Protein AF-0000000069772760 (afdb_homodimer)

Solvent-accessible surface area (backbone atoms only — not comparable to full-atom values): 61932 Å² total; per-residue (Å²): 136,84,74,84,78,81,80,79,75,76,83,69,70,58,67,58,53,54,51,51,55,60,64,61,44,76,70,77,63,59,81,33,59,78,61,36,35,38,39,41,28,22,25,29,38,44,37,30,68,50,83,50,81,58,42,89,57,58,88,45,39,66,72,77,30,74,72,34,69,45,26,55,34,65,66,6,39,52,46,16,25,49,49,12,37,51,51,30,64,76,35,53,89,74,46,68,78,57,85,41,72,63,31,46,45,45,39,23,45,66,41,60,32,18,36,27,21,44,51,27,20,46,18,29,42,22,66,47,41,24,58,48,40,58,64,85,63,47,43,72,72,55,69,43,41,35,44,66,94,68,32,56,55,64,37,71,46,58,88,80,20,53,25,55,52,50,50,40,47,54,27,56,66,30,64,72,47,44,51,54,51,60,70,40,45,66,60,34,52,50,48,21,68,66,32,67,47,90,41,71,95,44,67,63,64,60,54,36,48,53,46,45,26,53,52,36,37,47,74,70,71,42,84,69,61,85,79,67,36,72,66,50,51,50,51,41,50,52,52,40,35,52,52,51,34,36,62,33,28,68,66,64,26,39,60,41,9,18,61,28,15,6,40,40,52,44,47,55,54,46,41,50,52,50,28,61,75,68,67,47,70,47,36,35,42,39,37,24,33,40,45,66,37,52,49,27,35,26,24,28,54,68,60,63,79,73,70,79,63,43,65,42,14,35,44,34,42,40,32,23,37,56,61,65,76,72,84,58,73,76,82,53,33,28,38,37,38,36,38,31,66,47,91,88,47,80,61,42,80,47,56,49,80,94,33,70,62,68,21,47,43,68,58,50,50,60,74,38,47,69,12,25,43,55,92,83,27,43,78,41,61,44,82,84,50,67,71,78,68,77,68,68,70,59,59,64,67,59,58,66,64,56,66,69,62,56,91,70,85,75,88,66,81,74,79,74,82,81,70,88,74,87,89,76,88,84,85,93,84,88,77,84,84,85,87,92,84,87,86,90,85,84,88,81,90,78,84,84,86,84,87,75,83,75,84,72,77,82,87,78,83,86,81,76,78,82,78,74,81,76,77,81,75,79,74,77,74,71,74,72,74,70,73,71,61,87,81,62,57,53,76,73,78,83,48,59,72,61,57,61,61,62,36,73,58,48,79,57,74,72,78,73,64,88,70,80,82,74,83,84,73,79,73,72,61,59,85,122,137,86,74,82,78,82,79,77,76,76,84,67,71,59,67,60,53,53,51,50,55,58,66,62,45,76,70,77,64,59,78,33,60,78,60,36,36,39,39,41,28,21,26,29,39,44,35,29,65,51,83,49,81,58,43,89,56,58,88,45,39,66,73,77,30,73,72,34,69,46,26,56,36,65,66,6,39,51,45,16,26,50,50,14,36,51,51,30,64,76,35,53,90,74,48,69,80,58,86,42,71,64,31,46,45,45,40,23,45,68,42,61,31,17,36,27,21,43,51,28,20,45,18,29,42,24,66,48,40,24,58,48,41,59,64,83,64,47,44,69,72,54,70,43,41,38,44,66,95,70,32,56,55,65,37,70,47,55,88,80,21,54,27,55,53,52,52,40,45,53,27,57,66,30,66,70,46,44,52,54,52,62,72,38,46,65,57,34,51,51,49,20,68,65,31,67,47,90,43,72,95,43,68,63,63,60,53,34,48,52,47,44,26,53,52,38,38,46,75,71,71,42,86,70,60,85,80,66,36,71,65,50,53,50,51,41,49,50,51,39,34,53,53,51,36,36,62,32,29,66,67,63,25,40,62,43,10,20,59,29,16,6,39,38,52,45,48,56,55,47,43,52,51,50,30,61,75,67,66,48,70,47,36,35,42,39,37,24,33,40,47,66,39,52,48,26,35,26,24,27,53,68,59,64,80,73,70,78,63,43,66,41,14,34,44,35,43,39,30,22,38,57,62,66,77,73,84,58,75,68,88,49,33,27,38,36,37,36,37,31,66,46,91,88,48,82,62,41,80,47,55,48,80,95,33,71,62,66,22,46,42,72,57,49,50,60,74,36,46,69,12,26,43,55,94,82,28,43,77,41,60,44,82,85,50,67,72,78,66,78,70,68,72,58,62,64,66,60,60,67,60,59,70,69,59,65,71,77,65,73,90,85,85,77,84,74,86,76,87,76,88,88,85,92,86,88,93,82,82,80,87,94,84,92,85,93,85,93,86,91,84,92,83,88,80,86,84,78,84,83,84,72,84,72,83,69,81,80,86,90,86,87,72,79,73,81,78,66,83,74,76,80,72,75,73,74,73,71,74,71,73,69,74,70,60,86,79,62,56,53,74,74,80,84,48,59,70,60,58,61,62,63,35,72,62,48,79,53,70,70,81,71,61,85,73,78,82,73,84,84,75,81,75,77,62,64,86,122

Nearest PDB structures (foldseek):
  1nd5-assembly1_B  TM=9.295E-01  e=1.015E-35  Homo sapiens
  1rpt-assembly1_A-2  TM=9.285E-01  e=4.645E-33  Rattus norvegicus
  8xj4-assembly1_A  TM=9.212E-01  e=4.954E-34  Homo sapiens
  3it0-assembly1_A  TM=8.491E-01  e=2.927E-24  Francisella tularensis subsp. holarctica LVS
  3it2-assembly1_B  TM=8.529E-01  e=5.935E-24  Francisella tularensis subsp. holarctica LVS

Structure (mmCIF, N/CA/C/O backbone):
data_AF-0000000069772760-model_v1
#
loop_
_entity.id
_entity.type
_entity.pdbx_description
1 polymer 'acid phosphatase'
#
loop_
_atom_site.group_PDB
_atom_site.id
_atom_site.type_symbol
_atom_site.label_atom_id
_atom_site.label_alt_id
_atom_site.label_comp_id
_atom_site.label_asym_id
_atom_site.label_entity_id
_atom_site.label_seq_id
_atom_site.pdbx_PDB_ins_code
_atom_site.Cartn_x
_atom_site.Cartn_y
_atom_site.Cartn_z
_atom_site.occupancy
_atom_site.B_iso_or_equiv
_atom_site.auth_seq_id
_atom_site.auth_comp_id
_atom_site.auth_asym_id
_atom_site.auth_atom_id
_atom_site.pdbx_PDB_model_num
ATOM 1 N N . MET A 1 1 ? -55.188 56.188 64.312 1 27.05 1 MET A N 1
ATOM 2 C CA . MET A 1 1 ? -54.75 56.469 62.938 1 27.05 1 MET A CA 1
ATOM 3 C C . MET A 1 1 ? -54.25 55.219 62.219 1 27.05 1 MET A C 1
ATOM 5 O O . MET A 1 1 ? -53.156 54.719 62.531 1 27.05 1 MET A O 1
ATOM 9 N N . ALA A 1 2 ? -55.188 54.312 61.969 1 32.03 2 ALA A N 1
ATOM 10 C CA . ALA A 1 2 ? -55.156 52.938 61.5 1 32.03 2 ALA A CA 1
ATOM 11 C C . ALA A 1 2 ? -54.594 52.844 60.062 1 32.03 2 ALA A C 1
ATOM 13 O O . ALA A 1 2 ? -55.062 53.531 59.156 1 32.03 2 ALA A O 1
ATOM 14 N N . GLY A 1 3 ? -53.219 52.688 59.938 1 31.47 3 GLY A N 1
ATOM 15 C CA . GLY A 1 3 ? -52.375 52.656 58.781 1 31.47 3 GLY A CA 1
ATOM 16 C C . GLY A 1 3 ? -52.844 51.656 57.719 1 31.47 3 GLY A C 1
ATOM 17 O O . GLY A 1 3 ? -53.5 50.656 58.062 1 31.47 3 GLY A O 1
ATOM 18 N N . PRO A 1 4 ? -53.094 52.125 56.469 1 35.38 4 PRO A N 1
ATOM 19 C CA . PRO A 1 4 ? -53.656 51.344 55.375 1 35.38 4 PRO A CA 1
ATOM 20 C C . PRO A 1 4 ? -52.844 50.094 55.031 1 35.38 4 PRO A C 1
ATOM 22 O O . PRO A 1 4 ? -51.625 50.062 55.312 1 35.38 4 PRO A O 1
ATOM 25 N N . GLY A 1 5 ? -53.344 48.875 55.156 1 32.44 5 GLY A N 1
ATOM 26 C CA . GLY A 1 5 ? -52.906 47.5 54.906 1 32.44 5 GLY A CA 1
ATOM 27 C C . GLY A 1 5 ? -52.438 47.281 53.469 1 32.44 5 GLY A C 1
ATOM 28 O O . GLY A 1 5 ? -53.094 47.719 52.531 1 32.44 5 GLY A O 1
ATOM 29 N N . PHE A 1 6 ? -51.094 47.438 53.219 1 34.84 6 PHE A N 1
ATOM 30 C CA . PHE A 1 6 ? -50.406 47.219 51.969 1 34.84 6 PHE A CA 1
ATOM 31 C C . PHE A 1 6 ? -50.812 45.906 51.312 1 34.84 6 PHE A C 1
ATOM 33 O O . PHE A 1 6 ? -50.75 44.844 51.938 1 34.84 6 PHE A O 1
ATOM 40 N N . GLN A 1 7 ? -51.719 45.938 50.375 1 31.53 7 GLN A N 1
ATOM 41 C CA . GLN A 1 7 ? -52.25 44.844 49.531 1 31.53 7 GLN A CA 1
ATOM 42 C C . GLN A 1 7 ? -51.125 44.188 48.75 1 31.53 7 GLN A C 1
ATOM 44 O O . GLN A 1 7 ? -50.344 44.844 48.062 1 31.53 7 GLN A O 1
ATOM 49 N N . GLY A 1 8 ? -50.531 43.031 49.219 1 34.56 8 GLY A N 1
ATOM 50 C CA . GLY A 1 8 ? -49.5 42.188 48.656 1 34.56 8 GLY A CA 1
ATOM 51 C C . GLY A 1 8 ? -49.812 41.719 47.25 1 34.56 8 GLY A C 1
ATOM 52 O O . GLY A 1 8 ? -50.938 41.281 46.969 1 34.56 8 GLY A O 1
ATOM 53 N N . HIS A 1 9 ? -49.344 42.469 46.219 1 37.59 9 HIS A N 1
ATOM 54 C CA . HIS A 1 9 ? -49.438 42.062 44.844 1 37.59 9 HIS A CA 1
ATOM 55 C C . HIS A 1 9 ? -48.969 40.625 44.656 1 37.59 9 HIS A C 1
ATOM 57 O O . HIS A 1 9 ? -47.906 40.25 45.156 1 37.59 9 HIS A O 1
ATOM 63 N N . PRO A 1 10 ? -49.875 39.688 44.344 1 39.97 10 PRO A N 1
ATOM 64 C CA . PRO A 1 10 ? -49.531 38.281 44.125 1 39.97 10 PRO A CA 1
ATOM 65 C C . PRO A 1 10 ? -48.438 38.094 43.062 1 39.97 10 PRO A C 1
ATOM 67 O O . PRO A 1 10 ? -48.312 38.938 42.156 1 39.97 10 PRO A O 1
ATOM 70 N N . ALA A 1 11 ? -47.312 37.656 43.5 1 45.84 11 ALA A N 1
ATOM 71 C CA . ALA A 1 11 ? -46.188 37.188 42.656 1 45.84 11 ALA A CA 1
ATOM 72 C C . ALA A 1 11 ? -46.719 36.406 41.469 1 45.84 11 ALA A C 1
ATOM 74 O O . ALA A 1 11 ? -47.406 35.406 41.625 1 45.84 11 ALA A O 1
ATOM 75 N N . GLY A 1 12 ? -47.031 37.062 40.312 1 42.09 12 GLY A N 1
ATOM 76 C CA . GLY A 1 12 ? -47.5 36.531 39.031 1 42.09 12 GLY A CA 1
ATOM 77 C C . GLY A 1 12 ? -46.719 35.281 38.625 1 42.09 12 GLY A C 1
ATOM 78 O O . GLY A 1 12 ? -45.656 34.969 39.188 1 42.09 12 GLY A O 1
ATOM 79 N N . PRO A 1 13 ? -47.281 34.438 37.656 1 54.75 13 PRO A N 1
ATOM 80 C CA . PRO A 1 13 ? -46.969 33.125 37.094 1 54.75 13 PRO A CA 1
ATOM 81 C C . PRO A 1 13 ? -45.594 33.094 36.438 1 54.75 13 PRO A C 1
ATOM 83 O O . PRO A 1 13 ? -45.344 32.219 35.594 1 54.75 13 PRO A O 1
ATOM 86 N N . LEU A 1 14 ? -44.625 33.906 36.844 1 56.75 14 LEU A N 1
ATOM 87 C CA . LEU A 1 14 ? -43.312 33.906 36.188 1 56.75 14 LEU A CA 1
ATOM 88 C C . LEU A 1 14 ? -42.625 32.594 36.406 1 56.75 14 LEU A C 1
ATOM 90 O O . LEU A 1 14 ? -41.906 32.094 35.5 1 56.75 14 LEU A O 1
ATOM 94 N N . PRO A 1 15 ? -42.844 31.984 37.594 1 60.28 15 PRO A N 1
ATOM 95 C CA . PRO A 1 15 ? -42.094 30.75 37.719 1 60.28 15 PRO A CA 1
ATOM 96 C C . PRO A 1 15 ? -42.594 29.625 36.844 1 60.28 15 PRO A C 1
ATOM 98 O O . PRO A 1 15 ? -41.812 28.781 36.375 1 60.28 15 PRO A O 1
ATOM 101 N N . LEU A 1 16 ? -43.938 29.688 36.531 1 60.09 16 LEU A N 1
ATOM 102 C CA . LEU A 1 16 ? -44.469 28.609 35.719 1 60.09 16 LEU A CA 1
ATOM 103 C C . LEU A 1 16 ? -44.031 28.766 34.25 1 60.09 16 LEU A C 1
ATOM 105 O O . LEU A 1 16 ? -43.75 27.781 33.562 1 60.09 16 LEU A O 1
ATOM 109 N N . LEU A 1 17 ? -43.812 30.047 33.781 1 59.31 17 LEU A N 1
ATOM 110 C CA . LEU A 1 17 ? -43.375 30.266 32.406 1 59.31 17 LEU A CA 1
ATOM 111 C C . LEU A 1 17 ? -41.938 29.859 32.219 1 59.31 17 LEU A C 1
ATOM 113 O O . LEU A 1 17 ? -41.562 29.266 31.203 1 59.31 17 LEU A O 1
ATOM 117 N N . LEU A 1 18 ? -41.125 30.109 33.25 1 58.53 18 LEU A N 1
ATOM 118 C CA . LEU A 1 18 ? -39.719 29.703 33.156 1 58.53 18 LEU A CA 1
ATOM 119 C C . LEU A 1 18 ? -39.594 28.188 33.188 1 58.53 18 LEU A C 1
ATOM 121 O O . LEU A 1 18 ? -38.781 27.625 32.438 1 58.53 18 LEU A O 1
ATOM 125 N N . LEU A 1 19 ? -40.5 27.547 33.969 1 57.25 19 LEU A N 1
ATOM 126 C CA . LEU A 1 19 ? -40.5 26.094 33.969 1 57.25 19 LEU A CA 1
ATOM 127 C C . LEU A 1 19 ? -40.938 25.531 32.625 1 57.25 19 LEU A C 1
ATOM 129 O O . LEU A 1 19 ? -40.375 24.562 32.125 1 57.25 19 LEU A O 1
ATOM 133 N N . LEU A 1 20 ? -41.906 26.203 31.969 1 55.41 20 LEU A N 1
ATOM 134 C CA . LEU A 1 20 ? -42.344 25.75 30.656 1 55.41 20 LEU A CA 1
ATOM 135 C C . LEU A 1 20 ? -41.281 25.969 29.594 1 55.41 20 LEU A C 1
ATOM 137 O O . LEU A 1 20 ? -41.094 25.141 28.703 1 55.41 20 LEU A O 1
ATOM 141 N N . LEU A 1 21 ? -40.531 27.031 29.656 1 55.25 21 LEU A N 1
ATOM 142 C CA . LEU A 1 21 ? -39.438 27.281 28.703 1 55.25 21 LEU A CA 1
ATOM 143 C C . LEU A 1 21 ? -38.312 26.266 28.891 1 55.25 21 LEU A C 1
ATOM 145 O O . LEU A 1 21 ? -37.719 25.828 27.906 1 55.25 21 LEU A O 1
ATOM 149 N N . LEU A 1 22 ? -38.062 25.922 30.141 1 51.62 22 LEU A N 1
ATOM 150 C CA . LEU A 1 22 ? -37.031 24.891 30.375 1 51.62 22 LEU A CA 1
ATOM 151 C C . LEU A 1 22 ? -37.5 23.547 29.844 1 51.62 22 LEU A C 1
ATOM 153 O O . LEU A 1 22 ? -36.688 22.703 29.453 1 51.62 22 LEU A O 1
ATOM 157 N N . LEU A 1 23 ? -38.781 23.312 29.953 1 48.44 23 LEU A N 1
ATOM 158 C CA . LEU A 1 23 ? -39.281 22.047 29.422 1 48.44 23 LEU A CA 1
ATOM 159 C C . LEU A 1 23 ? -39.219 22.031 27.906 1 48.44 23 LEU A C 1
ATOM 161 O O . LEU A 1 23 ? -39.344 20.969 27.281 1 48.44 23 LEU A O 1
ATOM 165 N N . LEU A 1 24 ? -39.312 23.188 27.25 1 45.94 24 LEU A N 1
ATOM 166 C CA . LEU A 1 24 ? -39.188 23.219 25.797 1 45.94 24 LEU A CA 1
ATOM 167 C C . LEU A 1 24 ? -37.75 23.109 25.359 1 45.94 24 LEU A C 1
ATOM 169 O O . LEU A 1 24 ? -37.406 23.406 24.203 1 45.94 24 LEU A O 1
ATOM 173 N N . LEU A 1 25 ? -36.875 23.078 26.266 1 43.88 25 LEU A N 1
ATOM 174 C CA . LEU A 1 25 ? -35.531 22.781 25.75 1 43.88 25 LEU A CA 1
ATOM 175 C C . LEU A 1 25 ? -35.531 21.484 24.953 1 43.88 25 LEU A C 1
ATOM 177 O O . LEU A 1 25 ? -36.062 20.469 25.422 1 43.88 25 LEU A O 1
ATOM 181 N N . PRO A 1 26 ? -35.438 21.562 23.625 1 44.22 26 PRO A N 1
ATOM 182 C CA . PRO A 1 26 ? -35.375 20.281 22.906 1 44.22 26 PRO A CA 1
ATOM 183 C C . PRO A 1 26 ? -34.562 19.234 23.656 1 44.22 26 PRO A C 1
ATOM 185 O O . PRO A 1 26 ? -33.469 19.531 24.156 1 44.22 26 PRO A O 1
ATOM 188 N N . GLN A 1 27 ? -35.156 18.453 24.406 1 41.81 27 GLN A N 1
ATOM 189 C CA . GLN A 1 27 ? -34.5 17.281 24.953 1 41.81 27 GLN A CA 1
ATOM 190 C C . GLN A 1 27 ? -33.5 16.703 23.953 1 41.81 27 GLN A C 1
ATOM 192 O O . GLN A 1 27 ? -33.812 16.531 22.766 1 41.81 27 GLN A O 1
ATOM 197 N N . ALA A 1 28 ? -32.219 17.031 24.078 1 47.06 28 ALA A N 1
ATOM 198 C CA . ALA A 1 28 ? -31.188 16.359 23.297 1 47.06 28 ALA A CA 1
ATOM 199 C C . ALA A 1 28 ? -31.531 14.891 23.047 1 47.06 28 ALA A C 1
ATOM 201 O O . ALA A 1 28 ? -31.734 14.125 24 1 47.06 28 ALA A O 1
ATOM 202 N N . LEU A 1 29 ? -32.25 14.57 22.094 1 50.09 29 LEU A N 1
ATOM 203 C CA . LEU A 1 29 ? -32.531 13.203 21.703 1 50.09 29 LEU A CA 1
ATOM 204 C C . LEU A 1 29 ? -31.344 12.289 21.953 1 50.09 29 LEU A C 1
ATOM 206 O O . LEU A 1 29 ? -30.203 12.688 21.719 1 50.09 29 LEU A O 1
ATOM 210 N N . PRO A 1 30 ? -31.547 11.328 22.766 1 58.22 30 PRO A N 1
ATOM 211 C CA . PRO A 1 30 ? -30.469 10.383 23.047 1 58.22 30 PRO A CA 1
ATOM 212 C C . PRO A 1 30 ? -29.766 9.883 21.797 1 58.22 30 PRO A C 1
ATOM 214 O O . PRO A 1 30 ? -30.391 9.734 20.75 1 58.22 30 PRO A O 1
ATOM 217 N N . GLU A 1 31 ? -28.453 10.031 21.75 1 73 31 GLU A N 1
ATOM 218 C CA . GLU A 1 31 ? -27.656 9.562 20.625 1 73 31 GLU A CA 1
ATOM 219 C C . GLU A 1 31 ? -27.781 8.047 20.453 1 73 31 GLU A C 1
ATOM 221 O O . GLU A 1 31 ? -27.734 7.305 21.422 1 73 31 GLU A O 1
ATOM 226 N N . GLY A 1 32 ? -28.25 7.621 19.344 1 83.12 32 GLY A N 1
ATOM 227 C CA . GLY A 1 32 ? -28.359 6.211 19 1 83.12 32 GLY A CA 1
ATOM 228 C C . GLY A 1 32 ? -27 5.535 18.844 1 83.12 32 GLY A C 1
ATOM 229 O O . GLY A 1 32 ? -25.969 6.113 19.188 1 83.12 32 GLY A O 1
ATOM 230 N N . PRO A 1 33 ? -27.078 4.324 18.484 1 91.38 33 PRO A N 1
ATOM 231 C CA . PRO A 1 33 ? -25.859 3.531 18.359 1 91.38 33 PRO A CA 1
ATOM 232 C C . PRO A 1 33 ? -24.953 4.023 17.234 1 91.38 33 PRO A C 1
ATOM 234 O O . PRO A 1 33 ? -25.438 4.562 16.234 1 91.38 33 PRO A O 1
ATOM 237 N N . LEU A 1 34 ? -23.719 3.857 17.422 1 95.75 34 LEU A N 1
ATOM 238 C CA . LEU A 1 34 ? -22.703 4.129 16.406 1 95.75 34 LEU A CA 1
ATOM 239 C C . LEU A 1 34 ? -22.859 3.197 15.211 1 95.75 34 LEU A C 1
ATOM 241 O O . LEU A 1 34 ? -23.047 1.989 15.375 1 95.75 34 LEU A O 1
ATOM 245 N N . VAL A 1 35 ? -22.797 3.744 13.945 1 95.88 35 VAL A N 1
ATOM 246 C CA . VAL A 1 35 ? -23.016 2.881 12.789 1 95.88 35 VAL A CA 1
ATOM 247 C C . VAL A 1 35 ? -21.797 2.947 11.859 1 95.88 35 VAL A C 1
ATOM 249 O O . VAL A 1 35 ? -21.562 2.035 11.062 1 95.88 35 VAL A O 1
ATOM 252 N N . PHE A 1 36 ? -21.031 4.027 11.992 1 97.19 36 PHE A N 1
ATOM 253 C CA . PHE A 1 36 ? -19.875 4.191 11.117 1 97.19 36 PHE A CA 1
ATOM 254 C C . PHE A 1 36 ? -18.906 5.203 11.695 1 97.19 36 PHE A C 1
ATOM 256 O O . PHE A 1 36 ? -19.312 6.184 12.32 1 97.19 36 PHE A O 1
ATOM 263 N N . VAL A 1 37 ? -17.641 4.941 11.523 1 98.62 37 VAL A N 1
ATOM 264 C CA . VAL A 1 37 ? -16.609 5.848 12 1 98.62 37 VAL A CA 1
ATOM 265 C C . VAL A 1 37 ? -15.539 6.031 10.922 1 98.62 37 VAL A C 1
ATOM 267 O O . VAL A 1 37 ? -15.141 5.066 10.266 1 98.62 37 VAL A O 1
ATOM 270 N N . ALA A 1 38 ? -15.141 7.238 10.672 1 98.62 38 ALA A N 1
ATOM 271 C CA . ALA A 1 38 ? -13.953 7.543 9.883 1 98.62 38 ALA A CA 1
ATOM 272 C C . ALA A 1 38 ? -12.93 8.305 10.711 1 98.62 38 ALA A C 1
ATOM 274 O O . ALA A 1 38 ? -13.273 9.266 11.414 1 98.62 38 ALA A O 1
ATOM 275 N N . VAL A 1 39 ? -11.695 7.867 10.672 1 98.81 39 VAL A N 1
ATOM 276 C CA . VAL A 1 39 ? -10.648 8.602 11.375 1 98.81 39 VAL A CA 1
ATOM 277 C C . VAL A 1 39 ? -9.531 8.961 10.398 1 98.81 39 VAL A C 1
ATOM 279 O O . VAL A 1 39 ? -9.195 8.172 9.516 1 98.81 39 VAL A O 1
ATOM 282 N N . VAL A 1 40 ? -9.031 10.125 10.508 1 98.62 40 VAL A N 1
ATOM 283 C CA . VAL A 1 40 ? -7.867 10.625 9.781 1 98.62 40 VAL A CA 1
ATOM 284 C C . VAL A 1 40 ? -6.789 11.055 10.773 1 98.62 40 VAL A C 1
ATOM 286 O O . VAL A 1 40 ? -7.035 11.898 11.641 1 98.62 40 VAL A O 1
ATOM 289 N N . PHE A 1 41 ? -5.633 10.484 10.641 1 98.62 41 PHE A N 1
ATOM 290 C CA . PHE A 1 41 ? -4.637 10.859 11.633 1 98.62 41 PHE A CA 1
ATOM 291 C C . PHE A 1 41 ? -3.289 11.133 10.977 1 98.62 41 PHE A C 1
ATOM 293 O O . PHE A 1 41 ? -2.986 10.578 9.914 1 98.62 41 PHE A O 1
ATOM 300 N N . ARG A 1 42 ? -2.566 12.031 11.602 1 98.25 42 ARG A N 1
ATOM 301 C CA . ARG A 1 42 ? -1.207 12.375 11.195 1 98.25 42 ARG A CA 1
ATOM 302 C C . ARG A 1 42 ? -0.212 11.328 11.688 1 98.25 42 ARG A C 1
ATOM 304 O O . ARG A 1 42 ? -0.386 10.758 12.766 1 98.25 42 ARG A O 1
ATOM 311 N N . HIS A 1 43 ? 0.76 11.055 10.93 1 98.31 43 HIS A N 1
ATOM 312 C CA . HIS A 1 43 ? 1.836 10.164 11.359 1 98.31 43 HIS A CA 1
ATOM 313 C C . HIS A 1 43 ? 2.422 10.609 12.695 1 98.31 43 HIS A C 1
ATOM 315 O O . HIS A 1 43 ? 2.139 11.719 13.164 1 98.31 43 HIS A O 1
ATOM 321 N N . GLY A 1 44 ? 3.193 9.711 13.305 1 97.75 44 GLY A N 1
ATOM 322 C CA . GLY A 1 44 ? 3.865 10.008 14.562 1 97.75 44 GLY A CA 1
ATOM 323 C C . GLY A 1 44 ? 5.129 10.828 14.383 1 97.75 44 GLY A C 1
ATOM 324 O O . GLY A 1 44 ? 5.43 11.281 13.273 1 97.75 44 GLY A O 1
ATOM 325 N N . ASP A 1 45 ? 5.801 10.922 15.461 1 97.56 45 ASP A N 1
ATOM 326 C CA . ASP A 1 45 ? 7.062 11.656 15.508 1 97.56 45 ASP A CA 1
ATOM 327 C C . ASP A 1 45 ? 8.031 11.148 14.438 1 97.56 45 ASP A C 1
ATOM 329 O O . ASP A 1 45 ? 8.086 9.945 14.172 1 97.56 45 ASP A O 1
ATOM 333 N N . ARG A 1 46 ? 8.727 12.102 13.844 1 97.19 46 ARG A N 1
ATOM 334 C CA . ARG A 1 46 ? 9.664 11.766 12.773 1 97.19 46 ARG A CA 1
ATOM 335 C C . ARG A 1 46 ? 10.93 12.609 12.867 1 97.19 46 ARG A C 1
ATOM 337 O O . ARG A 1 46 ? 10.969 13.609 13.594 1 97.19 46 ARG A O 1
ATOM 344 N N . ALA A 1 47 ? 11.945 12.203 12.156 1 96.75 47 ALA A N 1
ATOM 345 C CA . ALA A 1 47 ? 13.148 13 11.961 1 96.75 47 ALA A CA 1
ATOM 346 C C . ALA A 1 47 ? 12.859 14.227 11.109 1 96.75 47 ALA A C 1
ATOM 348 O O . ALA A 1 47 ? 11.859 14.273 10.391 1 96.75 47 ALA A O 1
ATOM 349 N N . PRO A 1 48 ? 13.758 15.281 11.266 1 96.44 48 PRO A N 1
ATOM 350 C CA . PRO A 1 48 ? 13.555 16.438 10.398 1 96.44 48 PRO A CA 1
ATOM 351 C C . PRO A 1 48 ? 13.547 16.078 8.914 1 96.44 48 PRO A C 1
ATOM 353 O O . PRO A 1 48 ? 14.211 15.125 8.508 1 96.44 48 PRO A O 1
ATOM 356 N N . LEU A 1 49 ? 12.82 16.859 8.211 1 94.12 49 LEU A N 1
ATOM 357 C CA . LEU A 1 49 ? 12.75 16.594 6.773 1 94.12 49 LEU A CA 1
ATOM 358 C C . LEU A 1 49 ? 14.078 16.922 6.102 1 94.12 49 LEU A C 1
ATOM 360 O O . LEU A 1 49 ? 14.445 16.281 5.105 1 94.12 49 LEU A O 1
ATOM 364 N N . ALA A 1 50 ? 14.703 17.938 6.609 1 92.44 50 ALA A N 1
ATOM 365 C CA . ALA A 1 50 ? 15.977 18.391 6.062 1 92.44 50 ALA A CA 1
ATOM 366 C C . ALA A 1 50 ? 16.828 19.062 7.137 1 92.44 50 ALA A C 1
ATOM 368 O O . ALA A 1 50 ? 16.359 19.312 8.242 1 92.44 50 ALA A O 1
ATOM 369 N N . SER A 1 51 ? 18.062 19.141 6.754 1 94 51 SER A N 1
ATOM 370 C CA . SER A 1 51 ? 18.953 20 7.512 1 94 51 SER A CA 1
ATOM 371 C C . SER A 1 51 ? 19.234 21.297 6.754 1 94 51 SER A C 1
ATOM 373 O O . SER A 1 51 ? 18.625 21.562 5.715 1 94 51 SER A O 1
ATOM 375 N N . TYR A 1 52 ? 19.906 22.203 7.367 1 95.06 52 TYR A N 1
ATOM 376 C CA . TYR A 1 52 ? 20.328 23.438 6.699 1 95.06 5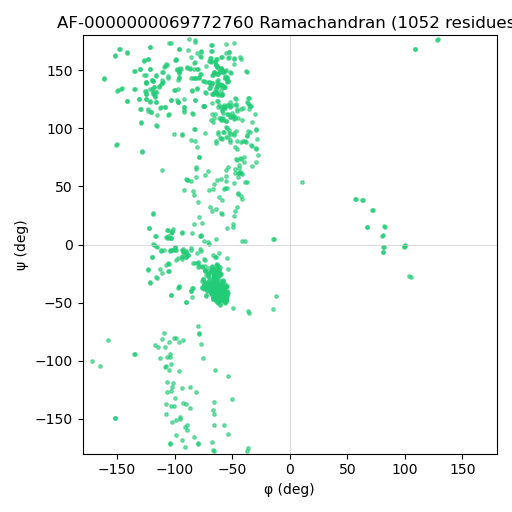2 TYR A CA 1
ATOM 377 C C . TYR A 1 52 ? 21.844 23.609 6.781 1 95.06 52 TYR A C 1
ATOM 379 O O . TYR A 1 52 ? 22.516 22.969 7.598 1 95.06 52 TYR A O 1
ATOM 387 N N . PRO A 1 53 ? 22.438 24.375 5.957 1 96 53 PRO A N 1
ATOM 388 C CA . PRO A 1 53 ? 23.891 24.422 5.781 1 96 53 PRO A CA 1
ATOM 389 C C . PRO A 1 53 ? 24.625 24.688 7.09 1 96 53 PRO A C 1
ATOM 391 O O . PRO A 1 53 ? 25.672 24.062 7.344 1 96 53 PRO A O 1
ATOM 394 N N . THR A 1 54 ? 24.188 25.438 7.969 1 96.88 54 THR A N 1
ATOM 395 C CA . THR A 1 54 ? 24.906 25.797 9.18 1 96.88 54 THR A CA 1
ATOM 396 C C . THR A 1 54 ? 24.375 25.016 10.383 1 96.88 54 THR A C 1
ATOM 398 O O . THR A 1 54 ? 24.656 25.375 11.531 1 96.88 54 THR A O 1
ATOM 401 N N . ASP A 1 55 ? 23.578 24.047 10.148 1 97.06 55 ASP A N 1
ATOM 402 C CA . ASP A 1 55 ? 23.031 23.219 11.219 1 97.06 55 ASP A CA 1
ATOM 403 C C . ASP A 1 55 ? 24.141 22.578 12.039 1 97.06 55 ASP A C 1
ATOM 405 O O . ASP A 1 55 ? 24.938 21.797 11.508 1 97.06 55 ASP A O 1
ATOM 409 N N . PRO A 1 56 ? 24.203 22.891 13.32 1 96.75 56 PRO A N 1
ATOM 410 C CA . PRO A 1 56 ? 25.266 22.328 14.141 1 96.75 56 PRO A CA 1
ATOM 411 C C . PRO A 1 56 ? 25.203 20.797 14.242 1 96.75 56 PRO A C 1
ATOM 413 O O . PRO A 1 56 ? 26.172 20.156 14.633 1 96.75 56 PRO A O 1
ATOM 416 N N . HIS A 1 57 ? 24.109 20.219 13.922 1 96.56 57 HIS A N 1
ATOM 417 C CA . HIS A 1 57 ? 23.922 18.781 14.062 1 96.56 57 HIS A CA 1
ATOM 418 C C . HIS A 1 57 ? 24.031 18.078 12.719 1 96.56 57 HIS A C 1
ATOM 420 O O . HIS A 1 57 ? 23.781 16.859 12.625 1 96.56 57 HIS A O 1
ATOM 426 N N . LYS A 1 58 ? 24.375 18.766 11.688 1 94.94 58 LYS A N 1
ATOM 427 C CA . LYS A 1 58 ? 24.391 18.25 10.32 1 94.94 58 LYS A CA 1
ATOM 428 C C . LYS A 1 58 ? 25.328 17.062 10.188 1 94.94 58 LYS A C 1
ATOM 430 O O . LYS A 1 58 ? 25.016 16.094 9.484 1 94.94 58 LYS A O 1
ATOM 435 N N . GLU A 1 59 ? 26.438 17.047 10.883 1 93.5 59 GLU A N 1
ATOM 436 C CA . GLU A 1 59 ? 27.438 16 10.75 1 93.5 59 GLU A CA 1
ATOM 437 C C . GLU A 1 59 ? 27.031 14.742 11.516 1 93.5 59 GLU A C 1
ATOM 439 O O . GLU A 1 59 ? 27.531 13.648 11.234 1 93.5 59 GLU A O 1
ATOM 444 N N . ALA A 1 60 ? 26.141 14.906 12.414 1 94.44 60 ALA A N 1
ATOM 445 C CA . ALA A 1 60 ? 25.75 13.789 13.266 1 94.44 60 ALA A CA 1
ATOM 446 C C . ALA A 1 60 ? 24.422 13.195 12.812 1 94.44 60 ALA A C 1
ATOM 448 O O . ALA A 1 60 ? 23.797 12.406 13.539 1 94.44 60 ALA A O 1
ATOM 449 N N . ILE A 1 61 ? 23.922 13.516 11.695 1 93.06 61 ILE A N 1
ATOM 450 C CA . ILE A 1 61 ? 22.594 13.148 11.219 1 93.06 61 ILE A CA 1
ATOM 451 C C . ILE A 1 61 ? 22.453 11.633 11.172 1 93.06 61 ILE A C 1
ATOM 453 O O . ILE A 1 61 ? 21.438 11.078 11.594 1 93.06 61 ILE A O 1
ATOM 457 N N . SER A 1 62 ? 23.438 10.93 10.711 1 90.38 62 SER A N 1
ATOM 458 C CA . SER A 1 62 ? 23.359 9.484 10.57 1 90.38 62 SER A CA 1
ATOM 459 C C . SER A 1 62 ? 23.219 8.805 11.93 1 90.38 62 SER A C 1
ATOM 461 O O . SER A 1 62 ? 22.562 7.77 12.047 1 90.38 62 SER A O 1
ATOM 463 N N . THR A 1 63 ? 23.781 9.406 12.914 1 92.94 63 THR A N 1
ATOM 464 C CA . THR A 1 63 ? 23.734 8.859 14.266 1 92.94 63 THR A CA 1
ATOM 465 C C . THR A 1 63 ? 22.453 9.289 14.977 1 92.94 63 THR A C 1
ATOM 467 O O . THR A 1 63 ? 21.828 8.492 15.672 1 92.94 63 THR A O 1
ATOM 470 N N . LEU A 1 64 ? 22.062 10.555 14.773 1 93.69 64 LEU A N 1
ATOM 471 C CA . LEU A 1 64 ? 20.891 11.117 15.438 1 93.69 64 LEU A CA 1
ATOM 472 C C . LEU A 1 64 ? 19.609 10.516 14.875 1 93.69 64 LEU A C 1
ATOM 474 O O . LEU A 1 64 ? 18.641 10.312 15.617 1 93.69 64 LEU A O 1
ATOM 478 N N . TRP A 1 65 ? 19.672 10.281 13.594 1 94.12 65 TRP A N 1
ATOM 479 C CA . TRP A 1 65 ? 18.5 9.766 12.883 1 94.12 65 TRP A CA 1
ATOM 480 C C . TRP A 1 65 ? 18.875 8.516 12.078 1 94.12 65 TRP A C 1
ATOM 482 O O . TRP A 1 65 ? 18.891 8.555 10.844 1 94.12 65 TRP A O 1
ATOM 492 N N . PRO A 1 66 ? 18.953 7.371 12.734 1 89.12 66 PRO A N 1
ATOM 493 C CA . PRO A 1 66 ? 19.516 6.172 12.109 1 89.12 66 PRO A CA 1
ATOM 494 C C . PRO A 1 66 ? 18.672 5.664 10.945 1 89.12 66 PRO A C 1
ATOM 496 O O . PRO A 1 66 ? 19.203 5.023 10.031 1 89.12 66 PRO A O 1
ATOM 499 N N . ARG A 1 67 ? 17.406 5.977 10.938 1 90.88 67 ARG A N 1
ATOM 500 C CA . ARG A 1 67 ? 16.578 5.52 9.836 1 90.88 67 ARG A CA 1
ATOM 501 C C . ARG A 1 67 ? 16.547 6.551 8.711 1 90.88 67 ARG A C 1
ATOM 503 O O . ARG A 1 67 ? 15.945 6.309 7.656 1 90.88 67 ARG A O 1
ATOM 510 N N . GLY A 1 68 ? 17.125 7.676 9.008 1 91.44 68 GLY A N 1
ATOM 511 C CA . GLY A 1 68 ? 17.203 8.703 7.977 1 91.44 68 GLY A CA 1
ATOM 512 C C . GLY A 1 68 ? 16.281 9.883 8.242 1 91.44 68 GLY A C 1
ATOM 513 O O . GLY A 1 68 ? 15.391 9.805 9.094 1 91.44 68 GLY A O 1
ATOM 514 N N . LEU A 1 69 ? 16.469 10.945 7.496 1 93.38 69 LEU A N 1
ATOM 515 C CA . LEU A 1 69 ? 15.664 12.156 7.605 1 93.38 69 LEU A CA 1
ATOM 516 C C . LEU A 1 69 ? 14.234 11.906 7.156 1 93.38 69 LEU A C 1
ATOM 518 O O . LEU A 1 69 ? 14 11.18 6.188 1 93.38 69 LEU A O 1
ATOM 522 N N . GLY A 1 70 ? 13.273 12.477 7.898 1 95.25 70 GLY A N 1
ATOM 523 C CA . GLY A 1 70 ? 11.859 12.383 7.566 1 95.25 70 GLY A CA 1
ATOM 524 C C . GLY A 1 70 ? 11.227 11.078 8.008 1 95.25 70 GLY A C 1
ATOM 525 O O . GLY A 1 70 ? 10.008 10.914 7.938 1 95.25 70 GLY A O 1
ATOM 526 N N . GLN A 1 71 ? 12.016 10.156 8.5 1 96.06 71 GLN A N 1
ATOM 527 C CA . GLN A 1 71 ? 11.508 8.828 8.844 1 96.06 71 GLN A CA 1
ATOM 528 C C . GLN A 1 71 ? 10.953 8.805 10.266 1 96.06 71 GLN A C 1
ATOM 530 O O . GLN A 1 71 ? 11.383 9.578 11.117 1 96.06 71 GLN A O 1
ATOM 535 N N . LEU A 1 72 ? 9.992 7.902 10.43 1 97.38 72 LEU A N 1
ATOM 536 C CA . LEU A 1 72 ? 9.352 7.73 11.727 1 97.38 72 LEU A CA 1
ATOM 537 C C . LEU A 1 72 ? 10.367 7.34 12.797 1 97.38 72 LEU A C 1
ATOM 539 O O . LEU A 1 72 ? 11.234 6.496 12.555 1 97.38 72 LEU A O 1
ATOM 543 N N . THR A 1 73 ? 10.289 7.934 13.969 1 96.44 73 THR A N 1
ATOM 544 C CA . THR A 1 73 ? 11.164 7.613 15.086 1 96.44 73 THR A CA 1
ATOM 545 C C . THR A 1 73 ? 10.508 6.605 16.031 1 96.44 73 THR A C 1
ATOM 547 O O . THR A 1 73 ? 9.312 6.332 15.906 1 96.44 73 THR A O 1
ATOM 550 N N . PRO A 1 74 ? 11.281 6.027 16.984 1 95.62 74 PRO A N 1
ATOM 551 C CA . PRO A 1 74 ? 10.672 5.152 17.984 1 95.62 74 PRO A CA 1
ATOM 552 C C . PRO A 1 74 ? 9.57 5.844 18.781 1 95.62 74 PRO A C 1
ATOM 554 O O . PRO A 1 74 ? 8.547 5.223 19.094 1 95.62 74 PRO A O 1
ATOM 557 N N . GLU A 1 75 ? 9.797 7.129 19.031 1 95.94 75 GLU A N 1
ATOM 558 C CA . GLU A 1 75 ? 8.758 7.895 19.719 1 95.94 75 GLU A CA 1
ATOM 559 C C . GLU A 1 75 ? 7.477 7.938 18.891 1 95.94 75 GLU A C 1
ATOM 561 O O . GLU A 1 75 ? 6.375 7.848 19.422 1 95.94 75 GLU A O 1
ATOM 566 N N . GLY A 1 76 ? 7.641 8.125 17.578 1 97.31 76 GLY A N 1
ATOM 567 C CA . GLY A 1 76 ? 6.488 8.133 16.703 1 97.31 76 GLY A CA 1
ATOM 568 C C . GLY A 1 76 ? 5.727 6.816 16.703 1 97.31 76 GLY A C 1
ATOM 569 O O . GLY A 1 76 ? 4.496 6.809 16.625 1 97.31 76 GLY A O 1
ATOM 570 N N . VAL A 1 77 ? 6.438 5.734 16.75 1 97.81 77 VAL A N 1
ATOM 571 C CA . VAL A 1 77 ? 5.816 4.414 16.812 1 97.81 77 VAL A CA 1
ATOM 572 C C . VAL A 1 77 ? 4.98 4.293 18.078 1 97.81 77 VAL A C 1
ATOM 574 O O . VAL A 1 77 ? 3.832 3.85 18.047 1 97.81 77 VAL A O 1
ATOM 577 N N . LEU A 1 78 ? 5.539 4.707 19.188 1 97.06 78 LEU A N 1
ATOM 578 C CA . LEU A 1 78 ? 4.848 4.617 20.469 1 97.06 78 LEU A CA 1
ATOM 579 C C . LEU A 1 78 ? 3.617 5.52 20.484 1 97.06 78 LEU A C 1
ATOM 581 O O . LEU A 1 78 ? 2.582 5.148 21.047 1 97.06 78 LEU A O 1
ATOM 585 N N . GLN A 1 79 ? 3.771 6.711 19.906 1 97.5 79 GLN A N 1
ATOM 586 C CA . GLN A 1 79 ? 2.635 7.617 19.812 1 97.5 79 GLN A CA 1
ATOM 587 C C . GLN A 1 79 ? 1.467 6.965 19.078 1 97.5 79 GLN A C 1
ATOM 589 O O . GLN A 1 79 ? 0.316 7.082 19.516 1 97.5 79 GLN A O 1
ATOM 594 N N . GLN A 1 80 ? 1.764 6.305 18.031 1 98.25 80 GLN A N 1
ATOM 595 C CA . GLN A 1 80 ? 0.71 5.691 17.234 1 98.25 80 GLN A CA 1
ATOM 596 C C . GLN A 1 80 ? 0.15 4.449 17.906 1 98.25 80 GLN A C 1
ATOM 598 O O . GLN A 1 80 ? -1.044 4.16 17.812 1 98.25 80 GLN A O 1
ATOM 603 N N . LEU A 1 81 ? 0.982 3.67 18.594 1 97.69 81 LEU A N 1
ATOM 604 C CA . LEU A 1 81 ? 0.486 2.576 19.422 1 97.69 81 LEU A CA 1
ATOM 605 C C . LEU A 1 81 ? -0.528 3.084 20.453 1 97.69 81 LEU A C 1
ATOM 607 O O . LEU A 1 81 ? -1.595 2.488 20.625 1 97.69 81 LEU A O 1
ATOM 611 N N . GLU A 1 82 ? -0.178 4.16 21.062 1 97.62 82 GLU A N 1
ATOM 612 C CA . GLU A 1 82 ? -1.055 4.75 22.062 1 97.62 82 GLU A CA 1
ATOM 613 C C . GLU A 1 82 ? -2.361 5.234 21.438 1 97.62 82 GLU A C 1
ATOM 615 O O . GLU A 1 82 ? -3.436 5.047 22.016 1 97.62 82 GLU A O 1
ATOM 620 N N . LEU A 1 83 ? -2.24 5.902 20.312 1 98.31 83 LEU A N 1
ATOM 621 C CA . LEU A 1 83 ? -3.453 6.332 19.625 1 98.31 83 LEU A CA 1
ATOM 622 C C . LEU A 1 83 ? -4.336 5.133 19.281 1 98.31 83 LEU A C 1
ATOM 624 O O . LEU A 1 83 ? -5.559 5.199 19.422 1 98.31 83 LEU A O 1
ATOM 628 N N . GLY A 1 84 ? -3.719 4.047 18.781 1 98.38 84 GLY A N 1
ATOM 629 C CA . GLY A 1 84 ? -4.465 2.82 18.531 1 98.38 84 GLY A CA 1
ATOM 630 C C . GLY A 1 84 ? -5.199 2.314 19.766 1 98.38 84 GLY A C 1
ATOM 631 O O . GLY A 1 84 ? -6.359 1.911 19.672 1 98.38 84 GLY A O 1
ATOM 632 N N . ARG A 1 85 ? -4.574 2.334 20.891 1 97.38 85 ARG A N 1
ATOM 633 C CA . ARG A 1 85 ? -5.188 1.891 22.141 1 97.38 85 ARG A CA 1
ATOM 634 C C . ARG A 1 85 ? -6.34 2.805 22.547 1 97.38 85 ARG A C 1
ATOM 636 O O . ARG A 1 85 ? -7.359 2.338 23.047 1 97.38 85 ARG A O 1
ATOM 643 N N . PHE A 1 86 ? -6.137 4.062 22.359 1 97.94 86 PHE A N 1
ATOM 644 C CA . PHE A 1 86 ? -7.223 5.004 22.594 1 97.94 86 PHE A CA 1
ATOM 645 C C . PHE A 1 86 ? -8.445 4.641 21.766 1 97.94 86 PHE A C 1
ATOM 647 O O . PHE A 1 86 ? -9.57 4.602 22.281 1 97.94 86 PHE A O 1
ATOM 654 N N . LEU A 1 87 ? -8.227 4.422 20.453 1 98.25 87 LEU A N 1
ATOM 655 C CA . LEU A 1 87 ? -9.328 4.066 19.578 1 98.25 87 LEU A CA 1
ATOM 656 C C . LEU A 1 87 ? -9.977 2.76 20.016 1 98.25 87 LEU A C 1
ATOM 658 O O . LEU A 1 87 ? -11.203 2.621 19.969 1 98.25 87 LEU A O 1
ATOM 662 N N . ARG A 1 88 ? -9.164 1.797 20.406 1 98.31 88 ARG A N 1
ATOM 663 C CA . ARG A 1 88 ? -9.695 0.54 20.922 1 98.31 88 ARG A CA 1
ATOM 664 C C . ARG A 1 88 ? -10.609 0.781 22.109 1 98.31 88 ARG A C 1
ATOM 666 O O . ARG A 1 88 ? -11.711 0.232 22.172 1 98.31 88 ARG A O 1
ATOM 673 N N . SER A 1 89 ? -10.172 1.544 23.016 1 97.44 89 SER A N 1
ATOM 674 C CA . SER A 1 89 ? -10.969 1.84 24.203 1 97.44 89 SER A CA 1
ATOM 675 C C . SER A 1 89 ? -12.258 2.566 23.844 1 97.44 89 SER A C 1
ATOM 677 O O . SER A 1 89 ? -13.328 2.23 24.344 1 97.44 89 SER A O 1
ATOM 679 N N . ARG A 1 90 ? -12.18 3.48 22.984 1 96.81 90 ARG A N 1
ATOM 680 C CA . ARG A 1 90 ? -13.32 4.305 22.609 1 96.81 90 ARG A CA 1
ATOM 681 C C . ARG A 1 90 ? -14.375 3.482 21.875 1 96.81 90 ARG A C 1
ATOM 683 O O . ARG A 1 90 ? -15.578 3.721 22.031 1 96.81 90 ARG A O 1
ATOM 690 N N . TYR A 1 91 ? -13.898 2.486 21.109 1 98 91 TYR A N 1
ATOM 691 C CA . TYR A 1 91 ? -14.828 1.766 20.25 1 98 91 TYR A CA 1
ATOM 692 C C . TYR A 1 91 ? -14.891 0.291 20.625 1 98 91 TYR A C 1
ATOM 694 O O . TYR A 1 91 ? -15.125 -0.567 19.766 1 98 91 TYR A O 1
ATOM 702 N N . GLU A 1 92 ? -14.641 -0.038 21.766 1 96.69 92 GLU A N 1
ATOM 703 C CA . GLU A 1 92 ? -14.586 -1.405 22.281 1 96.69 92 GLU A CA 1
ATOM 704 C C . GLU A 1 92 ? -15.898 -2.143 22.016 1 96.69 92 GLU A C 1
ATOM 706 O O . GLU A 1 92 ? -15.891 -3.33 21.688 1 96.69 92 GLU A O 1
ATOM 711 N N . ASP A 1 93 ? -17 -1.437 22.109 1 95.88 93 ASP A N 1
ATOM 712 C CA . ASP A 1 93 ? -18.312 -2.062 21.953 1 95.88 93 ASP A CA 1
ATOM 713 C C . ASP A 1 93 ? -18.781 -1.983 20.5 1 95.88 93 ASP A C 1
ATOM 715 O O . ASP A 1 93 ? -19.844 -2.508 20.172 1 95.88 93 ASP A O 1
ATOM 719 N N . PHE A 1 94 ? -18.094 -1.342 19.75 1 97.38 94 PHE A N 1
ATOM 720 C CA . PHE A 1 94 ? -18.484 -1.103 18.359 1 97.38 94 PHE A CA 1
ATOM 721 C C . PHE A 1 94 ? -17.703 -2.002 17.406 1 97.38 94 PHE A C 1
ATOM 723 O O . PHE A 1 94 ? -18.281 -2.621 16.516 1 97.38 94 PHE A O 1
ATOM 730 N N . LEU A 1 95 ? -16.422 -2.121 17.641 1 97.81 95 LEU A N 1
ATOM 731 C CA . LEU A 1 95 ? -15.547 -2.924 16.797 1 97.81 95 LEU A CA 1
ATOM 732 C C . LEU A 1 95 ? -15.344 -4.316 17.375 1 97.81 95 LEU A C 1
ATOM 734 O O . LEU A 1 95 ? -15.266 -4.477 18.594 1 97.81 95 LEU A O 1
ATOM 738 N N . SER A 1 96 ? -15.258 -5.348 16.453 1 96.44 96 SER A N 1
ATOM 739 C CA . SER A 1 96 ? -14.875 -6.688 16.891 1 96.44 96 SER A CA 1
ATOM 740 C C . SER A 1 96 ? -13.516 -6.68 17.578 1 96.44 96 SER A C 1
ATOM 742 O O . SER A 1 96 ? -12.656 -5.848 17.266 1 96.44 96 SER A O 1
ATOM 744 N N . PRO A 1 97 ? -13.359 -7.559 18.5 1 95.88 97 PRO A N 1
ATOM 745 C CA . PRO A 1 97 ? -12.086 -7.59 19.219 1 95.88 97 PRO A CA 1
ATOM 746 C C . PRO A 1 97 ? -10.906 -7.949 18.312 1 95.88 97 PRO A C 1
ATOM 748 O O . PRO A 1 97 ? -9.781 -7.516 18.562 1 95.88 97 PRO A O 1
ATOM 751 N N . LYS A 1 98 ? -11.234 -8.742 17.297 1 95.12 98 LYS A N 1
ATOM 752 C CA . LYS A 1 98 ? -10.219 -9.086 16.297 1 95.12 98 LYS A CA 1
ATOM 753 C C . LYS A 1 98 ? -10.484 -8.398 14.969 1 95.12 98 LYS A C 1
ATOM 755 O O . LYS A 1 98 ? -11.633 -8.078 14.648 1 95.12 98 LYS A O 1
ATOM 760 N N . TYR A 1 99 ? -9.414 -8.234 14.305 1 95.94 99 TYR A N 1
ATOM 761 C CA . TYR A 1 99 ? -9.523 -7.555 13.016 1 95.94 99 TYR A CA 1
ATOM 762 C C . TYR A 1 99 ? -10.367 -8.367 12.039 1 95.94 99 TYR A C 1
ATOM 764 O O . TYR A 1 99 ? -10.141 -9.57 11.867 1 95.94 99 TYR A O 1
ATOM 772 N N . GLN A 1 100 ? -11.281 -7.664 11.453 1 93 100 GLN A N 1
ATOM 773 C CA . GLN A 1 100 ? -12.078 -8.18 10.344 1 93 100 GLN A CA 1
ATOM 774 C C . GLN A 1 100 ? -11.977 -7.266 9.125 1 93 100 GLN A C 1
ATOM 776 O O . GLN A 1 100 ? -12.352 -6.094 9.188 1 93 100 GLN A O 1
ATOM 781 N N . ARG A 1 101 ? -11.602 -7.824 8.031 1 90.88 101 ARG A N 1
ATOM 782 C CA . ARG A 1 101 ? -11.32 -7.031 6.836 1 90.88 101 ARG A CA 1
ATOM 783 C C . ARG A 1 101 ? -12.578 -6.324 6.34 1 90.88 101 ARG A C 1
ATOM 785 O O . ARG A 1 101 ? -12.492 -5.258 5.727 1 90.88 101 ARG A O 1
ATOM 792 N N . GLU A 1 102 ? -13.734 -6.91 6.551 1 90.44 102 GLU A N 1
ATOM 793 C CA . GLU A 1 102 ? -14.984 -6.328 6.07 1 90.44 102 GLU A CA 1
ATOM 794 C C . GLU A 1 102 ? -15.469 -5.219 6.996 1 90.44 102 GLU A C 1
ATOM 796 O O . GLU A 1 102 ? -16.328 -4.414 6.617 1 90.44 102 GLU A O 1
ATOM 801 N N . GLU A 1 103 ? -14.898 -5.199 8.195 1 94.94 103 GLU A N 1
ATOM 802 C CA . GLU A 1 103 ? -15.344 -4.254 9.211 1 94.94 103 GLU A CA 1
ATOM 803 C C . GLU A 1 103 ? -14.461 -3.008 9.234 1 94.94 103 GLU A C 1
ATOM 805 O O . GLU A 1 103 ? -14.945 -1.904 9.5 1 94.94 103 GLU A O 1
ATOM 810 N N . VAL A 1 104 ? -13.195 -3.184 8.992 1 96.94 104 VAL A N 1
ATOM 811 C CA . VAL A 1 104 ? -12.234 -2.088 9.109 1 96.94 104 VAL A CA 1
ATOM 812 C C . VAL A 1 104 ? -11.367 -2.029 7.859 1 96.94 104 VAL A C 1
ATOM 814 O O . VAL A 1 104 ? -10.766 -3.031 7.465 1 96.94 104 VAL A O 1
ATOM 817 N N . TYR A 1 105 ? -11.344 -0.897 7.27 1 95.94 105 TYR A N 1
ATOM 818 C CA . TYR A 1 105 ? -10.477 -0.649 6.125 1 95.94 105 TYR A CA 1
ATOM 819 C C . TYR A 1 105 ? -9.477 0.458 6.43 1 95.94 105 TYR A C 1
ATOM 821 O O . TYR A 1 105 ? -9.844 1.502 6.973 1 95.94 105 TYR A O 1
ATOM 829 N N . VAL A 1 106 ? -8.219 0.216 6.047 1 96.88 106 VAL A N 1
ATOM 830 C CA . VAL A 1 106 ? -7.172 1.185 6.367 1 96.88 106 VAL A CA 1
ATOM 831 C C . VAL A 1 106 ? -6.449 1.601 5.086 1 96.88 106 VAL A C 1
ATOM 833 O O . VAL A 1 106 ? -5.977 0.75 4.328 1 96.88 106 VAL A O 1
ATOM 836 N N . ARG A 1 107 ? -6.336 2.896 4.906 1 95.44 107 ARG A N 1
ATOM 837 C CA . ARG A 1 107 ? -5.617 3.484 3.783 1 95.44 107 ARG A CA 1
ATOM 838 C C . ARG A 1 107 ? -4.551 4.465 4.266 1 95.44 107 ARG A C 1
ATOM 840 O O . ARG A 1 107 ? -4.812 5.289 5.145 1 95.44 107 ARG A O 1
ATOM 847 N N . SER A 1 108 ? -3.367 4.316 3.719 1 96.69 108 SER A N 1
ATOM 848 C CA . SER A 1 108 ? -2.266 5.223 4.039 1 96.69 108 SER A CA 1
ATOM 849 C C . SER A 1 108 ? -1.741 5.918 2.785 1 96.69 108 SER A C 1
ATOM 851 O O . SER A 1 108 ? -1.897 5.406 1.674 1 96.69 108 SER A O 1
ATOM 853 N N . THR A 1 109 ? -1.203 7.16 3.01 1 94.88 109 THR A N 1
ATOM 854 C CA . THR A 1 109 ? -0.358 7.668 1.935 1 94.88 109 THR A CA 1
ATOM 855 C C . THR A 1 109 ? 0.872 6.785 1.75 1 94.88 109 THR A C 1
ATOM 857 O O . THR A 1 109 ? 1.231 6.016 2.645 1 94.88 109 THR A O 1
ATOM 860 N N . ASP A 1 110 ? 1.472 6.848 0.646 1 92.62 110 ASP A N 1
ATOM 861 C CA . ASP A 1 110 ? 2.592 5.969 0.327 1 92.62 110 ASP A CA 1
ATOM 862 C C . ASP A 1 110 ? 3.918 6.586 0.762 1 92.62 110 ASP A C 1
ATOM 864 O O . ASP A 1 110 ? 4.82 6.773 -0.057 1 92.62 110 ASP A O 1
ATOM 868 N N . PHE A 1 111 ? 4.008 6.922 2.021 1 93.56 111 PHE A N 1
ATOM 869 C CA . PHE A 1 111 ? 5.23 7.328 2.699 1 93.56 111 PHE A CA 1
ATOM 870 C C . PHE A 1 111 ? 5.598 6.34 3.799 1 93.56 111 PHE A C 1
ATOM 872 O O . PHE A 1 111 ? 4.719 5.832 4.5 1 93.56 111 PHE A O 1
ATOM 879 N N . ASP A 1 112 ? 6.887 6.137 4 1 95.19 112 ASP A N 1
ATOM 880 C CA . ASP A 1 112 ? 7.332 5.18 5.008 1 95.19 112 ASP A CA 1
ATOM 881 C C . ASP A 1 112 ? 6.742 5.512 6.379 1 95.19 112 ASP A C 1
ATOM 883 O O . ASP A 1 112 ? 6.191 4.637 7.051 1 95.19 112 ASP A O 1
ATOM 887 N N . ARG A 1 113 ? 6.844 6.727 6.742 1 97 113 ARG A N 1
ATOM 888 C CA . ARG A 1 113 ? 6.43 7.125 8.086 1 97 113 ARG A CA 1
ATOM 889 C C . ARG A 1 113 ? 4.926 6.961 8.266 1 97 113 ARG A C 1
ATOM 891 O O . ARG A 1 113 ? 4.461 6.641 9.359 1 97 113 ARG A O 1
ATOM 898 N N . THR A 1 114 ? 4.121 7.199 7.207 1 97.88 114 THR A N 1
ATOM 899 C CA . THR A 1 114 ? 2.678 7.043 7.332 1 97.88 114 THR A CA 1
ATOM 900 C C . THR A 1 114 ? 2.289 5.566 7.32 1 97.88 114 THR A C 1
ATOM 902 O O . THR A 1 114 ? 1.371 5.156 8.039 1 97.88 114 THR A O 1
ATOM 905 N N . LEU A 1 115 ? 2.971 4.789 6.531 1 97.56 115 LEU A N 1
ATOM 906 C CA . LEU A 1 115 ? 2.74 3.35 6.504 1 97.56 115 LEU A CA 1
ATOM 907 C C . LEU A 1 115 ? 3.08 2.723 7.852 1 97.56 115 LEU A C 1
ATOM 909 O O . LEU A 1 115 ? 2.279 1.969 8.406 1 97.56 115 LEU A O 1
ATOM 913 N N . GLU A 1 116 ? 4.219 3.072 8.375 1 98.06 116 GLU A N 1
ATOM 914 C CA . GLU A 1 116 ? 4.641 2.572 9.68 1 98.06 116 GLU A CA 1
ATOM 915 C C . GLU A 1 116 ? 3.691 3.031 10.781 1 98.06 116 GLU A C 1
ATOM 917 O O . GLU A 1 116 ? 3.393 2.273 11.703 1 98.06 116 GLU A O 1
ATOM 922 N N . SER A 1 117 ? 3.254 4.266 10.648 1 98.56 117 SER A N 1
ATOM 923 C CA . SER A 1 117 ? 2.301 4.805 11.609 1 98.56 117 SER A CA 1
ATOM 924 C C . SER A 1 117 ? 0.991 4.023 11.586 1 98.56 117 SER A C 1
ATOM 926 O O . SER A 1 117 ? 0.424 3.719 12.641 1 98.56 117 SER A O 1
ATOM 928 N N . ALA A 1 118 ? 0.53 3.701 10.414 1 98.75 118 ALA A N 1
ATOM 929 C CA . ALA A 1 118 ? -0.692 2.912 10.289 1 98.75 118 ALA A CA 1
ATOM 930 C C . ALA A 1 118 ? -0.527 1.542 10.945 1 98.75 118 ALA A C 1
ATOM 932 O O . ALA A 1 118 ? -1.415 1.076 11.664 1 98.75 118 ALA A O 1
ATOM 933 N N . GLN A 1 119 ? 0.58 0.925 10.672 1 98.25 119 GLN A N 1
ATOM 934 C CA . GLN A 1 119 ? 0.853 -0.388 11.25 1 98.25 119 GLN A CA 1
ATOM 935 C C . GLN A 1 119 ? 0.883 -0.326 12.773 1 98.25 119 GLN A C 1
ATOM 937 O O . GLN A 1 119 ? 0.303 -1.181 13.445 1 98.25 119 GLN A O 1
ATOM 942 N N . ALA A 1 120 ? 1.531 0.69 13.273 1 98.25 120 ALA A N 1
ATOM 943 C CA . ALA A 1 120 ? 1.618 0.851 14.727 1 98.25 120 ALA A CA 1
ATOM 944 C C . ALA A 1 120 ? 0.247 1.141 15.328 1 98.25 120 ALA A C 1
ATOM 946 O O . ALA A 1 120 ? -0.102 0.599 16.375 1 98.25 120 ALA A O 1
ATOM 947 N N . ASN A 1 121 ? -0.479 2.033 14.688 1 98.69 121 ASN A N 1
ATOM 948 C CA . ASN A 1 121 ? -1.832 2.342 15.141 1 98.69 121 ASN A CA 1
ATOM 949 C C . ASN A 1 121 ? -2.695 1.085 15.219 1 98.69 121 ASN A C 1
ATOM 951 O O . ASN A 1 121 ? -3.359 0.849 16.234 1 98.69 121 ASN A O 1
ATOM 955 N N . LEU A 1 122 ? -2.617 0.25 14.188 1 98.62 122 LEU A N 1
ATOM 956 C CA . LEU A 1 122 ? -3.404 -0.976 14.117 1 98.62 122 LEU A CA 1
ATOM 957 C C . LEU A 1 122 ? -2.953 -1.973 15.18 1 98.62 122 LEU A C 1
ATOM 959 O O . LEU A 1 122 ? -3.77 -2.727 15.711 1 98.62 122 LEU A O 1
ATOM 963 N N . ALA A 1 123 ? -1.673 -1.987 15.461 1 97.75 123 ALA A N 1
ATOM 964 C CA . ALA A 1 123 ? -1.151 -2.85 16.516 1 97.75 123 ALA A CA 1
ATOM 965 C C . ALA A 1 123 ? -1.713 -2.451 17.875 1 97.75 123 ALA A C 1
ATOM 967 O O . ALA A 1 123 ? -1.875 -3.297 18.766 1 97.75 123 ALA A O 1
ATOM 968 N N . GLY A 1 124 ? -1.951 -1.172 18.062 1 97.75 124 GLY A N 1
ATOM 969 C CA . GLY A 1 124 ? -2.615 -0.715 19.281 1 97.75 124 GLY A CA 1
ATOM 970 C C . GLY A 1 124 ? -4.102 -1.017 19.297 1 97.75 124 GLY A C 1
ATOM 971 O O . GLY A 1 124 ? -4.656 -1.374 20.328 1 97.75 124 GLY A O 1
ATOM 972 N N . LEU A 1 125 ? -4.703 -0.888 18.172 1 98.44 125 LEU A N 1
ATOM 973 C CA . LEU A 1 125 ? -6.145 -1.061 18.031 1 98.44 125 LEU A CA 1
ATOM 974 C C . LEU A 1 125 ? -6.535 -2.529 18.172 1 98.44 125 LEU A C 1
ATOM 976 O O . LEU A 1 125 ? -7.578 -2.846 18.75 1 98.44 125 LEU A O 1
ATOM 980 N N . PHE A 1 126 ? -5.746 -3.436 17.609 1 97.94 126 PHE A N 1
ATOM 981 C CA . PHE A 1 126 ? -5.984 -4.875 17.656 1 97.94 126 PHE A CA 1
ATOM 982 C C . PHE A 1 126 ? -4.793 -5.602 18.266 1 97.94 126 PHE A C 1
ATOM 984 O O . PHE A 1 126 ? -3.742 -5.723 17.625 1 97.94 126 PHE A O 1
ATOM 991 N N . SER A 1 127 ? -4.965 -6.219 19.344 1 95.31 127 SER A N 1
ATOM 992 C CA . SER A 1 127 ? -3.875 -6.793 20.141 1 95.31 127 SER A CA 1
ATOM 993 C C . SER A 1 127 ? -3.205 -7.941 19.391 1 95.31 127 SER A C 1
ATOM 995 O O . SER A 1 127 ? -2.029 -8.234 19.625 1 95.31 127 SER A O 1
ATOM 997 N N . GLU A 1 128 ? -3.898 -8.586 18.484 1 95.69 128 GLU A N 1
ATOM 998 C CA . GLU A 1 128 ? -3.322 -9.703 17.75 1 95.69 128 GLU A CA 1
ATOM 999 C C . GLU A 1 128 ? -2.205 -9.234 16.812 1 95.69 128 GLU A C 1
ATOM 1001 O O . GLU A 1 128 ? -1.407 -10.047 16.344 1 95.69 128 GLU A O 1
ATOM 1006 N N . ALA A 1 129 ? -2.158 -7.953 16.5 1 95.81 129 ALA A N 1
ATOM 1007 C CA . ALA A 1 129 ? -1.114 -7.402 15.641 1 95.81 129 ALA A CA 1
ATOM 1008 C C . ALA A 1 129 ? -0.018 -6.738 16.469 1 95.81 129 ALA A C 1
ATOM 1010 O O . ALA A 1 129 ? 0.969 -6.242 15.914 1 95.81 129 ALA A O 1
ATOM 1011 N N . ALA A 1 130 ? -0.131 -6.691 17.75 1 94.62 130 ALA A N 1
ATOM 1012 C CA . ALA A 1 130 ? 0.788 -5.98 18.641 1 94.62 130 ALA A CA 1
ATOM 1013 C C . ALA A 1 130 ? 2.076 -6.773 18.844 1 94.62 130 ALA A C 1
ATOM 1015 O O . ALA A 1 130 ? 2.059 -8.008 18.859 1 94.62 130 ALA A O 1
ATOM 1016 N N . PRO A 1 131 ? 3.1 -6 18.984 1 91.38 131 PRO A N 1
ATOM 1017 C CA . PRO A 1 131 ? 4.32 -6.691 19.406 1 91.38 131 PRO A CA 1
ATOM 1018 C C . PRO A 1 131 ? 4.242 -7.211 20.828 1 91.38 131 PRO A C 1
ATOM 1020 O O . PRO A 1 131 ? 3.344 -6.824 21.578 1 91.38 131 PRO A O 1
ATOM 1023 N N . GLY A 1 132 ? 5.121 -8.195 21.203 1 88.31 132 GLY A N 1
ATOM 1024 C CA . GLY A 1 132 ? 5.215 -8.656 22.578 1 88.31 132 GLY A CA 1
ATOM 1025 C C . GLY A 1 132 ? 4.543 -10 22.797 1 88.31 132 GLY A C 1
ATOM 1026 O O . GLY A 1 132 ? 4.859 -10.703 23.766 1 88.31 132 GLY A O 1
ATOM 1027 N N . GLY A 1 133 ? 3.551 -10.297 21.969 1 86.12 133 GLY A N 1
ATOM 1028 C CA . GLY A 1 133 ? 2.898 -11.586 22.078 1 86.12 133 GLY A CA 1
ATOM 1029 C C . GLY A 1 133 ? 3.652 -12.703 21.375 1 86.12 133 GLY A C 1
ATOM 1030 O O . GLY A 1 133 ? 4.652 -12.445 20.703 1 86.12 133 GLY A O 1
ATOM 1031 N N . PRO A 1 134 ? 3.111 -13.867 21.578 1 90.88 134 PRO A N 1
ATOM 1032 C CA . PRO A 1 134 ? 3.76 -15 20.906 1 90.88 134 PRO A CA 1
ATOM 1033 C C . PRO A 1 134 ? 3.637 -14.945 19.391 1 90.88 134 PRO A C 1
ATOM 1035 O O . PRO A 1 134 ? 2.609 -14.508 18.875 1 90.88 134 PRO A O 1
ATOM 1038 N N . GLU A 1 135 ? 4.648 -15.406 18.766 1 90.38 135 GLU A N 1
ATOM 1039 C CA . GLU A 1 135 ? 4.715 -15.414 17.312 1 90.38 135 GLU A CA 1
ATOM 1040 C C . GLU A 1 135 ? 3.551 -16.188 16.719 1 90.38 135 GLU A C 1
ATOM 1042 O O . GLU A 1 135 ? 2.996 -15.797 15.688 1 90.38 135 GLU A O 1
ATOM 1047 N N . ALA A 1 136 ? 3.174 -17.203 17.359 1 91.12 136 ALA A N 1
ATOM 1048 C CA . ALA A 1 136 ? 2.139 -18.094 16.844 1 91.12 136 ALA A CA 1
ATOM 1049 C C . ALA A 1 136 ? 0.781 -17.406 16.812 1 91.12 136 ALA A C 1
ATOM 1051 O O . ALA A 1 136 ? -0.094 -17.781 16.031 1 91.12 136 ALA A O 1
ATOM 1052 N N . ALA A 1 137 ? 0.612 -16.375 17.625 1 92.38 137 ALA A N 1
ATOM 1053 C CA . ALA A 1 137 ? -0.678 -15.703 17.719 1 92.38 137 ALA A CA 1
ATOM 1054 C C . ALA A 1 137 ? -0.664 -14.375 16.969 1 92.38 137 ALA A C 1
ATOM 1056 O O . ALA A 1 137 ? -1.693 -13.703 16.859 1 92.38 137 ALA A O 1
ATOM 1057 N N . TRP A 1 138 ? 0.493 -14.031 16.469 1 95.06 138 TRP A N 1
ATOM 1058 C CA . TRP A 1 138 ? 0.65 -12.734 15.82 1 95.06 138 TRP A CA 1
ATOM 1059 C C . TRP A 1 138 ? -0.029 -12.727 14.453 1 95.06 138 TRP A C 1
ATOM 1061 O O . TRP A 1 138 ? 0.131 -13.664 13.672 1 95.06 138 TRP A O 1
ATOM 1071 N N . ARG A 1 139 ? -0.831 -11.695 14.211 1 95.69 139 ARG A N 1
ATOM 1072 C CA . ARG A 1 139 ? -1.515 -11.5 12.938 1 95.69 139 ARG A CA 1
ATOM 1073 C C . ARG A 1 139 ? -1.291 -10.094 12.406 1 95.69 139 ARG A C 1
ATOM 1075 O O . ARG A 1 139 ? -1.93 -9.141 12.859 1 95.69 139 ARG A O 1
ATOM 1082 N N . PRO A 1 140 ? -0.453 -9.961 11.414 1 96.06 140 PRO A N 1
ATOM 1083 C CA . PRO A 1 140 ? -0.333 -8.625 10.812 1 96.06 140 PRO A CA 1
ATOM 1084 C C . PRO A 1 140 ? -1.622 -8.164 10.141 1 96.06 140 PRO A C 1
ATOM 1086 O O . PRO A 1 140 ? -2.461 -8.992 9.773 1 96.06 140 PRO A O 1
ATOM 1089 N N . ILE A 1 141 ? -1.821 -6.91 10.039 1 97.44 141 ILE A N 1
ATOM 1090 C CA . ILE A 1 141 ? -3.006 -6.328 9.414 1 97.44 141 ILE A CA 1
ATOM 1091 C C . ILE A 1 141 ? -2.602 -5.539 8.172 1 97.44 141 ILE A C 1
ATOM 1093 O O . ILE A 1 141 ? -1.666 -4.734 8.219 1 97.44 141 ILE A O 1
ATOM 1097 N N . PRO A 1 142 ? -3.289 -5.773 7.07 1 95.56 142 PRO A N 1
ATOM 1098 C CA . PRO A 1 142 ? -2.902 -5.117 5.816 1 95.56 142 PRO A CA 1
ATOM 1099 C C . PRO A 1 142 ? -3.193 -3.619 5.82 1 95.56 142 PRO A C 1
ATOM 1101 O O . PRO A 1 142 ? -4.211 -3.188 6.367 1 95.56 142 PRO A O 1
ATOM 1104 N N . VAL A 1 143 ? -2.291 -2.85 5.266 1 96.5 143 VAL A N 1
ATOM 1105 C CA . VAL A 1 143 ? -2.445 -1.421 5.016 1 96.5 143 VAL A CA 1
ATOM 1106 C C . VAL A 1 143 ? -2.412 -1.153 3.512 1 96.5 143 VAL A C 1
ATOM 1108 O O . VAL A 1 143 ? -1.443 -1.507 2.834 1 96.5 143 VAL A O 1
ATOM 1111 N N . HIS A 1 144 ? -3.439 -0.543 2.984 1 92.94 144 HIS A N 1
ATOM 1112 C CA . HIS A 1 144 ? -3.539 -0.289 1.551 1 92.94 144 HIS A CA 1
ATOM 1113 C C . HIS A 1 144 ? -3.061 1.117 1.206 1 92.94 144 HIS A C 1
ATOM 1115 O O . HIS A 1 144 ? -3.115 2.02 2.045 1 92.94 144 HIS A O 1
ATOM 1121 N N . THR A 1 145 ? -2.51 1.282 0.048 1 90.5 145 THR A N 1
ATOM 1122 C CA . THR A 1 145 ? -2.016 2.594 -0.357 1 90.5 145 THR A CA 1
ATOM 1123 C C . THR A 1 145 ? -2.16 2.783 -1.864 1 90.5 145 THR A C 1
ATOM 1125 O O . THR A 1 145 ? -2.588 1.87 -2.572 1 90.5 145 THR A O 1
ATOM 1128 N N . VAL A 1 146 ? -1.975 3.99 -2.301 1 84 146 VAL A N 1
ATOM 1129 C CA . VAL A 1 146 ? -1.87 4.406 -3.695 1 84 146 VAL A CA 1
ATOM 1130 C C . VAL A 1 146 ? -0.562 5.164 -3.912 1 84 146 VAL A C 1
ATOM 1132 O O . VAL A 1 146 ? -0.127 5.926 -3.043 1 84 146 VAL A O 1
ATOM 1135 N N . PRO A 1 147 ? 0.03 4.859 -5.055 1 80.06 147 PRO A N 1
ATOM 1136 C CA . PRO A 1 147 ? 1.28 5.582 -5.289 1 80.06 147 PRO A CA 1
ATOM 1137 C C . PRO A 1 147 ? 1.124 7.094 -5.129 1 80.06 147 PRO A C 1
ATOM 1139 O O . PRO A 1 147 ? 0.082 7.652 -5.48 1 80.06 147 PRO A O 1
ATOM 1142 N N . VAL A 1 148 ? 2.162 7.664 -4.699 1 76.06 148 VAL A N 1
ATOM 1143 C CA . VAL A 1 148 ? 2.174 9.07 -4.316 1 76.06 148 VAL A CA 1
ATOM 1144 C C . VAL A 1 148 ? 1.663 9.93 -5.473 1 76.06 148 VAL A C 1
ATOM 1146 O O . VAL A 1 148 ? 0.863 10.844 -5.27 1 76.06 148 VAL A O 1
ATOM 1149 N N . THR A 1 149 ? 2.029 9.633 -6.676 1 74.69 149 THR A N 1
ATOM 1150 C CA . THR A 1 149 ? 1.711 10.453 -7.844 1 74.69 149 THR A CA 1
ATOM 1151 C C . THR A 1 149 ? 0.242 10.297 -8.227 1 74.69 149 THR A C 1
ATOM 1153 O O . THR A 1 149 ? -0.31 11.133 -8.945 1 74.69 149 THR A O 1
ATOM 1156 N N . GLU A 1 150 ? -0.345 9.32 -7.637 1 77.12 150 GLU A N 1
ATOM 1157 C CA . GLU A 1 150 ? -1.727 9.031 -8.008 1 77.12 150 GLU A CA 1
ATOM 1158 C C . GLU A 1 150 ? -2.682 9.336 -6.855 1 77.12 150 GLU A C 1
ATOM 1160 O O . GLU A 1 150 ? -3.902 9.32 -7.035 1 77.12 150 GLU A O 1
ATOM 1165 N N . ASP A 1 151 ? -2.143 9.672 -5.738 1 83.5 151 ASP A N 1
ATOM 1166 C CA . ASP A 1 151 ? -2.971 9.844 -4.551 1 83.5 151 ASP A CA 1
ATOM 1167 C C . ASP A 1 151 ? -3.621 11.227 -4.531 1 83.5 151 ASP A C 1
ATOM 1169 O O . ASP A 1 151 ? -3.029 12.195 -4.039 1 83.5 151 ASP A O 1
ATOM 1173 N N . LYS A 1 152 ? -4.84 11.352 -4.914 1 82.69 152 LYS A N 1
ATOM 1174 C CA . LYS A 1 152 ? -5.574 12.609 -4.93 1 82.69 152 LYS A CA 1
ATOM 1175 C C . LYS A 1 152 ? -6.473 12.742 -3.701 1 82.69 152 LYS A C 1
ATOM 1177 O O . LYS A 1 152 ? -7.082 13.789 -3.477 1 82.69 152 LYS A O 1
ATOM 1182 N N . LEU A 1 153 ? -6.492 11.719 -2.965 1 90 153 LEU A N 1
ATOM 1183 C CA . LEU A 1 153 ? -7.398 11.688 -1.821 1 90 153 LEU A CA 1
ATOM 1184 C C . LEU A 1 153 ? -6.719 12.242 -0.574 1 90 153 LEU A C 1
ATOM 1186 O O . LEU A 1 153 ? -7.258 13.125 0.094 1 90 153 LEU A O 1
ATOM 1190 N N . LEU A 1 154 ? -5.52 11.75 -0.289 1 93.12 154 LEU A N 1
ATOM 1191 C CA . LEU A 1 154 ? -4.879 12.078 0.979 1 93.12 154 LEU A CA 1
ATOM 1192 C C . LEU A 1 154 ? -3.756 13.086 0.776 1 93.12 154 LEU A C 1
ATOM 1194 O O . LEU A 1 154 ? -3.279 13.695 1.737 1 93.12 154 LEU A O 1
ATOM 1198 N N . ARG A 1 155 ? -3.373 13.18 -0.451 1 86.25 155 ARG A N 1
ATOM 1199 C CA . ARG A 1 155 ? -2.318 14.141 -0.757 1 86.25 155 ARG A CA 1
ATOM 1200 C C . ARG A 1 155 ? -2.865 15.32 -1.561 1 86.25 155 ARG A C 1
ATOM 1202 O O . ARG A 1 155 ? -3.75 15.148 -2.4 1 86.25 155 ARG A O 1
ATOM 1209 N N . PHE A 1 156 ? -2.426 16.484 -1.276 1 68.56 156 PHE A N 1
ATOM 1210 C CA . PHE A 1 156 ? -2.809 17.688 -2.006 1 68.56 156 PHE A CA 1
ATOM 1211 C C . PHE A 1 156 ? -2.471 17.562 -3.486 1 68.56 156 PHE A C 1
ATOM 1213 O O . PHE A 1 156 ? -1.351 17.188 -3.842 1 68.56 156 PHE A O 1
ATOM 1220 N N . PRO A 1 157 ? -3.758 17.516 -4.426 1 59.31 157 PRO A N 1
ATOM 1221 C CA . PRO A 1 157 ? -3.416 17.422 -5.844 1 59.31 157 PRO A CA 1
ATOM 1222 C C . PRO A 1 157 ? -2.529 18.562 -6.316 1 59.31 157 PRO A C 1
ATOM 1224 O O . PRO A 1 157 ? -2.971 19.406 -7.109 1 59.31 157 PRO A O 1
ATOM 1227 N N . THR A 1 158 ? -1.512 18.859 -5.602 1 59.34 158 THR A N 1
ATOM 1228 C CA . THR A 1 158 ? -0.891 20.172 -5.723 1 59.34 158 THR A CA 1
ATOM 1229 C C . THR A 1 158 ? -0.215 20.328 -7.082 1 59.34 158 THR A C 1
ATOM 1231 O O . THR A 1 158 ? -0.308 21.391 -7.711 1 59.34 158 THR A O 1
ATOM 1234 N N . ARG A 1 159 ? 0.309 19.156 -7.617 1 58 159 ARG A N 1
ATOM 1235 C CA . ARG A 1 159 ? 1.231 19.484 -8.695 1 58 159 ARG A CA 1
ATOM 1236 C C . ARG A 1 159 ? 0.522 19.469 -10.047 1 58 159 ARG A C 1
ATOM 1238 O O . ARG A 1 159 ? 0.883 20.219 -10.953 1 58 159 ARG A O 1
ATOM 1245 N N . SER A 1 160 ? -0.683 18.906 -9.953 1 69.75 160 SER A N 1
ATOM 1246 C CA . SER A 1 160 ? -1.192 18.672 -11.297 1 69.75 160 SER A CA 1
ATOM 1247 C C . SER A 1 160 ? -2.525 19.375 -11.516 1 69.75 160 SER A C 1
ATOM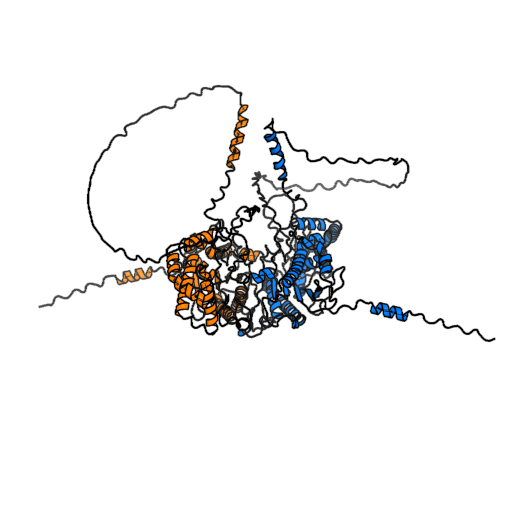 1249 O O . SER A 1 160 ? -3.203 19.141 -12.516 1 69.75 160 SER A O 1
ATOM 1251 N N . CYS A 1 161 ? -2.783 20.312 -10.523 1 83.56 161 CYS A N 1
ATOM 1252 C CA . CYS A 1 161 ? -4.066 20.984 -10.68 1 83.56 161 CYS A CA 1
ATOM 1253 C C . CYS A 1 161 ? -3.873 22.469 -10.953 1 83.56 161 CYS A C 1
ATOM 1255 O O . CYS A 1 161 ? -3.705 23.25 -10.023 1 83.56 161 CYS A O 1
ATOM 1257 N N . PRO A 1 162 ? -4.016 22.906 -12.211 1 86.62 162 PRO A N 1
ATOM 1258 C CA . PRO A 1 162 ? -3.779 24.312 -12.562 1 86.62 162 PRO A CA 1
ATOM 1259 C C . PRO A 1 162 ? -4.707 25.266 -11.828 1 86.62 162 PRO A C 1
ATOM 1261 O O . PRO A 1 162 ? -4.281 26.359 -11.43 1 86.62 162 PRO A O 1
ATOM 1264 N N . ARG A 1 163 ? -5.922 24.922 -11.703 1 89.75 163 ARG A N 1
ATOM 1265 C CA . ARG A 1 163 ? -6.859 25.812 -11.016 1 89.75 163 ARG A CA 1
ATOM 1266 C C . ARG A 1 163 ? -6.414 26.062 -9.586 1 89.75 163 ARG A C 1
ATOM 1268 O O . ARG A 1 163 ? -6.516 27.188 -9.094 1 89.75 163 ARG A O 1
ATOM 1275 N N . TYR A 1 164 ? -5.98 25.125 -8.953 1 90 164 TYR A N 1
ATOM 1276 C CA . TYR A 1 164 ? -5.492 25.297 -7.586 1 90 164 TYR A CA 1
ATOM 1277 C C . TYR A 1 164 ? -4.344 26.297 -7.535 1 90 164 TYR A C 1
ATOM 1279 O O . TYR A 1 164 ? -4.289 27.141 -6.641 1 90 164 TYR A O 1
ATOM 1287 N N . HIS A 1 165 ? -3.514 26.219 -8.453 1 88.81 165 HIS A N 1
ATOM 1288 C CA . HIS A 1 165 ? -2.379 27.125 -8.508 1 88.81 165 HIS A CA 1
ATOM 1289 C C . HIS A 1 165 ? -2.842 28.562 -8.719 1 88.81 165 HIS A C 1
ATOM 1291 O O . HIS A 1 165 ? -2.262 29.5 -8.148 1 88.81 165 HIS A O 1
ATOM 1297 N N . GLU A 1 166 ? -3.785 28.625 -9.5 1 91.44 166 GLU A N 1
ATOM 1298 C CA . GLU A 1 166 ? -4.352 29.953 -9.719 1 91.44 166 GLU A CA 1
ATOM 1299 C C . GLU A 1 166 ? -4.934 30.531 -8.43 1 91.44 166 GLU A C 1
ATOM 1301 O O . GLU A 1 166 ? -4.711 31.703 -8.109 1 91.44 166 GLU A O 1
ATOM 1306 N N . LEU A 1 167 ? -5.602 29.734 -7.746 1 92.56 167 LEU A N 1
ATOM 1307 C CA . LEU A 1 167 ? -6.215 30.156 -6.496 1 92.56 167 LEU A CA 1
ATOM 1308 C C . LEU A 1 167 ? -5.148 30.516 -5.465 1 92.56 167 LEU A C 1
ATOM 1310 O O . LEU A 1 167 ? -5.305 31.484 -4.715 1 92.56 167 LEU A O 1
ATOM 1314 N N . LEU A 1 168 ? -4.141 29.781 -5.438 1 90.88 168 LEU A N 1
ATOM 1315 C CA . LEU A 1 168 ? -3.053 30.062 -4.508 1 90.88 168 LEU A CA 1
ATOM 1316 C C . LEU A 1 168 ? -2.359 31.375 -4.855 1 90.88 168 LEU A C 1
ATOM 1318 O O . LEU A 1 168 ? -2.008 32.156 -3.967 1 90.88 168 LEU A O 1
ATOM 1322 N N . ARG A 1 169 ? -2.219 31.531 -6.121 1 90.75 169 ARG A N 1
ATOM 1323 C CA . ARG A 1 169 ? -1.636 32.781 -6.566 1 90.75 169 ARG A CA 1
ATOM 1324 C C . ARG A 1 169 ? -2.502 33.969 -6.145 1 90.75 169 ARG A C 1
ATOM 1326 O O . ARG A 1 169 ? -1.986 35 -5.684 1 90.75 169 ARG A O 1
ATOM 1333 N N . GLU A 1 170 ? -3.695 33.781 -6.324 1 93.75 170 GLU A N 1
ATOM 1334 C CA . GLU A 1 170 ? -4.617 34.844 -5.895 1 93.75 170 GLU A CA 1
ATOM 1335 C C . GLU A 1 170 ? -4.461 35.125 -4.402 1 93.75 170 GLU A C 1
ATOM 1337 O O . GLU A 1 170 ? -4.469 36.281 -3.988 1 93.75 170 GLU A O 1
ATOM 1342 N N . ALA A 1 171 ? -4.344 34.156 -3.672 1 92.88 171 ALA A N 1
ATOM 1343 C CA . ALA A 1 171 ? -4.211 34.281 -2.225 1 92.88 171 ALA A CA 1
ATOM 1344 C C . ALA A 1 171 ? -2.879 34.938 -1.855 1 92.88 171 ALA A C 1
ATOM 1346 O O . ALA A 1 171 ? -2.822 35.812 -0.983 1 92.88 171 ALA A O 1
ATOM 1347 N N . THR A 1 172 ? -1.837 34.562 -2.521 1 92.12 172 THR A N 1
ATOM 1348 C CA . THR A 1 172 ? -0.501 35.031 -2.148 1 92.12 172 THR A CA 1
ATOM 1349 C C . THR A 1 172 ? -0.218 36.406 -2.727 1 92.12 172 THR A C 1
ATOM 1351 O O . THR A 1 172 ? 0.685 37.094 -2.262 1 92.12 172 THR A O 1
ATOM 1354 N N . GLU A 1 173 ? -1.007 36.812 -3.688 1 92.88 173 GLU A N 1
ATOM 1355 C CA . GLU A 1 173 ? -0.852 38.125 -4.277 1 92.88 173 GLU A CA 1
ATOM 1356 C C . GLU A 1 173 ? -1.768 39.156 -3.598 1 92.88 173 GLU A C 1
ATOM 1358 O O . GLU A 1 173 ? -1.646 40.344 -3.828 1 92.88 173 GLU A O 1
ATOM 1363 N N . ALA A 1 174 ? -2.607 38.656 -2.84 1 92.69 174 ALA A N 1
ATOM 1364 C CA . ALA A 1 174 ? -3.5 39.562 -2.109 1 92.69 174 ALA A CA 1
ATOM 1365 C C . ALA A 1 174 ? -2.711 40.5 -1.219 1 92.69 174 ALA A C 1
ATOM 1367 O O . ALA A 1 174 ? -1.627 40.156 -0.737 1 92.69 174 ALA A O 1
ATOM 1368 N N . ALA A 1 175 ? -3.266 41.688 -0.969 1 92.44 175 ALA A N 1
ATOM 1369 C CA . ALA A 1 175 ? -2.582 42.75 -0.252 1 92.44 175 ALA A CA 1
ATOM 1370 C C . ALA A 1 175 ? -2.213 42.312 1.164 1 92.44 175 ALA A C 1
ATOM 1372 O O . ALA A 1 175 ? -1.129 42.656 1.655 1 92.44 175 ALA A O 1
ATOM 1373 N N . GLU A 1 176 ? -3.127 41.688 1.798 1 90.69 176 GLU A N 1
ATOM 1374 C CA . GLU A 1 176 ? -2.891 41.25 3.172 1 90.69 176 GLU A CA 1
ATOM 1375 C C . GLU A 1 176 ? -1.678 40.312 3.262 1 90.69 176 GLU A C 1
ATOM 1377 O O . GLU A 1 176 ? -0.85 40.469 4.164 1 90.69 176 GLU A O 1
ATOM 1382 N N . TYR A 1 177 ? -1.586 39.406 2.383 1 92.44 177 TYR A N 1
ATOM 1383 C CA . TYR A 1 177 ? -0.475 38.438 2.342 1 92.44 177 TYR A CA 1
ATOM 1384 C C . TYR A 1 177 ? 0.837 39.156 2.039 1 92.44 177 TYR A C 1
ATOM 1386 O O . TYR A 1 177 ? 1.844 38.938 2.715 1 92.44 177 TYR A O 1
ATOM 1394 N N . GLN A 1 178 ? 0.818 40.062 1.069 1 92 178 GLN A N 1
ATOM 1395 C CA . GLN A 1 178 ? 2.02 40.781 0.652 1 92 178 GLN A CA 1
ATOM 1396 C C . GLN A 1 178 ? 2.518 41.688 1.754 1 92 178 GLN A C 1
ATOM 1398 O O . GLN A 1 178 ? 3.725 41.844 1.968 1 92 178 GLN A O 1
ATOM 1403 N N . THR A 1 179 ? 1.597 42.312 2.387 1 93.69 179 THR A N 1
ATOM 1404 C CA . THR A 1 179 ? 1.965 43.188 3.488 1 93.69 179 THR A CA 1
ATOM 1405 C C . THR A 1 179 ? 2.652 42.406 4.605 1 93.69 179 THR A C 1
ATOM 1407 O O . THR A 1 179 ? 3.658 42.875 5.156 1 93.69 179 THR A O 1
ATOM 1410 N N . ALA A 1 180 ? 2.072 41.312 4.914 1 91.31 180 ALA A N 1
ATOM 1411 C CA . ALA A 1 180 ? 2.676 40.469 5.934 1 91.31 180 ALA A CA 1
ATOM 1412 C C . ALA A 1 180 ? 4.074 40.031 5.516 1 91.31 180 ALA A C 1
ATOM 1414 O O . ALA A 1 180 ? 5.004 40.031 6.324 1 91.31 180 ALA A O 1
ATOM 1415 N N . LEU A 1 181 ? 4.246 39.625 4.293 1 89.81 181 LEU A N 1
ATOM 1416 C CA . LEU A 1 181 ? 5.527 39.188 3.764 1 89.81 181 LEU A CA 1
ATOM 1417 C C . LEU A 1 181 ? 6.57 40.312 3.84 1 89.81 181 LEU A C 1
ATOM 1419 O O . LEU A 1 181 ? 7.719 40.062 4.215 1 89.81 181 LEU A O 1
ATOM 1423 N N . GLU A 1 182 ? 6.145 41.469 3.467 1 91.25 182 GLU A N 1
ATOM 1424 C CA . GLU A 1 182 ? 7.047 42.594 3.523 1 91.25 182 GLU A CA 1
ATOM 1425 C C . GLU A 1 182 ? 7.492 42.875 4.957 1 91.25 182 GLU A C 1
ATOM 1427 O O . GLU A 1 182 ? 8.641 43.281 5.188 1 91.25 182 GLU A O 1
ATOM 1432 N N . GLY A 1 183 ? 6.602 42.688 5.812 1 92.81 183 GLY A N 1
ATOM 1433 C CA . GLY A 1 183 ? 6.91 42.906 7.215 1 92.81 183 GLY A CA 1
ATOM 1434 C C . GLY A 1 183 ? 7.961 41.938 7.75 1 92.81 183 GLY A C 1
ATOM 1435 O O . GLY A 1 183 ? 8.648 42.25 8.727 1 92.81 183 GLY A O 1
ATOM 1436 N N . TRP A 1 184 ? 8.148 40.812 7.109 1 92.81 184 TRP A N 1
ATOM 1437 C CA . TRP A 1 184 ? 9.078 39.812 7.605 1 92.81 184 TRP A CA 1
ATOM 1438 C C . TRP A 1 184 ? 10.359 39.812 6.777 1 92.81 184 TRP A C 1
ATOM 1440 O O . TRP A 1 184 ? 11.211 38.938 6.957 1 92.81 184 TRP A O 1
ATOM 1450 N N . THR A 1 185 ? 10.508 40.719 5.875 1 92.62 185 THR A N 1
ATOM 1451 C CA . THR A 1 185 ? 11.656 40.719 4.984 1 92.62 185 THR A CA 1
ATOM 1452 C C . THR A 1 185 ? 12.961 40.75 5.777 1 92.62 185 THR A C 1
ATOM 1454 O O . THR A 1 185 ? 13.891 40 5.512 1 92.62 185 THR A O 1
ATOM 1457 N N . ASP A 1 186 ? 13.008 41.656 6.746 1 94.88 186 ASP A N 1
ATOM 1458 C CA . ASP A 1 186 ? 14.211 41.75 7.562 1 94.88 186 ASP A CA 1
ATOM 1459 C C . ASP A 1 186 ? 14.469 40.469 8.336 1 94.88 186 ASP A C 1
ATOM 1461 O O . ASP A 1 186 ? 15.617 40.031 8.43 1 94.88 186 ASP A O 1
ATOM 1465 N N . PHE A 1 187 ? 13.484 39.969 8.891 1 96.44 187 PHE A N 1
ATOM 1466 C CA . PHE A 1 187 ? 13.586 38.688 9.617 1 96.44 187 PHE A CA 1
ATOM 1467 C C . PHE A 1 187 ? 14.141 37.594 8.711 1 96.44 187 PHE A C 1
ATOM 1469 O O . PHE A 1 187 ? 15.039 36.844 9.109 1 96.44 187 PHE A O 1
ATOM 1476 N N . LEU A 1 188 ? 13.641 37.5 7.477 1 96.06 188 LEU A N 1
ATOM 1477 C CA . LEU A 1 188 ? 14.047 36.469 6.535 1 96.06 188 LEU A CA 1
ATOM 1478 C C . LEU A 1 188 ? 15.5 36.656 6.105 1 96.06 188 LEU A C 1
ATOM 1480 O O . LEU A 1 188 ? 16.234 35.688 5.906 1 96.06 188 LEU A O 1
ATOM 1484 N N . ILE A 1 189 ? 15.898 37.906 5.949 1 95.75 189 ILE A N 1
ATOM 1485 C CA . ILE A 1 189 ? 17.281 38.219 5.617 1 95.75 189 ILE A CA 1
ATOM 1486 C C . ILE A 1 189 ? 18.203 37.719 6.727 1 95.75 189 ILE A C 1
ATOM 1488 O O . ILE A 1 189 ? 19.219 37.062 6.453 1 95.75 189 ILE A O 1
ATOM 1492 N N . HIS A 1 190 ? 17.828 37.969 7.941 1 96.19 190 HIS A N 1
ATOM 1493 C CA . HIS A 1 190 ? 18.625 37.5 9.07 1 96.19 190 HIS A CA 1
ATOM 1494 C C . HIS A 1 190 ? 18.641 35.969 9.125 1 96.19 190 HIS A C 1
ATOM 1496 O O . HIS A 1 190 ? 19.688 35.375 9.383 1 96.19 190 HIS A O 1
ATOM 1502 N N . LEU A 1 191 ? 17.5 35.406 8.914 1 96.88 191 LEU A N 1
ATOM 1503 C CA . LEU A 1 191 ? 17.406 33.938 8.93 1 96.88 191 LEU A CA 1
ATOM 1504 C C . LEU A 1 191 ? 18.297 33.312 7.852 1 96.88 191 LEU A C 1
ATOM 1506 O O . LEU A 1 191 ? 18.891 32.25 8.062 1 96.88 191 LEU A O 1
ATOM 1510 N N . GLU A 1 192 ? 18.328 33.938 6.688 1 96.94 192 GLU A N 1
ATOM 1511 C CA . GLU A 1 192 ? 19.234 33.5 5.629 1 96.94 192 GLU A CA 1
ATOM 1512 C C . GLU A 1 192 ? 20.672 33.469 6.109 1 96.94 192 GLU A C 1
ATOM 1514 O O . GLU A 1 192 ? 21.406 32.531 5.836 1 96.94 192 GLU A O 1
ATOM 1519 N N . ASN A 1 193 ? 21.016 34.469 6.812 1 96.56 193 ASN A N 1
ATOM 1520 C CA . ASN A 1 193 ? 22.375 34.562 7.324 1 96.56 193 ASN A CA 1
ATOM 1521 C C . ASN A 1 193 ? 22.656 33.5 8.375 1 96.56 193 ASN A C 1
ATOM 1523 O O . ASN A 1 193 ? 23.766 32.938 8.414 1 96.56 193 ASN A O 1
ATOM 1527 N N . PHE A 1 194 ? 21.688 33.25 9.148 1 96.94 194 PHE A N 1
ATOM 1528 C CA . PHE A 1 194 ? 21.875 32.281 10.242 1 96.94 194 PHE A CA 1
ATOM 1529 C C . PHE A 1 194 ? 21.906 30.859 9.703 1 96.94 194 PHE A C 1
ATOM 1531 O O . PHE A 1 194 ? 22.578 30 10.266 1 96.94 194 PHE A O 1
ATOM 1538 N N . THR A 1 195 ? 21.172 30.562 8.656 1 97.06 195 THR A N 1
ATOM 1539 C CA . THR A 1 195 ? 20.969 29.172 8.234 1 97.06 195 THR A CA 1
ATOM 1540 C C . THR A 1 195 ? 21.797 28.859 6.996 1 97.06 195 THR A C 1
ATOM 1542 O O . THR A 1 195 ? 22.031 27.688 6.688 1 97.06 195 THR A O 1
ATOM 1545 N N . GLY A 1 196 ? 22.156 29.938 6.25 1 96.06 196 GLY A N 1
ATOM 1546 C CA . GLY A 1 196 ? 22.844 29.734 4.984 1 96.06 196 GLY A CA 1
ATOM 1547 C C . GLY A 1 196 ? 21.906 29.375 3.846 1 96.06 196 GLY A C 1
ATOM 1548 O O . GLY A 1 196 ? 22.359 29.031 2.752 1 96.06 196 GLY A O 1
ATOM 1549 N N . LEU A 1 197 ? 20.641 29.453 4.117 1 95.75 197 LEU A N 1
ATOM 1550 C CA . LEU A 1 197 ? 19.641 29.156 3.098 1 95.75 197 LEU A CA 1
ATOM 1551 C C . LEU A 1 197 ? 19.188 30.422 2.383 1 95.75 197 LEU A C 1
ATOM 1553 O O . LEU A 1 197 ? 19.266 31.516 2.949 1 95.75 197 LEU A O 1
ATOM 1557 N N . SER A 1 198 ? 18.781 30.234 1.095 1 92.5 198 SER A N 1
ATOM 1558 C CA . SER A 1 198 ? 18.094 31.312 0.392 1 92.5 198 SER A CA 1
ATOM 1559 C C . SER A 1 198 ? 16.609 31.328 0.703 1 92.5 198 SER A C 1
ATOM 1561 O O . SER A 1 198 ? 15.883 30.391 0.337 1 92.5 198 SER A O 1
ATOM 1563 N N . LEU A 1 199 ? 16.219 32.406 1.419 1 92 199 LEU A N 1
ATOM 1564 C CA . LEU A 1 199 ? 14.836 32.406 1.883 1 92 199 LEU A CA 1
ATOM 1565 C C . LEU A 1 199 ? 14.094 33.625 1.34 1 92 199 LEU A C 1
ATOM 1567 O O . LEU A 1 199 ? 12.891 33.562 1.094 1 92 199 LEU A O 1
ATOM 1571 N N . VAL A 1 200 ? 14.766 34.719 1.175 1 89.19 200 VAL A N 1
ATOM 1572 C CA . VAL A 1 200 ? 14.141 35.938 0.685 1 89.19 200 VAL A CA 1
ATOM 1573 C C . VAL A 1 200 ? 13.703 35.75 -0.765 1 89.19 200 VAL A C 1
ATOM 1575 O O . VAL A 1 200 ? 14.477 35.281 -1.598 1 89.19 200 VAL A O 1
ATOM 1578 N N . GLY A 1 201 ? 12.492 36.062 -1.042 1 84.25 201 GLY A N 1
ATOM 1579 C CA . GLY A 1 201 ? 11.969 35.906 -2.391 1 84.25 201 GLY A CA 1
ATOM 1580 C C . GLY A 1 201 ? 11.547 34.5 -2.713 1 84.25 201 GLY A C 1
ATOM 1581 O O . GLY A 1 201 ? 11.062 34.219 -3.812 1 84.25 201 GLY A O 1
ATOM 1582 N N . GLU A 1 202 ? 11.75 33.656 -1.756 1 86.81 202 GLU A N 1
ATOM 1583 C CA . GLU A 1 202 ? 11.367 32.281 -1.922 1 86.81 202 GLU A CA 1
ATOM 1584 C C . GLU A 1 202 ? 10.023 31.984 -1.257 1 86.81 202 GLU A C 1
ATOM 1586 O O . GLU A 1 202 ? 9.562 32.75 -0.41 1 86.81 202 GLU A O 1
ATOM 1591 N N . PRO A 1 203 ? 9.391 30.891 -1.711 1 81.69 203 PRO A N 1
ATOM 1592 C CA . PRO A 1 203 ? 8.164 30.5 -1.019 1 81.69 203 PRO A CA 1
ATOM 1593 C C . PRO A 1 203 ? 8.359 30.328 0.486 1 81.69 203 PRO A C 1
ATOM 1595 O O . PRO A 1 203 ? 9.398 29.844 0.923 1 81.69 203 PRO A O 1
ATOM 1598 N N . LEU A 1 204 ? 7.352 30.719 1.239 1 87.75 204 LEU A N 1
ATOM 1599 C CA . LEU A 1 204 ? 7.434 30.719 2.697 1 87.75 204 LEU A CA 1
ATOM 1600 C C . LEU A 1 204 ? 7.637 29.297 3.232 1 87.75 204 LEU A C 1
ATOM 1602 O O . LEU A 1 204 ? 8.055 29.125 4.379 1 87.75 204 LEU A O 1
ATOM 1606 N N . ARG A 1 205 ? 7.359 28.344 2.463 1 84.19 205 ARG A N 1
ATOM 1607 C CA . ARG A 1 205 ? 7.543 26.938 2.846 1 84.19 205 ARG A CA 1
ATOM 1608 C C . ARG A 1 205 ? 9 26.656 3.205 1 84.19 205 ARG A C 1
ATOM 1610 O O . ARG A 1 205 ? 9.281 25.828 4.066 1 84.19 205 ARG A O 1
ATOM 1617 N N . ARG A 1 206 ? 9.859 27.312 2.596 1 88.94 206 ARG A N 1
ATOM 1618 C CA . ARG A 1 206 ? 11.281 27.125 2.887 1 88.94 206 ARG A CA 1
ATOM 1619 C C . ARG A 1 206 ? 11.602 27.531 4.316 1 88.94 206 ARG A C 1
ATOM 1621 O O . ARG A 1 206 ? 12.438 26.906 4.977 1 88.94 206 ARG A O 1
ATOM 1628 N N . ALA A 1 207 ? 10.969 28.609 4.664 1 92.06 207 ALA A N 1
ATOM 1629 C CA . ALA A 1 207 ? 11.141 29.031 6.055 1 92.06 207 ALA A CA 1
ATOM 1630 C C . ALA A 1 207 ? 10.539 28 7.012 1 92.06 207 ALA A C 1
ATOM 1632 O O . ALA A 1 207 ? 11.07 27.781 8.102 1 92.06 207 ALA A O 1
ATOM 1633 N N . TRP A 1 208 ? 9.5 27.406 6.605 1 91.12 208 TRP A N 1
ATOM 1634 C CA . TRP A 1 208 ? 8.883 26.375 7.414 1 91.12 208 TRP A CA 1
ATOM 1635 C C . TRP A 1 208 ? 9.828 25.188 7.605 1 91.12 208 TRP A C 1
ATOM 1637 O O . TRP A 1 208 ? 9.844 24.562 8.672 1 91.12 208 TRP A O 1
ATOM 1647 N N . LYS A 1 209 ? 10.617 24.859 6.656 1 92.88 209 LYS A N 1
ATOM 1648 C CA . LYS A 1 209 ? 11.562 23.75 6.758 1 92.88 209 LYS A CA 1
ATOM 1649 C C . LYS A 1 209 ? 12.57 24 7.875 1 92.88 209 LYS A C 1
ATOM 1651 O O . LYS A 1 209 ? 13 23.047 8.547 1 92.88 209 LYS A O 1
ATOM 1656 N N . VAL A 1 210 ? 12.898 25.266 7.984 1 95.38 210 VAL A N 1
ATOM 1657 C CA . VAL A 1 210 ? 13.789 25.625 9.086 1 95.38 210 VAL A CA 1
ATOM 1658 C C . VAL A 1 210 ? 13.094 25.359 10.422 1 95.38 210 VAL A C 1
ATOM 1660 O O . VAL A 1 210 ? 13.672 24.75 11.32 1 95.38 210 VAL A O 1
ATOM 1663 N N . LEU A 1 211 ? 11.891 25.812 10.484 1 95.5 211 LEU A N 1
ATOM 1664 C CA . LEU A 1 211 ? 11.109 25.578 11.695 1 95.5 211 LEU A CA 1
ATOM 1665 C C . LEU A 1 211 ? 10.977 24.094 11.984 1 95.5 211 LEU A C 1
ATOM 1667 O O . LEU A 1 211 ? 11.141 23.656 13.125 1 95.5 211 LEU A O 1
ATOM 1671 N N . ASP A 1 212 ? 10.68 23.312 11 1 95.44 212 ASP A N 1
ATOM 1672 C CA . ASP A 1 212 ? 10.539 21.875 11.133 1 95.44 212 ASP A CA 1
ATOM 1673 C C . ASP A 1 212 ? 11.805 21.25 11.734 1 95.44 212 ASP A C 1
ATOM 1675 O O . ASP A 1 212 ? 11.727 20.438 12.656 1 95.44 212 ASP A O 1
ATOM 1679 N N . THR A 1 213 ? 12.93 21.641 11.172 1 96.69 213 THR A N 1
ATOM 1680 C CA . THR A 1 213 ? 14.203 21.109 11.633 1 96.69 213 THR A CA 1
ATOM 1681 C C . THR A 1 213 ? 14.422 21.438 13.109 1 96.69 213 THR A C 1
ATOM 1683 O O . THR A 1 213 ? 14.758 20.562 13.906 1 96.69 213 THR A O 1
ATOM 1686 N N . LEU A 1 214 ? 14.203 22.688 13.445 1 96.69 214 LEU A N 1
ATOM 1687 C CA . LEU A 1 214 ? 14.43 23.156 14.805 1 96.69 214 LEU A CA 1
ATOM 1688 C C . LEU A 1 214 ? 13.477 22.484 15.781 1 96.69 214 LEU A C 1
ATOM 1690 O O . LEU A 1 214 ? 13.891 22.062 16.875 1 96.69 214 LEU A O 1
ATOM 1694 N N . MET A 1 215 ? 12.227 22.297 15.383 1 94.5 215 MET A N 1
ATOM 1695 C CA . MET A 1 215 ? 11.227 21.688 16.25 1 94.5 215 MET A CA 1
ATOM 1696 C C . MET A 1 215 ? 11.539 20.219 16.484 1 94.5 215 MET A C 1
ATOM 1698 O O . MET A 1 215 ? 11.391 19.719 17.594 1 94.5 215 MET A O 1
ATOM 1702 N N . CYS A 1 216 ? 11.945 19.531 15.445 1 95.81 216 CYS A N 1
ATOM 1703 C CA . CYS A 1 216 ? 12.328 18.125 15.578 1 95.81 216 CYS A CA 1
ATOM 1704 C C . CYS A 1 216 ? 13.523 17.969 16.516 1 95.81 216 CYS A C 1
ATOM 1706 O O . CYS A 1 216 ? 13.516 17.125 17.391 1 95.81 216 CYS A O 1
ATOM 1708 N N . GLN A 1 217 ? 14.516 18.828 16.328 1 96.19 217 GLN A N 1
ATOM 1709 C CA . GLN A 1 217 ? 15.719 18.781 17.141 1 96.19 217 GLN A CA 1
ATOM 1710 C C . GLN A 1 217 ? 15.398 19.094 18.609 1 96.19 217 GLN A C 1
ATOM 1712 O O . GLN A 1 217 ? 15.852 18.375 19.516 1 96.19 217 GLN A O 1
ATOM 1717 N N . GLN A 1 218 ? 14.594 20.031 18.812 1 94.38 218 GLN A N 1
ATOM 1718 C CA . GLN A 1 218 ? 14.188 20.391 20.172 1 94.38 218 GLN A CA 1
ATOM 1719 C C . GLN A 1 218 ? 13.414 19.25 20.828 1 94.38 218 GLN A C 1
ATOM 1721 O O . GLN A 1 218 ? 13.641 18.938 22 1 94.38 218 GLN A O 1
ATOM 1726 N N . ALA A 1 219 ? 12.562 18.656 20.094 1 92.19 219 ALA A N 1
ATOM 1727 C CA . ALA A 1 219 ? 11.742 17.562 20.609 1 92.19 219 ALA A CA 1
ATOM 1728 C C . ALA A 1 219 ? 12.602 16.375 21.016 1 92.19 219 ALA A C 1
ATOM 1730 O O . ALA A 1 219 ? 12.203 15.578 21.875 1 92.19 219 ALA A O 1
ATOM 1731 N N . HIS A 1 220 ? 13.727 16.281 20.469 1 95.56 220 HIS A N 1
ATOM 1732 C CA . HIS A 1 220 ? 14.594 15.148 20.766 1 95.56 220 HIS A CA 1
ATOM 1733 C C . HIS A 1 220 ? 15.758 15.57 21.672 1 95.56 220 HIS A C 1
ATOM 1735 O O . HIS A 1 220 ? 16.781 14.891 21.719 1 95.56 220 HIS A O 1
ATOM 1741 N N . GLY A 1 221 ? 15.68 16.75 22.234 1 94.75 221 GLY A N 1
ATOM 1742 C CA . GLY A 1 221 ? 16.578 17.203 23.281 1 94.75 221 GLY A CA 1
ATOM 1743 C C . GLY A 1 221 ? 17.891 17.734 22.75 1 94.75 221 GLY A C 1
ATOM 1744 O O . GLY A 1 221 ? 18.875 17.844 23.5 1 94.75 221 GLY A O 1
ATOM 1745 N N . LEU A 1 222 ? 17.906 18 21.547 1 96.5 222 LEU A N 1
ATOM 1746 C CA . LEU A 1 222 ? 19.125 18.578 20.969 1 96.5 222 LEU A CA 1
ATOM 1747 C C . LEU A 1 222 ? 19.188 20.078 21.234 1 96.5 222 LEU A C 1
ATOM 1749 O O . LEU A 1 222 ? 18.156 20.766 21.172 1 96.5 222 LEU A O 1
ATOM 1753 N N . ALA A 1 223 ? 20.359 20.562 21.469 1 96.12 223 ALA A N 1
ATOM 1754 C CA . ALA A 1 223 ? 20.547 22 21.672 1 96.12 223 ALA A CA 1
ATOM 1755 C C . ALA A 1 223 ? 20.328 22.781 20.375 1 96.12 223 ALA A C 1
ATOM 1757 O O . ALA A 1 223 ? 20.844 22.391 19.328 1 96.12 223 ALA A O 1
ATOM 1758 N N . LEU A 1 224 ? 19.594 23.844 20.484 1 97.06 224 LEU A N 1
ATOM 1759 C CA . LEU A 1 224 ? 19.391 24.703 19.312 1 97.06 224 LEU A CA 1
ATOM 1760 C C . LEU A 1 224 ? 20.484 25.766 19.234 1 97.06 224 LEU A C 1
ATOM 1762 O O . LEU A 1 224 ? 21.094 26.094 20.25 1 97.06 224 LEU A O 1
ATOM 1766 N N . PRO A 1 225 ? 20.766 26.203 18.078 1 97.31 225 PRO A N 1
ATOM 1767 C CA . PRO A 1 225 ? 21.703 27.312 17.984 1 97.31 225 PRO A CA 1
ATOM 1768 C C . PRO A 1 225 ? 21.219 28.562 18.734 1 97.31 225 PRO A C 1
ATOM 1770 O O . PRO A 1 225 ? 20.016 28.75 18.906 1 97.31 225 PRO A O 1
ATOM 1773 N N . SER A 1 226 ? 22.109 29.453 19.031 1 96.31 226 SER A N 1
ATOM 1774 C CA . SER A 1 226 ? 21.812 30.594 19.875 1 96.31 226 SER A CA 1
ATOM 1775 C C . SER A 1 226 ? 20.828 31.547 19.203 1 96.31 226 SER A C 1
ATOM 1777 O O . SER A 1 226 ? 20.031 32.219 19.875 1 96.31 226 SER A O 1
ATOM 1779 N N . TRP A 1 227 ? 20.859 31.562 17.906 1 97.19 227 TRP A N 1
ATOM 1780 C CA . TRP A 1 227 ? 19.969 32.469 17.188 1 97.19 227 TRP A CA 1
ATOM 1781 C C . TRP A 1 227 ? 18.531 31.984 17.219 1 97.19 227 TRP A C 1
ATOM 1783 O O . TRP A 1 227 ? 17.609 32.75 16.938 1 97.19 227 TRP A O 1
ATOM 1793 N N . ALA A 1 228 ? 18.328 30.672 17.438 1 97.81 228 ALA A N 1
ATOM 1794 C CA . ALA A 1 228 ? 17 30.062 17.438 1 97.81 228 ALA A CA 1
ATOM 1795 C C . ALA A 1 228 ? 16.297 30.266 18.766 1 97.81 228 ALA A C 1
ATOM 1797 O O . ALA A 1 228 ? 15.938 29.297 19.438 1 97.81 228 ALA A O 1
ATOM 1798 N N . SER A 1 229 ? 15.992 31.516 19.094 1 96.62 229 SER A N 1
ATOM 1799 C CA . SER A 1 229 ? 15.312 31.891 20.328 1 96.62 229 SER A CA 1
ATOM 1800 C C . SER A 1 229 ? 13.82 31.594 20.266 1 96.62 229 SER A C 1
ATOM 1802 O O . SER A 1 229 ? 13.289 31.328 19.188 1 96.62 229 SER A O 1
ATOM 1804 N N . PRO A 1 230 ? 13.203 31.625 21.359 1 95.94 230 PRO A N 1
ATOM 1805 C CA . PRO A 1 230 ? 11.758 31.438 21.344 1 95.94 230 PRO A CA 1
ATOM 1806 C C . PRO A 1 230 ? 11.031 32.438 20.453 1 95.94 230 PRO A C 1
ATOM 1808 O O . PRO A 1 230 ? 10.023 32.125 19.828 1 95.94 230 PRO A O 1
ATOM 1811 N N . ASP A 1 231 ? 11.547 33.594 20.406 1 96.44 231 ASP A N 1
ATOM 1812 C CA . ASP A 1 231 ? 10.953 34.625 19.562 1 96.44 231 ASP A CA 1
ATOM 1813 C C . ASP A 1 231 ? 11.086 34.25 18.094 1 96.44 231 ASP A C 1
ATOM 1815 O O . ASP A 1 231 ? 10.164 34.469 17.297 1 96.44 231 ASP A O 1
ATOM 1819 N N . VAL A 1 232 ? 12.242 33.781 17.734 1 97.06 232 VAL A N 1
ATOM 1820 C CA . VAL A 1 232 ? 12.469 33.344 16.359 1 97.06 232 VAL A CA 1
ATOM 1821 C C . VAL A 1 232 ? 11.516 32.219 16 1 97.06 232 VAL A C 1
ATOM 1823 O O . VAL A 1 232 ? 10.883 32.25 14.945 1 97.06 232 VAL A O 1
ATOM 1826 N N . LEU A 1 233 ? 11.383 31.297 16.906 1 96.38 233 LEU A N 1
ATOM 1827 C CA . LEU A 1 233 ? 10.492 30.172 16.688 1 96.38 233 LEU A CA 1
ATOM 1828 C C . LEU A 1 233 ? 9.047 30.641 16.547 1 96.38 233 LEU A C 1
ATOM 1830 O O . LEU A 1 233 ? 8.312 30.141 15.688 1 96.38 233 LEU A O 1
ATOM 1834 N N . ARG A 1 234 ? 8.672 31.531 17.344 1 95.44 234 ARG A N 1
ATOM 1835 C CA . ARG A 1 234 ? 7.324 32.094 17.266 1 95.44 234 ARG A CA 1
ATOM 1836 C C . ARG A 1 234 ? 7.09 32.781 15.922 1 95.44 234 ARG A C 1
ATOM 1838 O O . ARG A 1 234 ? 6.023 32.625 15.32 1 95.44 234 ARG A O 1
ATOM 1845 N N . THR A 1 235 ? 8.023 33.562 15.5 1 96.06 235 THR A N 1
ATOM 1846 C CA . THR A 1 235 ? 7.906 34.25 14.219 1 96.06 235 THR A CA 1
ATOM 1847 C C . THR A 1 235 ? 7.805 33.25 13.078 1 96.06 235 THR A C 1
ATOM 1849 O O . THR A 1 235 ? 6.984 33.406 12.172 1 96.06 235 THR A O 1
ATOM 1852 N N . LEU A 1 236 ? 8.602 32.219 13.141 1 96.12 236 LEU A N 1
ATOM 1853 C CA . LEU A 1 236 ? 8.547 31.188 12.117 1 96.12 236 LEU A CA 1
ATOM 1854 C C . LEU A 1 236 ? 7.188 30.5 12.109 1 96.12 236 LEU A C 1
ATOM 1856 O O . LEU A 1 236 ? 6.656 30.172 11.047 1 96.12 236 LEU A O 1
ATOM 1860 N N . ALA A 1 237 ? 6.672 30.281 13.227 1 94.38 237 ALA A N 1
ATOM 1861 C CA . ALA A 1 237 ? 5.344 29.688 13.336 1 94.38 237 ALA A CA 1
ATOM 1862 C C . ALA A 1 237 ? 4.285 30.594 12.711 1 94.38 237 ALA A C 1
ATOM 1864 O O . ALA A 1 237 ? 3.35 30.109 12.062 1 94.38 237 ALA A O 1
ATOM 1865 N N . GLN A 1 238 ? 4.426 31.859 12.922 1 94.12 238 GLN A N 1
ATOM 1866 C CA . GLN A 1 238 ? 3.5 32.812 12.328 1 94.12 238 GLN A CA 1
ATOM 1867 C C . GLN A 1 238 ? 3.609 32.812 10.805 1 94.12 238 GLN A C 1
ATOM 1869 O O . GLN A 1 238 ? 2.598 32.906 10.109 1 94.12 238 GLN A O 1
ATOM 1874 N N . ILE A 1 239 ? 4.793 32.75 10.359 1 94 239 ILE A N 1
ATOM 1875 C CA . ILE A 1 239 ? 5.023 32.688 8.922 1 94 239 ILE A CA 1
ATOM 1876 C C . ILE A 1 239 ? 4.387 31.406 8.344 1 94 239 ILE A C 1
ATOM 1878 O O . ILE A 1 239 ? 3.719 31.469 7.309 1 94 239 ILE A O 1
ATOM 1882 N N . SER A 1 240 ? 4.57 30.359 9.039 1 92.19 240 SER A N 1
ATOM 1883 C CA . SER A 1 240 ? 3.965 29.094 8.617 1 92.19 240 SER A CA 1
ATOM 1884 C C . SER A 1 240 ? 2.443 29.203 8.594 1 92.19 240 SER A C 1
ATOM 1886 O O . SER A 1 240 ? 1.8 28.703 7.664 1 92.19 240 SER A O 1
ATOM 1888 N N . ALA A 1 241 ? 1.933 29.797 9.57 1 92.31 241 ALA A N 1
ATOM 1889 C CA . ALA A 1 241 ? 0.483 29.953 9.656 1 92.31 241 ALA A CA 1
ATOM 1890 C C . ALA A 1 241 ? -0.048 30.781 8.492 1 92.31 241 ALA A C 1
ATOM 1892 O O . ALA A 1 241 ? -1.141 30.516 7.98 1 92.31 241 ALA A O 1
ATOM 1893 N N . LEU A 1 242 ? 0.667 31.781 8.133 1 92.81 242 LEU A N 1
ATOM 1894 C CA . LEU A 1 242 ? 0.267 32.594 6.984 1 92.81 242 LEU A CA 1
ATOM 1895 C C . LEU A 1 242 ? 0.243 31.75 5.715 1 92.81 242 LEU A C 1
ATOM 1897 O O . LEU A 1 242 ? -0.695 31.844 4.918 1 92.81 242 LEU A O 1
ATOM 1901 N N . ASP A 1 243 ? 1.231 30.984 5.582 1 91.56 243 ASP A N 1
ATOM 1902 C CA . ASP A 1 243 ? 1.315 30.109 4.414 1 91.56 243 ASP A CA 1
ATOM 1903 C C . ASP A 1 243 ? 0.157 29.125 4.387 1 91.56 243 ASP A C 1
ATOM 1905 O O . ASP A 1 243 ? -0.499 28.953 3.355 1 91.56 243 ASP A O 1
ATOM 1909 N N . ILE A 1 244 ? -0.07 28.469 5.449 1 92.38 244 ILE A N 1
ATOM 1910 C CA . ILE A 1 244 ? -1.153 27.5 5.559 1 92.38 244 ILE A CA 1
ATOM 1911 C C . ILE A 1 244 ? -2.492 28.188 5.301 1 92.38 244 ILE A C 1
ATOM 1913 O O . ILE A 1 244 ? -3.357 27.641 4.613 1 92.38 244 ILE A O 1
ATOM 1917 N N . GLY A 1 245 ? -2.602 29.359 5.844 1 92.12 245 GLY A N 1
ATOM 1918 C CA . GLY A 1 245 ? -3.814 30.141 5.625 1 92.12 245 GLY A CA 1
ATOM 1919 C C . GLY A 1 245 ? -4.098 30.406 4.16 1 92.12 245 GLY A C 1
ATOM 1920 O O . GLY A 1 245 ? -5.254 30.406 3.736 1 92.12 245 GLY A O 1
ATOM 1921 N N . ALA A 1 246 ? -3.076 30.656 3.439 1 91.88 246 ALA A N 1
ATOM 1922 C CA . ALA A 1 246 ? -3.236 30.875 2.006 1 91.88 246 ALA A CA 1
ATOM 1923 C C . ALA A 1 246 ? -3.781 29.625 1.31 1 91.88 246 ALA A C 1
ATOM 1925 O O . ALA A 1 246 ? -4.5 29.734 0.313 1 91.88 246 ALA A O 1
ATOM 1926 N N . HIS A 1 247 ? -3.494 28.5 1.855 1 91.5 247 HIS A N 1
ATOM 1927 C CA . HIS A 1 247 ? -3.893 27.25 1.242 1 91.5 247 HIS A CA 1
ATOM 1928 C C . HIS A 1 247 ? -5.32 26.875 1.625 1 91.5 247 HIS A C 1
ATOM 1930 O O . HIS A 1 247 ? -6.07 26.344 0.804 1 91.5 247 HIS A O 1
ATOM 1936 N N . VAL A 1 248 ? -5.711 27.141 2.84 1 93.25 248 VAL A N 1
ATOM 1937 C CA . VAL A 1 248 ? -6.965 26.547 3.293 1 93.25 248 VAL A CA 1
ATOM 1938 C C . VAL A 1 248 ? -7.953 27.656 3.672 1 93.25 248 VAL A C 1
ATOM 1940 O O . VAL A 1 248 ? -9.141 27.391 3.852 1 93.25 248 VAL A O 1
ATOM 1943 N N . GLY A 1 249 ? -7.48 28.844 3.75 1 90.94 249 GLY A N 1
ATOM 1944 C CA . GLY A 1 249 ? -8.312 29.953 4.164 1 90.94 249 GLY A CA 1
ATOM 1945 C C . GLY A 1 249 ? -8.742 30.844 3.006 1 90.94 249 GLY A C 1
ATOM 1946 O O . GLY A 1 249 ? -8.594 30.469 1.843 1 90.94 249 GLY A O 1
ATOM 1947 N N . PRO A 1 250 ? -9.352 31.984 3.369 1 90.75 250 PRO A N 1
ATOM 1948 C CA . PRO A 1 250 ? -9.711 32.969 2.336 1 90.75 250 PRO A CA 1
ATOM 1949 C C . PRO A 1 250 ? -8.492 33.562 1.643 1 90.75 250 PRO A C 1
ATOM 1951 O O . PRO A 1 250 ? -7.395 33.562 2.205 1 90.75 250 PRO A O 1
ATOM 1954 N N . PRO A 1 251 ? -8.719 34.031 0.495 1 92.38 251 PRO A N 1
ATOM 1955 C CA . PRO A 1 251 ? -9.953 34.062 -0.293 1 92.38 251 PRO A CA 1
ATOM 1956 C C . PRO A 1 251 ? -10.258 32.719 -0.954 1 92.38 251 PRO A C 1
ATOM 1958 O O . PRO A 1 251 ? -9.383 31.859 -1.044 1 92.38 251 PRO A O 1
ATOM 1961 N N . ARG A 1 252 ? -11.477 32.5 -1.378 1 93.75 252 ARG A N 1
ATOM 1962 C CA . ARG A 1 252 ? -11.953 31.344 -2.137 1 93.75 252 ARG A CA 1
ATOM 1963 C C . ARG A 1 252 ? -11.664 30.031 -1.392 1 93.75 252 ARG A C 1
ATOM 1965 O O . ARG A 1 252 ? -11.188 29.062 -1.985 1 93.75 252 ARG A O 1
ATOM 1972 N N . ALA A 1 253 ? -11.844 30.109 -0.101 1 94 253 ALA A N 1
ATOM 1973 C CA . ALA A 1 253 ? -11.57 28.953 0.75 1 94 253 ALA A CA 1
ATOM 1974 C C . ALA A 1 253 ? -12.383 27.734 0.305 1 94 253 ALA A C 1
ATOM 1976 O O . ALA A 1 253 ? -11.859 26.625 0.248 1 94 253 ALA A O 1
ATOM 1977 N N . ALA A 1 254 ? -13.594 27.938 -0.048 1 94.81 254 ALA A N 1
ATOM 1978 C CA . ALA A 1 254 ? -14.461 26.828 -0.434 1 94.81 254 ALA A CA 1
ATOM 1979 C C . ALA A 1 254 ? -13.984 26.172 -1.729 1 94.81 254 ALA A C 1
ATOM 1981 O O . ALA A 1 254 ? -13.969 24.953 -1.844 1 94.81 254 ALA A O 1
ATOM 1982 N N . GLU A 1 255 ? -13.641 26.969 -2.66 1 93.94 255 GLU A N 1
ATOM 1983 C CA . GLU A 1 255 ? -13.164 26.438 -3.932 1 93.94 255 GLU A CA 1
ATOM 1984 C C . GLU A 1 255 ? -11.852 25.688 -3.752 1 93.94 255 GLU A C 1
ATOM 1986 O O . GLU A 1 255 ? -11.656 24.625 -4.348 1 93.94 255 GLU A O 1
ATOM 1991 N N . LYS A 1 256 ? -10.953 26.266 -2.982 1 93.69 256 LYS A N 1
ATOM 1992 C CA . LYS A 1 256 ? -9.711 25.547 -2.686 1 93.69 256 LYS A CA 1
ATOM 1993 C C . LYS A 1 256 ? -9.992 24.203 -2.016 1 93.69 256 LYS A C 1
ATOM 1995 O O . LYS A 1 256 ? -9.344 23.203 -2.324 1 93.69 256 LYS A O 1
ATOM 2000 N N . ALA A 1 257 ? -10.969 24.203 -1.182 1 95.12 257 ALA A N 1
ATOM 2001 C CA . ALA A 1 257 ? -11.336 22.969 -0.483 1 95.12 257 ALA A CA 1
ATOM 2002 C C . ALA A 1 257 ? -11.844 21.922 -1.463 1 95.12 257 ALA A C 1
ATOM 2004 O O . ALA A 1 257 ? -11.562 20.719 -1.302 1 95.12 257 ALA A O 1
ATOM 2005 N N . GLN A 1 258 ? -12.516 22.297 -2.502 1 93.88 258 GLN A N 1
ATOM 2006 C CA . GLN A 1 258 ? -13.023 21.375 -3.506 1 93.88 258 GLN A CA 1
ATOM 2007 C C . GLN A 1 258 ? -11.883 20.609 -4.18 1 93.88 258 GLN A C 1
ATOM 2009 O O . GLN A 1 258 ? -12.086 19.516 -4.711 1 93.88 258 GLN A O 1
ATOM 2014 N N . LEU A 1 259 ? -10.75 21.266 -4.121 1 91.81 259 LEU A N 1
ATOM 2015 C CA . LEU A 1 259 ? -9.617 20.703 -4.848 1 91.81 259 LEU A CA 1
ATOM 2016 C C . LEU A 1 259 ? -8.656 19.984 -3.896 1 91.81 259 LEU A C 1
ATOM 2018 O O . LEU A 1 259 ? -7.672 19.391 -4.332 1 91.81 259 LEU A O 1
ATOM 2022 N N . THR A 1 260 ? -8.914 20.047 -2.607 1 91.88 260 THR A N 1
ATOM 2023 C CA . THR A 1 260 ? -7.996 19.484 -1.625 1 91.88 260 THR A CA 1
ATOM 2024 C C . THR A 1 260 ? -8.75 18.688 -0.568 1 91.88 260 THR A C 1
ATOM 2026 O O . THR A 1 260 ? -9.172 17.562 -0.822 1 91.88 260 THR A O 1
ATOM 2029 N N . GLY A 1 261 ? -9.086 19.391 0.581 1 94.75 261 GLY A N 1
ATOM 2030 C CA . GLY A 1 261 ? -9.68 18.703 1.714 1 94.75 261 GLY A CA 1
ATOM 2031 C C . GLY A 1 261 ? -11.109 18.25 1.458 1 94.75 261 GLY A C 1
ATOM 2032 O O . GLY A 1 261 ? -11.586 17.297 2.074 1 94.75 261 GLY A O 1
ATOM 2033 N N . GLY A 1 262 ? -11.758 18.906 0.599 1 95.94 262 GLY A N 1
ATOM 2034 C CA . GLY A 1 262 ? -13.133 18.547 0.265 1 95.94 262 GLY A CA 1
ATOM 2035 C C . GLY A 1 262 ? -13.242 17.188 -0.413 1 95.94 262 GLY A C 1
ATOM 2036 O O . GLY A 1 262 ? -14.289 16.547 -0.357 1 95.94 262 GLY A O 1
ATOM 2037 N N . ILE A 1 263 ? -12.211 16.828 -1.064 1 93.81 263 ILE A N 1
ATOM 2038 C CA . ILE A 1 263 ? -12.195 15.516 -1.716 1 93.81 263 ILE A CA 1
ATOM 2039 C C . ILE A 1 263 ? -12.289 14.414 -0.665 1 93.81 263 ILE A C 1
ATOM 2041 O O . ILE A 1 263 ? -13.094 13.492 -0.795 1 93.81 263 ILE A O 1
ATOM 2045 N N . LEU A 1 264 ? -11.453 14.531 0.339 1 96.25 264 LEU A N 1
ATOM 2046 C CA . LEU A 1 264 ? -11.477 13.555 1.42 1 96.25 264 LEU A CA 1
ATOM 2047 C C . LEU A 1 264 ? -12.797 13.609 2.176 1 96.25 264 LEU A C 1
ATOM 2049 O O . LEU A 1 264 ? -13.367 12.57 2.52 1 96.25 264 LEU A O 1
ATOM 2053 N N . LEU A 1 265 ? -13.273 14.805 2.422 1 97.38 265 LEU A N 1
ATOM 2054 C CA . LEU A 1 265 ? -14.555 14.961 3.096 1 97.38 265 LEU A CA 1
ATOM 2055 C C . LEU A 1 265 ? -15.664 14.25 2.32 1 97.38 265 LEU A C 1
ATOM 2057 O O . LEU A 1 265 ? -16.469 13.523 2.904 1 97.38 265 LEU A O 1
ATOM 2061 N N . ASP A 1 266 ? -15.68 14.477 1.085 1 95.81 266 ASP A N 1
ATOM 2062 C CA . ASP A 1 266 ? -16.672 13.836 0.229 1 95.81 266 ASP A CA 1
ATOM 2063 C C . ASP A 1 266 ? -16.547 12.32 0.286 1 95.81 266 ASP A C 1
ATOM 2065 O O . ASP A 1 266 ? -17.562 11.609 0.327 1 95.81 266 ASP A O 1
ATOM 2069 N N . ALA A 1 267 ? -15.367 11.859 0.23 1 95 267 ALA A N 1
ATOM 2070 C CA . ALA A 1 267 ? -15.125 10.422 0.29 1 95 267 ALA A CA 1
ATOM 2071 C C . ALA A 1 267 ? -15.641 9.836 1.599 1 95 267 ALA A C 1
ATOM 2073 O O . ALA A 1 267 ? -16.219 8.742 1.61 1 95 267 ALA A O 1
ATOM 2074 N N . ILE A 1 268 ? -15.438 10.508 2.693 1 97.19 268 ILE A N 1
ATOM 2075 C CA . ILE A 1 268 ? -15.891 10.039 3.998 1 97.19 268 ILE A CA 1
ATOM 2076 C C . ILE A 1 268 ? -17.422 9.914 3.998 1 97.19 268 ILE A C 1
ATOM 2078 O O . ILE A 1 268 ? -17.953 8.883 4.395 1 97.19 268 ILE A O 1
ATOM 2082 N N . LEU A 1 269 ? -18.062 10.922 3.508 1 96.25 269 LEU A N 1
ATOM 2083 C CA . LEU A 1 269 ? -19.531 10.906 3.451 1 96.25 269 LEU A CA 1
ATOM 2084 C C . LEU A 1 269 ? -20.031 9.844 2.48 1 96.25 269 LEU A C 1
ATOM 2086 O O . LEU A 1 269 ? -20.984 9.125 2.775 1 96.25 269 LEU A O 1
ATOM 2090 N N . ALA A 1 270 ? -19.344 9.734 1.385 1 94.25 270 ALA A N 1
ATOM 2091 C CA . ALA A 1 270 ? -19.734 8.773 0.359 1 94.25 270 ALA A CA 1
ATOM 2092 C C . ALA A 1 270 ? -19.547 7.34 0.843 1 94.25 270 ALA A C 1
ATOM 2094 O O . ALA A 1 270 ? -20.359 6.461 0.544 1 94.25 270 ALA A O 1
ATOM 2095 N N . ASN A 1 271 ? -18.484 7.102 1.518 1 94.31 271 ASN A N 1
ATOM 2096 C CA . ASN A 1 271 ? -18.234 5.766 2.051 1 94.31 271 ASN A CA 1
ATOM 2097 C C . ASN A 1 271 ? -19.328 5.352 3.035 1 94.31 271 ASN A C 1
ATOM 2099 O O . ASN A 1 271 ? -19.797 4.211 3.004 1 94.31 271 ASN A O 1
ATOM 2103 N N . PHE A 1 272 ? -19.734 6.258 3.875 1 95.44 272 PHE A N 1
ATOM 2104 C CA . PHE A 1 272 ? -20.844 5.973 4.793 1 95.44 272 PHE A CA 1
ATOM 2105 C C . PHE A 1 272 ? -22.109 5.637 4.031 1 95.44 272 PHE A C 1
ATOM 2107 O O . PHE A 1 272 ? -22.734 4.605 4.281 1 95.44 272 PHE A O 1
ATOM 2114 N N . SER A 1 273 ? -22.438 6.512 3.117 1 92.62 273 SER A N 1
ATOM 2115 C CA . SER A 1 273 ? -23.672 6.348 2.361 1 92.62 273 SER A CA 1
ATOM 2116 C C . SER A 1 273 ? -23.688 5.02 1.609 1 92.62 273 SER A C 1
ATOM 2118 O O . SER A 1 273 ? -24.688 4.305 1.624 1 92.62 273 SER A O 1
ATOM 2120 N N . ARG A 1 274 ? -22.578 4.754 1.016 1 91.25 274 ARG A N 1
ATOM 2121 C CA . ARG A 1 274 ? -22.5 3.518 0.241 1 91.25 274 ARG A CA 1
ATOM 2122 C C . ARG A 1 274 ? -22.562 2.295 1.15 1 91.25 274 ARG A C 1
ATOM 2124 O O . ARG A 1 274 ? -23.234 1.312 0.829 1 91.25 274 ARG A O 1
ATOM 2131 N N . ALA A 1 275 ? -21.891 2.338 2.277 1 90.75 275 ALA A N 1
ATOM 2132 C CA . ALA A 1 275 ? -21.922 1.231 3.23 1 90.75 275 ALA A CA 1
ATOM 2133 C C . ALA A 1 275 ? -23.344 0.98 3.732 1 90.75 275 ALA A C 1
ATOM 2135 O O . ALA A 1 275 ? -23.781 -0.169 3.816 1 90.75 275 ALA A O 1
ATOM 2136 N N . GLN A 1 276 ? -24.109 2.01 3.977 1 90.62 276 GLN A N 1
ATOM 2137 C CA . GLN A 1 276 ? -25.469 1.891 4.477 1 90.62 276 GLN A CA 1
ATOM 2138 C C . GLN A 1 276 ? -26.422 1.379 3.387 1 90.62 276 GLN A C 1
ATOM 2140 O O . GLN A 1 276 ? -27.234 0.495 3.635 1 90.62 276 GLN A O 1
ATOM 2145 N N . ARG A 1 277 ? -26.266 1.908 2.234 1 89.62 277 ARG A N 1
ATOM 2146 C CA . ARG A 1 277 ? -27.141 1.546 1.123 1 89.62 277 ARG A CA 1
ATOM 2147 C C . ARG A 1 277 ? -26.984 0.073 0.762 1 89.62 277 ARG A C 1
ATOM 2149 O O . ARG A 1 277 ? -27.969 -0.61 0.479 1 89.62 277 ARG A O 1
ATOM 2156 N N . LEU A 1 278 ? -25.734 -0.369 0.83 1 90 278 LEU A N 1
ATOM 2157 C CA . LEU A 1 278 ? -25.453 -1.737 0.407 1 90 278 LEU A CA 1
ATOM 2158 C C . LEU A 1 278 ? -25.516 -2.695 1.591 1 90 278 LEU A C 1
ATOM 2160 O O . LEU A 1 278 ? -25.375 -3.91 1.421 1 90 278 LEU A O 1
ATOM 2164 N N . GLY A 1 279 ? -25.719 -2.195 2.732 1 90 279 GLY A N 1
ATOM 2165 C CA . GLY A 1 279 ? -25.781 -3.037 3.916 1 90 279 GLY A CA 1
ATOM 2166 C C . GLY A 1 279 ? -24.484 -3.766 4.203 1 90 279 GLY A C 1
ATOM 2167 O O . GLY A 1 279 ? -24.484 -4.949 4.547 1 90 279 GLY A O 1
ATOM 2168 N N . LEU A 1 280 ? -23.375 -3.109 3.98 1 90.44 280 LEU A N 1
ATOM 2169 C CA . LEU A 1 280 ? -22.062 -3.711 4.188 1 90.44 280 LEU A CA 1
ATOM 2170 C C . LEU A 1 280 ? -21.688 -3.691 5.668 1 90.44 280 LEU A C 1
ATOM 2172 O O . LEU A 1 280 ? -22.109 -2.803 6.406 1 90.44 280 LEU A O 1
ATOM 2176 N N . PRO A 1 281 ? -20.906 -4.648 6.074 1 92.19 281 PRO A N 1
ATOM 2177 C CA . PRO A 1 281 ? -20.484 -4.699 7.477 1 92.19 281 PRO A CA 1
ATOM 2178 C C . PRO A 1 281 ? -19.375 -3.688 7.797 1 92.19 281 PRO A C 1
ATOM 2180 O O . PRO A 1 281 ? -18.844 -3.682 8.906 1 92.19 281 PRO A O 1
ATOM 2183 N N . LEU A 1 282 ? -19.062 -2.844 6.887 1 94.81 282 LEU A N 1
ATOM 2184 C CA . LEU A 1 282 ? -18.016 -1.839 7.078 1 94.81 282 LEU A CA 1
ATOM 2185 C C . LEU A 1 282 ? -18.391 -0.876 8.203 1 94.81 282 LEU A C 1
ATOM 2187 O O . LEU A 1 282 ? -19.422 -0.212 8.141 1 94.81 282 LEU A O 1
ATOM 2191 N N . LYS A 1 283 ? -17.484 -0.777 9.219 1 97 283 LYS A N 1
ATOM 2192 C CA . LYS A 1 283 ? -17.781 0.036 10.391 1 97 283 LYS A CA 1
ATOM 2193 C C . LYS A 1 283 ? -16.812 1.21 10.508 1 97 283 LYS A C 1
ATOM 2195 O O . LYS A 1 283 ? -17.156 2.258 11.055 1 97 283 LYS A O 1
ATOM 2200 N N . MET A 1 284 ? -15.609 0.97 9.969 1 98.19 284 MET A N 1
ATOM 2201 C CA . MET A 1 284 ? -14.594 1.997 10.188 1 98.19 284 MET A CA 1
ATOM 2202 C C . MET A 1 284 ? -13.656 2.105 8.992 1 98.19 284 MET A C 1
ATOM 2204 O O . MET A 1 284 ? -13.234 1.091 8.438 1 98.19 284 MET A O 1
ATOM 2208 N N . VAL A 1 285 ? -13.414 3.283 8.594 1 98.12 285 VAL A N 1
ATOM 2209 C CA . VAL A 1 285 ? -12.367 3.576 7.617 1 98.12 285 VAL A CA 1
ATOM 2210 C C . VAL A 1 285 ? -11.297 4.461 8.25 1 98.12 285 VAL A C 1
ATOM 2212 O O . VAL A 1 285 ? -11.609 5.496 8.844 1 98.12 285 VAL A O 1
ATOM 2215 N N . MET A 1 286 ? -10.062 4.039 8.156 1 98.56 286 MET A N 1
ATOM 2216 C CA . MET A 1 286 ? -8.945 4.766 8.742 1 98.56 286 MET A CA 1
ATOM 2217 C C . MET A 1 286 ? -8.023 5.316 7.664 1 98.56 286 MET A C 1
ATOM 2219 O O . MET A 1 286 ? -7.672 4.609 6.715 1 98.56 286 MET A O 1
ATOM 2223 N N . TYR A 1 287 ? -7.621 6.566 7.859 1 98.31 287 TYR A N 1
ATOM 2224 C CA . TYR A 1 287 ? -6.695 7.219 6.941 1 98.31 287 TYR A CA 1
ATOM 2225 C C . TYR A 1 287 ? -5.426 7.656 7.668 1 98.31 287 TYR A C 1
ATOM 2227 O O . TYR A 1 287 ? -5.477 8.492 8.57 1 98.31 287 TYR A O 1
ATOM 2235 N N . SER A 1 288 ? -4.297 7.043 7.316 1 98.44 288 SER A N 1
ATOM 2236 C CA . SER A 1 288 ? -2.988 7.449 7.816 1 98.44 288 SER A CA 1
ATOM 2237 C C . SER A 1 288 ? -2.328 8.461 6.891 1 98.44 288 SER A C 1
ATOM 2239 O O . SER A 1 288 ? -2.027 8.148 5.734 1 98.44 288 SER A O 1
ATOM 2241 N N . ALA A 1 289 ? -2.096 9.625 7.449 1 97.88 289 ALA A N 1
ATOM 2242 C CA . ALA A 1 289 ? -1.719 10.703 6.539 1 97.88 289 ALA A CA 1
ATOM 2243 C C . ALA A 1 289 ? -0.831 11.727 7.238 1 97.88 289 ALA A C 1
ATOM 2245 O O . ALA A 1 289 ? 0.05 11.359 8.023 1 97.88 289 ALA A O 1
ATOM 2246 N N . HIS A 1 290 ? -0.946 12.992 6.785 1 96.31 290 HIS A N 1
ATOM 2247 C CA . HIS A 1 290 ? -0.026 14.047 7.188 1 96.31 290 HIS A CA 1
ATOM 2248 C C . HIS A 1 290 ? -0.767 15.195 7.863 1 96.31 290 HIS A C 1
ATOM 2250 O O . HIS A 1 290 ? -1.998 15.203 7.918 1 96.31 290 HIS A O 1
ATOM 2256 N N . ASP A 1 291 ? 0.021 16.094 8.445 1 94.88 291 ASP A N 1
ATOM 2257 C CA . ASP A 1 291 ? -0.562 17.328 8.984 1 94.88 291 ASP A CA 1
ATOM 2258 C C . ASP A 1 291 ? -1.3 18.109 7.895 1 94.88 291 ASP A C 1
ATOM 2260 O O . ASP A 1 291 ? -2.406 18.594 8.117 1 94.88 291 ASP A O 1
ATOM 2264 N N . SER A 1 292 ? -0.702 18.094 6.723 1 93.25 292 SER A N 1
ATOM 2265 C CA . SER A 1 292 ? -1.305 18.828 5.617 1 93.25 292 SER A CA 1
ATOM 2266 C C . SER A 1 292 ? -2.68 18.281 5.266 1 93.25 292 SER A C 1
ATOM 2268 O O . SER A 1 292 ? -3.586 19.031 4.895 1 93.25 292 SER A O 1
ATOM 2270 N N . THR A 1 293 ? -2.828 16.953 5.383 1 96.25 293 THR A N 1
ATOM 2271 C CA . THR A 1 293 ? -4.117 16.312 5.125 1 96.25 293 THR A CA 1
ATOM 2272 C C . THR A 1 293 ? -5.16 16.781 6.137 1 96.25 293 THR A C 1
ATOM 2274 O O . THR A 1 293 ? -6.281 17.141 5.766 1 96.25 293 THR A O 1
ATOM 2277 N N . LEU A 1 294 ? -4.746 16.812 7.355 1 97 294 LEU A N 1
ATOM 2278 C CA . LEU A 1 294 ? -5.645 17.25 8.414 1 97 294 LEU A CA 1
ATOM 2279 C C . LEU A 1 294 ? -5.988 18.734 8.242 1 97 294 LEU A C 1
ATOM 2281 O O . LEU A 1 294 ? -7.141 19.125 8.43 1 97 294 LEU A O 1
ATOM 2285 N N . LEU A 1 295 ? -4.996 19.531 7.871 1 95.31 295 LEU A N 1
ATOM 2286 C CA . LEU A 1 295 ? -5.215 20.953 7.664 1 95.31 295 LEU A CA 1
ATOM 2287 C C . LEU A 1 295 ? -6.203 21.203 6.527 1 95.31 295 LEU A C 1
ATOM 2289 O O . LEU A 1 295 ? -7.105 22.031 6.645 1 95.31 295 LEU A O 1
ATOM 2293 N N . ALA A 1 296 ? -6.004 20.469 5.453 1 95.19 296 ALA A N 1
ATOM 2294 C CA . ALA A 1 296 ? -6.914 20.594 4.316 1 95.19 296 ALA A CA 1
ATOM 2295 C C . ALA A 1 296 ? -8.336 20.203 4.707 1 95.19 296 ALA A C 1
ATOM 2297 O O . ALA A 1 296 ? -9.305 20.859 4.32 1 95.19 296 ALA A O 1
ATOM 2298 N N . LEU A 1 297 ? -8.422 19.141 5.43 1 97.25 297 LEU A N 1
ATOM 2299 C CA . LEU A 1 297 ? -9.727 18.672 5.879 1 97.25 297 LEU A CA 1
ATOM 2300 C C . LEU A 1 297 ? -10.383 19.672 6.816 1 97.25 297 LEU A C 1
ATOM 2302 O O . LEU A 1 297 ? -11.578 19.953 6.703 1 97.25 297 LEU A O 1
ATOM 2306 N N . GLN A 1 298 ? -9.625 20.219 7.703 1 96.44 298 GLN A N 1
ATOM 2307 C CA . GLN A 1 298 ? -10.133 21.25 8.594 1 96.44 298 GLN A CA 1
ATOM 2308 C C . GLN A 1 298 ? -10.578 22.484 7.805 1 96.44 298 GLN A C 1
ATOM 2310 O O . GLN A 1 298 ? -11.57 23.125 8.148 1 96.44 298 GLN A O 1
ATOM 2315 N N . GLY A 1 299 ? -9.789 22.812 6.82 1 95.19 299 GLY A N 1
ATOM 2316 C CA . GLY A 1 299 ? -10.195 23.906 5.938 1 95.19 299 GLY A CA 1
ATOM 2317 C C . GLY A 1 299 ? -11.531 23.656 5.273 1 95.19 299 GLY A C 1
ATOM 2318 O O . GLY A 1 299 ? -12.383 24.547 5.223 1 95.19 299 GLY A O 1
ATOM 2319 N N . ALA A 1 300 ? -11.719 22.453 4.805 1 96.75 300 ALA A N 1
ATOM 2320 C CA . ALA A 1 300 ? -12.969 22.078 4.145 1 96.75 300 ALA A CA 1
ATOM 2321 C C . ALA A 1 300 ? -14.141 22.156 5.117 1 96.75 300 ALA A C 1
ATOM 2323 O O . ALA A 1 300 ? -15.266 22.469 4.723 1 96.75 300 ALA A O 1
ATOM 2324 N N . LEU A 1 301 ? -13.859 21.906 6.375 1 97.31 301 LEU A N 1
ATOM 2325 C CA . LEU A 1 301 ? -14.891 21.891 7.41 1 97.31 301 LEU A CA 1
ATOM 2326 C C . LEU A 1 301 ? -15.094 23.281 7.996 1 97.31 301 LEU A C 1
ATOM 2328 O O . LEU A 1 301 ? -16.016 23.5 8.797 1 97.31 301 LEU A O 1
ATOM 2332 N N . GLY A 1 302 ? -14.234 24.203 7.645 1 94.94 302 GLY A N 1
ATOM 2333 C CA . GLY A 1 302 ? -14.281 25.531 8.242 1 94.94 302 GLY A CA 1
ATOM 2334 C C . GLY A 1 302 ? -13.812 25.547 9.68 1 94.94 302 GLY A C 1
ATOM 2335 O O . GLY A 1 302 ? -14.305 26.344 10.492 1 94.94 302 GLY A O 1
ATOM 2336 N N . LEU A 1 303 ? -12.945 24.672 9.992 1 95.06 303 LEU A N 1
ATOM 2337 C CA . LEU A 1 303 ? -12.562 24.484 11.391 1 95.06 303 LEU A CA 1
ATOM 2338 C C . LEU A 1 303 ? -11.094 24.844 11.602 1 95.06 303 LEU A C 1
ATOM 2340 O O . LEU A 1 303 ? -10.578 24.719 12.711 1 95.06 303 LEU A O 1
ATOM 2344 N N . TYR A 1 304 ? -10.391 25.219 10.539 1 93.38 304 TYR A N 1
ATOM 2345 C CA . TYR A 1 304 ? -8.984 25.562 10.727 1 93.38 304 TYR A CA 1
ATOM 2346 C C . TYR A 1 304 ? -8.844 26.719 11.719 1 93.38 304 TYR A C 1
ATOM 2348 O O . TYR A 1 304 ? -9.469 27.766 11.555 1 93.38 304 TYR A O 1
ATOM 2356 N N . ASP A 1 305 ? -7.977 26.547 12.727 1 90.44 305 ASP A N 1
ATOM 2357 C CA . ASP A 1 305 ? -7.887 27.547 13.797 1 90.44 305 ASP A CA 1
ATOM 2358 C C . ASP A 1 305 ? -6.508 28.203 13.828 1 90.44 305 ASP A C 1
ATOM 2360 O O . ASP A 1 305 ? -6.137 28.828 14.812 1 90.44 305 ASP A O 1
ATOM 2364 N N . GLY A 1 306 ? -5.691 27.922 12.875 1 89.56 306 GLY A N 1
ATOM 2365 C CA . GLY A 1 306 ? -4.406 28.594 12.797 1 89.56 306 GLY A CA 1
ATOM 2366 C C . GLY A 1 306 ? -3.262 27.75 13.336 1 89.56 306 GLY A C 1
ATOM 2367 O O . GLY A 1 306 ? -2.098 28.141 13.242 1 89.56 306 GLY A O 1
ATOM 2368 N N . HIS A 1 307 ? -3.547 26.594 13.812 1 90.5 307 HIS A N 1
ATOM 2369 C CA . HIS A 1 307 ? -2.506 25.75 14.391 1 90.5 307 HIS A CA 1
ATOM 2370 C C . HIS A 1 307 ? -2.232 24.531 13.508 1 90.5 307 HIS A C 1
ATOM 2372 O O . HIS A 1 307 ? -3.143 24 12.867 1 90.5 307 HIS A O 1
ATOM 2378 N N . THR A 1 308 ? -1.018 24.109 13.547 1 91.5 308 THR A N 1
ATOM 2379 C CA . THR A 1 308 ? -0.639 22.891 12.859 1 91.5 308 THR A CA 1
ATOM 2380 C C . THR A 1 308 ? -0.917 21.672 13.734 1 91.5 308 THR A C 1
ATOM 2382 O O . THR A 1 308 ? -0.58 21.656 14.914 1 91.5 308 THR A O 1
ATOM 2385 N N . PRO A 1 309 ? -1.551 20.641 13.18 1 95.25 309 PRO A N 1
ATOM 2386 C CA . PRO A 1 309 ? -1.785 19.438 13.969 1 95.25 309 PRO A CA 1
ATOM 2387 C C . PRO A 1 309 ? -0.491 18.797 14.477 1 95.25 309 PRO A C 1
ATOM 2389 O O . PRO A 1 309 ? 0.45 18.609 13.703 1 95.25 309 PRO A O 1
ATOM 2392 N N . PRO A 1 310 ? -0.424 18.531 15.758 1 95.44 310 PRO A N 1
ATOM 2393 C CA . PRO A 1 310 ? 0.762 17.828 16.266 1 95.44 310 PRO A CA 1
ATOM 2394 C C . PRO A 1 310 ? 0.86 16.391 15.773 1 95.44 310 PRO A C 1
ATOM 2396 O O . PRO A 1 310 ? -0.048 15.906 15.094 1 95.44 310 PRO A O 1
ATOM 2399 N N . TYR A 1 311 ? 1.992 15.781 16.062 1 96.5 311 TYR A N 1
ATOM 2400 C CA . TYR A 1 311 ? 2.188 14.391 15.68 1 96.5 311 TYR A CA 1
ATOM 2401 C C . TYR A 1 311 ? 1.127 13.492 16.312 1 96.5 311 TYR A C 1
ATOM 2403 O O . TYR A 1 311 ? 0.751 13.688 17.469 1 96.5 311 TYR A O 1
ATOM 2411 N N . ALA A 1 312 ? 0.604 12.531 15.492 1 97.88 312 ALA A N 1
ATOM 2412 C CA . ALA A 1 312 ? -0.381 11.523 15.891 1 97.88 312 ALA A CA 1
ATOM 2413 C C . ALA A 1 312 ? -1.722 12.172 16.219 1 97.88 312 ALA A C 1
ATOM 2415 O O . ALA A 1 312 ? -2.541 11.594 16.938 1 97.88 312 ALA A O 1
ATOM 2416 N N . ALA A 1 313 ? -1.859 13.445 15.797 1 98.06 313 ALA A N 1
ATOM 2417 C CA . ALA A 1 313 ? -3.189 14.047 15.898 1 98.06 313 ALA A CA 1
ATOM 2418 C C . ALA A 1 313 ? -4.211 13.242 15.102 1 98.06 313 ALA A C 1
ATOM 2420 O O . ALA A 1 313 ? -3.871 12.633 14.078 1 98.06 313 ALA A O 1
ATOM 2421 N N . CYS A 1 314 ? -5.477 13.266 15.57 1 98.56 314 CYS A N 1
ATOM 2422 C CA . CYS A 1 314 ? -6.512 12.445 14.953 1 98.56 314 CYS A CA 1
ATOM 2423 C C . CYS A 1 314 ? -7.836 13.203 14.891 1 98.56 314 CYS A C 1
ATOM 2425 O O . CYS A 1 314 ? -8.297 13.742 15.891 1 98.56 314 CYS A O 1
ATOM 2427 N N . LEU A 1 315 ? -8.359 13.328 13.719 1 98.44 315 LEU A N 1
ATOM 2428 C CA . LEU A 1 315 ? -9.703 13.852 13.5 1 98.44 315 LEU A CA 1
ATOM 2429 C C . LEU A 1 315 ? -10.68 12.719 13.195 1 98.44 315 LEU A C 1
ATOM 2431 O O . LEU A 1 315 ? -10.469 11.938 12.266 1 98.44 315 LEU A O 1
ATOM 2435 N N . GLY A 1 316 ? -11.797 12.617 13.992 1 98.38 316 GLY A N 1
ATOM 2436 C CA . GLY A 1 316 ? -12.75 11.523 13.836 1 98.38 316 GLY A CA 1
ATOM 2437 C C . GLY A 1 316 ? -14.148 11.992 13.469 1 98.38 316 GLY A C 1
ATOM 2438 O O . GLY A 1 316 ? -14.594 13.039 13.938 1 98.38 316 GLY A O 1
ATOM 2439 N N . PHE A 1 317 ? -14.789 11.273 12.617 1 98.25 317 PHE A N 1
ATOM 2440 C CA . PHE A 1 317 ? -16.188 11.391 12.25 1 98.25 317 PHE A CA 1
ATOM 2441 C C . PHE A 1 317 ? -17 10.227 12.797 1 98.25 317 PHE A C 1
ATOM 2443 O O . PHE A 1 317 ? -16.734 9.07 12.469 1 98.25 317 PHE A O 1
ATOM 2450 N N . GLU A 1 318 ? -17.953 10.492 13.648 1 97.38 318 GLU A N 1
ATOM 2451 C CA . GLU A 1 318 ? -18.812 9.453 14.211 1 97.38 318 GLU A CA 1
ATOM 2452 C C . GLU A 1 318 ? -20.25 9.594 13.711 1 97.38 318 GLU A C 1
ATOM 2454 O O . GLU A 1 318 ? -20.891 10.609 13.969 1 97.38 318 GLU A O 1
ATOM 2459 N N . PHE A 1 319 ? -20.688 8.57 13.016 1 96.56 319 PHE A N 1
ATOM 2460 C CA . PHE A 1 319 ? -22.062 8.523 12.539 1 96.56 319 PHE A CA 1
ATOM 2461 C C . PHE A 1 319 ? -22.922 7.695 13.477 1 96.56 319 PHE A C 1
ATOM 2463 O O . PHE A 1 319 ? -22.625 6.535 13.75 1 96.56 319 PHE A O 1
ATOM 2470 N N . ARG A 1 320 ? -24.031 8.289 13.992 1 94.5 320 ARG A N 1
ATOM 2471 C CA . ARG A 1 320 ? -24.922 7.602 14.914 1 94.5 320 ARG A CA 1
ATOM 2472 C C . ARG A 1 320 ? -26.375 7.648 14.414 1 94.5 320 ARG A C 1
ATOM 2474 O O . ARG A 1 320 ? -26.797 8.641 13.82 1 94.5 320 ARG A O 1
ATOM 2481 N N . ARG A 1 321 ? -27.062 6.543 14.727 1 90.06 321 ARG A N 1
ATOM 2482 C CA . ARG A 1 321 ? -28.484 6.527 14.422 1 90.06 321 ARG A CA 1
ATOM 2483 C C . ARG A 1 321 ? -29.266 7.383 15.414 1 90.06 321 ARG A C 1
ATOM 2485 O O . ARG A 1 321 ? -28.922 7.445 16.594 1 90.06 321 ARG A O 1
ATOM 2492 N N . ARG A 1 322 ? -30.234 8.117 15.055 1 77.56 322 ARG A N 1
ATOM 2493 C CA . ARG A 1 322 ? -31.078 8.891 15.953 1 77.56 322 ARG A CA 1
ATOM 2494 C C . ARG A 1 322 ? -32.312 8.078 16.375 1 77.56 322 ARG A C 1
ATOM 2496 O O . ARG A 1 322 ? -32.969 7.48 15.547 1 77.56 322 ARG A O 1
ATOM 2503 N N . LEU A 1 323 ? -32.344 7.801 17.781 1 63.69 323 LEU A N 1
ATOM 2504 C CA . LEU A 1 323 ? -33.438 7.078 18.406 1 63.69 323 LEU A CA 1
ATOM 2505 C C . LEU A 1 323 ? -34.594 8.016 18.688 1 63.69 323 LEU A C 1
ATOM 2507 O O . LEU A 1 323 ? -34.406 9.125 19.203 1 63.69 323 LEU A O 1
ATOM 2511 N N . GLY A 1 324 ? -35.719 8.344 17.797 1 54.53 324 GLY A N 1
ATOM 2512 C CA . GLY A 1 324 ? -36.969 9 18.141 1 54.53 324 GLY A CA 1
ATOM 2513 C C . GLY A 1 324 ? -37.969 9 17 1 54.53 324 GLY A C 1
ATOM 2514 O O . GLY A 1 324 ? -38.781 8.078 16.891 1 54.53 324 GLY A O 1
ATOM 2515 N N . ASP A 1 325 ? -38.094 10.141 16.25 1 47.56 325 ASP A N 1
ATOM 2516 C CA . ASP A 1 325 ? -39.406 10.367 15.602 1 47.56 325 ASP A CA 1
ATOM 2517 C C . ASP A 1 325 ? -39.719 9.258 14.609 1 47.56 325 ASP A C 1
ATOM 2519 O O . ASP A 1 325 ? -39 9.078 13.625 1 47.56 325 ASP A O 1
ATOM 2523 N N . PRO A 1 326 ? -40.5 8.188 15.07 1 44.53 326 PRO A N 1
ATOM 2524 C CA . PRO A 1 326 ? -40.969 7.086 14.227 1 44.53 326 PRO A CA 1
ATOM 2525 C C . PRO A 1 326 ? -41.312 7.543 12.812 1 44.53 326 PRO A C 1
ATOM 2527 O O . PRO A 1 326 ? -41.375 6.727 11.891 1 44.53 326 PRO A O 1
ATOM 2530 N N . GLU A 1 327 ? -42.25 8.477 12.688 1 41.97 327 GLU A N 1
ATOM 2531 C CA . GLU A 1 327 ? -42.906 8.883 11.445 1 41.97 327 GLU A CA 1
ATOM 2532 C C . GLU A 1 327 ? -41.875 9.266 10.391 1 41.97 327 GLU A C 1
ATOM 2534 O O . GLU A 1 327 ? -42.188 9.438 9.211 1 41.97 327 GLU A O 1
ATOM 2539 N N . GLN A 1 328 ? -40.844 9.961 10.734 1 41.47 328 GLN A N 1
ATOM 2540 C CA . GLN A 1 328 ? -39.938 10.328 9.648 1 41.47 328 GLN A CA 1
ATOM 2541 C C . GLN A 1 328 ? -38.906 9.219 9.375 1 41.47 328 GLN A C 1
ATOM 2543 O O . GLN A 1 328 ? -37.906 9.086 10.094 1 41.47 328 GLN A O 1
ATOM 2548 N N . ASP A 1 329 ? -39.406 8.109 9.156 1 41.25 329 ASP A N 1
ATOM 2549 C CA . ASP A 1 329 ? -38.656 6.93 8.703 1 41.25 329 ASP A CA 1
ATOM 2550 C C . ASP A 1 329 ? -37.281 7.309 8.188 1 41.25 329 ASP A C 1
ATOM 2552 O O . ASP A 1 329 ? -36.406 6.449 8.031 1 41.25 329 ASP A O 1
ATOM 2556 N N . ALA A 1 330 ? -37.281 8.258 7.18 1 40.56 330 ALA A N 1
ATOM 2557 C CA . ALA A 1 330 ? -36.094 8.672 6.418 1 40.56 330 ALA A CA 1
ATOM 2558 C C . ALA A 1 330 ? -35.031 9.266 7.332 1 40.56 330 ALA A C 1
ATOM 2560 O O . ALA A 1 330 ? -35.312 10.188 8.102 1 40.56 330 ALA A O 1
ATOM 2561 N N . GLY A 1 331 ? -33.406 8.867 7.109 1 53.53 331 GLY A N 1
ATOM 2562 C CA . GLY A 1 331 ? -31.969 8.859 7.289 1 53.53 331 GLY A CA 1
ATOM 2563 C C . GLY A 1 331 ? -31.516 9.602 8.531 1 53.53 331 GLY A C 1
ATOM 2564 O O . GLY A 1 331 ? -31.062 10.75 8.453 1 53.53 331 GLY A O 1
ATOM 2565 N N . ASN A 1 332 ? -32.094 9.234 9.742 1 75.75 332 ASN A N 1
ATOM 2566 C CA . ASN A 1 332 ? -31.766 10 10.938 1 75.75 332 ASN A CA 1
ATOM 2567 C C . ASN A 1 332 ? -30.359 9.711 11.438 1 75.75 332 ASN A C 1
ATOM 2569 O O . ASN A 1 332 ? -30.172 8.984 12.414 1 75.75 332 ASN A O 1
ATOM 2573 N N . VAL A 1 333 ? -29.5 9.906 10.797 1 91.44 333 VAL A N 1
ATOM 2574 C CA . VAL A 1 333 ? -28.109 9.75 11.195 1 91.44 333 VAL A CA 1
ATOM 2575 C C . VAL A 1 333 ? -27.516 11.109 11.57 1 91.44 333 VAL A C 1
ATOM 2577 O O . VAL A 1 333 ? -27.828 12.125 10.938 1 91.44 333 VAL A O 1
ATOM 2580 N N . THR A 1 334 ? -26.859 11.156 12.664 1 93.56 334 THR A N 1
ATOM 2581 C CA . THR A 1 334 ? -26.109 12.344 13.055 1 93.56 334 THR A CA 1
ATOM 2582 C C . THR A 1 334 ? -24.609 12.117 12.906 1 93.56 334 THR A C 1
ATOM 2584 O O . THR A 1 334 ? -24.156 10.969 12.891 1 93.56 334 THR A O 1
ATOM 2587 N N . ILE A 1 335 ? -23.938 13.195 12.719 1 95.19 335 ILE A N 1
ATOM 2588 C CA . ILE A 1 335 ? -22.469 13.164 12.633 1 95.19 335 ILE A CA 1
ATOM 2589 C C . ILE A 1 335 ? -21.875 13.992 13.773 1 95.19 335 ILE A C 1
ATOM 2591 O O . ILE A 1 335 ? -22.297 15.125 14.008 1 95.19 335 ILE A O 1
ATOM 2595 N N . SER A 1 336 ? -20.953 13.414 14.477 1 95.69 336 SER A N 1
ATOM 2596 C CA . SER A 1 336 ? -20.156 14.109 15.477 1 95.69 336 SER A CA 1
ATOM 2597 C C . SER A 1 336 ? -18.672 14.062 15.141 1 95.69 336 SER A C 1
ATOM 2599 O O . SER A 1 336 ? -18.172 13.047 14.641 1 95.69 336 SER A O 1
ATOM 2601 N N . LEU A 1 337 ? -18.016 15.203 15.43 1 97.06 337 LEU A N 1
ATOM 2602 C CA . LEU A 1 337 ? -16.578 15.297 15.164 1 97.06 337 LEU A CA 1
ATOM 2603 C C . LEU A 1 337 ? -15.797 15.359 16.469 1 97.06 337 LEU A C 1
ATOM 2605 O O . LEU A 1 337 ? -16.219 16.016 17.422 1 97.06 337 LEU A O 1
ATOM 2609 N N . PHE A 1 338 ? -14.672 14.648 16.516 1 96.88 338 PHE A N 1
ATOM 2610 C CA . PHE A 1 338 ? -13.734 14.844 17.625 1 96.88 338 PHE A CA 1
ATOM 2611 C C . PHE A 1 338 ? -12.32 15.047 17.094 1 96.88 338 PHE A C 1
ATOM 2613 O O . PHE A 1 338 ? -11.992 14.625 15.984 1 96.88 338 PHE A O 1
ATOM 2620 N N . TYR A 1 339 ? -11.57 15.773 17.828 1 97.5 339 TYR A N 1
ATOM 2621 C CA . TYR A 1 339 ? -10.18 16.078 17.5 1 97.5 339 TYR A CA 1
ATOM 2622 C C . TYR A 1 339 ? -9.273 15.789 18.688 1 97.5 339 TYR A C 1
ATOM 2624 O O . TYR A 1 339 ? -9.43 16.375 19.766 1 97.5 339 TYR A O 1
ATOM 2632 N N . ARG A 1 340 ? -8.391 14.828 18.453 1 97 340 ARG A N 1
ATOM 2633 C CA . ARG A 1 340 ? -7.398 14.5 19.469 1 97 340 ARG A CA 1
ATOM 2634 C C . ARG A 1 340 ? -6.023 15.039 19.094 1 97 340 ARG A C 1
ATOM 2636 O O . ARG A 1 340 ? -5.387 14.531 18.172 1 97 340 ARG A O 1
ATOM 2643 N N . ASN A 1 341 ? -5.57 16 19.844 1 91.5 341 ASN A N 1
ATOM 2644 C CA . ASN A 1 341 ? -4.305 16.641 19.516 1 91.5 341 ASN A CA 1
ATOM 2645 C C . ASN A 1 341 ? -3.279 16.469 20.625 1 91.5 341 ASN A C 1
ATOM 2647 O O . ASN A 1 341 ? -2.168 17 20.547 1 91.5 341 ASN A O 1
ATOM 2651 N N . ASP A 1 342 ? -3.703 15.805 21.625 1 84.06 342 ASP A N 1
ATOM 2652 C CA . ASP A 1 342 ? -2.854 15.562 22.781 1 84.06 342 ASP A CA 1
ATOM 2653 C C . ASP A 1 342 ? -3.201 14.234 23.453 1 84.06 342 ASP A C 1
ATOM 2655 O O . ASP A 1 342 ? -4.371 13.953 23.719 1 84.06 342 ASP A O 1
ATOM 2659 N N . SER A 1 343 ? -2.16 13.43 23.75 1 83.06 343 SER A N 1
ATOM 2660 C CA . SER A 1 343 ? -2.414 12.109 24.312 1 83.06 343 SER A CA 1
ATOM 2661 C C . SER A 1 343 ? -2.791 12.203 25.781 1 83.06 343 SER A C 1
ATOM 2663 O O . SER A 1 343 ? -3.355 11.266 26.344 1 83.06 343 SER A O 1
ATOM 2665 N N . ALA A 1 344 ? -2.49 13.211 26.328 1 82.75 344 ALA A N 1
ATOM 2666 C CA . ALA A 1 344 ? -2.689 13.359 27.766 1 82.75 344 ALA A CA 1
ATOM 2667 C C . ALA A 1 344 ? -4.07 13.938 28.078 1 82.75 344 ALA A C 1
ATOM 2669 O O . ALA A 1 344 ? -4.488 13.977 29.234 1 82.75 344 ALA A O 1
ATOM 2670 N N . SER A 1 345 ? -4.777 14.32 27.062 1 86.25 345 SER A N 1
ATOM 2671 C CA . SER A 1 345 ? -6.07 14.953 27.297 1 86.25 345 SER A CA 1
ATOM 2672 C C . SER A 1 345 ? -7.176 14.25 26.516 1 86.25 345 SER A C 1
ATOM 2674 O O . SER A 1 345 ? -6.898 13.508 25.562 1 86.25 345 SER A O 1
ATOM 2676 N N . ARG A 1 346 ? -8.352 14.469 27.016 1 90.75 346 ARG A N 1
ATOM 2677 C CA . ARG A 1 346 ? -9.516 13.977 26.281 1 90.75 346 ARG A CA 1
ATOM 2678 C C . ARG A 1 346 ? -9.656 14.695 24.938 1 90.75 346 ARG A C 1
ATOM 2680 O O . ARG A 1 346 ? -9.312 15.875 24.812 1 90.75 346 ARG A O 1
ATOM 2687 N N . PRO A 1 347 ? -10.164 13.945 23.984 1 94.75 347 PRO A N 1
ATOM 2688 C CA . PRO A 1 347 ? -10.352 14.586 22.688 1 94.75 347 PRO A CA 1
ATOM 2689 C C . PRO A 1 347 ? -11.32 15.766 22.75 1 94.75 347 PRO A C 1
ATOM 2691 O O . PRO A 1 347 ? -12.25 15.766 23.562 1 94.75 347 PRO A O 1
ATOM 2694 N N . LEU A 1 348 ? -11.086 16.719 21.922 1 94.25 348 LEU A N 1
ATOM 2695 C CA . LEU A 1 348 ? -11.969 17.875 21.781 1 94.25 348 LEU A CA 1
ATOM 2696 C C . LEU A 1 348 ? -13.172 17.531 20.906 1 94.25 348 LEU A C 1
ATOM 2698 O O . LEU A 1 348 ? -13.031 16.875 19.875 1 94.25 348 LEU A O 1
ATOM 2702 N N . SER A 1 349 ? -14.32 17.922 21.375 1 94.56 349 SER A N 1
ATOM 2703 C CA . SER A 1 349 ? -15.5 17.844 20.516 1 94.56 349 SER A CA 1
ATOM 2704 C C . SER A 1 349 ? -15.578 19.047 19.578 1 94.56 349 SER A C 1
ATOM 2706 O O . SER A 1 349 ? -15.531 20.203 20.031 1 94.56 349 SER A O 1
ATOM 2708 N N . LEU A 1 350 ? -15.656 18.766 18.297 1 94.81 350 LEU A N 1
ATOM 2709 C CA . LEU A 1 350 ? -15.734 19.844 17.312 1 94.81 350 LEU A CA 1
ATOM 2710 C C . LEU A 1 350 ? -17.141 19.953 16.75 1 94.81 350 LEU A C 1
ATOM 2712 O O . LEU A 1 350 ? -17.859 18.953 16.641 1 94.81 350 LEU A O 1
ATOM 2716 N N . SER A 1 351 ? -17.547 21.156 16.5 1 93.5 351 SER A N 1
ATOM 2717 C CA . SER A 1 351 ? -18.828 21.422 15.852 1 93.5 351 SER A CA 1
ATOM 2718 C C . SER A 1 351 ? -18.641 22.172 14.539 1 93.5 351 SER A C 1
ATOM 2720 O O . SER A 1 351 ? -17.844 23.094 14.453 1 93.5 351 SER A O 1
ATOM 2722 N N . LEU A 1 352 ? -19.344 21.672 13.594 1 93.5 352 LEU A N 1
ATOM 2723 C CA . LEU A 1 352 ? -19.359 22.391 12.32 1 93.5 352 LEU A CA 1
ATOM 2724 C C . LEU A 1 352 ? -19.984 23.766 12.484 1 93.5 352 LEU A C 1
ATOM 2726 O O . LEU A 1 352 ? -21.016 23.906 13.164 1 93.5 352 LEU A O 1
ATOM 2730 N N . PRO A 1 353 ? -19.359 24.797 11.867 1 92.56 353 PRO A N 1
ATOM 2731 C CA . PRO A 1 353 ? -20.031 26.094 11.906 1 92.56 353 PRO A CA 1
ATOM 2732 C C . PRO A 1 353 ? -21.469 26.031 11.375 1 92.56 353 PRO A C 1
ATOM 2734 O O . PRO A 1 353 ? -21.688 25.594 10.242 1 92.56 353 PRO A O 1
ATOM 2737 N N . GLY A 1 354 ? -22.406 26.375 12.188 1 92.94 354 GLY A N 1
ATOM 2738 C CA . GLY A 1 354 ? -23.797 26.359 11.797 1 92.94 354 GLY A CA 1
ATOM 2739 C C . GLY A 1 354 ? -24.531 25.109 12.266 1 92.94 354 GLY A C 1
ATOM 2740 O O . GLY A 1 354 ? -25.75 25 12.086 1 92.94 354 GLY A O 1
ATOM 2741 N N . CYS A 1 355 ? -23.828 24.25 12.906 1 93.25 355 CYS A N 1
ATOM 2742 C CA . CYS A 1 355 ? -24.469 23.016 13.344 1 93.25 355 CYS A CA 1
ATOM 2743 C C . CYS A 1 355 ? -23.828 22.5 14.617 1 93.25 355 CYS A C 1
ATOM 2745 O O . CYS A 1 355 ? -22.953 21.625 14.562 1 93.25 355 CYS A O 1
ATOM 2747 N N . PRO A 1 356 ? -24.312 23 15.766 1 86.44 356 PRO A N 1
ATOM 2748 C CA . PRO A 1 356 ? -23.75 22.484 17.016 1 86.44 356 PRO A CA 1
ATOM 2749 C C . PRO A 1 356 ? -24.016 21 17.203 1 86.44 356 PRO A C 1
ATOM 2751 O O . PRO A 1 356 ? -25.078 20.5 16.844 1 86.44 356 PRO A O 1
ATOM 2754 N N . GLY A 1 357 ? -23.094 20.156 17.5 1 74.25 357 GLY A N 1
ATOM 2755 C CA . GLY A 1 357 ? -23.141 18.703 17.547 1 74.25 357 GLY A CA 1
ATOM 2756 C C . GLY A 1 357 ? -24.109 18.172 18.594 1 74.25 357 GLY A C 1
ATOM 2757 O O . GLY A 1 357 ? -24.391 18.844 19.578 1 74.25 357 GLY A O 1
ATOM 2758 N N . PRO A 1 358 ? -24.547 17.031 18.266 1 89.19 358 PRO A N 1
ATOM 2759 C CA . PRO A 1 358 ? -24.438 16.219 17.047 1 89.19 358 PRO A CA 1
ATOM 2760 C C . PRO A 1 358 ? -25.219 16.828 15.875 1 89.19 358 PRO A C 1
ATOM 2762 O O . PRO A 1 358 ? -26.344 17.281 16.047 1 89.19 358 PRO A O 1
ATOM 2765 N N . CYS A 1 359 ? -24.625 16.812 14.719 1 93.19 359 CYS A N 1
ATOM 2766 C CA . CYS A 1 359 ? -25.188 17.453 13.539 1 93.19 359 CYS A CA 1
ATOM 2767 C C . CYS A 1 359 ? -25.938 16.438 12.672 1 93.19 359 CYS A C 1
ATOM 2769 O O . CYS A 1 359 ? -25.375 15.43 12.258 1 93.19 359 CYS A O 1
ATOM 2771 N N . PRO A 1 360 ? -27.234 16.688 12.414 1 92.5 360 PRO A N 1
ATOM 2772 C CA . PRO A 1 360 ? -27.906 15.789 11.477 1 92.5 360 PRO A CA 1
ATOM 2773 C C . PRO A 1 360 ? -27.188 15.672 10.141 1 92.5 360 PRO A C 1
ATOM 2775 O O . PRO A 1 360 ? -26.703 16.672 9.609 1 92.5 360 PRO A O 1
ATOM 2778 N N . LEU A 1 361 ? -27.141 14.5 9.602 1 93.69 361 LEU A N 1
ATOM 2779 C CA . LEU A 1 361 ? -26.375 14.211 8.398 1 93.69 361 LEU A CA 1
ATOM 2780 C C . LEU A 1 361 ? -26.812 15.109 7.246 1 93.69 361 LEU A C 1
ATOM 2782 O O . LEU A 1 361 ? -25.969 15.617 6.5 1 93.69 361 LEU A O 1
ATOM 2786 N N . GLY A 1 362 ? -28.109 15.234 7.031 1 92.38 362 GLY A N 1
ATOM 2787 C CA . GLY A 1 362 ? -28.609 16.094 5.973 1 92.38 362 GLY A CA 1
ATOM 2788 C C . GLY A 1 362 ? -28.094 17.531 6.086 1 92.38 362 GLY A C 1
ATOM 2789 O O . GLY A 1 362 ? -27.672 18.125 5.09 1 92.38 362 GLY A O 1
ATOM 2790 N N . ARG A 1 363 ? -28.156 18.078 7.285 1 93.88 363 ARG A N 1
ATOM 2791 C CA . ARG A 1 363 ? -27.672 19.438 7.523 1 93.88 363 ARG A CA 1
ATOM 2792 C C . ARG A 1 363 ? -26.156 19.516 7.324 1 93.88 363 ARG A C 1
ATOM 2794 O O . ARG A 1 363 ? -25.656 20.484 6.75 1 93.88 363 ARG A O 1
ATOM 2801 N N . PHE A 1 364 ? -25.469 18.578 7.773 1 95.88 364 PHE A N 1
ATOM 2802 C CA . PHE A 1 364 ? -24.031 18.5 7.594 1 95.88 364 PHE A CA 1
ATOM 2803 C C . PHE A 1 364 ? -23.656 18.547 6.113 1 95.88 364 PHE A C 1
ATOM 2805 O O . PHE A 1 364 ? -22.766 19.281 5.715 1 95.88 364 PHE A O 1
ATOM 2812 N N . ARG A 1 365 ? -24.375 17.75 5.312 1 95.62 365 ARG A N 1
ATOM 2813 C CA . ARG A 1 365 ? -24.141 17.719 3.873 1 95.62 365 ARG A CA 1
ATOM 2814 C C . ARG A 1 365 ? -24.406 19.078 3.236 1 95.62 365 ARG A C 1
ATOM 2816 O O . ARG A 1 365 ? -23.641 19.531 2.379 1 95.62 365 ARG A O 1
ATOM 2823 N N . GLN A 1 366 ? -25.406 19.641 3.73 1 95.75 366 GLN A N 1
ATOM 2824 C CA . GLN A 1 366 ? -25.781 20.938 3.188 1 95.75 366 GLN A CA 1
ATOM 2825 C C . GLN A 1 366 ? -24.719 21.984 3.51 1 95.75 366 GLN A C 1
ATOM 2827 O O . GLN A 1 366 ? -24.312 22.75 2.633 1 95.75 366 GLN A O 1
ATOM 2832 N N . LEU A 1 367 ? -24.328 21.984 4.707 1 95.88 367 LEU A N 1
ATOM 2833 C CA . LEU A 1 367 ? -23.391 23.016 5.18 1 95.88 367 LEU A CA 1
ATOM 2834 C C . LEU A 1 367 ? -22.016 22.828 4.535 1 95.88 367 LEU A C 1
ATOM 2836 O O . LEU A 1 367 ? -21.266 23.797 4.387 1 95.88 367 LEU A O 1
ATOM 2840 N N . THR A 1 368 ? -21.656 21.625 4.062 1 97.25 368 THR A N 1
ATOM 2841 C CA . THR A 1 368 ? -20.328 21.359 3.518 1 97.25 368 THR A CA 1
ATOM 2842 C C . THR A 1 368 ? -20.391 21.234 1.998 1 97.25 368 THR A C 1
ATOM 2844 O O . THR A 1 368 ? -19.375 20.906 1.361 1 97.25 368 THR A O 1
ATOM 2847 N N . ALA A 1 369 ? -21.469 21.469 1.426 1 96.56 369 ALA A N 1
ATOM 2848 C CA . ALA A 1 369 ? -21.672 21.219 0 1 96.56 369 ALA A CA 1
ATOM 2849 C C . ALA A 1 369 ? -20.719 22.062 -0.844 1 96.56 369 ALA A C 1
ATOM 2851 O O . ALA A 1 369 ? -20.156 21.562 -1.822 1 96.56 369 ALA A O 1
ATOM 2852 N N . GLN A 1 370 ? -20.516 23.281 -0.415 1 95.88 370 GLN A N 1
ATOM 2853 C CA . GLN A 1 370 ? -19.703 24.188 -1.217 1 95.88 370 GLN A CA 1
ATOM 2854 C C . GLN A 1 370 ? -18.234 23.828 -1.14 1 95.88 370 GLN A C 1
ATOM 2856 O O . GLN A 1 370 ? -17.438 24.219 -1.995 1 95.88 370 GLN A O 1
ATOM 2861 N N . ALA A 1 371 ? -17.859 23.125 -0.111 1 96.62 371 ALA A N 1
ATOM 2862 C CA . ALA A 1 371 ? -16.469 22.766 0.09 1 96.62 371 ALA A CA 1
ATOM 2863 C C . ALA A 1 371 ? -16.141 21.422 -0.573 1 96.62 371 ALA A C 1
ATOM 2865 O O . ALA A 1 371 ? -14.977 21.047 -0.677 1 96.62 371 ALA A O 1
ATOM 2866 N N . ARG A 1 372 ? -17.109 20.703 -1.016 1 96.38 372 ARG A N 1
ATOM 2867 C CA . ARG A 1 372 ? -16.906 19.391 -1.647 1 96.38 372 ARG A CA 1
ATOM 2868 C C . ARG A 1 372 ? -16.922 19.516 -3.168 1 96.38 372 ARG A C 1
ATOM 2870 O O . ARG A 1 372 ? -17.578 20.406 -3.717 1 96.38 372 ARG A O 1
ATOM 2877 N N . PRO A 1 373 ? -16.172 18.594 -3.781 1 92.69 373 PRO A N 1
ATOM 2878 C CA . PRO A 1 373 ? -16.172 18.672 -5.246 1 92.69 373 PRO A CA 1
ATOM 2879 C C . PRO A 1 373 ? -17.547 18.406 -5.848 1 92.69 373 PRO A C 1
ATOM 2881 O O . PRO A 1 373 ? -18.359 17.688 -5.254 1 92.69 373 PRO A O 1
ATOM 2884 N N . PRO A 1 374 ? -17.719 18.969 -7.016 1 89.12 374 PRO A N 1
ATOM 2885 C CA . PRO A 1 374 ? -18.969 18.688 -7.703 1 89.12 374 PRO A CA 1
ATOM 2886 C C . PRO A 1 374 ? -19.094 17.234 -8.156 1 89.12 374 PRO A C 1
ATOM 2888 O O . PRO A 1 374 ? -18.094 16.516 -8.188 1 89.12 374 PRO A O 1
ATOM 2891 N N . ILE A 1 375 ? -20.266 16.906 -8.516 1 79.44 375 ILE A N 1
ATOM 2892 C CA . ILE A 1 375 ? -20.594 15.523 -8.859 1 79.44 375 ILE A CA 1
ATOM 2893 C C . ILE A 1 375 ? -19.844 15.094 -10.109 1 79.44 375 ILE A C 1
ATOM 2895 O O . ILE A 1 375 ? -19.469 13.922 -10.25 1 79.44 375 ILE A O 1
ATOM 2899 N N . HIS A 1 376 ? -19.516 16.016 -10.93 1 75.62 376 HIS A N 1
ATOM 2900 C CA . HIS A 1 376 ? -18.891 15.672 -12.195 1 75.62 376 HIS A CA 1
ATOM 2901 C C . HIS A 1 376 ? -17.391 15.523 -12.047 1 75.62 376 HIS A C 1
ATOM 2903 O O . HIS A 1 376 ? -16.688 15.195 -13.016 1 75.62 376 HIS A O 1
ATOM 2909 N N . GLY A 1 377 ? -16.906 15.789 -10.93 1 80.06 377 GLY A N 1
ATOM 2910 C CA . GLY A 1 377 ? -15.492 15.547 -10.703 1 80.06 377 GLY A CA 1
ATOM 2911 C C . GLY A 1 377 ? -14.766 16.75 -10.125 1 80.06 377 GLY A C 1
ATOM 2912 O O . GLY A 1 377 ? -15.375 17.797 -9.914 1 80.06 377 GLY A O 1
ATOM 2913 N N . VAL A 1 378 ? -13.539 16.625 -9.828 1 77.5 378 VAL A N 1
ATOM 2914 C CA . VAL A 1 378 ? -12.703 17.688 -9.273 1 77.5 378 VAL A CA 1
ATOM 2915 C C . VAL A 1 378 ? -12.359 18.703 -10.359 1 77.5 378 VAL A C 1
ATOM 2917 O O . VAL A 1 378 ? -11.758 18.344 -11.383 1 77.5 378 VAL A O 1
ATOM 2920 N N . PRO A 1 379 ? -12.719 19.891 -10.211 1 78.69 379 PRO A N 1
ATOM 2921 C CA . PRO A 1 379 ? -12.555 20.906 -11.25 1 78.69 379 PRO A CA 1
ATOM 2922 C C . PRO A 1 379 ? -11.133 21.453 -11.328 1 78.69 379 PRO A C 1
ATOM 2924 O O . PRO A 1 379 ? -10.891 22.609 -10.992 1 78.69 379 PRO A O 1
ATOM 2927 N N . CYS A 1 380 ? -10.25 20.75 -11.852 1 81.38 380 CYS A N 1
ATOM 2928 C CA . CYS A 1 380 ? -8.844 21.109 -11.852 1 81.38 380 CYS A CA 1
ATOM 2929 C C . CYS A 1 380 ? -8.477 21.859 -13.125 1 81.38 380 CYS A C 1
ATOM 2931 O O . CYS A 1 380 ? -7.312 22.234 -13.32 1 81.38 380 CYS A O 1
ATOM 2933 N N . HIS A 1 381 ? -9.406 22.266 -13.898 1 77.62 381 HIS A N 1
ATOM 2934 C CA . HIS A 1 381 ? -9.094 22.984 -15.133 1 77.62 381 HIS A CA 1
ATOM 2935 C C . HIS A 1 381 ? -8.922 24.484 -14.867 1 77.62 381 HIS A C 1
ATOM 2937 O O . HIS A 1 381 ? -9.578 25.031 -13.977 1 77.62 381 HIS A O 1
ATOM 2943 N N . SER A 1 382 ? -7.965 25.094 -15.594 1 71.94 382 SER A N 1
ATOM 2944 C CA . SER A 1 382 ? -7.691 26.516 -15.414 1 71.94 382 SER A CA 1
ATOM 2945 C C . SER A 1 382 ? -8.906 27.359 -15.773 1 71.94 382 SER A C 1
ATOM 2947 O O . SER A 1 382 ? -9.664 27.016 -16.688 1 71.94 382 SER A O 1
ATOM 2949 N N . SER A 1 383 ? -9.234 28.422 -14.977 1 63.62 383 SER A N 1
ATOM 2950 C CA . SER A 1 383 ? -10.305 29.344 -15.328 1 63.62 383 SER A CA 1
ATOM 2951 C C . SER A 1 383 ? -10 30.078 -16.625 1 63.62 383 SER A C 1
ATOM 2953 O O . SER A 1 383 ? -10.898 30.656 -17.25 1 63.62 383 SER A O 1
ATOM 2955 N N . ARG A 1 384 ? -8.734 30.375 -16.953 1 55.56 384 ARG A N 1
ATOM 2956 C CA . ARG A 1 384 ? -8.375 31.109 -18.172 1 55.56 384 ARG A CA 1
ATOM 2957 C C . ARG A 1 384 ? -8.609 30.25 -19.422 1 55.56 384 ARG A C 1
ATOM 2959 O O . ARG A 1 384 ? -8.594 30.766 -20.531 1 55.56 384 ARG A O 1
ATOM 2966 N N . GLU A 1 385 ? -8.656 29.156 -19.219 1 53.53 385 GLU A N 1
ATOM 2967 C CA . GLU A 1 385 ? -8.898 28.359 -20.422 1 53.53 385 GLU A CA 1
ATOM 2968 C C . GLU A 1 385 ? -10.383 28.094 -20.609 1 53.53 385 GLU A C 1
ATOM 2970 O O . GLU A 1 385 ? -11.055 27.578 -19.719 1 53.53 385 GLU A O 1
ATOM 2975 N N . PRO A 1 386 ? -11.055 29 -21.453 1 45.53 386 PRO A N 1
ATOM 2976 C CA . PRO A 1 386 ? -12.469 28.75 -21.719 1 45.53 386 PRO A CA 1
ATOM 2977 C C . PRO A 1 386 ? -12.797 27.266 -21.844 1 45.53 386 PRO A C 1
ATOM 2979 O O . PRO A 1 386 ? -11.945 26.469 -22.266 1 45.53 386 PRO A O 1
ATOM 2982 N N . PRO A 1 387 ? -13.695 26.875 -21.016 1 43.38 387 PRO A N 1
ATOM 2983 C CA . PRO A 1 387 ? -14.062 25.469 -21.25 1 43.38 387 PRO A CA 1
ATOM 2984 C C . PRO A 1 387 ? -14.047 25.094 -22.734 1 43.38 387 PRO A C 1
ATOM 2986 O O . PRO A 1 387 ? -14.328 25.938 -23.578 1 43.38 387 PRO A O 1
ATOM 2989 N N . ALA A 1 388 ? -13.312 24.281 -23.188 1 38.03 388 ALA A N 1
ATOM 2990 C CA . ALA A 1 388 ? -13.461 23.906 -24.594 1 38.03 388 ALA A CA 1
ATOM 2991 C C . ALA A 1 388 ? -14.938 23.844 -25 1 38.03 388 ALA A C 1
ATOM 2993 O O . ALA A 1 388 ? -15.719 23.109 -24.391 1 38.03 388 ALA A O 1
ATOM 2994 N N . LEU A 1 389 ? -15.57 24.922 -25.453 1 32.88 389 LEU A N 1
ATOM 2995 C CA . LEU A 1 389 ? -16.875 24.875 -26.094 1 32.88 389 LEU A CA 1
ATOM 2996 C C . LEU A 1 389 ? -17.078 23.547 -26.812 1 32.88 389 LEU A C 1
ATOM 2998 O O . LEU A 1 389 ? -16.188 23.094 -27.562 1 32.88 389 LEU A O 1
ATOM 3002 N N . ALA A 1 390 ? -17.797 22.562 -26.203 1 34.69 390 ALA A N 1
ATOM 3003 C CA . ALA A 1 390 ? -18.328 21.562 -27.141 1 34.69 390 ALA A CA 1
ATOM 3004 C C . ALA A 1 390 ? -18.594 22.172 -28.5 1 34.69 390 ALA A C 1
ATOM 3006 O O . ALA A 1 390 ? -19.375 23.125 -28.625 1 34.69 390 ALA A O 1
ATOM 3007 N N . GLY A 1 391 ? -17.609 22.281 -29.312 1 31.47 391 GLY A N 1
ATOM 3008 C CA . GLY A 1 391 ? -17.812 22.781 -30.672 1 31.47 391 GLY A CA 1
ATOM 3009 C C . GLY A 1 391 ? -19.188 22.453 -31.219 1 31.47 391 GLY A C 1
ATOM 3010 O O . GLY A 1 391 ? -19.719 21.359 -30.984 1 31.47 391 GLY A O 1
ATOM 3011 N N . SER A 1 392 ? -19.922 23.469 -31.391 1 30.17 392 SER A N 1
ATOM 3012 C CA . SER A 1 392 ? -21.188 23.609 -32.094 1 30.17 392 SER A CA 1
ATOM 3013 C C . SER A 1 392 ? -21.281 22.672 -33.281 1 30.17 392 SER A C 1
ATOM 3015 O O . SER A 1 392 ? -20.594 22.859 -34.281 1 30.17 392 SER A O 1
ATOM 3017 N N . LEU A 1 393 ? -21.344 21.344 -32.969 1 32.75 393 LEU A N 1
ATOM 3018 C CA . LEU A 1 393 ? -21.859 20.531 -34.062 1 32.75 393 LEU A CA 1
ATOM 3019 C C . LEU A 1 393 ? -23.031 21.234 -34.75 1 32.75 393 LEU A C 1
ATOM 3021 O O . LEU A 1 393 ? -23.75 20.625 -35.531 1 32.75 393 LEU A O 1
ATOM 3025 N N . LEU A 1 394 ? -23.203 22.469 -34.156 1 29.39 394 LEU A N 1
ATOM 3026 C CA . LEU A 1 394 ? -24.406 22.953 -34.812 1 29.39 394 LEU A CA 1
ATOM 3027 C C . LEU A 1 394 ? -24.188 23.094 -36.312 1 29.39 394 LEU A C 1
ATOM 3029 O O . LEU A 1 394 ? -25.125 23.453 -37.062 1 29.39 394 LEU A O 1
ATOM 3033 N N . VAL A 1 395 ? -22.859 23.188 -36.594 1 28.33 395 VAL A N 1
ATOM 3034 C CA . VAL A 1 395 ? -22.891 23.891 -37.844 1 28.33 395 VAL A CA 1
ATOM 3035 C C . VAL A 1 395 ? -23.547 23.016 -38.906 1 28.33 395 VAL A C 1
ATOM 3037 O O . VAL A 1 395 ? -23.766 23.469 -40.031 1 28.33 395 VAL A O 1
ATOM 3040 N N . LYS A 1 396 ? -23.328 21.703 -38.531 1 29.56 396 LYS A N 1
ATOM 3041 C CA . LYS A 1 396 ? -23.547 21.047 -39.812 1 29.56 396 LYS A CA 1
ATOM 3042 C C . LYS A 1 396 ? -24.953 21.281 -40.344 1 29.56 396 LYS A C 1
ATOM 3044 O O . LYS A 1 396 ? -25.328 20.797 -41.406 1 29.56 396 LYS A O 1
ATOM 3049 N N . GLY A 1 397 ? -25.781 21.516 -39.219 1 28.42 397 GLY A N 1
ATOM 3050 C CA . GLY A 1 397 ? -27.109 21.266 -39.719 1 28.42 397 GLY A CA 1
ATOM 3051 C C . GLY A 1 397 ? -27.484 22.203 -40.875 1 28.42 397 GLY A C 1
ATOM 3052 O O . GLY A 1 397 ? -28.562 22.062 -41.469 1 28.42 397 GLY A O 1
ATOM 3053 N N . MET A 1 398 ? -26.688 23.344 -40.688 1 28.66 398 MET A N 1
ATOM 3054 C CA . MET A 1 398 ? -27.453 24.297 -41.469 1 28.66 398 MET A CA 1
ATOM 3055 C C . MET A 1 398 ? -27.391 23.953 -42.969 1 28.66 398 MET A C 1
ATOM 3057 O O . MET A 1 398 ? -28.125 24.531 -43.781 1 28.66 398 MET A O 1
ATOM 3061 N N . SER A 1 399 ? -26.125 23.406 -43.188 1 28.47 399 SER A N 1
ATOM 3062 C CA . SER A 1 399 ? -25.891 23.812 -44.562 1 28.47 399 SER A CA 1
ATOM 3063 C C . SER A 1 399 ? -26.891 23.141 -45.5 1 28.47 399 SER A C 1
ATOM 3065 O O . SER A 1 399 ? -27.062 23.578 -46.656 1 28.47 399 SER A O 1
ATOM 3067 N N . CYS A 1 400 ? -26.953 21.812 -45.062 1 28.05 400 CYS A N 1
ATOM 3068 C CA . CYS A 1 400 ? -27.391 21.094 -46.25 1 28.05 400 CYS A CA 1
ATOM 3069 C C . CYS A 1 400 ? -28.781 21.562 -46.719 1 28.05 400 CYS A C 1
ATOM 3071 O O . CYS A 1 400 ? -29.469 20.844 -47.438 1 28.05 400 CYS A O 1
ATOM 3073 N N . TRP A 1 401 ? -29.266 22.391 -45.812 1 27.23 401 TRP A N 1
ATOM 3074 C CA . TRP A 1 401 ? -30.672 22.562 -46.156 1 27.23 401 TRP A CA 1
ATOM 3075 C C . TRP A 1 401 ? -30.812 23 -47.625 1 27.23 401 TRP A C 1
ATOM 3077 O O . TRP A 1 401 ? -31.922 23.266 -48.094 1 27.23 401 TRP A O 1
ATOM 3087 N N . GLU A 1 402 ? -29.516 23.547 -47.906 1 26.55 402 GLU A N 1
ATOM 3088 C CA . GLU A 1 402 ? -29.875 24.391 -49.031 1 26.55 402 GLU A CA 1
ATOM 3089 C C . GLU A 1 402 ? -30.406 23.562 -50.219 1 26.55 402 GLU A C 1
ATOM 3091 O O . GLU A 1 402 ? -31.219 24.047 -51 1 26.55 402 GLU A O 1
ATOM 3096 N N . CYS A 1 403 ? -29.531 22.5 -50.344 1 25.64 403 CYS A N 1
ATOM 3097 C CA . CYS A 1 403 ? -29.531 22.297 -51.812 1 25.64 403 CYS A CA 1
ATOM 3098 C C . CYS A 1 403 ? -30.875 21.781 -52.281 1 25.64 403 CYS A C 1
ATOM 3100 O O . CYS A 1 403 ? -31.125 21.688 -53.469 1 25.64 403 CYS A O 1
ATOM 3102 N N . THR A 1 404 ? -31.328 20.844 -51.375 1 25.52 404 THR A N 1
ATOM 3103 C CA . THR A 1 404 ? -32.25 19.984 -52.094 1 25.52 404 THR A CA 1
ATOM 3104 C C . THR A 1 404 ?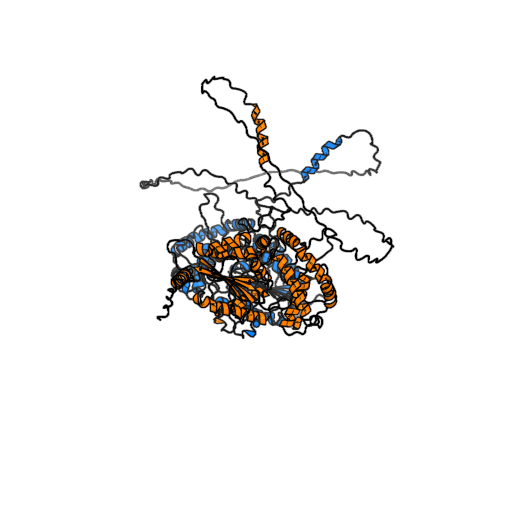 -33.469 20.781 -52.562 1 25.52 404 THR A C 1
ATOM 3106 O O . THR A 1 404 ? -34.469 20.203 -52.969 1 25.52 404 THR A O 1
ATOM 3109 N N . TRP A 1 405 ? -33.312 22.047 -52.281 1 25.11 405 TRP A N 1
ATOM 3110 C CA . TRP A 1 405 ? -34.625 22.656 -52.531 1 25.11 405 TRP A CA 1
ATOM 3111 C C . TRP A 1 405 ? -35.094 22.344 -53.969 1 25.11 405 TRP A C 1
ATOM 3113 O O . TRP A 1 405 ? -36.094 22.891 -54.438 1 25.11 405 TRP A O 1
ATOM 3123 N N . LEU A 1 406 ? -34.125 21.844 -54.688 1 21.62 406 LEU A N 1
ATOM 3124 C CA . LEU A 1 406 ? -34.625 22.25 -56 1 21.62 406 LEU A CA 1
ATOM 3125 C C . LEU A 1 406 ? -35.969 21.578 -56.281 1 21.62 406 LEU A C 1
ATOM 3127 O O . LEU A 1 406 ? -36.781 22.094 -57.031 1 21.62 406 LEU A O 1
ATOM 3131 N N . SER A 1 407 ? -35.969 20.266 -56.062 1 23.58 407 SER A N 1
ATOM 3132 C CA . SER A 1 407 ? -36.906 19.578 -56.906 1 23.58 407 SER A CA 1
ATOM 3133 C C . SER A 1 407 ? -38.344 19.922 -56.531 1 23.58 407 SER A C 1
ATOM 3135 O O . SER A 1 407 ? -38.75 19.734 -55.375 1 23.58 407 SER A O 1
ATOM 3137 N N . TRP A 1 408 ? -39.281 20.75 -57.25 1 22.27 408 TRP A N 1
ATOM 3138 C CA . TRP A 1 408 ? -39.875 21.938 -57.844 1 22.27 408 TRP A CA 1
ATOM 3139 C C . TRP A 1 408 ? -41.375 21.766 -58.062 1 22.27 408 TRP A C 1
ATOM 3141 O O . TRP A 1 408 ? -42.156 22.656 -57.75 1 22.27 408 TRP A O 1
ATOM 3151 N N . SER A 1 409 ? -42.031 21.109 -59.156 1 19.66 409 SER A N 1
ATOM 3152 C CA . SER A 1 409 ? -43.344 21.594 -59.562 1 19.66 409 SER A CA 1
ATOM 3153 C C . SER A 1 409 ? -44.438 21.125 -58.594 1 19.66 409 SER A C 1
ATOM 3155 O O . SER A 1 409 ? -45.281 21.906 -58.188 1 19.66 409 SER A O 1
ATOM 3157 N N . ALA A 1 410 ? -44.969 19.938 -58.812 1 19.83 410 ALA A N 1
ATOM 3158 C CA . ALA A 1 410 ? -46.406 19.75 -58.938 1 19.83 410 ALA A CA 1
ATOM 3159 C C . ALA A 1 410 ? -47.062 19.594 -57.594 1 19.83 410 ALA A C 1
ATOM 3161 O O . ALA A 1 410 ? -48.219 19.984 -57.406 1 19.83 410 ALA A O 1
ATOM 3162 N N . GLN A 1 411 ? -46.5 18.766 -56.656 1 19.84 411 GLN A N 1
ATOM 3163 C CA . GLN A 1 411 ? -47.5 17.922 -55.969 1 19.84 411 GLN A CA 1
ATOM 3164 C C . GLN A 1 411 ? -48.062 18.625 -54.75 1 19.84 411 GLN A C 1
ATOM 3166 O O . GLN A 1 411 ? -47.531 18.453 -53.625 1 19.84 411 GLN A O 1
ATOM 3171 N N . HIS A 1 412 ? -48.625 19.828 -54.812 1 21.45 412 HIS A N 1
ATOM 3172 C CA . HIS A 1 412 ? -48.875 20.828 -53.781 1 21.45 412 HIS A CA 1
ATOM 3173 C C . HIS A 1 412 ? -49.875 20.297 -52.75 1 21.45 412 HIS A C 1
ATOM 3175 O O . HIS A 1 412 ? -50.188 21 -51.781 1 21.45 412 HIS A O 1
ATOM 3181 N N . GLN A 1 413 ? -50.656 19.203 -52.75 1 17.81 413 GLN A N 1
ATOM 3182 C CA . GLN A 1 413 ? -52 19.5 -52.312 1 17.81 413 GLN A CA 1
ATOM 3183 C C . GLN A 1 413 ? -52.094 19.516 -50.781 1 17.81 413 GLN A C 1
ATOM 3185 O O . GLN A 1 413 ? -52.281 18.469 -50.156 1 17.81 413 GLN A O 1
ATOM 3190 N N . PRO A 1 414 ? -51.156 20.094 -49.969 1 19.58 414 PRO A N 1
ATOM 3191 C CA . PRO A 1 414 ? -51.312 19.688 -48.562 1 19.58 414 PRO A CA 1
ATOM 3192 C C . PRO A 1 414 ? -52.656 20.062 -47.969 1 19.58 414 PRO A C 1
ATOM 3194 O O . PRO A 1 414 ? -53.312 20.984 -48.469 1 19.58 414 PRO A O 1
ATOM 3197 N N . SER A 1 415 ? -53.25 19.188 -47.344 1 18.02 415 SER A N 1
ATOM 3198 C CA . SER A 1 415 ? -54.469 19.203 -46.562 1 18.02 415 SER A CA 1
ATOM 3199 C C . SER A 1 415 ? -54.438 20.312 -45.5 1 18.02 415 SER A C 1
ATOM 3201 O O . SER A 1 415 ? -53.375 20.766 -45.094 1 18.02 415 SER A O 1
ATOM 3203 N N . HIS A 1 416 ? -55.625 20.719 -44.938 1 16.36 416 HIS A N 1
ATOM 3204 C CA . HIS A 1 416 ? -56.375 21.844 -44.406 1 16.36 416 HIS A CA 1
ATOM 3205 C C . HIS A 1 416 ? -56.062 22.094 -42.938 1 16.36 416 HIS A C 1
ATOM 3207 O O . HIS A 1 416 ? -56.656 22.969 -42.312 1 16.36 416 HIS A O 1
ATOM 3213 N N . ARG A 1 417 ? -55.062 21.469 -42.312 1 16.7 417 ARG A N 1
ATOM 3214 C CA . ARG A 1 417 ? -55.531 21.531 -40.938 1 16.7 417 ARG A CA 1
ATOM 3215 C C . ARG A 1 417 ? -55.656 22.969 -40.469 1 16.7 417 ARG A C 1
ATOM 3217 O O . ARG A 1 417 ? -54.812 23.812 -40.781 1 16.7 417 ARG A O 1
ATOM 3224 N N . ASP A 1 418 ? -56.688 23.266 -39.688 1 15.34 418 ASP A N 1
ATOM 3225 C CA . ASP A 1 418 ? -57.469 24.406 -39.188 1 15.34 418 ASP A CA 1
ATOM 3226 C C . ASP A 1 418 ? -56.625 25.266 -38.25 1 15.34 418 ASP A C 1
ATOM 3228 O O . ASP A 1 418 ? -55.969 24.734 -37.344 1 15.34 418 ASP A O 1
ATOM 3232 N N . THR A 1 419 ? -56.312 26.531 -38.719 1 16.64 419 THR A N 1
ATOM 3233 C CA . THR A 1 419 ? -55.656 27.781 -38.344 1 16.64 419 THR A CA 1
ATOM 3234 C C . THR A 1 419 ? -56.281 28.406 -37.125 1 16.64 419 THR A C 1
ATOM 3236 O O . THR A 1 419 ? -55.938 29.531 -36.75 1 16.64 419 THR A O 1
ATOM 3239 N N . GLY A 1 420 ? -56.75 27.547 -36 1 15.19 420 GLY A N 1
ATOM 3240 C CA . GLY A 1 420 ? -57.562 28.547 -35.312 1 15.19 420 GLY A CA 1
ATOM 3241 C C . GLY A 1 420 ? -56.812 29.797 -34.938 1 15.19 420 GLY A C 1
ATOM 3242 O O . GLY A 1 420 ? -55.594 29.766 -34.75 1 15.19 420 GLY A O 1
ATOM 3243 N N . CYS A 1 421 ? -57.469 31.031 -34.969 1 14.73 421 CYS A N 1
ATOM 3244 C CA . CYS A 1 421 ? -57.406 32.469 -35.156 1 14.73 421 CYS A CA 1
ATOM 3245 C C . CYS A 1 421 ? -56.875 33.156 -33.906 1 14.73 421 CYS A C 1
ATOM 3247 O O . CYS A 1 421 ? -56 34.031 -34 1 14.73 421 CYS A O 1
ATOM 3249 N N . GLN A 1 422 ? -57.562 33.25 -32.719 1 14.02 422 GLN A N 1
ATOM 3250 C CA . GLN A 1 422 ? -58.062 34.625 -32.562 1 14.02 422 GLN A CA 1
ATOM 3251 C C . GLN A 1 422 ? -57 35.531 -31.906 1 14.02 422 GLN A C 1
ATOM 3253 O O . GLN A 1 422 ? -56.594 36.531 -32.469 1 14.02 422 GLN A O 1
ATOM 3258 N N . HIS A 1 423 ? -57.438 36.219 -30.625 1 14.47 423 HIS A N 1
ATOM 3259 C CA . HIS A 1 423 ? -57.75 37.625 -30.328 1 14.47 423 HIS A CA 1
ATOM 3260 C C . HIS A 1 423 ? -56.562 38.344 -29.703 1 14.47 423 HIS A C 1
ATOM 3262 O O . HIS A 1 423 ? -55.781 37.75 -28.953 1 14.47 423 HIS A O 1
ATOM 3268 N N . GLN A 1 424 ? -56.375 39.656 -30.125 1 13.95 424 GLN A N 1
ATOM 3269 C CA . GLN A 1 424 ? -55.562 40.875 -30.25 1 13.95 424 GLN A CA 1
ATOM 3270 C C . GLN A 1 424 ? -55.469 41.625 -28.922 1 13.95 424 GLN A C 1
ATOM 3272 O O . GLN A 1 424 ? -54.688 42.562 -28.781 1 13.95 424 GLN A O 1
ATOM 3277 N N . GLU A 1 425 ? -55.969 41.281 -27.734 1 13.85 425 GLU A N 1
ATOM 3278 C CA . GLU A 1 425 ? -56.375 42.594 -27.266 1 13.85 425 GLU A CA 1
ATOM 3279 C C . GLU A 1 425 ? -55.125 43.469 -27 1 13.85 425 GLU A C 1
ATOM 3281 O O . GLU A 1 425 ? -54.031 42.969 -26.797 1 13.85 425 GLU A O 1
ATOM 3286 N N . GLU A 1 426 ? -55.344 44.812 -26.281 1 13.84 426 GLU A N 1
ATOM 3287 C CA . GLU A 1 426 ? -55.219 46.25 -26.469 1 13.84 426 GLU A CA 1
ATOM 3288 C C . GLU A 1 426 ? -53.969 46.812 -25.797 1 13.84 426 GLU A C 1
ATOM 3290 O O . GLU A 1 426 ? -53.156 47.5 -26.438 1 13.84 426 GLU A O 1
ATOM 3295 N N . PRO A 1 427 ? -54.094 47.812 -24.75 1 14.47 427 PRO A N 1
ATOM 3296 C CA . PRO A 1 427 ? -53.875 49.25 -24.953 1 14.47 427 PRO A CA 1
ATOM 3297 C C . PRO A 1 427 ? -52.531 49.719 -24.406 1 14.47 427 PRO A C 1
ATOM 3299 O O . PRO A 1 427 ? -51.75 50.344 -25.141 1 14.47 427 PRO A O 1
ATOM 3302 N N . PRO A 1 428 ? -52.406 50.469 -23.078 1 13.77 428 PRO A N 1
ATOM 3303 C CA . PRO A 1 428 ? -52.219 51.938 -23.047 1 13.77 428 PRO A CA 1
ATOM 3304 C C . PRO A 1 428 ? -50.75 52.344 -22.844 1 13.77 428 PRO A C 1
ATOM 3306 O O . PRO A 1 428 ? -49.906 51.5 -22.516 1 13.77 428 PRO A O 1
ATOM 3309 N N . ALA A 1 429 ? -50.562 53.562 -22.188 1 13.55 429 ALA A N 1
ATOM 3310 C CA . ALA A 1 429 ? -50.062 54.906 -22.438 1 13.55 429 ALA A CA 1
ATOM 3311 C C . ALA A 1 429 ? -48.688 55.125 -21.828 1 13.55 429 ALA A C 1
ATOM 3313 O O . ALA A 1 429 ? -47.75 55.562 -22.5 1 13.55 429 ALA A O 1
ATOM 3314 N N . ASP A 1 430 ? -48.531 55.75 -20.562 1 13.4 430 ASP A N 1
ATOM 3315 C CA . ASP A 1 430 ? -48.094 57.156 -20.453 1 13.4 430 ASP A CA 1
ATOM 3316 C C . ASP A 1 430 ? -46.594 57.219 -20.062 1 13.4 430 ASP A C 1
ATOM 3318 O O . ASP A 1 430 ? -46.062 56.25 -19.547 1 13.4 430 ASP A O 1
ATOM 3322 N N . ARG A 1 431 ? -46.156 58.5 -19.281 1 12.91 431 ARG A N 1
ATOM 3323 C CA . ARG A 1 431 ? -45.375 59.719 -19.422 1 12.91 431 ARG A CA 1
ATOM 3324 C C . ARG A 1 431 ? -44.125 59.656 -18.547 1 12.91 431 ARG A C 1
ATOM 3326 O O . ARG A 1 431 ? -44.219 59.781 -17.328 1 12.91 431 ARG A O 1
ATOM 3333 N N . LYS A 1 432 ? -43.312 58.875 -18.734 1 13.11 432 LYS A N 1
ATOM 3334 C CA . LYS A 1 432 ? -42.344 58.938 -17.641 1 13.11 432 LYS A CA 1
ATOM 3335 C C . LYS A 1 432 ? -41.469 60.188 -17.766 1 13.11 432 LYS A C 1
ATOM 3337 O O . LYS A 1 432 ? -40.719 60.312 -18.719 1 13.11 432 LYS A O 1
ATOM 3342 N N . GLU A 1 433 ? -41.875 61.281 -17.031 1 12.46 433 GLU A N 1
ATOM 3343 C CA . GLU A 1 433 ? -41.281 62.625 -16.984 1 12.46 433 GLU A CA 1
ATOM 3344 C C . GLU A 1 433 ? -39.812 62.594 -16.656 1 12.46 433 GLU A C 1
ATOM 3346 O O . GLU A 1 433 ? -39.312 61.594 -16.109 1 12.46 433 GLU A O 1
ATOM 3351 N N . ARG A 1 434 ? -39.188 63.938 -16.188 1 13.39 434 ARG A N 1
ATOM 3352 C CA . ARG A 1 434 ? -38.281 65 -16.609 1 13.39 434 ARG A CA 1
ATOM 3353 C C . ARG A 1 434 ? -36.938 64.875 -15.836 1 13.39 434 ARG A C 1
ATOM 3355 O O . ARG A 1 434 ? -35.875 64.812 -16.438 1 13.39 434 ARG A O 1
ATOM 3362 N N . GLY A 1 435 ? -36.812 65.688 -14.688 1 12.7 435 GLY A N 1
ATOM 3363 C CA . GLY A 1 435 ? -36.031 66.938 -14.656 1 12.7 435 GLY A CA 1
ATOM 3364 C C . GLY A 1 435 ? -34.625 66.688 -14.188 1 12.7 435 GLY A C 1
ATOM 3365 O O . GLY A 1 435 ? -34.281 65.625 -13.703 1 12.7 435 GLY A O 1
ATOM 3366 N N . ARG A 1 436 ? -34 67.625 -13.195 1 13.77 436 ARG A N 1
ATOM 3367 C CA . ARG A 1 436 ? -33.094 68.75 -13.281 1 13.77 436 ARG A CA 1
ATOM 3368 C C . ARG A 1 436 ? -31.719 68.375 -12.75 1 13.77 436 ARG A C 1
ATOM 3370 O O . ARG A 1 436 ? -31.547 67.312 -12.133 1 13.77 436 ARG A O 1
ATOM 3377 N N . GLY A 1 437 ? -31.062 69.312 -11.93 1 12.74 437 GLY A N 1
ATOM 3378 C CA . GLY A 1 437 ? -30.016 70.312 -12.062 1 12.74 437 GLY A CA 1
ATOM 3379 C C . GLY A 1 437 ? -28.719 69.938 -11.383 1 12.74 437 GLY A C 1
ATOM 3380 O O . GLY A 1 437 ? -27.719 69.688 -12.047 1 12.74 437 GLY A O 1
ATOM 3381 N N . ARG A 1 438 ? -28.234 70.562 -10.078 1 13.56 438 ARG A N 1
ATOM 3382 C CA . ARG A 1 438 ? -27.219 71.562 -9.93 1 13.56 438 ARG A CA 1
ATOM 3383 C C . ARG A 1 438 ? -25.906 71 -9.461 1 13.56 438 ARG A C 1
ATOM 3385 O O . ARG A 1 438 ? -25.844 69.812 -9.07 1 13.56 438 ARG A O 1
ATOM 3392 N N . SER A 1 439 ? -25.281 71.5 -8.234 1 12.95 439 SER A N 1
ATOM 3393 C CA . SER A 1 439 ? -24.25 72.5 -8.055 1 12.95 439 SER A CA 1
ATOM 3394 C C . SER A 1 439 ? -22.906 71.875 -7.672 1 12.95 439 SER A C 1
ATOM 3396 O O . SER A 1 439 ? -22.688 70.688 -7.871 1 12.95 439 SER A O 1
ATOM 3398 N N . VAL A 1 440 ? -22.281 72.188 -6.402 1 13.89 440 VAL A N 1
ATOM 3399 C CA . VAL A 1 440 ? -21.234 73.188 -6.148 1 13.89 440 VAL A CA 1
ATOM 3400 C C . VAL A 1 440 ? -19.906 72.5 -5.875 1 13.89 440 VAL A C 1
ATOM 3402 O O . VAL A 1 440 ? -19.891 71.312 -5.613 1 13.89 440 VAL A O 1
ATOM 3405 N N . GLY A 1 441 ? -18.953 73.062 -4.934 1 12.52 441 GLY A N 1
ATOM 3406 C CA . GLY A 1 441 ? -17.734 73.875 -4.996 1 12.52 441 GLY A CA 1
ATOM 3407 C C . GLY A 1 441 ? -16.5 73.062 -4.547 1 12.52 441 GLY A C 1
ATOM 3408 O O . GLY A 1 441 ? -15.516 73 -5.277 1 12.52 441 GLY A O 1
ATOM 3409 N N . ALA A 1 442 ? -15.969 73.188 -3.107 1 13.42 442 ALA A N 1
ATOM 3410 C CA . ALA A 1 442 ? -14.82 74 -2.811 1 13.42 442 ALA A CA 1
ATOM 3411 C C . ALA A 1 442 ? -13.531 73.188 -2.752 1 13.42 442 ALA A C 1
ATOM 3413 O O . ALA A 1 442 ? -12.562 73.5 -3.443 1 13.42 442 ALA A O 1
ATOM 3414 N N . GLU A 1 443 ? -12.961 73 -1.459 1 13.8 443 GLU A N 1
ATOM 3415 C CA . GLU A 1 443 ? -11.812 73.812 -1.011 1 13.8 443 GLU A CA 1
ATOM 3416 C C . GLU A 1 443 ? -10.5 73.062 -1.271 1 13.8 443 GLU A C 1
ATOM 3418 O O . GLU A 1 443 ? -10.508 71.875 -1.478 1 13.8 443 GLU A O 1
ATOM 3423 N N . GLN A 1 444 ? -9.43 73.312 -0.419 1 13.05 444 GLN A N 1
ATOM 3424 C CA . GLN A 1 444 ? -8.219 74.125 -0.549 1 13.05 444 GLN A CA 1
ATOM 3425 C C . GLN A 1 444 ? -6.98 73.25 -0.634 1 13.05 444 GLN A C 1
ATOM 3427 O O . GLN A 1 444 ? -6.156 73.375 -1.536 1 13.05 444 GLN A O 1
ATOM 3432 N N . PRO A 1 445 ? -6.363 72.688 0.583 1 14.17 445 PRO A N 1
ATOM 3433 C CA . PRO A 1 445 ? -5.129 73.438 0.898 1 14.17 445 PRO A CA 1
ATOM 3434 C C . PRO A 1 445 ? -3.898 72.812 0.235 1 14.17 445 PRO A C 1
ATOM 3436 O O . PRO A 1 445 ? -3.932 71.625 -0.173 1 14.17 445 PRO A O 1
ATOM 3439 N N . CYS A 1 446 ? -2.744 73.438 0.625 1 13.48 446 CYS A N 1
ATOM 3440 C CA . CYS A 1 446 ? -1.573 74.062 0.048 1 13.48 446 CYS A CA 1
ATOM 3441 C C . CYS A 1 446 ? -0.419 73.062 -0.101 1 13.48 446 CYS A C 1
ATOM 3443 O O . CYS A 1 446 ? 0.168 72.938 -1.178 1 13.48 446 CYS A O 1
ATOM 3445 N N . PRO A 1 447 ? 0.387 72.812 1.053 1 14.54 447 PRO A N 1
ATOM 3446 C CA . PRO A 1 447 ? 1.615 73.562 0.86 1 14.54 447 PRO A CA 1
ATOM 3447 C C . PRO A 1 447 ? 2.678 72.812 0.071 1 14.54 447 PRO A C 1
ATOM 3449 O O . PRO A 1 447 ? 2.543 71.562 -0.145 1 14.54 447 PRO A O 1
ATOM 3452 N N . PRO A 1 448 ? 3.941 73.062 0.614 1 14.36 448 PRO A N 1
ATOM 3453 C CA . PRO A 1 448 ? 5.062 73.688 -0.078 1 14.36 448 PRO A CA 1
ATOM 3454 C C . PRO A 1 448 ? 6.012 72.688 -0.722 1 14.36 448 PRO A C 1
ATOM 3456 O O . PRO A 1 448 ? 5.871 71.438 -0.504 1 14.36 448 PRO A O 1
ATOM 3459 N N . PRO A 1 449 ? 7.281 72.875 -0.261 1 14.71 449 PRO A N 1
ATOM 3460 C CA . PRO A 1 449 ? 8.367 73.312 -1.11 1 14.71 449 PRO A CA 1
ATOM 3461 C C . PRO A 1 449 ? 9.227 72.188 -1.686 1 14.71 449 PRO A C 1
ATOM 3463 O O . PRO A 1 449 ? 9.125 71.062 -1.238 1 14.71 449 PRO A O 1
ATOM 3466 N N . PRO A 1 450 ? 10.477 72.562 -1.861 1 14.53 450 PRO A N 1
ATOM 3467 C CA . PRO A 1 450 ? 11.305 72.625 -3.066 1 14.53 450 PRO A CA 1
ATOM 3468 C C . PRO A 1 450 ? 12.234 71.375 -3.191 1 14.53 450 PRO A C 1
ATOM 3470 O O . PRO A 1 450 ? 12.242 70.75 -4.227 1 14.53 450 PRO A O 1
ATOM 3473 N N . THR A 1 451 ? 13.383 71.438 -2.412 1 15.3 451 THR A N 1
ATOM 3474 C CA . THR A 1 451 ? 14.633 71.75 -3.1 1 15.3 451 THR A CA 1
ATOM 3475 C C . THR A 1 451 ? 15.391 70.5 -3.434 1 15.3 451 THR A C 1
ATOM 3477 O O . THR A 1 451 ? 15.336 69.5 -2.682 1 15.3 451 THR A O 1
ATOM 3480 N N . SER A 1 452 ? 16.172 70.375 -4.539 1 14.5 452 SER A N 1
ATOM 3481 C CA . SER A 1 452 ? 16.656 69.438 -5.57 1 14.5 452 SER A CA 1
ATOM 3482 C C . SER A 1 452 ? 18.047 68.938 -5.227 1 14.5 452 SER A C 1
ATOM 3484 O O . SER A 1 452 ? 18.547 68 -5.863 1 14.5 452 SER A O 1
ATOM 3486 N N . PRO A 1 453 ? 18.844 69.5 -4.277 1 15.76 453 PRO A N 1
ATOM 3487 C CA . PRO A 1 453 ? 20.078 69.75 -5.039 1 15.76 453 PRO A CA 1
ATOM 3488 C C . PRO A 1 453 ? 20.734 68.438 -5.469 1 15.76 453 PRO A C 1
ATOM 3490 O O . PRO A 1 453 ? 20.344 67.312 -4.992 1 15.76 453 PRO A O 1
ATOM 3493 N N . GLN A 1 454 ? 22.172 68.5 -5.715 1 15.02 454 GLN A N 1
ATOM 3494 C CA . GLN A 1 454 ? 23.156 68.312 -6.789 1 15.02 454 GLN A CA 1
ATOM 3495 C C . GLN A 1 454 ? 24 67.062 -6.598 1 15.02 454 GLN A C 1
ATOM 3497 O O . GLN A 1 454 ? 24.703 66.625 -7.512 1 15.02 454 GLN A O 1
ATOM 3502 N N . SER A 1 455 ? 23.875 66.25 -5.43 1 15.04 455 SER A N 1
ATOM 3503 C CA . SER A 1 455 ? 25.203 65.75 -5.082 1 15.04 455 SER A CA 1
ATOM 3504 C C . SER A 1 455 ? 25.75 64.812 -6.129 1 15.04 455 SER A C 1
ATOM 3506 O O . SER A 1 455 ? 25.047 63.875 -6.523 1 15.04 455 SER A O 1
ATOM 3508 N N . GLN A 1 456 ? 26.719 65.188 -6.883 1 16.45 456 GLN A N 1
ATOM 3509 C CA . GLN A 1 456 ? 27.5 64.75 -8.039 1 16.45 456 GLN A CA 1
ATOM 3510 C C . GLN A 1 456 ? 28.359 63.531 -7.691 1 16.45 456 GLN A C 1
ATOM 3512 O O . GLN A 1 456 ? 29.141 63.062 -8.516 1 16.45 456 GLN A O 1
ATOM 3517 N N . GLY A 1 457 ? 27.953 62.688 -6.75 1 15.13 457 GLY A N 1
ATOM 3518 C CA . GLY A 1 457 ? 29.109 61.938 -6.281 1 15.13 457 GLY A CA 1
ATOM 3519 C C . GLY A 1 457 ? 29.828 61.188 -7.383 1 15.13 457 GLY A C 1
ATOM 3520 O O . GLY A 1 457 ? 29.328 61.094 -8.508 1 15.13 457 GLY A O 1
ATOM 3521 N N . PRO A 1 458 ? 30.531 60.094 -6.938 1 17.61 458 PRO A N 1
ATOM 3522 C CA . PRO A 1 458 ? 31.891 59.562 -7.094 1 17.61 458 PRO A CA 1
ATOM 3523 C C . PRO A 1 458 ? 32 58.594 -8.258 1 17.61 458 PRO A C 1
ATOM 3525 O O . PRO A 1 458 ? 31.016 57.969 -8.648 1 17.61 458 PRO A O 1
ATOM 3528 N N . SER A 1 459 ? 32.906 58.812 -9.203 1 17.17 459 SER A N 1
ATOM 3529 C CA . SER A 1 459 ? 33.438 58.312 -10.461 1 17.17 459 SER A CA 1
ATOM 3530 C C . SER A 1 459 ? 33.875 56.844 -10.32 1 17.17 459 SER A C 1
ATOM 3532 O O . SER A 1 459 ? 34.906 56.562 -9.719 1 17.17 459 SER A O 1
ATOM 3534 N N . ASP A 1 460 ? 32.906 55.906 -9.938 1 15.41 460 ASP A N 1
ATOM 3535 C CA . ASP A 1 460 ? 33.406 54.562 -9.695 1 15.41 460 ASP A CA 1
ATOM 3536 C C . ASP A 1 460 ? 34.156 54.031 -10.914 1 15.41 460 ASP A C 1
ATOM 3538 O O . ASP A 1 460 ? 33.938 54.469 -12.039 1 15.41 460 ASP A O 1
ATOM 3542 N N . PRO A 1 461 ? 34.781 52.812 -10.641 1 18.42 461 PRO A N 1
ATOM 3543 C CA . PRO A 1 461 ? 35.938 52 -11.008 1 18.42 461 PRO A CA 1
ATOM 3544 C C . PRO A 1 461 ? 35.688 51.188 -12.281 1 18.42 461 PRO A C 1
ATOM 3546 O O . PRO A 1 461 ? 34.531 50.969 -12.672 1 18.42 461 PRO A O 1
ATOM 3549 N N . GLN A 1 462 ? 36.719 50.906 -13.016 1 17.72 462 GLN A N 1
ATOM 3550 C CA . GLN A 1 462 ? 37.156 50.375 -14.305 1 17.72 462 GLN A CA 1
ATOM 3551 C C . GLN A 1 462 ? 36.625 48.969 -14.508 1 17.72 462 GLN A C 1
ATOM 3553 O O . GLN A 1 462 ? 36.75 48.125 -13.617 1 17.72 462 GLN A O 1
ATOM 3558 N N . VAL A 1 463 ? 35.656 48.719 -15.391 1 18.14 463 VAL A N 1
ATOM 3559 C CA . VAL A 1 463 ? 34.875 47.594 -15.898 1 18.14 463 VAL A CA 1
ATOM 3560 C C . VAL A 1 463 ? 35.781 46.594 -16.609 1 18.14 463 VAL A C 1
ATOM 3562 O O . VAL A 1 463 ? 36.469 46.938 -17.578 1 18.14 463 VAL A O 1
ATOM 3565 N N . SER A 1 464 ? 36.25 45.75 -15.766 1 16.19 464 SER A N 1
ATOM 3566 C CA . SER A 1 464 ? 37.062 44.656 -16.312 1 16.19 464 SER A CA 1
ATOM 3567 C C . SER A 1 464 ? 36.344 43.969 -17.469 1 16.19 464 SER A C 1
ATOM 3569 O O . SER A 1 464 ? 35.156 44.219 -17.703 1 16.19 464 SER A O 1
ATOM 3571 N N . LYS A 1 465 ? 36.344 42.594 -17.391 1 17.97 465 LYS A N 1
ATOM 3572 C CA . LYS A 1 465 ? 36.938 41.531 -18.219 1 17.97 465 LYS A CA 1
ATOM 3573 C C . LYS A 1 465 ? 35.938 40.969 -19.188 1 17.97 465 LYS A C 1
ATOM 3575 O O . LYS A 1 465 ? 36.281 40.531 -20.281 1 17.97 465 LYS A O 1
ATOM 3580 N N . VAL A 1 466 ? 34.594 40.812 -18.812 1 18.33 466 VAL A N 1
ATOM 3581 C CA . VAL A 1 466 ? 34.156 39.469 -19.125 1 18.33 466 VAL A CA 1
ATOM 3582 C C . VAL A 1 466 ? 33.688 39.375 -20.562 1 18.33 466 VAL A C 1
ATOM 3584 O O . VAL A 1 466 ? 32.781 40.125 -20.984 1 18.33 466 VAL A O 1
ATOM 3587 N N . LEU A 1 467 ? 34.531 39.062 -21.547 1 18.33 467 LEU A N 1
ATOM 3588 C CA . LEU A 1 467 ? 34.188 38.875 -22.953 1 18.33 467 LEU A CA 1
ATOM 3589 C C . LEU A 1 467 ? 33.094 37.844 -23.141 1 18.33 467 LEU A C 1
ATOM 3591 O O . LEU A 1 467 ? 33.156 36.75 -22.609 1 18.33 467 LEU A O 1
ATOM 3595 N N . GLY A 1 468 ? 31.797 38.188 -23.359 1 18.69 468 GLY A N 1
ATOM 3596 C CA . GLY A 1 468 ? 30.5 37.562 -23.609 1 18.69 468 GLY A CA 1
ATOM 3597 C C . GLY A 1 468 ? 30.438 36.844 -24.938 1 18.69 468 GLY A C 1
ATOM 3598 O O . GLY A 1 468 ? 30.234 37.469 -25.984 1 18.69 468 GLY A O 1
ATOM 3599 N N . GLY A 1 469 ? 31.312 35.938 -25.344 1 19.77 469 GLY A N 1
ATOM 3600 C CA . GLY A 1 469 ? 31.031 35.469 -26.703 1 19.77 469 GLY A CA 1
ATOM 3601 C C . GLY A 1 469 ? 29.641 34.906 -26.859 1 19.77 469 GLY A C 1
ATOM 3602 O O . GLY A 1 469 ? 29.109 34.281 -25.922 1 19.77 469 GLY A O 1
ATOM 3603 N N . THR A 1 470 ? 28.734 35.469 -27.688 1 20.31 470 THR A N 1
ATOM 3604 C CA . THR A 1 470 ? 27.328 35.375 -28.094 1 20.31 470 THR A CA 1
ATOM 3605 C C . THR A 1 470 ? 27.094 34.094 -28.891 1 20.31 470 THR A C 1
ATOM 3607 O O . THR A 1 470 ? 27.531 33.969 -30.031 1 20.31 470 THR A O 1
ATOM 3610 N N . VAL A 1 471 ? 27.547 32.938 -28.5 1 22.2 471 VAL A N 1
ATOM 3611 C CA . VAL A 1 471 ? 27.219 31.906 -29.5 1 22.2 471 VAL A CA 1
ATOM 3612 C C . VAL A 1 471 ? 25.719 31.859 -29.719 1 22.2 471 VAL A C 1
ATOM 3614 O O . VAL A 1 471 ? 24.938 32.062 -28.781 1 22.2 471 VAL A O 1
ATOM 3617 N N . SER A 1 472 ? 25.203 32.094 -30.969 1 19.47 472 SER A N 1
ATOM 3618 C CA . SER A 1 472 ? 23.922 32.188 -31.656 1 19.47 472 SER A CA 1
ATOM 3619 C C . SER A 1 472 ? 23.078 30.953 -31.406 1 19.47 472 SER A C 1
ATOM 3621 O O . SER A 1 472 ? 23.531 29.828 -31.609 1 19.47 472 SER A O 1
ATOM 3623 N N . SER A 1 473 ? 22.141 30.969 -30.422 1 20.42 473 SER A N 1
ATOM 3624 C CA . SER A 1 473 ? 21.141 30.031 -29.922 1 20.42 473 SER A CA 1
ATOM 3625 C C . SER A 1 473 ? 20.141 29.641 -31.016 1 20.42 473 SER A C 1
ATOM 3627 O O . SER A 1 473 ? 19.297 30.453 -31.391 1 20.42 473 SER A O 1
ATOM 3629 N N . GLU A 1 474 ? 20.594 29.094 -32.188 1 21.92 474 GLU A N 1
ATOM 3630 C CA . GLU A 1 474 ? 19.531 28.641 -33.094 1 21.92 474 GLU A CA 1
ATOM 3631 C C . GLU A 1 474 ? 18.453 27.859 -32.344 1 21.92 474 GLU A C 1
ATOM 3633 O O . GLU A 1 474 ? 18.766 26.953 -31.594 1 21.92 474 GLU A O 1
ATOM 3638 N N . GLU A 1 475 ? 17.25 28.484 -32.188 1 21.41 475 GLU A N 1
ATOM 3639 C CA . GLU A 1 475 ? 15.992 28.203 -31.516 1 21.41 475 GLU A CA 1
ATOM 3640 C C . GLU A 1 475 ? 15.32 26.969 -32.094 1 21.41 475 GLU A C 1
ATOM 3642 O O . GLU A 1 475 ? 14.883 26.953 -33.219 1 21.41 475 GLU A O 1
ATOM 3647 N N . VAL A 1 476 ? 15.938 25.812 -32.156 1 20.97 476 VAL A N 1
ATOM 3648 C CA . VAL A 1 476 ? 15.078 24.703 -32.562 1 20.97 476 VAL A CA 1
ATOM 3649 C C . VAL A 1 476 ? 13.82 24.672 -31.688 1 20.97 476 VAL A C 1
ATOM 3651 O O . VAL A 1 476 ? 13.891 24.484 -30.484 1 20.97 476 VAL A O 1
ATOM 3654 N N . ARG A 1 477 ? 12.766 25.375 -32.125 1 20.08 477 ARG A N 1
ATOM 3655 C CA . ARG A 1 477 ? 11.391 25.391 -31.656 1 20.08 477 ARG A CA 1
ATOM 3656 C C . ARG A 1 477 ? 10.781 23.984 -31.641 1 20.08 477 ARG A C 1
ATOM 3658 O O . ARG A 1 477 ? 10.414 23.469 -32.688 1 20.08 477 ARG A O 1
ATOM 3665 N N . ALA A 1 478 ? 11.43 23 -31.094 1 21.19 478 ALA A N 1
ATOM 3666 C CA . ALA A 1 478 ? 10.648 21.781 -31 1 21.19 478 ALA A CA 1
ATOM 3667 C C . ALA A 1 478 ? 9.266 22.047 -30.422 1 21.19 478 ALA A C 1
ATOM 3669 O O . ALA A 1 478 ? 9.148 22.641 -29.344 1 21.19 478 ALA A O 1
ATOM 3670 N N . GLN A 1 479 ? 8.273 22.219 -31.266 1 20.09 479 GLN A N 1
ATOM 3671 C CA . GLN A 1 479 ? 6.84 22.281 -31 1 20.09 479 GLN A CA 1
ATOM 3672 C C . GLN A 1 479 ? 6.43 21.25 -29.953 1 20.09 479 GLN A C 1
ATOM 3674 O O . GLN A 1 479 ? 6.633 20.047 -30.156 1 20.09 479 GLN A O 1
ATOM 3679 N N . CYS A 1 480 ? 6.734 21.516 -28.75 1 24.61 480 CYS A N 1
ATOM 3680 C CA . CYS A 1 480 ? 6.086 20.797 -27.656 1 24.61 480 CYS A CA 1
ATOM 3681 C C . CYS A 1 480 ? 4.594 20.641 -27.922 1 24.61 480 CYS A C 1
ATOM 3683 O O . CYS A 1 480 ? 3.84 21.609 -27.875 1 24.61 480 CYS A O 1
ATOM 3685 N N . TRP A 1 481 ? 4.289 19.922 -29.062 1 23.8 481 TRP A N 1
ATOM 3686 C CA . TRP A 1 481 ? 2.889 19.531 -29.188 1 23.8 481 TRP A CA 1
ATOM 3687 C C . TRP A 1 481 ? 2.334 19.047 -27.859 1 23.8 481 TRP A C 1
ATOM 3689 O O . TRP A 1 481 ? 2.807 18.031 -27.312 1 23.8 481 TRP A O 1
ATOM 3699 N N . THR A 1 482 ? 2.105 19.953 -26.984 1 26.7 482 THR A N 1
ATOM 3700 C CA . THR A 1 482 ? 1.257 19.781 -25.812 1 26.7 482 THR A CA 1
ATOM 3701 C C . THR A 1 482 ? -0.02 19.016 -26.172 1 26.7 482 THR A C 1
ATOM 3703 O O . THR A 1 482 ? -0.955 19.609 -26.719 1 26.7 482 THR A O 1
ATOM 3706 N N . SER A 1 483 ? 0.072 17.984 -26.984 1 25.25 483 SER A N 1
ATOM 3707 C CA . SER A 1 483 ? -1.177 17.25 -27.141 1 25.25 483 SER A CA 1
ATOM 3708 C C . SER A 1 483 ? -1.868 17.031 -25.797 1 25.25 483 SER A C 1
ATOM 3710 O O . SER A 1 483 ? -1.453 16.188 -25.016 1 25.25 483 SER A O 1
ATOM 3712 N N . TRP A 1 484 ? -2.18 18.156 -25.234 1 28.52 484 TRP A N 1
ATOM 3713 C CA . TRP A 1 484 ? -3.146 18.172 -24.141 1 28.52 484 TRP A CA 1
ATOM 3714 C C . TRP A 1 484 ? -4.336 17.281 -24.453 1 28.52 484 TRP A C 1
ATOM 3716 O O . TRP A 1 484 ? -5.09 17.547 -25.406 1 28.52 484 TRP A O 1
ATOM 3726 N N . GLY A 1 485 ? -4.211 16.047 -24.562 1 28.59 485 GLY A N 1
ATOM 3727 C CA . GLY A 1 485 ? -5.367 15.164 -24.703 1 28.59 485 GLY A CA 1
ATOM 3728 C C . GLY A 1 485 ? -6.555 15.609 -23.875 1 28.59 485 GLY A C 1
ATOM 3729 O O . GLY A 1 485 ? -6.414 16.438 -22.969 1 28.59 485 GLY A O 1
ATOM 3730 N N . PRO A 1 486 ? -7.727 15.344 -24.359 1 31.23 486 PRO A N 1
ATOM 3731 C CA . PRO A 1 486 ? -8.984 15.75 -23.719 1 31.23 486 PRO A CA 1
ATOM 3732 C C . PRO A 1 486 ? -8.977 15.539 -22.203 1 31.23 486 PRO A C 1
ATOM 3734 O O . PRO A 1 486 ? -8.312 14.617 -21.719 1 31.23 486 PRO A O 1
ATOM 3737 N N . TRP A 1 487 ? -9.086 16.688 -21.484 1 36 487 TRP A N 1
ATOM 3738 C CA . TRP A 1 487 ? -9.125 16.953 -20.062 1 36 487 TRP A CA 1
ATOM 3739 C C . TRP A 1 487 ? -10.109 16.031 -19.359 1 36 487 TRP A C 1
ATOM 3741 O O . TRP A 1 487 ? -11.32 16.156 -19.531 1 36 487 TRP A O 1
ATOM 3751 N N . TRP A 1 488 ? -9.953 14.898 -19.312 1 37.97 488 TRP A N 1
ATOM 3752 C CA . TRP A 1 488 ? -10.867 14.07 -18.531 1 37.97 488 TRP A CA 1
ATOM 3753 C C . TRP A 1 488 ? -10.812 14.445 -17.062 1 37.97 488 TRP A C 1
ATOM 3755 O O . TRP A 1 488 ? -9.75 14.773 -16.531 1 37.97 488 TRP A O 1
ATOM 3765 N N . PRO A 1 489 ? -12 14.883 -16.609 1 45.81 489 PRO A N 1
ATOM 3766 C CA . PRO A 1 489 ? -12.062 15.023 -15.148 1 45.81 489 PRO A CA 1
ATOM 3767 C C . PRO A 1 489 ? -11.273 13.93 -14.422 1 45.81 489 PRO A C 1
ATOM 3769 O O . PRO A 1 489 ? -11.164 12.805 -14.914 1 45.81 489 PRO A O 1
ATOM 3772 N N . HIS A 1 490 ? -10.422 14.445 -13.594 1 56.72 490 HIS A N 1
ATOM 3773 C CA . HIS A 1 490 ? -9.742 13.445 -12.781 1 56.72 490 HIS A CA 1
ATOM 3774 C C . HIS A 1 490 ? -10.742 12.523 -12.094 1 56.72 490 HIS A C 1
ATOM 3776 O O . HIS A 1 490 ? -11.703 12.984 -11.484 1 56.72 490 HIS A O 1
ATOM 3782 N N . PRO A 1 491 ? -10.648 11.312 -12.383 1 56.34 491 PRO A N 1
ATOM 3783 C CA . PRO A 1 491 ? -11.586 10.391 -11.742 1 56.34 491 PRO A CA 1
ATOM 3784 C C . PRO A 1 491 ? -11.523 10.445 -10.219 1 56.34 491 PRO A C 1
ATOM 3786 O O . PRO A 1 491 ? -10.461 10.727 -9.648 1 56.34 491 PRO A O 1
ATOM 3789 N N . THR A 1 492 ? -12.75 10.461 -9.633 1 60.91 492 THR A N 1
ATOM 3790 C CA . THR A 1 492 ? -12.883 10.352 -8.18 1 60.91 492 THR A CA 1
ATOM 3791 C C . THR A 1 492 ? -12.211 9.078 -7.672 1 60.91 492 THR A C 1
ATOM 3793 O O . THR A 1 492 ? -12.289 8.031 -8.312 1 60.91 492 THR A O 1
ATOM 3796 N N . PRO A 1 493 ? -11.461 9.203 -6.578 1 62.72 493 PRO A N 1
ATOM 3797 C CA . PRO A 1 493 ? -10.875 7.992 -6.008 1 62.72 493 PRO A CA 1
ATOM 3798 C C . PRO A 1 493 ? -11.922 6.93 -5.676 1 62.72 493 PRO A C 1
ATOM 3800 O O . PRO A 1 493 ? -13.039 7.262 -5.277 1 62.72 493 PRO A O 1
ATOM 3803 N N . PRO A 1 494 ? -11.562 5.695 -5.883 1 64.44 494 PRO A N 1
ATOM 3804 C CA . PRO A 1 494 ? -12.523 4.637 -5.574 1 64.44 494 PRO A CA 1
ATOM 3805 C C . PRO A 1 494 ? -12.891 4.586 -4.094 1 64.44 494 PRO A C 1
ATOM 3807 O O . PRO A 1 494 ? -12.055 4.863 -3.234 1 64.44 494 PRO A O 1
ATOM 3810 N N . LEU A 1 495 ? -14.148 4.207 -3.865 1 77.44 495 LEU A N 1
ATOM 3811 C CA . LEU A 1 495 ? -14.648 4.078 -2.5 1 77.44 495 LEU A CA 1
ATOM 3812 C C . LEU A 1 495 ? -14.25 2.734 -1.898 1 77.44 495 LEU A C 1
ATOM 3814 O O . LEU A 1 495 ? -14 1.772 -2.629 1 77.44 495 LEU A O 1
ATOM 3818 N N . VAL A 1 496 ? -14.219 2.688 -0.676 1 77.19 496 VAL A N 1
ATOM 3819 C CA . VAL A 1 496 ? -13.766 1.527 0.087 1 77.19 496 VAL A CA 1
ATOM 3820 C C . VAL A 1 496 ? -14.641 0.318 -0.25 1 77.19 496 VAL A C 1
ATOM 3822 O O . VAL A 1 496 ? -14.125 -0.776 -0.495 1 77.19 496 VAL A O 1
ATOM 3825 N N . PRO A 1 497 ? -15.969 0.478 -0.322 1 62.5 497 PRO A N 1
ATOM 3826 C CA . PRO A 1 497 ? -16.781 -0.687 -0.664 1 62.5 497 PRO A CA 1
ATOM 3827 C C . PRO A 1 497 ? -16.406 -1.304 -2.008 1 62.5 497 PRO A C 1
ATOM 3829 O O . PRO A 1 497 ? -16.484 -2.523 -2.176 1 62.5 497 PRO A O 1
ATOM 3832 N N . GLU A 1 498 ? -15.953 -0.489 -2.891 1 66.5 498 GLU A N 1
ATOM 3833 C CA . GLU A 1 498 ? -15.484 -0.981 -4.18 1 66.5 498 GLU A CA 1
ATOM 3834 C C . GLU A 1 498 ? -14.148 -1.71 -4.039 1 66.5 498 GLU A C 1
ATOM 3836 O O . GLU A 1 498 ? -13.914 -2.721 -4.703 1 66.5 498 GLU A O 1
ATOM 3841 N N . LEU A 1 499 ? -13.422 -1.212 -3.125 1 67.75 499 LEU A N 1
ATOM 3842 C CA . LEU A 1 499 ? -12.102 -1.786 -2.896 1 67.75 499 LEU A CA 1
ATOM 3843 C C . LEU A 1 499 ? -12.211 -3.129 -2.18 1 67.75 499 LEU A C 1
ATOM 3845 O O . LEU A 1 499 ? -11.43 -4.043 -2.449 1 67.75 499 LEU A O 1
ATOM 3849 N N . LEU A 1 500 ? -13.18 -3.178 -1.336 1 62.81 500 LEU A N 1
ATOM 3850 C CA . LEU A 1 500 ? -13.383 -4.398 -0.564 1 62.81 500 LEU A CA 1
ATOM 3851 C C . LEU A 1 500 ? -14.016 -5.488 -1.426 1 62.81 500 LEU A C 1
ATOM 3853 O O . LEU A 1 500 ? -13.852 -6.68 -1.146 1 62.81 500 LEU A O 1
ATOM 3857 N N . ALA A 1 501 ? -14.82 -5.059 -2.416 1 55.16 501 ALA A N 1
ATOM 3858 C CA . ALA A 1 501 ? -15.469 -6.008 -3.322 1 55.16 501 ALA A CA 1
ATOM 3859 C C . ALA A 1 501 ? -14.445 -6.652 -4.258 1 55.16 501 ALA A C 1
ATOM 3861 O O . ALA A 1 501 ? -14.641 -7.781 -4.715 1 55.16 501 ALA A O 1
ATOM 3862 N N . HIS A 1 502 ? -13.43 -5.832 -4.578 1 48.81 502 HIS A N 1
ATOM 3863 C CA . HIS A 1 502 ? -12.422 -6.398 -5.469 1 48.81 502 HIS A CA 1
ATOM 3864 C C . HIS A 1 502 ? -11.602 -7.473 -4.758 1 48.81 502 HIS A C 1
ATOM 3866 O O . HIS A 1 502 ? -10.586 -7.934 -5.285 1 48.81 502 HIS A O 1
ATOM 3872 N N . SER A 1 503 ? -11.969 -7.621 -3.625 1 43.72 503 SER A N 1
ATOM 3873 C CA . SER A 1 503 ? -11.273 -8.773 -3.061 1 43.72 503 SER A CA 1
ATOM 3874 C C . SER A 1 503 ? -11.328 -9.969 -4.004 1 43.72 503 SER A C 1
ATOM 3876 O O . SER A 1 503 ? -12.234 -10.07 -4.836 1 43.72 503 SER A O 1
ATOM 3878 N N . PRO A 1 504 ? -10.422 -10.883 -3.779 1 40.34 504 PRO A N 1
ATOM 3879 C CA . PRO A 1 504 ? -10.164 -11.938 -4.766 1 40.34 504 PRO A CA 1
ATOM 3880 C C . PRO A 1 504 ? -11.438 -12.625 -5.238 1 40.34 504 PRO A C 1
ATOM 3882 O O . PRO A 1 504 ? -11.75 -13.734 -4.789 1 40.34 504 PRO A O 1
ATOM 3885 N N . GLU A 1 505 ? -12.695 -12.055 -5.062 1 34.66 505 GLU A N 1
ATOM 3886 C CA . GLU A 1 505 ? -13.414 -12.875 -6.027 1 34.66 505 GLU A CA 1
ATOM 3887 C C . GLU A 1 505 ? -12.641 -12.992 -7.34 1 34.66 505 GLU A C 1
ATOM 3889 O O . GLU A 1 505 ? -11.969 -12.047 -7.758 1 34.66 505 GLU A O 1
ATOM 3894 N N . GLY A 1 506 ? -12.25 -14.023 -7.711 1 33.34 506 GLY A N 1
ATOM 3895 C CA . GLY A 1 506 ? -11.883 -14.281 -9.094 1 33.34 506 GLY A CA 1
ATOM 3896 C C . GLY A 1 506 ? -12.648 -13.422 -10.086 1 33.34 506 GLY A C 1
ATOM 3897 O O . GLY A 1 506 ? -13.867 -13.297 -9.992 1 33.34 506 GLY A O 1
ATOM 3898 N N . ASP A 1 507 ? -12.141 -12.242 -10.453 1 33.5 507 ASP A N 1
ATOM 3899 C CA . ASP A 1 507 ? -12.789 -11.555 -11.562 1 33.5 507 ASP A CA 1
ATOM 3900 C C . ASP A 1 507 ? -13.742 -12.484 -12.312 1 33.5 507 ASP A C 1
ATOM 3902 O O . ASP A 1 507 ? -14.133 -12.203 -13.445 1 33.5 507 ASP A O 1
ATOM 3906 N N . ASP A 1 508 ? -13.938 -13.68 -11.867 1 30.17 508 ASP A N 1
ATOM 3907 C CA . ASP A 1 508 ? -14.859 -14.438 -12.711 1 30.17 508 ASP A CA 1
ATOM 3908 C C . ASP A 1 508 ? -16.281 -13.891 -12.594 1 30.17 508 ASP A C 1
ATOM 3910 O O . ASP A 1 508 ? -17.219 -14.492 -13.109 1 30.17 508 ASP A O 1
ATOM 3914 N N . THR A 1 509 ? -16.766 -13.242 -11.602 1 30.33 509 THR A N 1
ATOM 3915 C CA . THR A 1 509 ? -18.203 -13.07 -11.773 1 30.33 509 THR A CA 1
ATOM 3916 C C . THR A 1 509 ? -18.484 -12.156 -12.961 1 30.33 509 THR A C 1
ATOM 3918 O O . THR A 1 509 ? -17.969 -11.039 -13.031 1 30.33 509 THR A O 1
ATOM 3921 N N . ASP A 1 510 ? -18.906 -12.734 -13.992 1 28.09 510 ASP A N 1
ATOM 3922 C CA . ASP A 1 510 ? -19.781 -12.312 -15.078 1 28.09 510 ASP A CA 1
ATOM 3923 C C . ASP A 1 510 ? -20.938 -11.445 -14.555 1 28.09 510 ASP A C 1
ATOM 3925 O O . ASP A 1 510 ? -21.906 -11.969 -14.016 1 28.09 510 ASP A O 1
ATOM 3929 N N . ASN A 1 511 ? -20.859 -10.469 -13.891 1 26.31 511 ASN A N 1
ATOM 3930 C CA . ASN A 1 511 ? -22.062 -9.641 -13.938 1 26.31 511 ASN A CA 1
ATOM 3931 C C . ASN A 1 511 ? -22.594 -9.5 -15.359 1 26.31 511 ASN A C 1
ATOM 3933 O O . ASN A 1 511 ? -22.125 -8.641 -16.109 1 26.31 511 ASN A O 1
ATOM 3937 N N . SER A 1 512 ? -23.094 -10.555 -15.945 1 25.72 512 SER A N 1
ATOM 3938 C CA . SER A 1 512 ? -24.109 -10.633 -16.984 1 25.72 512 SER A CA 1
ATOM 3939 C C . SER A 1 512 ? -25.297 -9.727 -16.672 1 25.72 512 SER A C 1
ATOM 3941 O O . SER A 1 512 ? -26.359 -10.203 -16.25 1 25.72 512 SER A O 1
ATOM 3943 N N . SER A 1 513 ? -25.297 -8.688 -16.094 1 24.95 513 SER A N 1
ATOM 3944 C CA . SER A 1 513 ? -26.5 -7.941 -16.453 1 24.95 513 SER A CA 1
ATOM 3945 C C . SER A 1 513 ? -26.703 -7.906 -17.969 1 24.95 513 SER A C 1
ATOM 3947 O O . SER A 1 513 ? -25.75 -8.055 -18.719 1 24.95 513 SER A O 1
ATOM 3949 N N . LYS A 1 514 ? -28.078 -7.699 -18.484 1 23.38 514 LYS A N 1
ATOM 3950 C CA . LYS A 1 514 ? -28.734 -7.758 -19.781 1 23.38 514 LYS A CA 1
ATOM 3951 C C . LYS A 1 514 ? -27.953 -6.973 -20.828 1 23.38 514 LYS A C 1
ATOM 3953 O O . LYS A 1 514 ? -28.375 -5.902 -21.266 1 23.38 514 LYS A O 1
ATOM 3958 N N . ILE A 1 515 ? -26.609 -6.688 -20.797 1 22.11 515 ILE A N 1
ATOM 3959 C CA . ILE A 1 515 ? -26.406 -6.203 -22.156 1 22.11 515 ILE A CA 1
ATOM 3960 C C . ILE A 1 515 ? -26.641 -7.34 -23.141 1 22.11 515 ILE A C 1
ATOM 3962 O O . ILE A 1 515 ? -26.25 -8.484 -22.891 1 22.11 515 ILE A O 1
ATOM 3966 N N . GLN A 1 516 ? -27.438 -7.219 -24.25 1 21.23 516 GLN A N 1
ATOM 3967 C CA . GLN A 1 516 ? -27.906 -8 -25.391 1 21.23 516 GLN A CA 1
ATOM 3968 C C . GLN A 1 516 ? -26.812 -8.93 -25.906 1 21.23 516 GLN A C 1
ATOM 3970 O O . GLN A 1 516 ? -25.625 -8.711 -25.641 1 21.23 516 GLN A O 1
ATOM 3975 N N . GLU A 1 517 ? -27.078 -9.719 -27.031 1 22.44 517 GLU A N 1
ATOM 3976 C CA . GLU A 1 517 ? -26.75 -10.914 -27.797 1 22.44 517 GLU A CA 1
ATOM 3977 C C . GLU A 1 517 ? -25.281 -10.914 -28.234 1 22.44 517 GLU A C 1
ATOM 3979 O O . GLU A 1 517 ? -24.797 -11.875 -28.828 1 22.44 517 GLU A O 1
ATOM 3984 N N . GLY A 1 518 ? -24.594 -9.742 -28.531 1 21.11 518 GLY A N 1
ATOM 3985 C CA . GLY A 1 518 ? -23.609 -10.125 -29.531 1 21.11 518 GLY A CA 1
ATOM 3986 C C . GLY A 1 518 ? -22.547 -11.07 -28.984 1 21.11 518 GLY A C 1
ATOM 3987 O O . GLY A 1 518 ? -22.594 -11.461 -27.812 1 21.11 518 GLY A O 1
ATOM 3988 N N . GLU A 1 519 ? -21.172 -10.891 -29.453 1 21.75 519 GLU A N 1
ATOM 3989 C CA . GLU A 1 519 ? -20.062 -11.82 -29.641 1 21.75 519 GLU A CA 1
ATOM 3990 C C . GLU A 1 519 ? -19.453 -12.211 -28.297 1 21.75 519 GLU A C 1
ATOM 3992 O O . GLU A 1 519 ? -19.312 -11.367 -27.406 1 21.75 519 GLU A O 1
ATOM 3997 N N . MET A 1 520 ? -19.438 -13.469 -27.891 1 21.88 520 MET A N 1
ATOM 3998 C CA . MET A 1 520 ? -18.984 -14.344 -26.812 1 21.88 520 MET A CA 1
ATOM 3999 C C . MET A 1 520 ? -17.547 -14.016 -26.422 1 21.88 520 MET A C 1
ATOM 4001 O O . MET A 1 520 ? -16.594 -14.539 -27.016 1 21.88 520 MET A O 1
ATOM 4005 N N . ALA A 1 521 ? -17.172 -12.672 -26.281 1 20.91 521 ALA A N 1
ATOM 4006 C CA . ALA A 1 521 ? -15.758 -12.484 -26 1 20.91 521 ALA A CA 1
ATOM 4007 C C . ALA A 1 521 ? -15.367 -13.195 -24.703 1 20.91 521 ALA A C 1
ATOM 4009 O O . ALA A 1 521 ? -16.047 -13.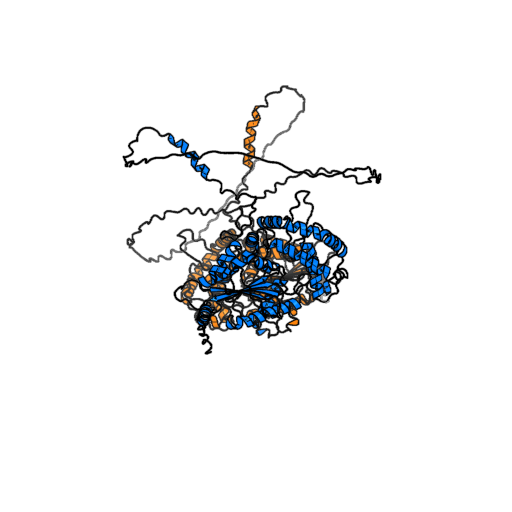062 -23.688 1 20.91 521 ALA A O 1
ATOM 4010 N N . ASN A 1 522 ? -14.648 -14.312 -24.797 1 21.42 522 ASN A N 1
ATOM 4011 C CA . ASN A 1 522 ? -13.992 -15.219 -23.859 1 21.42 522 ASN A CA 1
ATOM 4012 C C . ASN A 1 522 ? -13.195 -14.453 -22.797 1 21.42 522 ASN A C 1
ATOM 4014 O O . ASN A 1 522 ? -12.219 -13.781 -23.125 1 21.42 522 ASN A O 1
ATOM 4018 N N . THR A 1 523 ? -13.82 -13.875 -21.938 1 24.94 523 THR A N 1
ATOM 4019 C CA . THR A 1 523 ? -13.219 -13.078 -20.859 1 24.94 523 THR A CA 1
ATOM 4020 C C . THR A 1 523 ? -12.273 -13.938 -20.016 1 24.94 523 THR A C 1
ATOM 4022 O O . THR A 1 523 ? -12.664 -15 -19.547 1 24.94 523 THR A O 1
ATOM 4025 N N . PHE A 1 524 ? -11 -13.984 -20.375 1 24.12 524 PHE A N 1
ATOM 4026 C CA . PHE A 1 524 ? -9.844 -14.656 -19.797 1 24.12 524 PHE A CA 1
ATOM 4027 C C . PHE A 1 524 ? -9.734 -14.352 -18.312 1 24.12 524 PHE A C 1
ATOM 4029 O O . PHE A 1 524 ? -9.703 -13.188 -17.906 1 24.12 524 PHE A O 1
ATOM 4036 N N . CYS A 1 525 ? -10.242 -15.18 -17.531 1 26.25 525 CYS A N 1
ATOM 4037 C CA . CYS A 1 525 ? -10.328 -15.234 -16.078 1 26.25 525 CYS A CA 1
ATOM 4038 C C . CYS A 1 525 ? -8.938 -15.25 -15.453 1 26.25 525 CYS A C 1
ATOM 4040 O O . CYS A 1 525 ? -8.039 -15.953 -15.938 1 26.25 525 CYS A O 1
ATOM 4042 N N . GLU A 1 526 ? -8.508 -14.258 -14.867 1 28.12 526 GLU A N 1
ATOM 4043 C CA . GLU A 1 526 ? -7.27 -14.055 -14.125 1 28.12 526 GLU A CA 1
ATOM 4044 C C . GLU A 1 526 ? -7.043 -15.18 -13.117 1 28.12 526 GLU A C 1
ATOM 4046 O O . GLU A 1 526 ? -7.98 -15.625 -12.461 1 28.12 526 GLU A O 1
ATOM 4051 N N . PRO A 1 527 ? -6.113 -15.961 -13.352 1 27.53 527 PRO A N 1
ATOM 4052 C CA . PRO A 1 527 ? -5.84 -17.062 -12.43 1 27.53 527 PRO A CA 1
ATOM 4053 C C . PRO A 1 527 ? -5.82 -16.609 -10.969 1 27.53 527 PRO A C 1
ATOM 4055 O O . PRO A 1 527 ? -5.531 -15.453 -10.68 1 27.53 527 PRO A O 1
ATOM 4058 N N . GLY A 1 528 ? -6.715 -17.156 -9.984 1 26.67 528 GLY A N 1
ATOM 4059 C CA . GLY A 1 528 ? -6.965 -16.969 -8.562 1 26.67 528 GLY A CA 1
ATOM 4060 C C . GLY A 1 528 ? -5.715 -17.125 -7.719 1 26.67 528 GLY A C 1
ATOM 4061 O O . GLY A 1 528 ? -4.875 -17.984 -7.984 1 26.67 528 GLY A O 1
ATOM 4062 N N . MET B 1 1 ? 66.312 -73.5 -25.203 1 27.62 1 MET B N 1
ATOM 4063 C CA . MET B 1 1 ? 66.312 -72.312 -26.016 1 27.62 1 MET B CA 1
ATOM 4064 C C . MET B 1 1 ? 65.438 -71.25 -25.406 1 27.62 1 MET B C 1
ATOM 4066 O O . MET B 1 1 ? 64.438 -71.562 -24.75 1 27.62 1 MET B O 1
ATOM 4070 N N . ALA B 1 2 ? 66.062 -69.938 -25.359 1 31.47 2 ALA B N 1
ATOM 4071 C CA . ALA B 1 2 ? 65.875 -68.625 -24.781 1 31.47 2 ALA B CA 1
ATOM 4072 C C . ALA B 1 2 ? 64.562 -68 -25.234 1 31.47 2 ALA B C 1
ATOM 4074 O O . ALA B 1 2 ? 64.312 -67.875 -26.438 1 31.47 2 ALA B O 1
ATOM 4075 N N . GLY B 1 3 ? 63.469 -68.188 -24.484 1 31.73 3 GLY B N 1
ATOM 4076 C CA . GLY B 1 3 ? 62.125 -67.688 -24.672 1 31.73 3 GLY B CA 1
ATOM 4077 C C . GLY B 1 3 ? 62.031 -66.188 -24.922 1 31.73 3 GLY B C 1
ATOM 4078 O O . GLY B 1 3 ? 62.844 -65.438 -24.438 1 31.73 3 GLY B O 1
ATOM 4079 N N . PRO B 1 4 ? 61.625 -65.75 -26.109 1 34.06 4 PRO B N 1
ATOM 4080 C CA . PRO B 1 4 ? 61.625 -64.375 -26.578 1 34.06 4 PRO B CA 1
ATOM 4081 C C . PRO B 1 4 ? 60.938 -63.438 -25.594 1 34.06 4 PRO B C 1
ATOM 4083 O O . PRO B 1 4 ? 60 -63.812 -24.891 1 34.06 4 PRO B O 1
ATOM 4086 N N . GLY B 1 5 ? 61.656 -62.5 -24.906 1 31.23 5 GLY B N 1
ATOM 4087 C CA . GLY B 1 5 ? 61.344 -61.438 -23.938 1 31.23 5 GLY B CA 1
ATOM 4088 C C . GLY B 1 5 ? 60.344 -60.438 -24.453 1 31.23 5 GLY B C 1
ATOM 4089 O O . GLY B 1 5 ? 60.438 -59.969 -25.594 1 31.23 5 GLY B O 1
ATOM 4090 N N . PHE B 1 6 ? 59.031 -60.594 -24.109 1 34.66 6 PHE B N 1
ATOM 4091 C CA . PHE B 1 6 ? 57.906 -59.75 -24.438 1 34.66 6 PHE B CA 1
ATOM 4092 C C . PHE B 1 6 ? 58.219 -58.281 -24.141 1 34.66 6 PHE B C 1
ATOM 4094 O O . PHE B 1 6 ? 58.625 -57.938 -23.016 1 34.66 6 PHE B O 1
ATOM 4101 N N . GLN B 1 7 ? 58.688 -57.5 -25.109 1 30.47 7 GLN B N 1
ATOM 4102 C CA . GLN B 1 7 ? 59 -56.062 -25.094 1 30.47 7 GLN B CA 1
ATOM 4103 C C . GLN B 1 7 ? 57.781 -55.25 -24.656 1 30.47 7 GLN B C 1
ATOM 4105 O O . GLN B 1 7 ? 56.688 -55.406 -25.203 1 30.47 7 GLN B O 1
ATOM 4110 N N . GLY B 1 8 ? 57.688 -54.781 -23.375 1 33.94 8 GLY B N 1
ATOM 4111 C CA . GLY B 1 8 ? 56.75 -53.938 -22.672 1 33.94 8 GLY B CA 1
ATOM 4112 C C . GLY B 1 8 ? 56.469 -52.625 -23.375 1 33.94 8 GLY B C 1
ATOM 4113 O O . GLY B 1 8 ? 57.406 -51.906 -23.75 1 33.94 8 GLY B O 1
ATOM 4114 N N . HIS B 1 9 ? 55.5 -52.562 -24.281 1 37.53 9 HIS B N 1
ATOM 4115 C CA . HIS B 1 9 ? 55.062 -51.312 -24.922 1 37.53 9 HIS B CA 1
ATOM 4116 C C . HIS B 1 9 ? 54.844 -50.219 -23.891 1 37.53 9 HIS B C 1
ATOM 4118 O O . HIS B 1 9 ? 54.219 -50.469 -22.844 1 37.53 9 HIS B O 1
ATOM 4124 N N . PRO B 1 10 ? 55.719 -49.219 -23.859 1 40.25 10 PRO B N 1
ATOM 4125 C CA . PRO B 1 10 ? 55.625 -48.094 -22.922 1 40.25 10 PRO B CA 1
ATOM 4126 C C . PRO B 1 10 ? 54.25 -47.406 -22.969 1 40.25 10 PRO B C 1
ATOM 4128 O O . PRO B 1 10 ? 53.562 -47.438 -24.016 1 40.25 10 PRO B O 1
ATOM 4131 N N . ALA B 1 11 ? 53.5 -47.531 -21.906 1 45.72 11 ALA B N 1
ATOM 4132 C CA . ALA B 1 11 ? 52.25 -46.812 -21.625 1 45.72 11 ALA B CA 1
ATOM 4133 C C . ALA B 1 11 ? 52.375 -45.344 -22.047 1 45.72 11 ALA B C 1
ATOM 4135 O O . ALA B 1 11 ? 53.25 -44.625 -21.609 1 45.72 11 ALA B O 1
ATOM 4136 N N . GLY B 1 12 ? 52.031 -45 -23.344 1 42.59 12 GLY B N 1
ATOM 4137 C CA . GLY B 1 12 ? 52 -43.688 -23.938 1 42.59 12 GLY B CA 1
ATOM 4138 C C . GLY B 1 12 ? 51.406 -42.625 -23.031 1 42.59 12 GLY B C 1
ATOM 4139 O O . GLY B 1 12 ? 50.844 -42.938 -22 1 42.59 12 GLY B O 1
ATOM 4140 N N . PRO B 1 13 ? 51.719 -41.281 -23.328 1 55.16 13 PRO B N 1
ATOM 4141 C CA . PRO B 1 13 ? 51.5 -40 -22.641 1 55.16 13 PRO B CA 1
ATOM 4142 C C . PRO B 1 13 ? 50 -39.719 -22.391 1 55.16 13 PRO B C 1
ATOM 4144 O O . PRO B 1 13 ? 49.625 -38.594 -22.188 1 55.16 13 PRO B O 1
ATOM 4147 N N . LEU B 1 14 ? 49.156 -40.75 -22.297 1 56.88 14 LEU B N 1
ATOM 4148 C CA . LEU B 1 14 ? 47.719 -40.5 -22.109 1 56.88 14 LEU B CA 1
ATOM 4149 C C . LEU B 1 14 ? 47.469 -39.844 -20.781 1 56.88 14 LEU B C 1
ATOM 4151 O O . LEU B 1 14 ? 46.531 -39 -20.672 1 56.88 14 LEU B O 1
ATOM 4155 N N . PRO B 1 15 ? 48.312 -40.188 -19.781 1 60.03 15 PRO B N 1
ATOM 4156 C CA . PRO B 1 15 ? 47.938 -39.531 -18.531 1 60.03 15 PRO B CA 1
ATOM 4157 C C . PRO B 1 15 ? 48.25 -38.062 -18.516 1 60.03 15 PRO B C 1
ATOM 4159 O O . PRO B 1 15 ? 47.562 -37.281 -17.844 1 60.03 15 PRO B O 1
ATOM 4162 N N . LEU B 1 16 ? 49.281 -37.656 -19.328 1 60.34 16 LEU B N 1
ATOM 4163 C CA . LEU B 1 16 ? 49.625 -36.219 -19.312 1 60.34 16 LEU B CA 1
ATOM 4164 C C . LEU B 1 16 ? 48.562 -35.406 -20.062 1 60.34 16 LEU B C 1
ATOM 4166 O O . LEU B 1 16 ? 48.219 -34.312 -19.641 1 60.34 16 LEU B O 1
ATOM 4170 N N . LEU B 1 17 ? 47.938 -36 -21.125 1 59.41 17 LEU B N 1
ATOM 4171 C CA . LEU B 1 17 ? 46.906 -35.281 -21.891 1 59.41 17 LEU B CA 1
ATOM 4172 C C . LEU B 1 17 ? 45.625 -35.125 -21.062 1 59.41 17 LEU B C 1
ATOM 4174 O O . LEU B 1 17 ? 45 -34.062 -21.094 1 59.41 17 LEU B O 1
ATOM 4178 N N . LEU B 1 18 ? 45.344 -36.156 -20.281 1 58.28 18 LEU B N 1
ATOM 4179 C CA . LEU B 1 18 ? 44.156 -36.062 -19.438 1 58.28 18 LEU B CA 1
ATOM 4180 C C . LEU B 1 18 ? 44.344 -35.031 -18.344 1 58.28 18 LEU B C 1
ATOM 4182 O O . LEU B 1 18 ? 43.406 -34.281 -18.016 1 58.28 18 LEU B O 1
ATOM 4186 N N . LEU B 1 19 ? 45.625 -34.969 -17.875 1 57.38 19 LEU B N 1
ATOM 4187 C CA . LEU B 1 19 ? 45.906 -33.938 -16.859 1 57.38 19 LEU B CA 1
ATOM 4188 C C . LEU B 1 19 ? 45.844 -32.562 -17.453 1 57.38 19 LEU B C 1
ATOM 4190 O O . LEU B 1 19 ? 45.312 -31.625 -16.828 1 57.38 19 LEU B O 1
ATOM 4194 N N . LEU B 1 20 ? 46.25 -32.375 -18.719 1 55.69 20 LEU B N 1
ATOM 4195 C CA . LEU B 1 20 ? 46.188 -31.062 -19.359 1 55.69 20 LEU B CA 1
ATOM 4196 C C . LEU B 1 20 ? 44.719 -30.672 -19.641 1 55.69 20 LEU B C 1
ATOM 4198 O O . LEU B 1 20 ? 44.344 -29.516 -19.484 1 55.69 20 LEU B O 1
ATOM 4202 N N . LEU B 1 21 ? 43.875 -31.609 -20.016 1 55.19 21 LEU B N 1
ATOM 4203 C CA . LEU B 1 21 ? 42.469 -31.312 -20.25 1 55.19 21 LEU B CA 1
ATOM 4204 C C . LEU B 1 21 ? 41.75 -30.922 -18.953 1 55.19 21 LEU B C 1
ATOM 4206 O O . LEU B 1 21 ? 40.875 -30.062 -18.938 1 55.19 21 LEU B O 1
ATOM 4210 N N . LEU B 1 22 ? 42.156 -31.609 -17.875 1 51.91 22 LEU B N 1
ATOM 4211 C CA . LEU B 1 22 ? 41.594 -31.234 -16.594 1 51.91 22 LEU B CA 1
ATOM 4212 C C . LEU B 1 22 ? 42.031 -29.844 -16.172 1 51.91 22 LEU B C 1
ATOM 4214 O O . LEU B 1 22 ? 41.312 -29.141 -15.445 1 51.91 22 LEU B O 1
ATOM 4218 N N . LEU B 1 23 ? 43.219 -29.5 -16.531 1 48.72 23 LEU B N 1
ATOM 4219 C CA . LEU B 1 23 ? 43.719 -28.172 -16.203 1 48.72 23 LEU B CA 1
ATOM 4220 C C . LEU B 1 23 ? 42.969 -27.109 -17.016 1 48.72 23 LEU B C 1
ATOM 4222 O O . LEU B 1 23 ? 43.031 -25.922 -16.688 1 48.72 23 LEU B O 1
ATOM 4226 N N . LEU B 1 24 ? 42.531 -27.453 -18.234 1 46.06 24 LEU B N 1
ATOM 4227 C CA . LEU B 1 24 ? 41.781 -26.484 -19.047 1 46.06 24 LEU B CA 1
ATOM 4228 C C . LEU B 1 24 ? 40.344 -26.375 -18.562 1 46.06 24 LEU B C 1
ATOM 4230 O O . LEU B 1 24 ? 39.5 -25.828 -19.266 1 46.06 24 LEU B O 1
ATOM 4234 N N . LEU B 1 25 ? 40 -27.172 -17.656 1 44.06 25 LEU B N 1
ATOM 4235 C CA . LEU B 1 25 ? 38.656 -26.875 -17.156 1 44.06 25 LEU B CA 1
ATOM 4236 C C . LEU B 1 25 ? 38.562 -25.422 -16.688 1 44.06 25 LEU B C 1
ATOM 4238 O O . LEU B 1 25 ? 39.438 -24.953 -15.945 1 44.06 25 LEU B O 1
ATOM 4242 N N . PRO B 1 26 ? 37.906 -24.562 -17.438 1 44.25 26 PRO B N 1
ATOM 4243 C CA . PRO B 1 26 ? 37.781 -23.188 -16.922 1 44.25 26 PRO B CA 1
ATOM 4244 C C . PRO B 1 26 ? 37.594 -23.156 -15.406 1 44.25 26 PRO B C 1
ATOM 4246 O O . PRO B 1 26 ? 36.812 -23.906 -14.844 1 44.25 26 PRO B O 1
ATOM 4249 N N . GLN B 1 27 ? 38.625 -23.016 -14.719 1 42 27 GLN B N 1
ATOM 4250 C CA . GLN B 1 27 ? 38.5 -22.734 -13.289 1 42 27 GLN B CA 1
ATOM 4251 C C . GLN B 1 27 ? 37.312 -21.828 -12.992 1 42 27 GLN B C 1
ATOM 4253 O O . GLN B 1 27 ? 37.125 -20.812 -13.664 1 42 27 GLN B O 1
ATOM 4258 N N . ALA B 1 28 ? 36.188 -22.375 -12.594 1 47 28 ALA B N 1
ATOM 4259 C CA . ALA B 1 28 ? 35.062 -21.578 -12.086 1 47 28 ALA B CA 1
ATOM 4260 C C . ALA B 1 28 ? 35.594 -20.328 -11.352 1 47 28 ALA B C 1
ATOM 4262 O O . ALA B 1 28 ? 36.312 -20.453 -10.367 1 47 28 ALA B O 1
ATOM 4263 N N . LEU B 1 29 ? 35.875 -19.297 -11.969 1 49.94 29 LEU B N 1
ATOM 4264 C CA . LEU B 1 29 ? 36.25 -18.031 -11.344 1 49.94 29 LEU B CA 1
ATOM 4265 C C . LEU B 1 29 ? 35.469 -17.828 -10.047 1 49.94 29 LEU B C 1
ATOM 4267 O O . LEU B 1 29 ? 34.281 -18.172 -9.961 1 49.94 29 LEU B O 1
ATOM 4271 N N . PRO B 1 30 ? 36.188 -17.719 -9 1 58.19 30 PRO B N 1
ATOM 4272 C CA . PRO B 1 30 ? 35.531 -17.5 -7.699 1 58.19 30 PRO B CA 1
ATOM 4273 C C . PRO B 1 30 ? 34.469 -16.406 -7.746 1 58.19 30 PRO B C 1
ATOM 4275 O O . PRO B 1 30 ? 34.594 -15.438 -8.492 1 58.19 30 PRO B O 1
ATOM 4278 N N . GLU B 1 31 ? 33.281 -16.734 -7.32 1 73 31 GLU B N 1
ATOM 4279 C CA . GLU B 1 31 ? 32.156 -15.781 -7.266 1 73 31 GLU B CA 1
ATOM 4280 C C . GLU B 1 31 ? 32.5 -14.602 -6.352 1 73 31 GLU B C 1
ATOM 4282 O O . GLU B 1 31 ? 33.031 -14.789 -5.258 1 73 31 GLU B O 1
ATOM 4287 N N . GLY B 1 32 ? 32.531 -13.438 -6.867 1 83.06 32 GLY B N 1
ATOM 4288 C CA . GLY B 1 32 ? 32.75 -12.211 -6.117 1 83.06 32 GLY B CA 1
ATOM 4289 C C . GLY B 1 32 ? 31.609 -11.906 -5.152 1 83.06 32 GLY B C 1
ATOM 4290 O O . GLY B 1 32 ? 30.734 -12.734 -4.922 1 83.06 32 GLY B O 1
ATOM 4291 N N . PRO B 1 33 ? 31.75 -10.812 -4.523 1 91.38 33 PRO B N 1
ATOM 4292 C CA . PRO B 1 33 ? 30.766 -10.422 -3.514 1 91.38 33 PRO B CA 1
ATOM 4293 C C . PRO B 1 33 ? 29.391 -10.133 -4.109 1 91.38 33 PRO B C 1
ATOM 4295 O O . PRO B 1 33 ? 29.281 -9.703 -5.258 1 91.38 33 PRO B O 1
ATOM 4298 N N . LEU B 1 34 ? 28.406 -10.398 -3.354 1 95.75 34 LEU B N 1
ATOM 4299 C CA . LEU B 1 34 ? 27.031 -10.07 -3.682 1 95.75 34 LEU B CA 1
ATOM 4300 C C . LEU B 1 34 ? 26.844 -8.562 -3.771 1 95.75 34 LEU B C 1
ATOM 4302 O O . LEU B 1 34 ? 27.312 -7.816 -2.908 1 95.75 34 LEU B O 1
ATOM 4306 N N . VAL B 1 35 ? 26.125 -8.055 -4.84 1 95.88 35 VAL B N 1
ATOM 4307 C CA . VAL B 1 35 ? 25.984 -6.609 -4.977 1 95.88 35 VAL B CA 1
ATOM 4308 C C . VAL B 1 35 ? 24.5 -6.242 -5.027 1 95.88 35 VAL B C 1
ATOM 4310 O O . VAL B 1 35 ? 24.125 -5.105 -4.742 1 95.88 35 VAL B O 1
ATOM 4313 N N . PHE B 1 36 ? 23.672 -7.227 -5.383 1 97.25 36 PHE B N 1
ATOM 4314 C CA . PHE B 1 36 ? 22.25 -6.953 -5.5 1 97.25 36 PHE B CA 1
ATOM 4315 C C . PHE B 1 36 ? 21.438 -8.242 -5.453 1 97.25 36 PHE B C 1
ATOM 4317 O O . PHE B 1 36 ? 21.891 -9.273 -5.965 1 97.25 36 PHE B O 1
ATOM 4324 N N . VAL B 1 37 ? 20.312 -8.188 -4.824 1 98.62 37 VAL B N 1
ATOM 4325 C CA . VAL B 1 37 ? 19.422 -9.344 -4.738 1 98.62 37 VAL B CA 1
ATOM 4326 C C . VAL B 1 37 ? 17.984 -8.922 -5.023 1 98.62 37 VAL B C 1
ATOM 4328 O O . VAL B 1 37 ? 17.531 -7.875 -4.547 1 98.62 37 VAL B O 1
ATOM 4331 N N . ALA B 1 38 ? 17.297 -9.656 -5.84 1 98.62 38 ALA B N 1
ATOM 4332 C CA . ALA B 1 38 ? 15.852 -9.539 -5.988 1 98.62 38 ALA B CA 1
ATOM 4333 C C . ALA B 1 38 ? 15.156 -10.852 -5.613 1 98.62 38 ALA B C 1
ATOM 4335 O O . ALA B 1 38 ? 15.586 -11.93 -6.035 1 98.62 38 ALA B O 1
ATOM 4336 N N . VAL B 1 39 ? 14.141 -10.758 -4.793 1 98.81 39 VAL B N 1
ATOM 4337 C CA . VAL B 1 39 ? 13.375 -11.961 -4.465 1 98.81 39 VAL B CA 1
ATOM 4338 C C . VAL B 1 39 ? 11.898 -11.734 -4.785 1 98.81 39 VAL B C 1
ATOM 4340 O O . VAL B 1 39 ? 11.367 -10.641 -4.586 1 98.81 39 VAL B O 1
ATOM 4343 N N . VAL B 1 40 ? 11.281 -12.711 -5.328 1 98.62 40 VAL B N 1
ATOM 4344 C CA . VAL B 1 40 ? 9.852 -12.773 -5.586 1 98.62 40 VAL B CA 1
ATOM 4345 C C . VAL B 1 40 ? 9.242 -13.977 -4.867 1 98.62 40 VAL B C 1
ATOM 4347 O O . VAL B 1 40 ? 9.672 -15.109 -5.074 1 98.62 40 VAL B O 1
ATOM 4350 N N . PHE B 1 41 ? 8.281 -13.703 -4.031 1 98.62 41 PHE B N 1
ATOM 4351 C CA . PHE B 1 41 ? 7.762 -14.852 -3.301 1 98.62 41 PHE B CA 1
ATOM 4352 C C . PHE B 1 41 ? 6.238 -14.836 -3.285 1 98.62 41 PHE B C 1
ATOM 4354 O O . PHE B 1 41 ? 5.621 -13.773 -3.363 1 98.62 41 PHE B O 1
ATOM 4361 N N . ARG B 1 42 ? 5.695 -16.031 -3.25 1 98.25 42 ARG B N 1
ATOM 4362 C CA . ARG B 1 42 ? 4.258 -16.25 -3.135 1 98.25 42 ARG B CA 1
ATOM 4363 C C . ARG B 1 42 ? 3.791 -16.078 -1.692 1 98.25 42 ARG B C 1
ATOM 4365 O O . ARG B 1 42 ? 4.52 -16.406 -0.755 1 98.25 42 ARG B O 1
ATOM 4372 N N . HIS B 1 43 ? 2.66 -15.547 -1.513 1 98.31 43 HIS B N 1
ATOM 4373 C CA . HIS B 1 43 ? 2.064 -15.445 -0.186 1 98.31 43 HIS B CA 1
ATOM 4374 C C . HIS B 1 43 ? 2.041 -16.797 0.511 1 98.31 43 HIS B C 1
ATOM 4376 O O . HIS B 1 43 ? 2.277 -17.828 -0.122 1 98.31 43 HIS B O 1
ATOM 4382 N N . GLY B 1 44 ? 1.803 -16.766 1.829 1 97.75 44 GLY B N 1
ATOM 4383 C CA . GLY B 1 44 ? 1.694 -17.984 2.617 1 97.75 44 GLY B CA 1
ATOM 4384 C C . GLY B 1 44 ? 0.343 -18.656 2.486 1 97.75 44 GLY B C 1
ATOM 4385 O O . GLY B 1 44 ? -0.488 -18.25 1.675 1 97.75 44 GLY B O 1
ATOM 4386 N N . ASP B 1 45 ? 0.204 -19.625 3.318 1 97.56 45 ASP B N 1
ATOM 4387 C CA . ASP B 1 45 ? -1.032 -20.391 3.367 1 97.56 45 ASP B CA 1
ATOM 4388 C C . ASP B 1 45 ? -2.244 -19.484 3.537 1 97.56 45 ASP B C 1
ATOM 4390 O O . ASP B 1 45 ? -2.18 -18.484 4.254 1 97.56 45 ASP B O 1
ATOM 4394 N N . ARG B 1 46 ? -3.303 -19.859 2.824 1 97.25 46 ARG B N 1
ATOM 4395 C CA . ARG B 1 46 ? -4.523 -19.062 2.863 1 97.25 46 ARG B CA 1
ATOM 4396 C C . ARG B 1 46 ? -5.762 -19.938 2.869 1 97.25 46 ARG B C 1
ATOM 4398 O O . ARG B 1 46 ? -5.672 -21.141 2.592 1 97.25 46 ARG B O 1
ATOM 4405 N N . ALA B 1 47 ? -6.883 -19.359 3.203 1 96.88 47 ALA B N 1
ATOM 4406 C CA . ALA B 1 47 ? -8.18 -20.016 3.049 1 96.88 47 ALA B CA 1
ATOM 4407 C C . ALA B 1 47 ? -8.531 -20.188 1.575 1 96.88 47 ALA B C 1
ATOM 4409 O O . ALA B 1 47 ? -7.965 -19.531 0.708 1 96.88 47 ALA B O 1
ATOM 4410 N N . PRO B 1 48 ? -9.461 -21.188 1.312 1 96.5 48 PRO B N 1
ATOM 4411 C CA . PRO B 1 48 ? -9.883 -21.344 -0.083 1 96.5 48 PRO B CA 1
ATOM 4412 C C . PRO B 1 48 ? -10.453 -20.062 -0.672 1 96.5 48 PRO B C 1
ATOM 4414 O O . PRO B 1 48 ? -11.023 -19.25 0.054 1 96.5 48 PRO B O 1
ATOM 4417 N N . LEU B 1 49 ? -10.25 -19.953 -1.931 1 94.19 49 LEU B N 1
ATOM 4418 C CA . LEU B 1 49 ? -10.766 -18.766 -2.592 1 94.19 49 LEU B CA 1
ATOM 4419 C C . LEU B 1 49 ? -12.289 -18.766 -2.623 1 94.19 49 LEU B C 1
ATOM 4421 O O . LEU B 1 49 ? -12.914 -17.719 -2.582 1 94.19 49 LEU B O 1
ATOM 4425 N N . ALA B 1 50 ? -12.812 -19.953 -2.779 1 92.44 50 ALA B N 1
ATOM 4426 C CA . ALA B 1 50 ? -14.258 -20.125 -2.855 1 92.44 50 ALA B CA 1
ATOM 4427 C C . ALA B 1 50 ? -14.672 -21.516 -2.355 1 92.44 50 ALA B C 1
ATOM 4429 O O . ALA B 1 50 ? -13.82 -22.375 -2.127 1 92.44 50 ALA B O 1
ATOM 4430 N N . SER B 1 51 ? -15.93 -21.531 -2.078 1 94.06 51 SER B N 1
ATOM 4431 C CA . SER B 1 51 ? -16.562 -22.828 -1.882 1 94.06 51 SER B CA 1
ATOM 4432 C C . SER B 1 51 ? -17.375 -23.234 -3.1 1 94.06 51 SER B C 1
ATOM 4434 O O . SER B 1 51 ? -17.344 -22.562 -4.137 1 94.06 51 SER B O 1
ATOM 4436 N N . TYR B 1 52 ? -17.875 -24.422 -3.094 1 95.19 52 TYR B N 1
ATOM 4437 C CA . TYR B 1 52 ? -18.781 -24.875 -4.152 1 95.19 52 TYR B CA 1
ATOM 4438 C C . TYR B 1 52 ? -20.109 -25.344 -3.574 1 95.19 52 TYR B C 1
ATOM 4440 O O . TYR B 1 52 ? -20.219 -25.609 -2.375 1 95.19 52 TYR B O 1
ATOM 4448 N N . PRO B 1 53 ? -21.125 -25.406 -4.328 1 96.06 53 PRO B N 1
ATOM 4449 C CA . PRO B 1 53 ? -22.5 -25.609 -3.83 1 96.06 53 PRO B CA 1
ATOM 4450 C C . PRO B 1 53 ? -22.641 -26.844 -2.951 1 96.06 53 PRO B C 1
ATOM 4452 O O . PRO B 1 53 ? -23.328 -26.812 -1.929 1 96.06 53 PRO B O 1
ATOM 4455 N N . THR B 1 54 ? -22 -27.891 -3.17 1 96.88 54 THR B N 1
ATOM 4456 C CA . THR B 1 54 ? -22.172 -29.141 -2.432 1 96.88 54 THR B CA 1
ATOM 4457 C C . THR B 1 54 ? -21.047 -29.344 -1.438 1 96.88 54 THR B C 1
ATOM 4459 O O . THR B 1 54 ? -20.859 -30.438 -0.914 1 96.88 54 THR B O 1
ATOM 4462 N N . ASP B 1 55 ? -20.25 -28.359 -1.232 1 97.06 55 ASP B N 1
ATOM 4463 C CA . ASP B 1 55 ? -19.141 -28.438 -0.285 1 97.06 55 ASP B CA 1
ATOM 4464 C C . ASP B 1 55 ? -19.641 -28.781 1.115 1 97.06 55 ASP B C 1
ATOM 4466 O O . ASP B 1 55 ? -20.422 -28.047 1.706 1 97.06 55 ASP B O 1
ATOM 4470 N N . PRO B 1 56 ? -19.203 -29.906 1.646 1 96.81 56 PRO B N 1
ATOM 4471 C CA . PRO B 1 56 ? -19.688 -30.312 2.971 1 96.81 56 PRO B CA 1
ATOM 4472 C C . PRO B 1 56 ? -19.281 -29.328 4.066 1 96.81 56 PRO B C 1
ATOM 4474 O O . PRO B 1 56 ? -19.844 -29.344 5.164 1 96.81 56 PRO B O 1
ATOM 4477 N N . HIS B 1 57 ? -18.344 -28.484 3.822 1 96.62 57 HIS B N 1
ATOM 4478 C CA . HIS B 1 57 ? -17.844 -27.562 4.836 1 96.62 57 HIS B CA 1
ATOM 4479 C C . HIS B 1 57 ? -18.391 -26.156 4.621 1 96.62 57 HIS B C 1
ATOM 4481 O O . HIS B 1 57 ? -17.984 -25.219 5.309 1 96.62 57 HIS B O 1
ATOM 4487 N N . LYS B 1 58 ? -19.281 -25.969 3.691 1 94.94 58 LYS B N 1
ATOM 4488 C CA . LYS B 1 58 ? -19.781 -24.656 3.285 1 94.94 58 LYS B CA 1
ATOM 4489 C C . LYS B 1 58 ? -20.438 -23.938 4.457 1 94.94 58 LYS B C 1
ATOM 4491 O O . LYS B 1 58 ? -20.281 -22.719 4.605 1 94.94 58 LYS B O 1
ATOM 4496 N N . GLU B 1 59 ? -21.094 -24.625 5.34 1 93.5 59 GLU B N 1
ATOM 4497 C CA . GLU B 1 59 ? -21.844 -24.016 6.438 1 93.5 59 GLU B CA 1
ATOM 4498 C C . GLU B 1 59 ? -20.906 -23.609 7.574 1 93.5 59 GLU B C 1
ATOM 4500 O O . GLU B 1 59 ? -21.266 -22.766 8.398 1 93.5 59 GLU B O 1
ATOM 4505 N N . ALA B 1 60 ? -19.75 -24.188 7.578 1 94.5 60 ALA B N 1
ATOM 4506 C CA . ALA B 1 60 ? -18.828 -23.938 8.672 1 94.5 60 ALA B CA 1
ATOM 4507 C C . ALA B 1 60 ? -17.734 -22.938 8.258 1 94.5 60 ALA B C 1
ATOM 4509 O O . ALA B 1 60 ? -16.734 -22.797 8.953 1 94.5 60 ALA B O 1
ATOM 4510 N N . ILE B 1 61 ? -17.875 -22.281 7.191 1 93.12 61 ILE B N 1
ATOM 4511 C CA . ILE B 1 61 ? -16.844 -21.438 6.598 1 93.12 61 ILE B CA 1
ATOM 4512 C C . ILE B 1 61 ? -16.438 -20.344 7.582 1 93.12 61 ILE B C 1
ATOM 4514 O O . ILE B 1 61 ? -15.258 -20.062 7.766 1 93.12 61 ILE B O 1
ATOM 4518 N N . SER B 1 62 ? -17.359 -19.719 8.242 1 90.44 62 SER B N 1
ATOM 4519 C CA . SER B 1 62 ? -17.078 -18.609 9.148 1 90.44 62 SER B CA 1
ATOM 4520 C C . SER B 1 62 ? -16.234 -19.078 10.328 1 90.44 62 SER B C 1
ATOM 4522 O O . SER B 1 62 ? -15.398 -18.328 10.836 1 90.44 62 SER B O 1
ATOM 4524 N N . THR B 1 63 ? -16.422 -20.297 10.711 1 93 63 THR B N 1
ATOM 4525 C CA . THR B 1 63 ? -15.68 -20.844 11.836 1 93 63 THR B CA 1
ATOM 4526 C C . THR B 1 63 ? -14.328 -21.391 11.383 1 93 63 THR B C 1
ATOM 4528 O O . THR B 1 63 ? -13.32 -21.219 12.062 1 93 63 THR B O 1
ATOM 4531 N N . LEU B 1 64 ? -14.328 -22.047 10.203 1 93.81 64 LEU B N 1
ATOM 4532 C CA . LEU B 1 64 ? -13.117 -22.672 9.68 1 93.81 64 LEU B CA 1
ATOM 4533 C C . LEU B 1 64 ? -12.117 -21.609 9.227 1 93.81 64 LEU B C 1
ATOM 4535 O O . LEU B 1 64 ? -10.906 -21.797 9.375 1 93.81 64 LEU B O 1
ATOM 4539 N N . TRP B 1 65 ? -12.688 -20.562 8.695 1 94.19 65 TRP B N 1
ATOM 4540 C CA . TRP B 1 65 ? -11.867 -19.484 8.156 1 94.19 65 TRP B CA 1
ATOM 4541 C C . TRP B 1 65 ? -12.297 -18.141 8.734 1 94.19 65 TRP B C 1
ATOM 4543 O O . TRP B 1 65 ? -12.867 -17.312 8.023 1 94.19 65 TRP B O 1
ATOM 4553 N N . PRO B 1 66 ? -11.875 -17.828 9.953 1 89.19 66 PRO B N 1
ATOM 4554 C CA . PRO B 1 66 ? -12.414 -16.672 10.688 1 89.19 66 PRO B CA 1
ATOM 4555 C C . PRO B 1 66 ? -12.078 -15.344 10.016 1 89.19 66 PRO B C 1
ATOM 4557 O O . PRO B 1 66 ? -12.812 -14.367 10.18 1 89.19 66 PRO B O 1
ATOM 4560 N N . ARG B 1 67 ? -11.031 -15.297 9.25 1 90.81 67 ARG B N 1
ATOM 4561 C CA . ARG B 1 67 ? -10.68 -14.047 8.578 1 90.81 67 ARG B CA 1
ATOM 4562 C C . ARG B 1 67 ? -11.344 -13.961 7.207 1 90.81 67 ARG B C 1
ATOM 4564 O O . ARG B 1 67 ? -11.234 -12.938 6.527 1 90.81 67 ARG B O 1
ATOM 4571 N N . GLY B 1 68 ? -11.938 -15.047 6.828 1 91.38 68 GLY B N 1
ATOM 4572 C CA . GLY B 1 68 ? -12.648 -15.047 5.559 1 91.38 68 GLY B CA 1
ATOM 4573 C C . GLY B 1 68 ? -11.953 -15.867 4.484 1 91.38 68 GLY B C 1
ATOM 4574 O O . GLY B 1 68 ? -10.789 -16.234 4.637 1 91.38 68 GLY B O 1
ATOM 4575 N N . LEU B 1 69 ? -12.641 -16.109 3.393 1 93.38 69 LEU B N 1
ATOM 4576 C CA . LEU B 1 69 ? -12.117 -16.859 2.258 1 93.38 69 LEU B CA 1
ATOM 4577 C C . LEU B 1 69 ? -11 -16.094 1.561 1 93.38 69 LEU B C 1
ATOM 4579 O O . LEU B 1 69 ? -11.078 -14.867 1.425 1 93.38 69 LEU B O 1
ATOM 4583 N N . GLY B 1 70 ? -9.938 -16.828 1.161 1 95.25 70 GLY B N 1
ATOM 4584 C CA . GLY B 1 70 ? -8.82 -16.25 0.429 1 95.25 70 GLY B CA 1
ATOM 4585 C C . GLY B 1 70 ? -7.82 -15.539 1.324 1 95.25 70 GLY B C 1
ATOM 4586 O O . GLY B 1 70 ? -6.742 -15.148 0.871 1 95.25 70 GLY B O 1
ATOM 4587 N N . GLN B 1 71 ? -8.125 -15.406 2.602 1 96.12 71 GLN B N 1
ATOM 4588 C CA . GLN B 1 71 ? -7.277 -14.648 3.51 1 96.12 71 GLN B CA 1
ATOM 4589 C C . GLN B 1 71 ? -6.168 -15.516 4.09 1 96.12 71 GLN B C 1
ATOM 4591 O O . GLN B 1 71 ? -6.328 -16.734 4.215 1 96.12 71 GLN B O 1
ATOM 4596 N N . LEU B 1 72 ? -5.074 -14.828 4.398 1 97.44 72 LEU B N 1
ATOM 4597 C CA . LEU B 1 72 ? -3.914 -15.5 4.973 1 97.44 72 LEU B CA 1
ATOM 4598 C C . LEU B 1 72 ? -4.277 -16.172 6.293 1 97.44 72 LEU B C 1
ATOM 4600 O O . LEU B 1 72 ? -4.977 -15.594 7.121 1 97.44 72 LEU B O 1
ATOM 4604 N N . THR B 1 73 ? -3.809 -17.391 6.512 1 96.44 73 THR B N 1
ATOM 4605 C CA . THR B 1 73 ? -4.039 -18.125 7.75 1 96.44 73 THR B CA 1
ATOM 4606 C C . THR B 1 73 ? -2.861 -17.969 8.703 1 96.44 73 THR B C 1
ATOM 4608 O O . THR B 1 73 ? -1.804 -17.469 8.312 1 96.44 73 THR B O 1
ATOM 4611 N N . PRO B 1 74 ? -3.023 -18.391 9.984 1 95.62 74 PRO B N 1
ATOM 4612 C CA . PRO B 1 74 ? -1.884 -18.375 10.906 1 95.62 74 PRO B CA 1
ATOM 4613 C C . PRO B 1 74 ? -0.701 -19.188 10.391 1 95.62 74 PRO B C 1
ATOM 4615 O O . PRO B 1 74 ? 0.453 -18.797 10.57 1 95.62 74 PRO B O 1
ATOM 4618 N N . GLU B 1 75 ? -1.038 -20.297 9.734 1 95.94 75 GLU B N 1
ATOM 4619 C CA . GLU B 1 75 ? 0.024 -21.094 9.133 1 95.94 75 GLU B CA 1
ATOM 4620 C C . GLU B 1 75 ? 0.784 -20.297 8.078 1 95.94 75 GLU B C 1
ATOM 4622 O O . GLU B 1 75 ? 2.008 -20.406 7.977 1 95.94 75 GLU B O 1
ATOM 4627 N N . GLY B 1 76 ? 0.033 -19.547 7.273 1 97.25 76 GLY B N 1
ATOM 4628 C CA . GLY B 1 76 ? 0.665 -18.703 6.27 1 97.25 76 GLY B CA 1
ATOM 4629 C C . GLY B 1 76 ? 1.591 -17.656 6.867 1 97.25 76 GLY B C 1
ATOM 4630 O O . GLY B 1 76 ? 2.648 -17.359 6.305 1 97.25 76 GLY B O 1
ATOM 4631 N N . VAL B 1 77 ? 1.196 -17.094 7.969 1 97.75 77 VAL B N 1
ATOM 4632 C CA . VAL B 1 77 ? 2.023 -16.109 8.664 1 97.75 77 VAL B CA 1
ATOM 4633 C C . VAL B 1 77 ? 3.332 -16.766 9.109 1 97.75 77 VAL B C 1
ATOM 4635 O O . VAL B 1 77 ? 4.41 -16.203 8.898 1 97.75 77 VAL B O 1
ATOM 4638 N N . LEU B 1 78 ? 3.234 -17.938 9.68 1 97.06 78 LEU B N 1
ATOM 4639 C CA . LEU B 1 78 ? 4.414 -18.641 10.164 1 97.06 78 LEU B CA 1
ATOM 4640 C C . LEU B 1 78 ? 5.332 -19.031 9.016 1 97.06 78 LEU B C 1
ATOM 4642 O O . LEU B 1 78 ? 6.559 -18.969 9.141 1 97.06 78 LEU B O 1
ATOM 4646 N N . GLN B 1 79 ? 4.723 -19.453 7.918 1 97.44 79 GLN B N 1
ATOM 4647 C CA . GLN B 1 79 ? 5.512 -19.797 6.738 1 97.44 79 GLN B CA 1
ATOM 4648 C C . GLN B 1 79 ? 6.348 -18.609 6.273 1 97.44 79 GLN B C 1
ATOM 4650 O O . GLN B 1 79 ? 7.523 -18.766 5.938 1 97.44 79 GLN B O 1
ATOM 4655 N N . GLN B 1 80 ? 5.762 -17.469 6.273 1 98.25 80 GLN B N 1
ATOM 4656 C CA . GLN B 1 80 ? 6.461 -16.281 5.793 1 98.25 80 GLN B CA 1
ATOM 4657 C C . GLN B 1 80 ? 7.488 -15.805 6.812 1 98.25 80 GLN B C 1
ATOM 4659 O O . GLN B 1 80 ? 8.555 -15.305 6.441 1 98.25 80 GLN B O 1
ATOM 4664 N N . LEU B 1 81 ? 7.203 -15.914 8.117 1 97.69 81 LEU B N 1
ATOM 4665 C CA . LEU B 1 81 ? 8.211 -15.648 9.133 1 97.69 81 LEU B CA 1
ATOM 4666 C C . LEU B 1 81 ? 9.445 -16.516 8.922 1 97.69 81 LEU B C 1
ATOM 4668 O O . LEU B 1 81 ? 10.57 -16.031 8.977 1 97.69 81 LEU B O 1
ATOM 4672 N N . GLU B 1 82 ? 9.188 -17.75 8.656 1 97.56 82 GLU B N 1
ATOM 4673 C CA . GLU B 1 82 ? 10.281 -18.688 8.43 1 97.56 82 GLU B CA 1
ATOM 4674 C C . GLU B 1 82 ? 11.07 -18.328 7.176 1 97.56 82 GLU B C 1
ATOM 4676 O O . GLU B 1 82 ? 12.297 -18.391 7.168 1 97.56 82 GLU B O 1
ATOM 4681 N N . LEU B 1 83 ? 10.352 -18.016 6.113 1 98.31 83 LEU B N 1
ATOM 4682 C CA . LEU B 1 83 ? 11.039 -17.594 4.902 1 98.31 83 LEU B CA 1
ATOM 4683 C C . LEU B 1 83 ? 11.906 -16.359 5.168 1 98.31 83 LEU B C 1
ATOM 4685 O O . LEU B 1 83 ? 13.031 -16.266 4.672 1 98.31 83 LEU B O 1
ATOM 4689 N N . GLY B 1 84 ? 11.352 -15.383 5.914 1 98.38 84 GLY B N 1
ATOM 4690 C CA . GLY B 1 84 ? 12.141 -14.227 6.316 1 98.38 84 GLY B CA 1
ATOM 4691 C C . GLY B 1 84 ? 13.414 -14.602 7.051 1 98.38 84 GLY B C 1
ATOM 4692 O O . GLY B 1 84 ? 14.484 -14.039 6.781 1 98.38 84 GLY B O 1
ATOM 4693 N N . ARG B 1 85 ? 13.352 -15.539 7.945 1 97.38 85 ARG B N 1
ATOM 4694 C CA . ARG B 1 85 ? 14.516 -15.992 8.703 1 97.38 85 ARG B CA 1
ATOM 4695 C C . ARG B 1 85 ? 15.531 -16.672 7.785 1 97.38 85 ARG B C 1
ATOM 4697 O O . ARG B 1 85 ? 16.734 -16.516 7.961 1 97.38 85 ARG B O 1
ATOM 4704 N N . PHE B 1 86 ? 15.031 -17.438 6.883 1 97.94 86 PHE B N 1
ATOM 4705 C CA . PHE B 1 86 ? 15.906 -18.047 5.887 1 97.94 86 PHE B CA 1
ATOM 4706 C C . PHE B 1 86 ? 16.688 -16.969 5.141 1 97.94 86 PHE B C 1
ATOM 4708 O O . PHE B 1 86 ? 17.906 -17.078 4.973 1 97.94 86 PHE B O 1
ATOM 4715 N N . LEU B 1 87 ? 15.977 -15.945 4.656 1 98.25 87 LEU B N 1
ATOM 4716 C CA . LEU B 1 87 ? 16.641 -14.867 3.928 1 98.25 87 LEU B CA 1
ATOM 4717 C C . LEU B 1 87 ? 17.656 -14.156 4.812 1 98.25 87 LEU B C 1
ATOM 4719 O O . LEU B 1 87 ? 18.734 -13.789 4.352 1 98.25 87 LEU B O 1
ATOM 4723 N N . ARG B 1 88 ? 17.281 -13.93 6.062 1 98.31 88 ARG B N 1
ATOM 4724 C CA . ARG B 1 88 ? 18.219 -13.32 7.008 1 98.31 88 ARG B CA 1
ATOM 4725 C C . ARG B 1 88 ? 19.5 -14.148 7.121 1 98.31 88 ARG B C 1
ATOM 4727 O O . ARG B 1 88 ? 20.594 -13.602 7.062 1 98.31 88 ARG B O 1
ATOM 4734 N N . SER B 1 89 ? 19.359 -15.391 7.277 1 97.44 89 SER B N 1
ATOM 4735 C CA . SER B 1 89 ? 20.516 -16.281 7.398 1 97.44 89 SER B CA 1
ATOM 4736 C C . SER B 1 89 ? 21.359 -16.266 6.125 1 97.44 89 SER B C 1
ATOM 4738 O O . SER B 1 89 ? 22.578 -16.188 6.188 1 97.44 89 SER B O 1
ATOM 4740 N N . ARG B 1 90 ? 20.734 -16.297 5.031 1 96.81 90 ARG B N 1
ATOM 4741 C CA . ARG B 1 90 ? 21.422 -16.375 3.748 1 96.81 90 ARG B CA 1
ATOM 4742 C C . ARG B 1 90 ? 22.188 -15.094 3.457 1 96.81 90 ARG B C 1
ATOM 4744 O O . ARG B 1 90 ? 23.266 -15.125 2.854 1 96.81 90 ARG B O 1
ATOM 4751 N N . TYR B 1 91 ? 21.641 -13.961 3.932 1 98.06 91 TYR B N 1
ATOM 4752 C CA . TYR B 1 91 ? 22.219 -12.68 3.551 1 98.06 91 TYR B CA 1
ATOM 4753 C C . TYR B 1 91 ? 22.719 -11.93 4.773 1 98.06 91 TYR B C 1
ATOM 4755 O O . TYR B 1 91 ? 22.719 -10.695 4.793 1 98.06 91 TYR B O 1
ATOM 4763 N N . GLU B 1 92 ? 23.047 -12.562 5.762 1 96.69 92 GLU B N 1
ATOM 4764 C CA . GLU B 1 92 ? 23.484 -11.992 7.035 1 96.69 92 GLU B CA 1
ATOM 4765 C C . GLU B 1 92 ? 24.672 -11.047 6.84 1 96.69 92 GLU B C 1
ATOM 4767 O O . GLU B 1 92 ? 24.75 -10 7.488 1 96.69 92 GLU B O 1
ATOM 4772 N N . ASP B 1 93 ? 25.547 -11.375 5.918 1 95.88 93 ASP B N 1
ATOM 4773 C CA . ASP B 1 93 ? 26.75 -10.578 5.703 1 95.88 93 ASP B CA 1
ATOM 4774 C C . ASP B 1 93 ? 26.531 -9.523 4.625 1 95.88 93 ASP B C 1
ATOM 4776 O O . ASP B 1 93 ? 27.422 -8.711 4.348 1 95.88 93 ASP B O 1
ATOM 4780 N N . PHE B 1 94 ? 25.469 -9.562 4.039 1 97.38 94 PHE B N 1
ATOM 4781 C CA . PHE B 1 94 ? 25.172 -8.68 2.916 1 97.38 94 PHE B CA 1
ATOM 4782 C C . PHE B 1 94 ? 24.25 -7.551 3.348 1 97.38 94 PHE B C 1
ATOM 4784 O O . PHE B 1 94 ? 24.5 -6.383 3.029 1 97.38 94 PHE B O 1
ATOM 4791 N N . LEU B 1 95 ? 23.234 -7.895 4.121 1 97.81 95 LEU B N 1
ATOM 4792 C CA . LEU B 1 95 ? 22.25 -6.918 4.582 1 97.81 95 LEU B CA 1
ATOM 4793 C C . LEU B 1 95 ? 22.609 -6.41 5.977 1 97.81 95 LEU B C 1
ATOM 4795 O O . LEU B 1 95 ? 23.078 -7.172 6.816 1 97.81 95 LEU B O 1
ATOM 4799 N N . SER B 1 96 ? 22.328 -5.07 6.211 1 96.44 96 SER B N 1
ATOM 4800 C CA . SER B 1 96 ? 22.438 -4.527 7.562 1 96.44 96 SER B CA 1
ATOM 4801 C C . SER B 1 96 ? 21.531 -5.285 8.531 1 96.44 96 SER B C 1
ATOM 4803 O O . SER B 1 96 ? 20.484 -5.797 8.141 1 96.44 96 SER B O 1
ATOM 4805 N N . PRO B 1 97 ? 21.969 -5.367 9.742 1 95.88 97 PRO B N 1
ATOM 4806 C CA . PRO B 1 97 ? 21.156 -6.098 10.719 1 95.88 97 PRO B CA 1
ATOM 4807 C C . PRO B 1 97 ? 19.797 -5.445 10.961 1 95.88 97 PRO B C 1
ATOM 4809 O O . PRO B 1 97 ? 18.828 -6.133 11.289 1 95.88 97 PRO B O 1
ATOM 4812 N N . LYS B 1 98 ? 19.797 -4.117 10.789 1 95.19 98 LYS B N 1
ATOM 4813 C CA . LYS B 1 98 ? 18.547 -3.379 10.914 1 95.19 98 LYS B CA 1
ATOM 4814 C C . LYS B 1 98 ? 18.062 -2.865 9.562 1 95.19 98 LYS B C 1
ATOM 4816 O O . LYS B 1 98 ? 18.875 -2.637 8.656 1 95.19 98 LYS B O 1
ATOM 4821 N N . TYR B 1 99 ? 16.812 -2.723 9.531 1 96 99 TYR B N 1
ATOM 4822 C CA . TYR B 1 99 ? 16.219 -2.264 8.281 1 96 99 TYR B CA 1
ATOM 4823 C C . TYR B 1 99 ? 16.688 -0.857 7.938 1 96 99 TYR B C 1
ATOM 4825 O O . TYR B 1 99 ? 16.641 0.044 8.781 1 96 99 TYR B O 1
ATOM 4833 N N . GLN B 1 100 ? 17.094 -0.741 6.715 1 93.06 100 GLN B N 1
ATOM 4834 C CA . GLN B 1 100 ? 17.422 0.544 6.105 1 93.06 100 GLN B CA 1
ATOM 4835 C C . GLN B 1 100 ? 16.625 0.756 4.816 1 93.06 100 GLN B C 1
ATOM 4837 O O . GLN B 1 100 ? 16.766 -0.016 3.865 1 93.06 100 GLN B O 1
ATOM 4842 N N . ARG B 1 101 ? 15.938 1.824 4.754 1 90.94 101 ARG B N 1
ATOM 4843 C CA . ARG B 1 101 ? 15.023 2.066 3.643 1 90.94 101 ARG B CA 1
ATOM 4844 C C . ARG B 1 101 ? 15.781 2.172 2.322 1 90.94 101 ARG B C 1
ATOM 4846 O O . ARG B 1 101 ? 15.234 1.856 1.262 1 90.94 101 ARG B O 1
ATOM 4853 N N . GLU B 1 102 ? 17 2.658 2.355 1 90.5 102 GLU B N 1
ATOM 4854 C CA . GLU B 1 102 ? 17.781 2.84 1.135 1 90.5 102 GLU B CA 1
ATOM 4855 C C . GLU B 1 102 ? 18.406 1.522 0.671 1 90.5 102 GLU B C 1
ATOM 4857 O O . GLU B 1 102 ? 18.828 1.404 -0.476 1 90.5 102 GLU B O 1
ATOM 4862 N N . GLU B 1 103 ? 18.406 0.554 1.584 1 94.94 103 GLU B N 1
ATOM 4863 C CA . GLU B 1 103 ? 19.047 -0.724 1.306 1 94.94 103 GLU B CA 1
ATOM 4864 C C . GLU B 1 103 ? 18.047 -1.762 0.822 1 94.94 103 GLU B C 1
ATOM 4866 O O . GLU B 1 103 ? 18.375 -2.611 -0.009 1 94.94 103 GLU B O 1
ATOM 4871 N N . VAL B 1 104 ? 16.859 -1.714 1.369 1 96.94 104 VAL B N 1
ATOM 4872 C CA . VAL B 1 104 ? 15.859 -2.732 1.078 1 96.94 104 VAL B CA 1
ATOM 4873 C C . VAL B 1 104 ? 14.531 -2.064 0.707 1 96.94 104 VAL B C 1
ATOM 4875 O O . VAL B 1 104 ? 14.031 -1.219 1.448 1 96.94 104 VAL B O 1
ATOM 4878 N N . TYR B 1 105 ? 14.039 -2.432 -0.42 1 96 105 TYR B N 1
ATOM 4879 C CA . TYR B 1 105 ? 12.734 -1.969 -0.869 1 96 105 TYR B CA 1
ATOM 4880 C C . TYR B 1 105 ? 11.766 -3.137 -1.042 1 96 105 TYR B C 1
ATOM 4882 O O . TYR B 1 105 ? 12.125 -4.164 -1.625 1 96 105 TYR B O 1
ATOM 4890 N N . VAL B 1 106 ? 10.539 -2.947 -0.546 1 96.94 106 VAL B N 1
ATOM 4891 C CA . VAL B 1 106 ? 9.57 -4.035 -0.595 1 96.94 106 VAL B CA 1
ATOM 4892 C C . VAL B 1 106 ? 8.297 -3.568 -1.301 1 96.94 106 VAL B C 1
ATOM 4894 O O . VAL B 1 106 ? 7.715 -2.543 -0.932 1 96.94 106 VAL B O 1
ATOM 4897 N N . ARG B 1 107 ? 7.875 -4.348 -2.266 1 95.44 107 ARG B N 1
ATOM 4898 C CA . ARG B 1 107 ? 6.641 -4.102 -3.006 1 95.44 107 ARG B CA 1
ATOM 4899 C C . ARG B 1 107 ? 5.723 -5.32 -2.959 1 95.44 107 ARG B C 1
ATOM 4901 O O . ARG B 1 107 ? 6.172 -6.449 -3.162 1 95.44 107 ARG B O 1
ATOM 4908 N N . SER B 1 108 ? 4.465 -5.07 -2.656 1 96.75 108 SER B N 1
ATOM 4909 C CA . SER B 1 108 ? 3.459 -6.129 -2.633 1 96.75 108 SER B CA 1
ATOM 4910 C C . SER B 1 108 ? 2.318 -5.828 -3.602 1 96.75 108 SER B C 1
ATOM 4912 O O . SER B 1 108 ? 2.066 -4.668 -3.932 1 96.75 108 SER B O 1
ATOM 4914 N N . THR B 1 109 ? 1.71 -6.941 -4.105 1 95 109 THR B N 1
ATOM 4915 C CA . THR B 1 109 ? 0.401 -6.703 -4.703 1 95 109 THR B CA 1
ATOM 4916 C C . THR B 1 109 ? -0.591 -6.211 -3.654 1 95 109 THR B C 1
ATOM 4918 O O . THR B 1 109 ? -0.372 -6.383 -2.455 1 95 109 THR B O 1
ATOM 4921 N N . ASP B 1 110 ? -1.607 -5.598 -4.07 1 92.69 110 ASP B N 1
ATOM 4922 C CA . ASP B 1 110 ? -2.559 -4.988 -3.146 1 92.69 110 ASP B CA 1
ATOM 4923 C C . ASP B 1 110 ? -3.662 -5.973 -2.766 1 92.69 110 ASP B C 1
ATOM 4925 O O . ASP B 1 110 ? -4.848 -5.695 -2.975 1 92.69 110 ASP B O 1
ATOM 4929 N N . PHE B 1 111 ? -3.264 -7.098 -2.252 1 93.62 111 PHE B N 1
ATOM 4930 C CA . PHE B 1 111 ? -4.129 -8.094 -1.624 1 93.62 111 PHE B CA 1
ATOM 4931 C C . PHE B 1 111 ? -3.787 -8.25 -0.148 1 93.62 111 PHE B C 1
ATOM 4933 O O . PHE B 1 111 ? -2.615 -8.227 0.229 1 93.62 111 PHE B O 1
ATOM 4940 N N . ASP B 1 112 ? -4.797 -8.508 0.663 1 95.25 112 ASP B N 1
ATOM 4941 C CA . ASP B 1 112 ? -4.57 -8.648 2.098 1 95.25 112 ASP B CA 1
ATOM 4942 C C . ASP B 1 112 ? -3.518 -9.719 2.385 1 95.25 112 ASP B C 1
ATOM 4944 O O . ASP B 1 112 ? -2.576 -9.477 3.143 1 95.25 112 ASP B O 1
ATOM 4948 N N . ARG B 1 113 ? -3.68 -10.82 1.778 1 97.06 113 ARG B N 1
ATOM 4949 C CA . ARG B 1 113 ? -2.812 -11.961 2.078 1 97.06 113 ARG B CA 1
ATOM 4950 C C . ARG B 1 113 ? -1.376 -11.68 1.647 1 97.06 113 ARG B C 1
ATOM 4952 O O . ARG B 1 113 ? -0.429 -12.133 2.289 1 97.06 113 ARG B O 1
ATOM 4959 N N . THR B 1 114 ? -1.174 -10.938 0.532 1 97.94 114 THR B N 1
ATOM 4960 C CA . THR B 1 114 ? 0.185 -10.641 0.089 1 97.94 114 THR B CA 1
ATOM 4961 C C . THR B 1 114 ? 0.807 -9.547 0.951 1 97.94 114 THR B C 1
ATOM 4963 O O . THR B 1 114 ? 2.004 -9.578 1.244 1 97.94 114 THR B O 1
ATOM 4966 N N . LEU B 1 115 ? 0.013 -8.594 1.35 1 97.62 115 LEU B N 1
ATOM 4967 C CA . LEU B 1 115 ? 0.482 -7.543 2.248 1 97.62 115 LEU B CA 1
ATOM 4968 C C . LEU B 1 115 ? 0.887 -8.125 3.598 1 97.62 115 LEU B C 1
ATOM 4970 O O . LEU B 1 115 ? 1.979 -7.844 4.098 1 97.62 115 LEU B O 1
ATOM 4974 N N . GLU B 1 116 ? 0.044 -8.945 4.137 1 98.06 116 GLU B N 1
ATOM 4975 C CA . GLU B 1 116 ? 0.332 -9.609 5.406 1 98.06 116 GLU B CA 1
ATOM 4976 C C . GLU B 1 116 ? 1.557 -10.508 5.297 1 98.06 116 GLU B C 1
ATOM 4978 O O . GLU B 1 116 ? 2.365 -10.586 6.223 1 98.06 116 GLU B O 1
ATOM 4983 N N . SER B 1 117 ? 1.644 -11.172 4.168 1 98.62 117 SER B N 1
ATOM 4984 C CA . SER B 1 117 ? 2.797 -12.039 3.924 1 98.62 117 SER B CA 1
ATOM 4985 C C . SER B 1 117 ? 4.09 -11.227 3.895 1 98.62 117 SER B C 1
ATOM 4987 O O . SER B 1 117 ? 5.105 -11.648 4.457 1 98.62 117 SER B O 1
ATOM 4989 N N . ALA B 1 118 ? 4.055 -10.102 3.26 1 98.75 118 ALA B N 1
ATOM 4990 C CA . ALA B 1 118 ? 5.234 -9.234 3.219 1 98.75 118 ALA B CA 1
ATOM 4991 C C . ALA B 1 118 ? 5.633 -8.789 4.621 1 98.75 118 ALA B C 1
ATOM 4993 O O . ALA B 1 118 ? 6.816 -8.805 4.973 1 98.75 118 ALA B O 1
ATOM 4994 N N . GLN B 1 119 ? 4.66 -8.391 5.379 1 98.19 119 GLN B N 1
ATOM 4995 C CA . GLN B 1 119 ? 4.922 -7.949 6.746 1 98.19 119 GLN B CA 1
ATOM 4996 C C . GLN B 1 119 ? 5.539 -9.07 7.578 1 98.19 119 GLN B C 1
ATOM 4998 O O . GLN B 1 119 ? 6.504 -8.844 8.312 1 98.19 119 GLN B O 1
ATOM 5003 N N . ALA B 1 120 ? 4.988 -10.242 7.422 1 98.25 120 ALA B N 1
ATOM 5004 C CA . ALA B 1 120 ? 5.504 -11.383 8.164 1 98.25 120 ALA B CA 1
ATOM 5005 C C . ALA B 1 120 ? 6.918 -11.742 7.715 1 98.25 120 ALA B C 1
ATOM 5007 O O . ALA B 1 120 ? 7.785 -12.039 8.539 1 98.25 120 ALA B O 1
ATOM 5008 N N . ASN B 1 121 ? 7.117 -11.766 6.41 1 98.69 121 ASN B N 1
ATOM 5009 C CA . ASN B 1 121 ? 8.445 -12.023 5.867 1 98.69 121 ASN B CA 1
ATOM 5010 C C . ASN B 1 121 ? 9.484 -11.055 6.422 1 98.69 121 ASN B C 1
ATOM 5012 O O . ASN B 1 121 ? 10.547 -11.469 6.871 1 98.69 121 ASN B O 1
ATOM 5016 N N . LEU B 1 122 ? 9.125 -9.773 6.461 1 98.62 122 LEU B N 1
ATOM 5017 C CA . LEU B 1 122 ? 10.023 -8.727 6.941 1 98.62 122 LEU B CA 1
ATOM 5018 C C . LEU B 1 122 ? 10.273 -8.883 8.438 1 98.62 122 LEU B C 1
ATOM 5020 O O . LEU B 1 122 ? 11.367 -8.578 8.922 1 98.62 122 LEU B O 1
ATOM 5024 N N . ALA B 1 123 ? 9.273 -9.312 9.156 1 97.75 123 ALA B N 1
ATOM 5025 C CA . ALA B 1 123 ? 9.438 -9.57 10.586 1 97.75 123 ALA B CA 1
ATOM 5026 C C . ALA B 1 123 ? 10.445 -10.688 10.836 1 97.75 123 ALA B C 1
ATOM 5028 O O . ALA B 1 123 ? 11.133 -10.695 11.859 1 97.75 123 ALA B O 1
ATOM 5029 N N . GLY B 1 124 ? 10.492 -11.641 9.945 1 97.75 124 GLY B N 1
ATOM 5030 C CA . GLY B 1 124 ? 11.516 -12.68 10.023 1 97.75 124 GLY B CA 1
ATOM 5031 C C . GLY B 1 124 ? 12.891 -12.195 9.602 1 97.75 124 GLY B C 1
ATOM 5032 O O . GLY B 1 124 ? 13.898 -12.57 10.203 1 97.75 124 GLY B O 1
ATOM 5033 N N . LEU B 1 125 ? 12.906 -11.383 8.609 1 98.44 125 LEU B N 1
ATOM 5034 C CA . LEU B 1 125 ? 14.148 -10.883 8.031 1 98.44 125 LEU B CA 1
ATOM 5035 C C . LEU B 1 125 ? 14.836 -9.898 8.969 1 98.44 125 LEU B C 1
ATOM 5037 O O . LEU B 1 125 ? 16.062 -9.891 9.07 1 98.44 125 LEU B O 1
ATOM 5041 N N . PHE B 1 126 ? 14.078 -9.039 9.633 1 97.94 126 PHE B N 1
ATOM 5042 C CA . PHE B 1 126 ? 14.578 -8.039 10.562 1 97.94 126 PHE B CA 1
ATOM 5043 C C . PHE B 1 126 ? 13.93 -8.195 11.938 1 97.94 126 PHE B C 1
ATOM 5045 O O . PHE B 1 126 ? 12.758 -7.867 12.117 1 97.94 126 PHE B O 1
ATOM 5052 N N . SER B 1 127 ? 14.68 -8.523 12.906 1 95.31 127 SER B N 1
ATOM 5053 C CA . SER B 1 127 ? 14.164 -8.891 14.227 1 95.31 127 SER B CA 1
ATOM 5054 C C . SER B 1 127 ? 13.477 -7.707 14.898 1 95.31 127 SER B C 1
ATOM 5056 O O . SER B 1 127 ? 12.594 -7.895 15.75 1 95.31 127 SER B O 1
ATOM 5058 N N . GLU B 1 128 ? 13.82 -6.496 14.539 1 95.69 128 GLU B N 1
ATOM 5059 C CA . GLU B 1 128 ? 13.211 -5.32 15.164 1 95.69 128 GLU B CA 1
ATOM 5060 C C . GLU B 1 128 ? 11.734 -5.207 14.797 1 95.69 128 GLU B C 1
ATOM 5062 O O . GLU B 1 128 ? 10.984 -4.473 15.438 1 95.69 128 GLU B O 1
ATOM 5067 N N . ALA B 1 129 ? 11.312 -5.875 13.734 1 95.94 129 ALA B N 1
ATOM 5068 C CA . ALA B 1 129 ? 9.914 -5.848 13.312 1 95.94 129 ALA B CA 1
ATOM 5069 C C . ALA B 1 129 ? 9.18 -7.094 13.781 1 95.94 129 ALA B C 1
ATOM 5071 O O . ALA B 1 129 ? 7.973 -7.234 13.547 1 95.94 129 ALA B O 1
ATOM 5072 N N . ALA B 1 130 ? 9.82 -8.016 14.422 1 94.69 130 ALA B N 1
ATOM 5073 C CA . ALA B 1 130 ? 9.25 -9.297 14.82 1 94.69 130 ALA B CA 1
ATOM 5074 C C . ALA B 1 130 ? 8.359 -9.148 16.047 1 94.69 130 ALA B C 1
ATOM 5076 O O . ALA B 1 130 ? 8.617 -8.305 16.906 1 94.69 130 ALA B O 1
ATOM 5077 N N . PRO B 1 131 ? 7.371 -9.969 16.031 1 91.44 131 PRO B N 1
ATOM 5078 C CA . PRO B 1 131 ? 6.609 -10.023 17.281 1 91.44 131 PRO B CA 1
ATOM 5079 C C . PRO B 1 131 ? 7.398 -10.664 18.422 1 91.44 131 PRO B C 1
ATOM 5081 O O . PRO B 1 131 ? 8.438 -11.281 18.188 1 91.44 131 PRO B O 1
ATOM 5084 N N . GLY B 1 132 ? 6.973 -10.406 19.703 1 88.44 132 GLY B N 1
ATOM 5085 C CA . GLY B 1 132 ? 7.574 -11.078 20.844 1 88.44 132 GLY B CA 1
ATOM 5086 C C . GLY B 1 132 ? 8.516 -10.188 21.641 1 88.44 132 GLY B C 1
ATOM 5087 O O . GLY B 1 132 ? 8.789 -10.438 22.812 1 88.44 132 GLY B O 1
ATOM 5088 N N . GLY B 1 133 ? 9.102 -9.203 20.938 1 86.44 133 GLY B N 1
ATOM 5089 C CA . GLY B 1 133 ? 9.977 -8.273 21.641 1 86.44 133 GLY B CA 1
ATOM 5090 C C . GLY B 1 133 ? 9.227 -7.16 22.344 1 86.44 133 GLY B C 1
ATOM 5091 O O . GLY B 1 133 ? 8 -7.055 22.219 1 86.44 133 GLY B O 1
ATOM 5092 N N . PRO B 1 134 ? 10.008 -6.395 23.031 1 91 134 PRO B N 1
ATOM 5093 C CA . PRO B 1 134 ? 9.367 -5.273 23.734 1 91 134 PRO B CA 1
ATOM 5094 C C . PRO B 1 134 ? 8.805 -4.227 22.766 1 91 134 PRO B C 1
ATOM 5096 O O . PRO B 1 134 ? 9.398 -3.963 21.719 1 91 134 PRO B O 1
ATOM 5099 N N . GLU B 1 135 ? 7.738 -3.674 23.188 1 90.69 135 GLU B N 1
ATOM 5100 C CA . GLU B 1 135 ? 7.051 -2.662 22.391 1 90.69 135 GLU B CA 1
ATOM 5101 C C . GLU B 1 135 ? 7.965 -1.478 22.094 1 90.69 135 GLU B C 1
ATOM 5103 O O . GLU B 1 135 ? 7.934 -0.923 21 1 90.69 135 GLU B O 1
ATOM 5108 N N . ALA B 1 136 ? 8.766 -1.158 23.016 1 91.44 136 ALA B N 1
ATOM 5109 C CA . ALA B 1 136 ? 9.625 0.017 22.891 1 91.44 136 ALA B CA 1
ATOM 5110 C C . ALA B 1 136 ? 10.672 -0.175 21.812 1 91.44 136 ALA B C 1
ATOM 5112 O O . ALA B 1 136 ? 11.172 0.798 21.234 1 91.44 136 ALA B O 1
ATOM 5113 N N . ALA B 1 137 ? 10.977 -1.41 21.469 1 92.44 137 ALA B N 1
ATOM 5114 C CA . ALA B 1 137 ? 12.031 -1.698 20.5 1 92.44 137 ALA B CA 1
ATOM 5115 C C . ALA B 1 137 ? 11.438 -2.084 19.141 1 92.44 137 ALA B C 1
ATOM 5117 O O . ALA B 1 137 ? 12.172 -2.268 18.172 1 92.44 137 ALA B O 1
ATOM 5118 N N . TRP B 1 138 ? 10.141 -2.203 19.109 1 95.19 138 TRP B N 1
ATOM 5119 C CA . TRP B 1 138 ? 9.469 -2.664 17.906 1 95.19 138 TRP B CA 1
ATOM 5120 C C . TRP B 1 138 ? 9.477 -1.577 16.828 1 95.19 138 TRP B C 1
ATOM 5122 O O . TRP B 1 138 ? 9.172 -0.416 17.125 1 95.19 138 TRP B O 1
ATOM 5132 N N . ARG B 1 139 ? 9.875 -1.952 15.633 1 95.75 139 ARG B N 1
ATOM 5133 C CA . ARG B 1 139 ? 9.883 -1.059 14.477 1 95.75 139 ARG B CA 1
ATOM 5134 C C . ARG B 1 139 ? 9.188 -1.698 13.281 1 95.75 139 ARG B C 1
ATOM 5136 O O . ARG B 1 139 ? 9.758 -2.551 12.602 1 95.75 139 ARG B O 1
ATOM 5143 N N . PRO B 1 140 ? 7.988 -1.248 12.992 1 96.12 140 PRO B N 1
ATOM 5144 C CA . PRO B 1 140 ? 7.367 -1.764 11.766 1 96.12 140 PRO B CA 1
ATOM 5145 C C . PRO B 1 140 ? 8.125 -1.359 10.508 1 96.12 140 PRO B C 1
ATOM 5147 O O . PRO B 1 140 ? 8.867 -0.375 10.516 1 96.12 140 PRO B O 1
ATOM 5150 N N . ILE B 1 141 ? 8.016 -2.111 9.477 1 97.5 141 ILE B N 1
ATOM 5151 C CA . ILE B 1 141 ? 8.68 -1.847 8.203 1 97.5 141 ILE B CA 1
ATOM 5152 C C . ILE B 1 141 ? 7.633 -1.595 7.121 1 97.5 141 ILE B C 1
ATOM 5154 O O . ILE B 1 141 ? 6.672 -2.359 6.98 1 97.5 141 ILE B O 1
ATOM 5158 N N . PRO B 1 142 ? 7.805 -0.521 6.367 1 95.62 142 PRO B N 1
ATOM 5159 C CA . PRO B 1 142 ? 6.797 -0.165 5.367 1 95.62 142 PRO B CA 1
ATOM 5160 C C . PRO B 1 142 ? 6.762 -1.138 4.191 1 95.62 142 PRO B C 1
ATOM 5162 O O . PRO B 1 142 ? 7.812 -1.619 3.754 1 95.62 142 PRO B O 1
ATOM 5165 N N . VAL B 1 143 ? 5.578 -1.46 3.725 1 96.56 143 VAL B N 1
ATOM 5166 C CA . VAL B 1 143 ? 5.328 -2.232 2.512 1 96.56 143 VAL B CA 1
ATOM 5167 C C . VAL B 1 143 ? 4.594 -1.367 1.491 1 96.56 143 VAL B C 1
ATOM 5169 O O . VAL B 1 143 ? 3.516 -0.841 1.774 1 96.56 143 VAL B O 1
ATOM 5172 N N . HIS B 1 144 ? 5.156 -1.208 0.316 1 93 144 HIS B N 1
ATOM 5173 C CA . HIS B 1 144 ? 4.57 -0.357 -0.715 1 93 144 HIS B CA 1
ATOM 5174 C C . HIS B 1 144 ? 3.729 -1.172 -1.69 1 93 144 HIS B C 1
ATOM 5176 O O . HIS B 1 144 ? 3.967 -2.369 -1.874 1 93 144 HIS B O 1
ATOM 5182 N N . THR B 1 145 ? 2.711 -0.577 -2.227 1 90.56 145 THR B N 1
ATOM 5183 C CA . THR B 1 145 ? 1.848 -1.283 -3.168 1 90.56 145 THR B CA 1
ATOM 5184 C C . THR B 1 145 ? 1.275 -0.322 -4.207 1 90.56 145 THR B C 1
ATOM 5186 O O . THR B 1 145 ? 1.529 0.883 -4.148 1 90.56 145 THR B O 1
ATOM 5189 N N . VAL B 1 146 ? 0.681 -0.88 -5.23 1 84.19 146 VAL B N 1
ATOM 5190 C CA . VAL B 1 146 ? -0.1 -0.201 -6.258 1 84.19 146 VAL B CA 1
ATOM 5191 C C . VAL B 1 146 ? -1.489 -0.827 -6.352 1 84.19 146 VAL B C 1
ATOM 5193 O O . VAL B 1 146 ? -1.641 -2.043 -6.203 1 84.19 146 VAL B O 1
ATOM 5196 N N . PRO B 1 147 ? -2.445 0.069 -6.516 1 80.38 147 PRO B N 1
ATOM 5197 C CA . PRO B 1 147 ? -3.785 -0.512 -6.625 1 80.38 147 PRO B CA 1
ATOM 5198 C C . PRO B 1 147 ? -3.863 -1.627 -7.664 1 80.38 147 PRO B C 1
ATOM 5200 O O . PRO B 1 147 ? -3.201 -1.554 -8.703 1 80.38 147 PRO B O 1
ATOM 5203 N N . VAL B 1 148 ? -4.695 -2.535 -7.383 1 76.31 148 VAL B N 1
ATOM 5204 C CA . VAL B 1 148 ? -4.805 -3.77 -8.148 1 76.31 148 VAL B CA 1
ATOM 5205 C C . VAL B 1 148 ? -5.016 -3.441 -9.625 1 76.31 148 VAL B C 1
ATOM 5207 O O . VAL B 1 148 ? -4.395 -4.051 -10.5 1 76.31 148 VAL B O 1
ATOM 5210 N N . THR B 1 149 ? -5.801 -2.48 -9.945 1 74.94 149 THR B N 1
ATOM 5211 C CA . THR B 1 149 ? -6.18 -2.156 -11.32 1 74.94 149 THR B CA 1
ATOM 5212 C C . THR B 1 149 ? -5.016 -1.499 -12.062 1 74.94 149 THR B C 1
ATOM 5214 O O . THR B 1 149 ? -4.996 -1.466 -13.289 1 74.94 149 THR B O 1
ATOM 5217 N N . GLU B 1 150 ? -4.059 -1.112 -11.297 1 77.25 150 GLU B N 1
ATOM 5218 C CA . GLU B 1 150 ? -2.941 -0.388 -11.898 1 77.25 150 GLU B CA 1
ATOM 5219 C C . GLU B 1 150 ? -1.663 -1.222 -11.867 1 77.25 150 GLU B C 1
ATOM 5221 O O . GLU B 1 150 ? -0.657 -0.848 -12.469 1 77.25 150 GLU B O 1
ATOM 5226 N N . ASP B 1 151 ? -1.735 -2.352 -11.25 1 83.75 151 ASP B N 1
ATOM 5227 C CA . ASP B 1 151 ? -0.529 -3.148 -11.055 1 83.75 151 ASP B CA 1
ATOM 5228 C C . ASP B 1 151 ? -0.213 -3.98 -12.297 1 83.75 151 ASP B C 1
ATOM 5230 O O . ASP B 1 151 ? -0.719 -5.094 -12.445 1 83.75 151 ASP B O 1
ATOM 5234 N N . LYS B 1 152 ? 0.677 -3.551 -13.117 1 82.88 152 LYS B N 1
ATOM 5235 C CA . LYS B 1 152 ? 1.075 -4.262 -14.328 1 82.88 152 LYS B CA 1
ATOM 5236 C C . LYS B 1 152 ? 2.375 -5.031 -14.117 1 82.88 152 LYS B C 1
ATOM 5238 O O . LYS B 1 152 ? 2.807 -5.789 -14.984 1 82.88 152 LYS B O 1
ATOM 5243 N N . LEU B 1 153 ? 2.914 -4.848 -12.984 1 90.19 153 LEU B N 1
ATOM 5244 C CA . LEU B 1 153 ? 4.215 -5.449 -12.711 1 90.19 153 LEU B CA 1
ATOM 5245 C C . LEU B 1 153 ? 4.051 -6.836 -12.102 1 90.19 153 LEU B C 1
ATOM 5247 O O . LEU B 1 153 ? 4.648 -7.805 -12.578 1 90.19 153 LEU B O 1
ATOM 5251 N N . LEU B 1 154 ? 3.203 -6.938 -11.07 1 93.31 154 LEU B N 1
ATOM 5252 C CA . LEU B 1 154 ? 3.127 -8.18 -10.312 1 93.31 154 LEU B CA 1
ATOM 5253 C C . LEU B 1 154 ? 1.854 -8.945 -10.648 1 93.31 154 LEU B C 1
ATOM 5255 O O . LEU B 1 154 ? 1.731 -10.125 -10.328 1 93.31 154 LEU B O 1
ATOM 5259 N N . ARG B 1 155 ?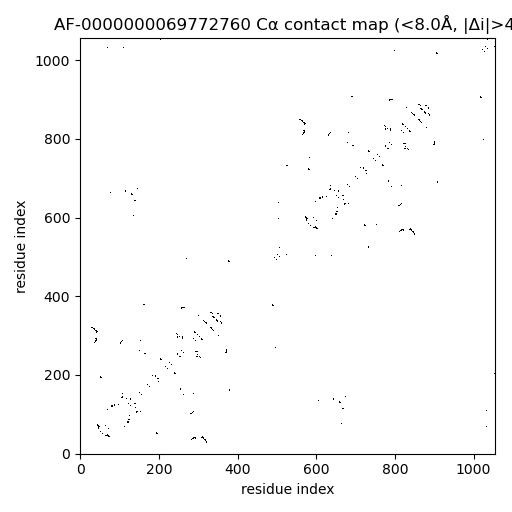 0.963 -8.234 -11.258 1 86.38 155 ARG B N 1
ATOM 5260 C CA . ARG B 1 155 ? -0.284 -8.891 -11.641 1 86.38 155 ARG B CA 1
ATOM 5261 C C . ARG B 1 155 ? -0.377 -9.031 -13.156 1 86.38 155 ARG B C 1
ATOM 5263 O O . ARG B 1 155 ? 0.07 -8.156 -13.898 1 86.38 155 ARG B O 1
ATOM 5270 N N . PHE B 1 156 ? -0.889 -10.117 -13.609 1 68.06 156 PHE B N 1
ATOM 5271 C CA . PHE B 1 156 ? -1.101 -10.383 -15.031 1 68.06 156 PHE B CA 1
ATOM 5272 C C . PHE B 1 156 ? -2.014 -9.336 -15.648 1 68.06 156 PHE B C 1
ATOM 5274 O O . PHE B 1 156 ? -3.072 -9.023 -15.094 1 68.06 156 PHE B O 1
ATOM 5281 N N . PRO B 1 157 ? -1.272 -8.445 -16.734 1 58.69 157 PRO B N 1
ATOM 5282 C CA . PRO B 1 157 ? -2.164 -7.449 -17.344 1 58.69 157 PRO B CA 1
ATOM 5283 C C . PRO B 1 157 ? -3.4 -8.078 -17.984 1 58.69 157 PRO B C 1
ATOM 5285 O O . PRO B 1 157 ? -3.535 -8.078 -19.203 1 58.69 157 PRO B O 1
ATOM 5288 N N . THR B 1 158 ? -4.043 -8.922 -17.281 1 58.91 158 THR B N 1
ATOM 5289 C CA . THR B 1 158 ? -4.969 -9.852 -17.922 1 58.91 158 THR B CA 1
ATOM 5290 C C . THR B 1 158 ? -6.133 -9.102 -18.562 1 58.91 158 THR B C 1
ATOM 5292 O O . THR B 1 158 ? -6.531 -9.406 -19.688 1 58.91 158 THR B O 1
ATOM 5295 N N . ARG B 1 159 ? -6.578 -7.957 -17.875 1 57.81 159 ARG B N 1
ATOM 5296 C CA . ARG B 1 159 ? -7.906 -7.586 -18.344 1 57.81 159 ARG B CA 1
ATOM 5297 C C . ARG B 1 159 ? -7.828 -6.484 -19.406 1 57.81 159 ARG B C 1
ATOM 5299 O O . ARG B 1 159 ? -8.68 -6.41 -20.297 1 57.81 159 ARG B O 1
ATOM 5306 N N . SER B 1 160 ? -6.59 -5.957 -19.469 1 69.25 160 SER B N 1
ATOM 5307 C CA . SER B 1 160 ? -6.656 -4.738 -20.281 1 69.25 160 SER B CA 1
ATOM 5308 C C . SER B 1 160 ? -5.719 -4.816 -21.469 1 69.25 160 SER B C 1
ATOM 5310 O O . SER B 1 160 ? -5.5 -3.814 -22.156 1 69.25 160 SER B O 1
ATOM 5312 N N . CYS B 1 161 ? -5.262 -6.113 -21.688 1 83.56 161 CYS B N 1
ATOM 5313 C CA . CYS B 1 161 ? -4.332 -6.215 -22.797 1 83.56 161 CYS B CA 1
ATOM 5314 C C . CYS B 1 161 ? -4.906 -7.082 -23.922 1 83.56 161 CYS B C 1
ATOM 5316 O O . CYS B 1 161 ? -4.797 -8.305 -23.875 1 83.56 161 CYS B O 1
ATOM 5318 N N . PRO B 1 162 ? -5.398 -6.484 -25 1 86.62 162 PRO B N 1
ATOM 5319 C CA . PRO B 1 162 ? -6.035 -7.238 -26.094 1 86.62 162 PRO B CA 1
ATOM 5320 C C . PRO B 1 162 ? -5.086 -8.242 -26.75 1 86.62 162 PRO B C 1
ATOM 5322 O O . PRO B 1 162 ? -5.496 -9.344 -27.094 1 86.62 162 PRO B O 1
ATOM 5325 N N . ARG B 1 163 ? -3.898 -7.84 -26.953 1 89.62 163 ARG B N 1
ATOM 5326 C CA . ARG B 1 163 ? -2.953 -8.742 -27.594 1 89.62 163 ARG B CA 1
ATOM 5327 C C . ARG B 1 163 ? -2.768 -10.016 -26.781 1 89.62 163 ARG B C 1
ATOM 5329 O O . ARG B 1 163 ? -2.686 -11.117 -27.328 1 89.62 163 ARG B O 1
ATOM 5336 N N . TYR B 1 164 ? -2.686 -9.914 -25.578 1 90 164 TYR B N 1
ATOM 5337 C CA . TYR B 1 164 ? -2.557 -11.086 -24.703 1 90 164 TYR B CA 1
ATOM 5338 C C . TYR B 1 164 ? -3.74 -12.023 -24.891 1 90 164 TYR B C 1
ATOM 5340 O O . TYR B 1 164 ? -3.566 -13.25 -24.953 1 90 164 TYR B O 1
ATOM 5348 N N . HIS B 1 165 ? -4.859 -11.477 -24.984 1 88.75 165 HIS B N 1
ATOM 5349 C CA . HIS B 1 165 ? -6.062 -12.289 -25.172 1 88.75 165 HIS B CA 1
ATOM 5350 C C . HIS B 1 165 ? -6.023 -13.039 -26.5 1 88.75 165 HIS B C 1
ATOM 5352 O O . HIS B 1 165 ? -6.465 -14.188 -26.578 1 88.75 165 HIS B O 1
ATOM 5358 N N . GLU B 1 166 ? -5.543 -12.344 -27.406 1 91.44 166 GLU B N 1
ATOM 5359 C CA . GLU B 1 166 ? -5.391 -12.992 -28.703 1 91.44 166 GLU B CA 1
ATOM 5360 C C . GLU B 1 166 ? -4.434 -14.18 -28.625 1 91.44 166 GLU B C 1
ATOM 5362 O O . GLU B 1 166 ? -4.715 -15.25 -29.156 1 91.44 166 GLU B O 1
ATOM 5367 N N . LEU B 1 167 ? -3.389 -13.977 -27.969 1 92.5 167 LEU B N 1
ATOM 5368 C CA . LEU B 1 167 ? -2.389 -15.031 -27.828 1 92.5 167 LEU B CA 1
ATOM 5369 C C . LEU B 1 167 ? -2.947 -16.219 -27.031 1 92.5 167 LEU B C 1
ATOM 5371 O O . LEU B 1 167 ? -2.67 -17.375 -27.359 1 92.5 167 LEU B O 1
ATOM 5375 N N . LEU B 1 168 ? -3.689 -15.914 -26.062 1 90.88 168 LEU B N 1
ATOM 5376 C CA . LEU B 1 168 ? -4.297 -16.969 -25.266 1 90.88 168 LEU B CA 1
ATOM 5377 C C . LEU B 1 168 ? -5.312 -17.766 -26.094 1 90.88 168 LEU B C 1
ATOM 5379 O O . LEU B 1 168 ? -5.383 -18.984 -25.984 1 90.88 168 LEU B O 1
ATOM 5383 N N . ARG B 1 169 ? -6.02 -17.016 -26.859 1 90.75 169 ARG B N 1
ATOM 5384 C CA . ARG B 1 169 ? -6.965 -17.688 -27.75 1 90.75 169 ARG B CA 1
ATOM 5385 C C . ARG B 1 169 ? -6.246 -18.625 -28.703 1 90.75 169 ARG B C 1
ATOM 5387 O O . ARG B 1 169 ? -6.695 -19.75 -28.938 1 90.75 169 ARG B O 1
ATOM 5394 N N . GLU B 1 170 ? -5.23 -18.125 -29.188 1 93.81 170 GLU B N 1
ATOM 5395 C CA . GLU B 1 170 ? -4.434 -18.969 -30.078 1 93.81 170 GLU B CA 1
ATOM 5396 C C . GLU B 1 170 ? -3.979 -20.234 -29.375 1 93.81 170 GLU B C 1
ATOM 5398 O O . GLU B 1 170 ? -4.016 -21.328 -29.953 1 93.81 170 GLU B O 1
ATOM 5403 N N . ALA B 1 171 ? -3.582 -20.125 -28.219 1 92.94 171 ALA B N 1
ATOM 5404 C CA . ALA B 1 171 ? -3.096 -21.266 -27.438 1 92.94 171 ALA B CA 1
ATOM 5405 C C . ALA B 1 171 ? -4.234 -22.219 -27.109 1 92.94 171 ALA B C 1
ATOM 5407 O O . ALA B 1 171 ? -4.07 -23.438 -27.203 1 92.94 171 ALA B O 1
ATOM 5408 N N . THR B 1 172 ? -5.371 -21.688 -26.797 1 92.06 172 THR B N 1
ATOM 5409 C CA . THR B 1 172 ? -6.469 -22.531 -26.328 1 92.06 172 THR B CA 1
ATOM 5410 C C . THR B 1 172 ? -7.23 -23.125 -27.5 1 92.06 172 THR B C 1
ATOM 5412 O O . THR B 1 172 ? -7.965 -24.109 -27.344 1 92.06 172 THR B O 1
ATOM 5415 N N . GLU B 1 173 ? -7.039 -22.578 -28.672 1 92.94 173 GLU B N 1
ATOM 5416 C CA . GLU B 1 173 ? -7.684 -23.109 -29.875 1 92.94 173 GLU B CA 1
ATOM 5417 C C . GLU B 1 173 ? -6.773 -24.094 -30.594 1 92.94 173 GLU B C 1
ATOM 5419 O O . GLU B 1 173 ? -7.207 -24.781 -31.516 1 92.94 173 GLU B O 1
ATOM 5424 N N . ALA B 1 174 ? -5.613 -24.109 -30.156 1 92.69 174 ALA B N 1
ATOM 5425 C CA . ALA B 1 174 ? -4.68 -25.062 -30.766 1 92.69 174 ALA B CA 1
ATOM 5426 C C . ALA B 1 174 ? -5.172 -26.5 -30.594 1 92.69 174 ALA B C 1
ATOM 5428 O O . ALA B 1 174 ? -5.852 -26.812 -29.609 1 92.69 174 ALA B O 1
ATOM 5429 N N . ALA B 1 175 ? -4.812 -27.391 -31.516 1 92.56 175 ALA B N 1
ATOM 5430 C CA . ALA B 1 175 ? -5.309 -28.75 -31.562 1 92.56 175 ALA B CA 1
ATOM 5431 C C . ALA B 1 175 ? -4.938 -29.516 -30.297 1 92.56 175 ALA B C 1
ATOM 5433 O O . ALA B 1 175 ? -5.742 -30.297 -29.781 1 92.56 175 ALA B O 1
ATOM 5434 N N . GLU B 1 176 ? -3.729 -29.344 -29.875 1 90.69 176 GLU B N 1
ATOM 5435 C CA . GLU B 1 176 ? -3.258 -30.062 -28.688 1 90.69 176 GLU B CA 1
ATOM 5436 C C . GLU B 1 176 ? -4.109 -29.734 -27.469 1 90.69 176 GLU B C 1
ATOM 5438 O O . GLU B 1 176 ? -4.477 -30.625 -26.703 1 90.69 176 GLU B O 1
ATOM 5443 N N . TYR B 1 177 ? -4.402 -28.5 -27.281 1 92.62 177 TYR B N 1
ATOM 5444 C CA . TYR B 1 177 ? -5.219 -28.031 -26.156 1 92.62 177 TYR B CA 1
ATOM 5445 C C . TYR B 1 177 ? -6.641 -28.578 -26.266 1 92.62 177 TYR B C 1
ATOM 5447 O O . TYR B 1 177 ? -7.191 -29.094 -25.297 1 92.62 177 TYR B O 1
ATOM 5455 N N . GLN B 1 178 ? -7.215 -28.484 -27.453 1 92.12 178 GLN B N 1
ATOM 5456 C CA . GLN B 1 178 ? -8.594 -28.922 -27.672 1 92.12 178 GLN B CA 1
ATOM 5457 C C . GLN B 1 178 ? -8.734 -30.438 -27.5 1 92.12 178 GLN B C 1
ATOM 5459 O O . GLN B 1 178 ? -9.727 -30.906 -26.953 1 92.12 178 GLN B O 1
ATOM 5464 N N . THR B 1 179 ? -7.762 -31.125 -27.953 1 93.75 179 THR B N 1
ATOM 5465 C CA . THR B 1 179 ? -7.777 -32.562 -27.797 1 93.75 179 THR B CA 1
ATOM 5466 C C . THR B 1 179 ? -7.75 -32.938 -26.312 1 93.75 179 THR B C 1
ATOM 5468 O O . THR B 1 179 ? -8.484 -33.844 -25.875 1 93.75 179 THR B O 1
ATOM 5471 N N . ALA B 1 180 ? -6.91 -32.312 -25.625 1 91.31 180 ALA B N 1
ATOM 5472 C CA . ALA B 1 180 ? -6.84 -32.562 -24.188 1 91.31 180 ALA B CA 1
ATOM 5473 C C . ALA B 1 180 ? -8.164 -32.219 -23.5 1 91.31 180 ALA B C 1
ATOM 5475 O O . ALA B 1 180 ? -8.641 -33 -22.656 1 91.31 180 ALA B O 1
ATOM 5476 N N . LEU B 1 181 ? -8.773 -31.141 -23.859 1 89.94 181 LEU B N 1
ATOM 5477 C CA . LEU B 1 181 ? -10.047 -30.703 -23.297 1 89.94 181 LEU B CA 1
ATOM 5478 C C . LEU B 1 181 ? -11.141 -31.734 -23.578 1 89.94 181 LEU B C 1
ATOM 5480 O O . LEU B 1 181 ? -11.938 -32.062 -22.703 1 89.94 181 LEU B O 1
ATOM 5484 N N . GLU B 1 182 ? -11.148 -32.188 -24.797 1 91.38 182 GLU B N 1
ATOM 5485 C CA . GLU B 1 182 ? -12.133 -33.188 -25.188 1 91.38 182 GLU B CA 1
ATOM 5486 C C . GLU B 1 182 ? -11.961 -34.469 -24.375 1 91.38 182 GLU B C 1
ATOM 5488 O O . GLU B 1 182 ? -12.945 -35.125 -24.016 1 91.38 182 GLU B O 1
ATOM 5493 N N . GLY B 1 183 ? -10.773 -34.75 -24.109 1 92.88 183 GLY B N 1
ATOM 5494 C CA . GLY B 1 183 ? -10.477 -35.969 -23.344 1 92.88 183 GLY B CA 1
ATOM 5495 C C . GLY B 1 183 ? -10.992 -35.875 -21.922 1 92.88 183 GLY B C 1
ATOM 5496 O O . GLY B 1 183 ? -11.227 -36.906 -21.281 1 92.88 183 GLY B O 1
ATOM 5497 N N . TRP B 1 184 ? -11.219 -34.688 -21.422 1 92.94 184 TRP B N 1
ATOM 5498 C CA . TRP B 1 184 ? -11.633 -34.531 -20.031 1 92.94 184 TRP B CA 1
ATOM 5499 C C . TRP B 1 184 ? -13.117 -34.188 -19.938 1 92.94 184 TRP B C 1
ATOM 5501 O O . TRP B 1 184 ? -13.625 -33.906 -18.859 1 92.94 184 TRP B O 1
ATOM 5511 N N . THR B 1 185 ? -13.812 -34.219 -21.016 1 92.81 185 THR B N 1
ATOM 5512 C CA . THR B 1 185 ? -15.219 -33.812 -21.031 1 92.81 185 THR B CA 1
ATOM 5513 C C . THR B 1 185 ? -16.031 -34.656 -20.047 1 92.81 185 THR B C 1
ATOM 5515 O O . THR B 1 185 ? -16.812 -34.125 -19.266 1 92.81 185 THR B O 1
ATOM 5518 N N . ASP B 1 186 ? -15.812 -35.969 -20.094 1 94.88 186 ASP B N 1
ATOM 5519 C CA . ASP B 1 186 ? -16.547 -36.844 -19.188 1 94.88 186 ASP B CA 1
ATOM 5520 C C . ASP B 1 186 ? -16.188 -36.531 -17.734 1 94.88 186 ASP B C 1
ATOM 5522 O O . ASP B 1 186 ? -17.062 -36.531 -16.859 1 94.88 186 ASP B O 1
ATOM 5526 N N . PHE B 1 187 ? -14.961 -36.406 -17.484 1 96.44 187 PHE B N 1
ATOM 5527 C CA . PHE B 1 187 ? -14.5 -36.062 -16.141 1 96.44 187 PHE B CA 1
ATOM 5528 C C . PHE B 1 187 ? -15.164 -34.781 -15.648 1 96.44 187 PHE B C 1
ATOM 5530 O O . PHE B 1 187 ? -15.641 -34.75 -14.508 1 96.44 187 PHE B O 1
ATOM 5537 N N . LEU B 1 188 ? -15.258 -33.75 -16.5 1 96.12 188 LEU B N 1
ATOM 5538 C CA . LEU B 1 188 ? -15.828 -32.469 -16.125 1 96.12 188 LEU B CA 1
ATOM 5539 C C . LEU B 1 188 ? -17.328 -32.562 -15.883 1 96.12 188 LEU B C 1
ATOM 5541 O O . LEU B 1 188 ? -17.875 -31.906 -14.992 1 96.12 188 LEU B O 1
ATOM 5545 N N . ILE B 1 189 ? -17.969 -33.406 -16.688 1 95.81 189 ILE B N 1
ATOM 5546 C CA . ILE B 1 189 ? -19.391 -33.656 -16.484 1 95.81 189 ILE B CA 1
ATOM 5547 C C . ILE B 1 189 ? -19.625 -34.25 -15.102 1 95.81 189 ILE B C 1
ATOM 5549 O O . ILE B 1 189 ? -20.516 -33.812 -14.367 1 95.81 189 ILE B O 1
ATOM 5553 N N . HIS B 1 190 ? -18.828 -35.219 -14.75 1 96.25 190 HIS B N 1
ATOM 5554 C CA . HIS B 1 190 ? -18.953 -35.844 -13.438 1 96.25 190 HIS B CA 1
ATOM 5555 C C . HIS B 1 190 ? -18.656 -34.812 -12.32 1 96.25 190 HIS B C 1
ATOM 5557 O O . HIS B 1 190 ? -19.344 -34.812 -11.305 1 96.25 190 HIS B O 1
ATOM 5563 N N . LEU B 1 191 ? -17.641 -34.062 -12.531 1 96.94 191 LEU B N 1
ATOM 5564 C CA . LEU B 1 191 ? -17.266 -33.062 -11.531 1 96.94 191 LEU B CA 1
ATOM 5565 C C . LEU B 1 191 ? -18.391 -32.062 -11.328 1 96.94 191 LEU B C 1
ATOM 5567 O O . LEU B 1 191 ? -18.625 -31.594 -10.203 1 96.94 191 LEU B O 1
ATOM 5571 N N . GLU B 1 192 ? -19.031 -31.656 -12.414 1 96.94 192 GLU B N 1
ATOM 5572 C CA . GLU B 1 192 ? -20.203 -30.797 -12.312 1 96.94 192 GLU B CA 1
ATOM 5573 C C . GLU B 1 192 ? -21.266 -31.391 -11.398 1 96.94 192 GLU B C 1
ATOM 5575 O O . GLU B 1 192 ? -21.844 -30.703 -10.57 1 96.94 192 GLU B O 1
ATOM 5580 N N . ASN B 1 193 ? -21.438 -32.625 -11.562 1 96.62 193 ASN B N 1
ATOM 5581 C CA . ASN B 1 193 ? -22.438 -33.344 -10.75 1 96.62 193 ASN B CA 1
ATOM 5582 C C . ASN B 1 193 ? -22.031 -33.375 -9.281 1 96.62 193 ASN B C 1
ATOM 5584 O O . ASN B 1 193 ? -22.875 -33.25 -8.398 1 96.62 193 ASN B O 1
ATOM 5588 N N . PHE B 1 194 ? -20.797 -33.594 -9.07 1 97 194 PHE B N 1
ATOM 5589 C CA . PHE B 1 194 ? -20.297 -33.719 -7.711 1 97 194 PHE B CA 1
ATOM 5590 C C . PHE B 1 194 ? -20.281 -32.375 -7 1 97 194 PHE B C 1
ATOM 5592 O O . PHE B 1 194 ? -20.453 -32.312 -5.781 1 97 194 PHE B O 1
ATOM 5599 N N . THR B 1 195 ? -20.047 -31.281 -7.699 1 97.12 195 THR B N 1
ATOM 5600 C CA . THR B 1 195 ? -19.781 -30 -7.059 1 97.12 195 THR B CA 1
ATOM 5601 C C . THR B 1 195 ? -20.984 -29.078 -7.176 1 97.12 195 THR B C 1
ATOM 5603 O O . THR B 1 195 ? -21.094 -28.094 -6.434 1 97.12 195 THR B O 1
ATOM 5606 N N . GLY B 1 196 ? -21.828 -29.344 -8.188 1 96.12 196 GLY B N 1
ATOM 5607 C CA . GLY B 1 196 ? -22.938 -28.453 -8.469 1 96.12 196 GLY B CA 1
ATOM 5608 C C . GLY B 1 196 ? -22.531 -27.234 -9.266 1 96.12 196 GLY B C 1
ATOM 5609 O O . GLY B 1 196 ? -23.328 -26.297 -9.438 1 96.12 196 GLY B O 1
ATOM 5610 N N . LEU B 1 197 ? -21.312 -27.234 -9.734 1 95.81 197 LEU B N 1
ATOM 5611 C CA . LEU B 1 197 ? -20.828 -26.125 -10.531 1 95.81 197 LEU B CA 1
ATOM 5612 C C . LEU B 1 197 ? -20.984 -26.406 -12.016 1 95.81 197 LEU B C 1
ATOM 5614 O O . LEU B 1 197 ? -21 -27.562 -12.438 1 95.81 197 LEU B O 1
ATOM 5618 N N . SER B 1 198 ? -21.141 -25.281 -12.789 1 92.56 198 SER B N 1
ATOM 5619 C CA . SER B 1 198 ? -21.047 -25.406 -14.234 1 92.56 198 SER B CA 1
ATOM 5620 C C . SER B 1 198 ? -19.609 -25.328 -14.711 1 92.56 198 SER B C 1
ATOM 5622 O O . SER B 1 198 ? -18.953 -24.297 -14.57 1 92.56 198 SER B O 1
ATOM 5624 N N . LEU B 1 199 ? -19.172 -26.5 -15.234 1 92.12 199 LEU B N 1
ATOM 5625 C CA . LEU B 1 199 ? -17.75 -26.562 -15.578 1 92.12 199 LEU B CA 1
ATOM 5626 C C . LEU B 1 199 ? -17.562 -26.875 -17.062 1 92.12 199 LEU B C 1
ATOM 5628 O O . LEU B 1 199 ? -16.594 -26.422 -17.688 1 92.12 199 LEU B O 1
ATOM 5632 N N . VAL B 1 200 ? -18.438 -27.625 -17.625 1 89.12 200 VAL B N 1
ATOM 5633 C CA . VAL B 1 200 ? -18.328 -28 -19.031 1 89.12 200 VAL B CA 1
ATOM 5634 C C . VAL B 1 200 ? -18.531 -26.766 -19.906 1 89.12 200 VAL B C 1
ATOM 5636 O O . VAL B 1 200 ? -19.484 -26 -19.719 1 89.12 200 VAL B O 1
ATOM 5639 N N . GLY B 1 201 ? -17.656 -26.547 -20.797 1 84.5 201 GLY B N 1
ATOM 5640 C CA . GLY B 1 201 ? -17.75 -25.391 -21.688 1 84.5 201 GLY B CA 1
ATOM 5641 C C . GLY B 1 201 ? -17.234 -24.109 -21.062 1 84.5 201 GLY B C 1
ATOM 5642 O O . GLY B 1 201 ? -17.234 -23.062 -21.688 1 84.5 201 GLY B O 1
ATOM 5643 N N . GLU B 1 202 ? -16.844 -24.25 -19.844 1 86.94 202 GLU B N 1
ATOM 5644 C CA . GLU B 1 202 ? -16.312 -23.109 -19.125 1 86.94 202 GLU B CA 1
ATOM 5645 C C . GLU B 1 202 ? -14.781 -23.109 -19.125 1 86.94 202 GLU B C 1
ATOM 5647 O O . GLU B 1 202 ? -14.164 -24.141 -19.375 1 86.94 202 GLU B O 1
ATOM 5652 N N . PRO B 1 203 ? -14.219 -21.922 -18.891 1 82 203 PRO B N 1
ATOM 5653 C CA . PRO B 1 203 ? -12.758 -21.906 -18.75 1 82 203 PRO B CA 1
ATOM 5654 C C . PRO B 1 203 ? -12.25 -22.875 -17.703 1 82 203 PRO B C 1
ATOM 5656 O O . PRO B 1 203 ? -12.883 -23.047 -16.656 1 82 203 PRO B O 1
ATOM 5659 N N . LEU B 1 204 ? -11.109 -23.469 -17.969 1 87.81 204 LEU B N 1
ATOM 5660 C CA . LEU B 1 204 ? -10.555 -24.516 -17.109 1 87.81 204 LEU B CA 1
ATOM 5661 C C . LEU B 1 204 ? -10.227 -23.969 -15.734 1 87.81 204 LEU B C 1
ATOM 5663 O O . LEU B 1 204 ? -10.07 -24.719 -14.773 1 87.81 204 LEU B O 1
ATOM 5667 N N . ARG B 1 205 ? -10.133 -22.703 -15.609 1 84.19 205 ARG B N 1
ATOM 5668 C CA . ARG B 1 205 ? -9.852 -22.062 -14.328 1 84.19 205 ARG B CA 1
ATOM 5669 C C . ARG B 1 205 ? -10.93 -22.406 -13.305 1 84.19 205 ARG B C 1
ATOM 5671 O O . ARG B 1 205 ? -10.641 -22.484 -12.109 1 84.19 205 ARG B O 1
ATOM 5678 N N . ARG B 1 206 ? -12.078 -22.594 -13.727 1 89.06 206 ARG B N 1
ATOM 5679 C CA . ARG B 1 206 ? -13.164 -22.938 -12.812 1 89.06 206 ARG B CA 1
ATOM 5680 C C . ARG B 1 206 ? -12.914 -24.281 -12.156 1 89.06 206 ARG B C 1
ATOM 5682 O O . ARG B 1 206 ? -13.242 -24.484 -10.984 1 89.06 206 ARG B O 1
ATOM 5689 N N . ALA B 1 207 ? -12.422 -25.156 -12.992 1 92.12 207 ALA B N 1
ATOM 5690 C CA . ALA B 1 207 ? -12.039 -26.438 -12.43 1 92.12 207 ALA B CA 1
ATOM 5691 C C . ALA B 1 207 ? -10.906 -26.297 -11.422 1 92.12 207 ALA B C 1
ATOM 5693 O O . ALA B 1 207 ? -10.852 -27.016 -10.422 1 92.12 207 ALA B O 1
ATOM 5694 N N . TRP B 1 208 ? -10.055 -25.391 -11.68 1 91.25 208 TRP B N 1
ATOM 5695 C CA . TRP B 1 208 ? -8.953 -25.125 -10.758 1 91.25 208 TRP B CA 1
ATOM 5696 C C . TRP B 1 208 ? -9.477 -24.641 -9.414 1 91.25 208 TRP B C 1
ATOM 5698 O O . TRP B 1 208 ? -8.914 -24.969 -8.367 1 91.25 208 TRP B O 1
ATOM 5708 N N . LYS B 1 209 ? -10.523 -23.906 -9.383 1 92.94 209 LYS B N 1
ATOM 5709 C CA . LYS B 1 209 ? -11.102 -23.406 -8.133 1 92.94 209 LYS B CA 1
ATOM 5710 C C . LYS B 1 209 ? -11.555 -24.562 -7.234 1 92.94 209 LYS B C 1
ATOM 5712 O O . LYS B 1 209 ? -11.453 -24.469 -6.008 1 92.94 209 LYS B O 1
ATOM 5717 N N . VAL B 1 210 ? -12.031 -25.562 -7.926 1 95.44 210 VAL B N 1
ATOM 5718 C CA . VAL B 1 210 ? -12.406 -26.75 -7.164 1 95.44 210 VAL B CA 1
ATOM 5719 C C . VAL B 1 210 ? -11.164 -27.375 -6.531 1 95.44 210 VAL B C 1
ATOM 5721 O O . VAL B 1 210 ? -11.164 -27.703 -5.344 1 95.44 210 VAL B O 1
ATOM 5724 N N . LEU B 1 211 ? -10.164 -27.5 -7.332 1 95.56 211 LEU B N 1
ATOM 5725 C CA . LEU B 1 211 ? -8.906 -28.047 -6.828 1 95.56 211 LEU B CA 1
ATOM 5726 C C . LEU B 1 211 ? -8.375 -27.203 -5.672 1 95.56 211 LEU B C 1
ATOM 5728 O O . LEU B 1 211 ? -7.949 -27.734 -4.648 1 95.56 211 LEU B O 1
ATOM 5732 N N . ASP B 1 212 ? -8.398 -25.922 -5.812 1 95.56 212 ASP B N 1
ATOM 5733 C CA . ASP B 1 212 ? -7.945 -25 -4.781 1 95.56 212 ASP B CA 1
ATOM 5734 C C . ASP B 1 212 ? -8.672 -25.234 -3.465 1 95.56 212 ASP B C 1
ATOM 5736 O O . ASP 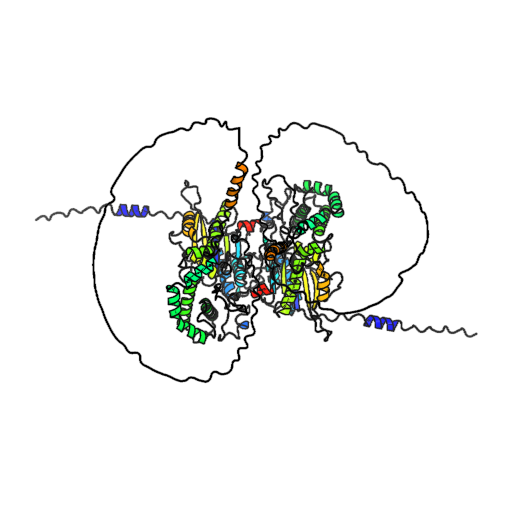B 1 212 ? -8.047 -25.328 -2.406 1 95.56 212 ASP B O 1
ATOM 5740 N N . THR B 1 213 ? -9.977 -25.328 -3.564 1 96.75 213 THR B N 1
ATOM 5741 C CA . THR B 1 213 ? -10.797 -25.547 -2.375 1 96.75 213 THR B CA 1
ATOM 5742 C C . THR B 1 213 ? -10.422 -26.844 -1.685 1 96.75 213 THR B C 1
ATOM 5744 O O . THR B 1 213 ? -10.188 -26.875 -0.473 1 96.75 213 THR B O 1
ATOM 5747 N N . LEU B 1 214 ? -10.312 -27.891 -2.473 1 96.75 214 LEU B N 1
ATOM 5748 C CA . LEU B 1 214 ? -10.016 -29.219 -1.932 1 96.75 214 LEU B CA 1
ATOM 5749 C C . LEU B 1 214 ? -8.625 -29.25 -1.313 1 96.75 214 LEU B C 1
ATOM 5751 O O . LEU B 1 214 ? -8.43 -29.812 -0.233 1 96.75 214 LEU B O 1
ATOM 5755 N N . MET B 1 215 ? -7.664 -28.594 -1.948 1 94.56 215 MET B N 1
ATOM 5756 C CA . MET B 1 215 ? -6.289 -28.578 -1.458 1 94.56 215 MET B CA 1
ATOM 5757 C C . MET B 1 215 ? -6.18 -27.797 -0.153 1 94.56 215 MET B C 1
ATOM 5759 O O . MET B 1 215 ? -5.469 -28.219 0.765 1 94.56 215 MET B O 1
ATOM 5763 N N . CYS B 1 216 ? -6.859 -26.688 -0.087 1 95.94 216 CYS B N 1
ATOM 5764 C CA . CYS B 1 216 ? -6.871 -25.891 1.139 1 95.94 216 CYS B CA 1
ATOM 5765 C C . CYS B 1 216 ? -7.488 -26.672 2.291 1 95.94 216 CYS B C 1
ATOM 5767 O O . CYS B 1 216 ? -6.934 -26.719 3.391 1 95.94 216 CYS B O 1
ATOM 5769 N N . GLN B 1 217 ? -8.602 -27.344 2.016 1 96.31 217 GLN B N 1
ATOM 5770 C CA . GLN B 1 217 ? -9.297 -28.125 3.035 1 96.31 217 GLN B CA 1
ATOM 5771 C C . GLN B 1 217 ? -8.438 -29.297 3.508 1 96.31 217 GLN B C 1
ATOM 5773 O O . GLN B 1 217 ? -8.305 -29.516 4.711 1 96.31 217 GLN B O 1
ATOM 5778 N N . GLN B 1 218 ? -7.82 -29.906 2.605 1 94.38 218 GLN B N 1
ATOM 5779 C CA . GLN B 1 218 ? -6.941 -31.031 2.945 1 94.38 218 GLN B CA 1
ATOM 5780 C C . GLN B 1 218 ? -5.762 -30.562 3.789 1 94.38 218 GLN B C 1
ATOM 5782 O O . GLN B 1 218 ? -5.391 -31.219 4.766 1 94.38 218 GLN B O 1
ATOM 5787 N N . ALA B 1 219 ? -5.219 -29.469 3.418 1 92.38 219 ALA B N 1
ATOM 5788 C CA . ALA B 1 219 ? -4.059 -28.922 4.117 1 92.38 219 ALA B CA 1
ATOM 5789 C C . ALA B 1 219 ? -4.406 -28.547 5.555 1 92.38 219 ALA B C 1
ATOM 5791 O O . ALA B 1 219 ? -3.535 -28.531 6.426 1 92.38 219 ALA B O 1
ATOM 5792 N N . HIS B 1 220 ? -5.617 -28.328 5.805 1 95.62 220 HIS B N 1
ATOM 5793 C CA . HIS B 1 220 ? -6.035 -27.938 7.145 1 95.62 220 HIS B CA 1
ATOM 5794 C C . HIS B 1 220 ? -6.746 -29.094 7.855 1 95.62 220 HIS B C 1
ATOM 5796 O O . HIS B 1 220 ? -7.496 -28.859 8.812 1 95.62 220 HIS B O 1
ATOM 5802 N N . GLY B 1 221 ? -6.66 -30.281 7.316 1 94.81 221 GLY B N 1
ATOM 5803 C CA . GLY B 1 221 ? -7.09 -31.5 7.988 1 94.81 221 GLY B CA 1
ATOM 5804 C C . GLY B 1 221 ? -8.578 -31.766 7.871 1 94.81 221 GLY B C 1
ATOM 5805 O O . GLY B 1 221 ? -9.141 -32.562 8.633 1 94.81 221 GLY B O 1
ATOM 5806 N N . LEU B 1 222 ? -9.164 -31.094 6.992 1 96.56 222 LEU B N 1
ATOM 5807 C CA . LEU B 1 222 ? -10.594 -31.328 6.793 1 96.56 222 LEU B CA 1
ATOM 5808 C C . LEU B 1 222 ? -10.82 -32.531 5.91 1 96.56 222 LEU B C 1
ATOM 5810 O O . LEU B 1 222 ? -10.078 -32.781 4.949 1 96.56 222 LEU B O 1
ATOM 5814 N N . ALA B 1 223 ? -11.859 -33.281 6.215 1 96.12 223 ALA B N 1
ATOM 5815 C CA . ALA B 1 223 ? -12.195 -34.438 5.402 1 96.12 223 ALA B CA 1
ATOM 5816 C C . ALA B 1 223 ? -12.719 -34.031 4.035 1 96.12 223 ALA B C 1
ATOM 5818 O O . ALA B 1 223 ? -13.562 -33.125 3.932 1 96.12 223 ALA B O 1
ATOM 5819 N N . LEU B 1 224 ? -12.227 -34.688 3.033 1 97.12 224 LEU B N 1
ATOM 5820 C CA . LEU B 1 224 ? -12.719 -34.406 1.685 1 97.12 224 LEU B CA 1
ATOM 5821 C C . LEU B 1 224 ? -13.922 -35.281 1.359 1 97.12 224 LEU B C 1
ATOM 5823 O O . LEU B 1 224 ? -14.094 -36.344 1.96 1 97.12 224 LEU B O 1
ATOM 5827 N N . PRO B 1 225 ? -14.766 -34.812 0.521 1 97.31 225 PRO B N 1
ATOM 5828 C CA . PRO B 1 225 ? -15.852 -35.688 0.094 1 97.31 225 PRO B CA 1
ATOM 5829 C C . PRO B 1 225 ? -15.344 -36.969 -0.563 1 97.31 225 PRO B C 1
ATOM 5831 O O . PRO B 1 225 ? -14.234 -37 -1.112 1 97.31 225 PRO B O 1
ATOM 5834 N N . SER B 1 226 ? -16.172 -37.969 -0.637 1 96.38 226 SER B N 1
ATOM 5835 C CA . SER B 1 226 ? -15.758 -39.312 -1.095 1 96.38 226 SER B CA 1
ATOM 5836 C C . SER B 1 226 ? -15.352 -39.281 -2.566 1 96.38 226 SER B C 1
ATOM 5838 O O . SER B 1 226 ? -14.5 -40.062 -2.994 1 96.38 226 SER B O 1
ATOM 5840 N N . TRP B 1 227 ? -15.945 -38.406 -3.301 1 97.25 227 TRP B N 1
ATOM 5841 C CA . TRP B 1 227 ? -15.656 -38.344 -4.73 1 97.25 227 TRP B CA 1
ATOM 5842 C C . TRP B 1 227 ? -14.281 -37.75 -4.988 1 97.25 227 TRP B C 1
ATOM 5844 O O . TRP B 1 227 ? -13.727 -37.875 -6.082 1 97.25 227 TRP B O 1
ATOM 5854 N N . ALA B 1 228 ? -13.75 -36.969 -4.035 1 97.88 228 ALA B N 1
ATOM 5855 C CA . ALA B 1 228 ? -12.469 -36.281 -4.188 1 97.88 228 ALA B CA 1
ATOM 5856 C C . ALA B 1 228 ? -11.305 -37.25 -3.877 1 97.88 228 ALA B C 1
ATOM 5858 O O . ALA B 1 228 ? -10.516 -36.969 -2.971 1 97.88 228 ALA B O 1
ATOM 5859 N N . SER B 1 229 ? -11.133 -38.25 -4.699 1 96.62 229 SER B N 1
ATOM 5860 C CA . SER B 1 229 ? -10.07 -39.25 -4.559 1 96.62 229 SER B CA 1
ATOM 5861 C C . SER B 1 229 ? -8.734 -38.688 -5.031 1 96.62 229 SER B C 1
ATOM 5863 O O . SER B 1 229 ? -8.68 -37.656 -5.691 1 96.62 229 SER B O 1
ATOM 5865 N N . PRO B 1 230 ? -7.73 -39.375 -4.707 1 95.94 230 PRO B N 1
ATOM 5866 C CA . PRO B 1 230 ? -6.418 -38.938 -5.203 1 95.94 230 PRO B CA 1
ATOM 5867 C C . PRO B 1 230 ? -6.363 -38.875 -6.73 1 95.94 230 PRO B C 1
ATOM 5869 O O . PRO B 1 230 ? -5.684 -38 -7.281 1 95.94 230 PRO B O 1
ATOM 5872 N N . ASP B 1 231 ? -7.055 -39.719 -7.336 1 96.44 231 ASP B N 1
ATOM 5873 C CA . ASP B 1 231 ? -7.094 -39.719 -8.797 1 96.44 231 ASP B CA 1
ATOM 5874 C C . ASP B 1 231 ? -7.785 -38.469 -9.32 1 96.44 231 ASP B C 1
ATOM 5876 O O . ASP B 1 231 ? -7.355 -37.875 -10.32 1 96.44 231 ASP B O 1
ATOM 5880 N N . VAL B 1 232 ? -8.859 -38.125 -8.688 1 97.12 232 VAL B N 1
ATOM 5881 C CA . VAL B 1 232 ? -9.57 -36.906 -9.07 1 97.12 232 VAL B CA 1
ATOM 5882 C C . VAL B 1 232 ? -8.664 -35.688 -8.883 1 97.12 232 VAL B C 1
ATOM 5884 O O . VAL B 1 232 ? -8.578 -34.844 -9.758 1 97.12 232 VAL B O 1
ATOM 5887 N N . LEU B 1 233 ? -7.984 -35.656 -7.773 1 96.5 233 LEU B N 1
ATOM 5888 C CA . LEU B 1 233 ? -7.078 -34.562 -7.492 1 96.5 233 LEU B CA 1
ATOM 5889 C C . LEU B 1 233 ? -5.957 -34.5 -8.523 1 96.5 233 LEU B C 1
ATOM 5891 O O . LEU B 1 233 ? -5.582 -33.406 -8.969 1 96.5 233 LEU B O 1
ATOM 5895 N N . ARG B 1 234 ? -5.465 -35.594 -8.875 1 95.5 234 ARG B N 1
ATOM 5896 C CA . ARG B 1 234 ? -4.414 -35.656 -9.883 1 95.5 234 ARG B CA 1
ATOM 5897 C C . ARG B 1 234 ? -4.918 -35.156 -11.227 1 95.5 234 ARG B C 1
ATOM 5899 O O . ARG B 1 234 ? -4.215 -34.406 -11.922 1 95.5 234 ARG B O 1
ATOM 5906 N N . THR B 1 235 ? -6.074 -35.562 -11.617 1 96.12 235 THR B N 1
ATOM 5907 C CA . THR B 1 235 ? -6.656 -35.125 -12.875 1 96.12 235 THR B CA 1
ATOM 5908 C C . THR B 1 235 ? -6.871 -33.594 -12.859 1 96.12 235 THR B C 1
ATOM 5910 O O . THR B 1 235 ? -6.57 -32.906 -13.836 1 96.12 235 THR B O 1
ATOM 5913 N N . LEU B 1 236 ? -7.336 -33.125 -11.766 1 96.19 236 LEU B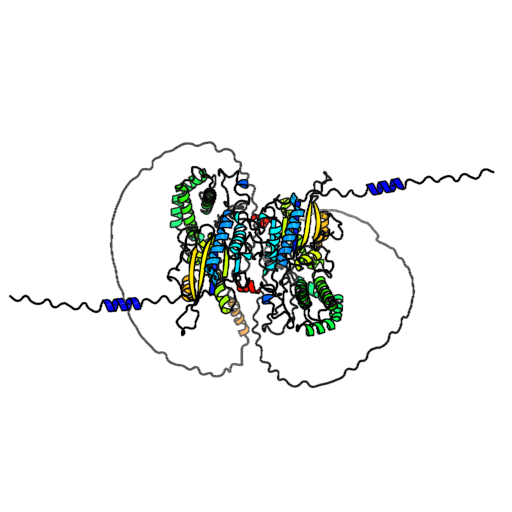 N 1
ATOM 5914 C CA . LEU B 1 236 ? -7.535 -31.688 -11.633 1 96.19 236 LEU B CA 1
ATOM 5915 C C . LEU B 1 236 ? -6.207 -30.938 -11.734 1 96.19 236 LEU B C 1
ATOM 5917 O O . LEU B 1 236 ? -6.141 -29.859 -12.344 1 96.19 236 LEU B O 1
ATOM 5921 N N . ALA B 1 237 ? -5.227 -31.484 -11.188 1 94.5 237 ALA B N 1
ATOM 5922 C CA . ALA B 1 237 ? -3.898 -30.875 -11.281 1 94.5 237 ALA B CA 1
ATOM 5923 C C . ALA B 1 237 ? -3.41 -30.844 -12.727 1 94.5 237 ALA B C 1
ATOM 5925 O O . ALA B 1 237 ? -2.777 -29.875 -13.156 1 94.5 237 ALA B O 1
ATOM 5926 N N . GLN B 1 238 ? -3.691 -31.891 -13.43 1 94.19 238 GLN B N 1
ATOM 5927 C CA . GLN B 1 238 ? -3.32 -31.953 -14.844 1 94.19 238 GLN B CA 1
ATOM 5928 C C . GLN B 1 238 ? -4.074 -30.906 -15.656 1 94.19 238 GLN B C 1
ATOM 5930 O O . GLN B 1 238 ? -3.504 -30.266 -16.547 1 94.19 238 GLN B O 1
ATOM 5935 N N . ILE B 1 239 ? -5.289 -30.766 -15.344 1 94.06 239 ILE B N 1
ATOM 5936 C CA . ILE B 1 239 ? -6.109 -29.766 -16.016 1 94.06 239 ILE B CA 1
ATOM 5937 C C . ILE B 1 239 ? -5.551 -28.375 -15.727 1 94.06 239 ILE B C 1
ATOM 5939 O O . ILE B 1 239 ? -5.422 -27.547 -16.641 1 94.06 239 ILE B O 1
ATOM 5943 N N . SER B 1 240 ? -5.211 -28.172 -14.516 1 92.31 240 SER B N 1
ATOM 5944 C CA . SER B 1 240 ? -4.617 -26.891 -14.125 1 92.31 240 SER B CA 1
ATOM 5945 C C . SER B 1 240 ? -3.309 -26.641 -14.867 1 92.31 240 SER B C 1
ATOM 5947 O O . SER B 1 240 ? -3.049 -25.531 -15.32 1 92.31 240 SER B O 1
ATOM 5949 N N . ALA B 1 241 ? -2.553 -27.641 -14.961 1 92.38 241 ALA B N 1
ATOM 5950 C CA . ALA B 1 241 ? -1.269 -27.531 -15.648 1 92.38 241 ALA B CA 1
ATOM 5951 C C . ALA B 1 241 ? -1.463 -27.172 -17.109 1 92.38 241 ALA B C 1
ATOM 5953 O O . ALA B 1 241 ? -0.673 -26.406 -17.688 1 92.38 241 ALA B O 1
ATOM 5954 N N . LEU B 1 242 ? -2.443 -27.75 -17.719 1 92.88 242 LEU B N 1
ATOM 5955 C CA . LEU B 1 242 ? -2.742 -27.422 -19.109 1 92.88 242 LEU B CA 1
ATOM 5956 C C . LEU B 1 242 ? -3.107 -25.938 -19.25 1 92.88 242 LEU B C 1
ATOM 5958 O O . LEU B 1 242 ? -2.641 -25.266 -20.172 1 92.88 242 LEU B O 1
ATOM 5962 N N . ASP B 1 243 ? -3.889 -25.516 -18.359 1 91.62 243 ASP B N 1
ATOM 5963 C CA . ASP B 1 243 ? -4.301 -24.125 -18.375 1 91.62 243 ASP B CA 1
ATOM 5964 C C . ASP B 1 243 ? -3.102 -23.188 -18.188 1 91.62 243 ASP B C 1
ATOM 5966 O O . ASP B 1 243 ? -2.936 -22.234 -18.938 1 91.62 243 ASP B O 1
ATOM 5970 N N . ILE B 1 244 ? -2.316 -23.453 -17.234 1 92.44 244 ILE B N 1
ATOM 5971 C CA . ILE B 1 244 ? -1.128 -22.656 -16.953 1 92.44 244 ILE B CA 1
ATOM 5972 C C . ILE B 1 244 ? -0.192 -22.688 -18.156 1 92.44 244 ILE B C 1
ATOM 5974 O O . ILE B 1 244 ? 0.377 -21.656 -18.531 1 92.44 244 ILE B O 1
ATOM 5978 N N . GLY B 1 245 ? -0.087 -23.844 -18.719 1 92.19 245 GLY B N 1
ATOM 5979 C CA . GLY B 1 245 ? 0.74 -23.984 -19.906 1 92.19 245 GLY B CA 1
ATOM 5980 C C . GLY B 1 245 ? 0.301 -23.078 -21.047 1 92.19 245 GLY B C 1
ATOM 5981 O O . GLY B 1 245 ? 1.135 -22.562 -21.797 1 92.19 245 GLY B O 1
ATOM 5982 N N . ALA B 1 246 ? -0.947 -22.953 -21.188 1 91.75 246 ALA B N 1
ATOM 5983 C CA . ALA B 1 246 ? -1.471 -22.062 -22.234 1 91.75 246 ALA B CA 1
ATOM 5984 C C . ALA B 1 246 ? -1.053 -20.625 -21.984 1 91.75 246 ALA B C 1
ATOM 5986 O O . ALA B 1 246 ? -0.872 -19.844 -22.938 1 91.75 246 ALA B O 1
ATOM 5987 N N . HIS B 1 247 ? -0.862 -20.297 -20.766 1 91.5 247 HIS B N 1
ATOM 5988 C CA . HIS B 1 247 ? -0.532 -18.922 -20.391 1 91.5 247 HIS B CA 1
ATOM 5989 C C . HIS B 1 247 ? 0.963 -18.656 -20.531 1 91.5 247 HIS B C 1
ATOM 5991 O O . HIS B 1 247 ? 1.371 -17.562 -20.953 1 91.5 247 HIS B O 1
ATOM 5997 N N . VAL B 1 248 ? 1.781 -19.609 -20.203 1 93.25 248 VAL B N 1
ATOM 5998 C CA . VAL B 1 248 ? 3.195 -19.281 -20.062 1 93.25 248 VAL B CA 1
ATOM 5999 C C . VAL B 1 248 ? 4.02 -20.109 -21.047 1 93.25 248 VAL B C 1
ATOM 6001 O O . VAL B 1 248 ? 5.195 -19.828 -21.281 1 93.25 248 VAL B O 1
ATOM 6004 N N . GLY B 1 249 ? 3.408 -21.062 -21.641 1 90.88 249 GLY B N 1
ATOM 6005 C CA . GLY B 1 249 ? 4.109 -21.953 -22.547 1 90.88 249 GLY B CA 1
ATOM 6006 C C . GLY B 1 249 ? 3.82 -21.672 -24.016 1 90.88 249 GLY B C 1
ATOM 6007 O O . GLY B 1 249 ? 3.252 -20.625 -24.344 1 90.88 249 GLY B O 1
ATOM 6008 N N . PRO B 1 250 ? 4.309 -22.578 -24.875 1 90.81 250 PRO B N 1
ATOM 6009 C CA . PRO B 1 250 ? 3.996 -22.438 -26.297 1 90.81 250 PRO B CA 1
ATOM 6010 C C . PRO B 1 250 ? 2.508 -22.609 -26.594 1 90.81 250 PRO B C 1
ATOM 6012 O O . PRO B 1 250 ? 1.784 -23.234 -25.797 1 90.81 250 PRO B O 1
ATOM 6015 N N . PRO B 1 251 ? 2.107 -22.094 -27.672 1 92.38 251 PRO B N 1
ATOM 6016 C CA . PRO B 1 251 ? 2.848 -21.312 -28.672 1 92.38 251 PRO B CA 1
ATOM 6017 C C . PRO B 1 251 ? 3.088 -19.875 -28.234 1 92.38 251 PRO B C 1
ATOM 6019 O O . PRO B 1 251 ? 2.441 -19.391 -27.312 1 92.38 251 PRO B O 1
ATOM 6022 N N . ARG B 1 252 ? 4.012 -19.188 -28.828 1 93.75 252 ARG B N 1
ATOM 6023 C CA . ARG B 1 252 ? 4.32 -17.766 -28.656 1 93.75 252 ARG B CA 1
ATOM 6024 C C . ARG B 1 252 ? 4.641 -17.453 -27.203 1 93.75 252 ARG B C 1
ATOM 6026 O O . ARG B 1 252 ? 4.152 -16.469 -26.656 1 93.75 252 ARG B O 1
ATOM 6033 N N . ALA B 1 253 ? 5.344 -18.375 -26.594 1 94 253 ALA B N 1
ATOM 6034 C CA . ALA B 1 253 ? 5.691 -18.234 -25.188 1 94 253 ALA B CA 1
ATOM 6035 C C . ALA B 1 253 ? 6.445 -16.938 -24.922 1 94 253 ALA B C 1
ATOM 6037 O O . ALA B 1 253 ? 6.176 -16.234 -23.953 1 94 253 ALA B O 1
ATOM 6038 N N . ALA B 1 254 ? 7.32 -16.578 -25.797 1 94.81 254 ALA B N 1
ATOM 6039 C CA . ALA B 1 254 ? 8.133 -15.383 -25.609 1 94.81 254 ALA B CA 1
ATOM 6040 C C . ALA B 1 254 ? 7.277 -14.125 -25.688 1 94.81 254 ALA B C 1
ATOM 6042 O O . ALA B 1 254 ? 7.445 -13.203 -24.875 1 94.81 254 ALA B O 1
ATOM 6043 N N . GLU B 1 255 ? 6.414 -14.086 -26.609 1 93.88 255 GLU B N 1
ATOM 6044 C CA . GLU B 1 255 ? 5.543 -12.922 -26.75 1 93.88 255 GLU B CA 1
ATOM 6045 C C . GLU B 1 255 ? 4.609 -12.781 -25.547 1 93.88 255 GLU B C 1
ATOM 6047 O O . GLU B 1 255 ? 4.387 -11.672 -25.062 1 93.88 255 GLU B O 1
ATOM 6052 N N . LYS B 1 256 ? 4.051 -13.891 -25.141 1 93.69 256 LYS B N 1
ATOM 6053 C CA . LYS B 1 256 ? 3.223 -13.859 -23.938 1 93.69 256 LYS B CA 1
ATOM 6054 C C . LYS B 1 256 ? 4.02 -13.352 -22.734 1 93.69 256 LYS B C 1
ATOM 6056 O O . LYS B 1 256 ? 3.506 -12.578 -21.922 1 93.69 256 LYS B O 1
ATOM 6061 N N . ALA B 1 257 ? 5.242 -13.758 -22.672 1 95.12 257 ALA B N 1
ATOM 6062 C CA . ALA B 1 257 ? 6.109 -13.336 -21.578 1 95.12 257 ALA B CA 1
ATOM 6063 C C . ALA B 1 257 ? 6.332 -11.82 -21.609 1 95.12 257 ALA B C 1
ATOM 6065 O O . ALA B 1 257 ? 6.379 -11.18 -20.562 1 95.12 257 ALA B O 1
ATOM 6066 N N . GLN B 1 258 ? 6.395 -11.219 -22.75 1 93.81 258 GLN B N 1
ATOM 6067 C CA . GLN B 1 258 ? 6.586 -9.773 -22.891 1 93.81 258 GLN B CA 1
ATOM 6068 C C . GLN B 1 258 ? 5.438 -9.008 -22.25 1 93.81 258 GLN B C 1
ATOM 6070 O O . GLN B 1 258 ? 5.598 -7.844 -21.859 1 93.81 258 GLN B O 1
ATOM 6075 N N . LEU B 1 259 ? 4.34 -9.719 -22.172 1 91.75 259 LEU B N 1
ATOM 6076 C CA . LEU B 1 259 ? 3.129 -9.055 -21.703 1 91.75 259 LEU B CA 1
ATOM 6077 C C . LEU B 1 259 ? 2.836 -9.422 -20.25 1 91.75 259 LEU B C 1
ATOM 6079 O O . LEU B 1 259 ? 1.897 -8.891 -19.656 1 91.75 259 LEU B O 1
ATOM 6083 N N . THR B 1 260 ? 3.605 -10.312 -19.688 1 91.88 260 THR B N 1
ATOM 6084 C CA . THR B 1 260 ? 3.324 -10.805 -18.344 1 91.88 260 THR B CA 1
ATOM 6085 C C . THR B 1 260 ? 4.598 -10.844 -17.5 1 91.88 260 THR B C 1
ATOM 6087 O O . THR B 1 260 ? 5.074 -9.812 -17.031 1 91.88 260 THR B O 1
ATOM 6090 N N . GLY B 1 261 ? 5.262 -12.07 -17.484 1 94.75 261 GLY B N 1
ATOM 6091 C CA . GLY B 1 261 ? 6.406 -12.281 -16.609 1 94.75 261 GLY B CA 1
ATOM 6092 C C . GLY B 1 261 ? 7.641 -11.516 -17.062 1 94.75 261 GLY B C 1
ATOM 6093 O O . GLY B 1 261 ? 8.516 -11.203 -16.25 1 94.75 261 GLY B O 1
ATOM 6094 N N . GLY B 1 262 ? 7.723 -11.219 -18.281 1 95.88 262 GLY B N 1
ATOM 6095 C CA . GLY B 1 262 ? 8.852 -10.469 -18.812 1 95.88 262 GLY B CA 1
ATOM 6096 C C . GLY B 1 262 ? 8.914 -9.047 -18.281 1 95.88 262 GLY B C 1
ATOM 6097 O O . GLY B 1 262 ? 9.992 -8.438 -18.25 1 95.88 262 GLY B O 1
ATOM 6098 N N . ILE B 1 263 ? 7.797 -8.547 -17.953 1 93.75 263 ILE B N 1
ATOM 6099 C CA . ILE B 1 263 ? 7.75 -7.195 -17.406 1 93.75 263 ILE B CA 1
ATOM 6100 C C . ILE B 1 263 ? 8.5 -7.16 -16.062 1 93.75 263 ILE B C 1
ATOM 6102 O O . ILE B 1 263 ? 9.328 -6.277 -15.836 1 93.75 263 ILE B O 1
ATOM 6106 N N . LEU B 1 264 ? 8.172 -8.109 -15.227 1 96.25 264 LEU B N 1
ATOM 6107 C CA . LEU B 1 264 ? 8.844 -8.195 -13.938 1 96.25 264 LEU B CA 1
ATOM 6108 C C . LEU B 1 264 ? 10.328 -8.5 -14.117 1 96.25 264 LEU B C 1
ATOM 6110 O O . LEU B 1 264 ? 11.18 -7.922 -13.438 1 96.25 264 LEU B O 1
ATOM 6114 N N . LEU B 1 265 ? 10.625 -9.406 -15.016 1 97.38 265 LEU B N 1
ATOM 6115 C CA . LEU B 1 265 ? 12.016 -9.734 -15.297 1 97.38 265 LEU B CA 1
ATOM 6116 C C . LEU B 1 265 ? 12.789 -8.484 -15.719 1 97.38 265 LEU B C 1
ATOM 6118 O O . LEU B 1 265 ? 13.891 -8.242 -15.219 1 97.38 265 LEU B O 1
ATOM 6122 N N . ASP B 1 266 ? 12.234 -7.77 -16.594 1 95.75 266 ASP B N 1
ATOM 6123 C CA . ASP B 1 266 ? 12.867 -6.535 -17.047 1 95.75 266 ASP B CA 1
ATOM 6124 C C . ASP B 1 266 ? 13.07 -5.555 -15.898 1 95.75 266 ASP B C 1
ATOM 6126 O O . ASP B 1 266 ? 14.109 -4.898 -15.812 1 95.75 266 ASP B O 1
ATOM 6130 N N . ALA B 1 267 ? 12.086 -5.449 -15.094 1 95 267 ALA B N 1
ATOM 6131 C CA . ALA B 1 267 ? 12.18 -4.551 -13.945 1 95 267 ALA B CA 1
ATOM 6132 C C . ALA B 1 267 ? 13.312 -4.965 -13.008 1 95 267 ALA B C 1
ATOM 6134 O O . ALA B 1 267 ? 14.031 -4.113 -12.484 1 95 267 ALA B O 1
ATOM 6135 N N . ILE B 1 268 ? 13.469 -6.23 -12.773 1 97.19 268 ILE B N 1
ATOM 6136 C CA . ILE B 1 268 ? 14.531 -6.742 -11.906 1 97.19 268 ILE B CA 1
ATOM 6137 C C . ILE B 1 268 ? 15.891 -6.359 -12.477 1 97.19 268 ILE B C 1
ATOM 6139 O O . ILE B 1 268 ? 16.734 -5.824 -11.766 1 97.19 268 ILE B O 1
ATOM 6143 N N . LEU B 1 269 ? 16.078 -6.57 -13.734 1 96.31 269 LEU B N 1
ATOM 6144 C CA . LEU B 1 269 ? 17.328 -6.238 -14.391 1 96.31 269 LEU B CA 1
ATOM 6145 C C . LEU B 1 269 ? 17.562 -4.73 -14.414 1 96.31 269 LEU B C 1
ATOM 6147 O O . LEU B 1 269 ? 18.672 -4.258 -14.156 1 96.31 269 LEU B O 1
ATOM 6151 N N . ALA B 1 270 ? 16.5 -4.016 -14.656 1 94.31 270 ALA B N 1
ATOM 6152 C CA . ALA B 1 270 ? 16.594 -2.561 -14.734 1 94.31 270 ALA B CA 1
ATOM 6153 C C . ALA B 1 270 ? 16.906 -1.954 -13.375 1 94.31 270 ALA B C 1
ATOM 6155 O O . ALA B 1 270 ? 17.656 -0.983 -13.273 1 94.31 270 ALA B O 1
ATOM 6156 N N . ASN B 1 271 ? 16.312 -2.471 -12.367 1 94.38 271 ASN B N 1
ATOM 6157 C CA . ASN B 1 271 ? 16.594 -1.979 -11.023 1 94.38 271 ASN B CA 1
ATOM 6158 C C . ASN B 1 271 ? 18.047 -2.174 -10.648 1 94.38 271 ASN B C 1
ATOM 6160 O O . ASN B 1 271 ? 18.672 -1.282 -10.062 1 94.38 271 ASN B O 1
ATOM 6164 N N . PHE B 1 272 ? 18.609 -3.305 -10.984 1 95.5 272 PHE B N 1
ATOM 6165 C CA . PHE B 1 272 ? 20.031 -3.541 -10.734 1 95.5 272 PHE B CA 1
ATOM 6166 C C . PHE B 1 272 ? 20.875 -2.523 -11.477 1 95.5 272 PHE B C 1
ATOM 6168 O O . PHE B 1 272 ? 21.75 -1.876 -10.883 1 95.5 272 PHE B O 1
ATOM 6175 N N . SER B 1 273 ? 20.594 -2.414 -12.758 1 92.62 273 SER B N 1
ATOM 6176 C CA . SER B 1 273 ? 21.391 -1.528 -13.602 1 92.62 273 SER B CA 1
ATOM 6177 C C . SER B 1 273 ? 21.328 -0.09 -13.094 1 92.62 273 SER B C 1
ATOM 6179 O O . SER B 1 273 ? 22.359 0.585 -13.016 1 92.62 273 SER B O 1
ATOM 6181 N N . ARG B 1 274 ? 20.156 0.292 -12.773 1 91.38 274 ARG B N 1
ATOM 6182 C CA . ARG B 1 274 ? 20 1.665 -12.305 1 91.38 274 ARG B CA 1
ATOM 6183 C C . ARG B 1 274 ? 20.688 1.875 -10.961 1 91.38 274 ARG B C 1
ATOM 6185 O O . ARG B 1 274 ? 21.312 2.906 -10.734 1 91.38 274 ARG B O 1
ATOM 6192 N N . ALA B 1 275 ? 20.562 0.916 -10.07 1 90.75 275 ALA B N 1
ATOM 6193 C CA . ALA B 1 275 ? 21.219 1.01 -8.766 1 90.75 275 ALA B CA 1
ATOM 6194 C C . ALA B 1 275 ? 22.734 1.104 -8.914 1 90.75 275 ALA B C 1
ATOM 6196 O O . ALA B 1 275 ? 23.375 1.918 -8.25 1 90.75 275 ALA B O 1
ATOM 6197 N N . GLN B 1 276 ? 23.312 0.385 -9.828 1 90.62 276 GLN B N 1
ATOM 6198 C CA . GLN B 1 276 ? 24.75 0.381 -10.055 1 90.62 276 GLN B CA 1
ATOM 6199 C C . GLN B 1 276 ? 25.203 1.677 -10.719 1 90.62 276 GLN B C 1
ATOM 6201 O O . GLN B 1 276 ? 26.203 2.27 -10.32 1 90.62 276 GLN B O 1
ATOM 6206 N N . ARG B 1 277 ? 24.469 2.094 -11.68 1 89.69 277 ARG B N 1
ATOM 6207 C CA . ARG B 1 277 ? 24.828 3.293 -12.438 1 89.69 277 ARG B CA 1
ATOM 6208 C C . ARG B 1 277 ? 24.812 4.523 -11.539 1 89.69 277 ARG B C 1
ATOM 6210 O O . ARG B 1 277 ? 25.703 5.383 -11.641 1 89.69 277 ARG B O 1
ATOM 6217 N N . LEU B 1 278 ? 23.844 4.531 -10.641 1 90.12 278 LEU B N 1
ATOM 6218 C CA . LEU B 1 278 ? 23.672 5.711 -9.797 1 90.12 278 LEU B CA 1
ATOM 6219 C C . LEU B 1 278 ? 24.438 5.551 -8.484 1 90.12 278 LEU B C 1
ATOM 6221 O O . LEU B 1 278 ? 24.469 6.473 -7.668 1 90.12 278 LEU B O 1
ATOM 6225 N N . GLY B 1 279 ? 25 4.438 -8.273 1 90.06 279 GLY B N 1
ATOM 6226 C CA . GLY B 1 279 ? 25.719 4.203 -7.043 1 90.06 279 GLY B CA 1
ATOM 6227 C C . GLY B 1 279 ? 24.844 4.246 -5.809 1 90.06 279 GLY B C 1
ATOM 6228 O O . GLY B 1 279 ? 25.234 4.82 -4.789 1 90.06 279 GLY B O 1
ATOM 6229 N N . LEU B 1 280 ? 23.656 3.725 -5.922 1 90.5 280 LEU B N 1
ATOM 6230 C CA . LEU B 1 280 ? 22.703 3.734 -4.812 1 90.5 280 LEU B CA 1
ATOM 6231 C C . LEU B 1 280 ? 23.016 2.615 -3.824 1 90.5 280 LEU B C 1
ATOM 6233 O O . LEU B 1 280 ? 23.531 1.566 -4.211 1 90.5 280 LEU B O 1
ATOM 6237 N N . PRO B 1 281 ? 22.672 2.838 -2.578 1 92.31 281 PRO B N 1
ATOM 6238 C CA . PRO B 1 281 ? 22.922 1.808 -1.564 1 92.31 281 PRO B CA 1
ATOM 6239 C C . PRO B 1 281 ? 21.891 0.674 -1.621 1 92.31 281 PRO B C 1
ATOM 6241 O O . PRO B 1 281 ? 21.906 -0.215 -0.766 1 92.31 281 PRO B O 1
ATOM 6244 N N . LEU B 1 282 ? 21.047 0.668 -2.59 1 94.81 282 LEU B N 1
ATOM 6245 C CA . LEU B 1 282 ? 20.031 -0.356 -2.738 1 94.81 282 LEU B CA 1
ATOM 6246 C C . LEU B 1 282 ? 20.656 -1.731 -2.939 1 94.81 282 LEU B C 1
ATOM 6248 O O . LEU B 1 282 ? 21.406 -1.94 -3.891 1 94.81 282 LEU B O 1
ATOM 6252 N N . LYS B 1 283 ? 20.281 -2.682 -2.049 1 97 283 LYS B N 1
ATOM 6253 C CA . LYS B 1 283 ? 20.891 -4.012 -2.08 1 97 283 LYS B CA 1
ATOM 6254 C C . LYS B 1 283 ? 19.859 -5.078 -2.424 1 97 283 LYS B C 1
ATOM 6256 O O . LYS B 1 283 ? 20.203 -6.117 -2.998 1 97 283 LYS B O 1
ATOM 6261 N N . MET B 1 284 ? 18.625 -4.777 -2.041 1 98.19 284 MET B N 1
ATOM 6262 C CA . MET B 1 284 ? 17.625 -5.836 -2.197 1 98.19 284 MET B CA 1
ATOM 6263 C C . MET B 1 284 ? 16.266 -5.25 -2.545 1 98.19 284 MET B C 1
ATOM 6265 O O . MET B 1 284 ? 15.844 -4.246 -1.964 1 98.19 284 MET B O 1
ATOM 6269 N N . VAL B 1 285 ? 15.641 -5.828 -3.49 1 98.12 285 VAL B N 1
ATOM 6270 C CA . VAL B 1 285 ? 14.242 -5.547 -3.801 1 98.12 285 VAL B CA 1
ATOM 6271 C C . VAL B 1 285 ? 13.406 -6.809 -3.602 1 98.12 285 VAL B C 1
ATOM 6273 O O . VAL B 1 285 ? 13.742 -7.871 -4.125 1 98.12 285 VAL B O 1
ATOM 6276 N N . MET B 1 286 ? 12.352 -6.688 -2.832 1 98.56 286 MET B N 1
ATOM 6277 C CA . MET B 1 286 ? 11.477 -7.82 -2.521 1 98.56 286 MET B CA 1
ATOM 6278 C C . MET B 1 286 ? 10.094 -7.621 -3.125 1 98.56 286 MET B C 1
ATOM 6280 O O . MET B 1 286 ? 9.508 -6.539 -3.008 1 98.56 286 MET B O 1
ATOM 6284 N N . TYR B 1 287 ? 9.586 -8.695 -3.717 1 98.31 287 TYR B N 1
ATOM 6285 C CA . TYR B 1 287 ? 8.25 -8.68 -4.293 1 98.31 287 TYR B CA 1
ATOM 6286 C C . TYR B 1 287 ? 7.359 -9.727 -3.643 1 98.31 287 TYR B C 1
ATOM 6288 O O . TYR B 1 287 ? 7.633 -10.93 -3.742 1 98.31 287 TYR B O 1
ATOM 6296 N N . SER B 1 288 ? 6.32 -9.281 -2.924 1 98.5 288 SER B N 1
ATOM 6297 C CA . SER B 1 288 ? 5.305 -10.164 -2.361 1 98.5 288 SER B CA 1
ATOM 6298 C C . SER B 1 288 ? 4.133 -10.336 -3.318 1 98.5 288 SER B C 1
ATOM 6300 O O . SER B 1 288 ? 3.432 -9.367 -3.629 1 98.5 288 SER B O 1
ATOM 6302 N N . ALA B 1 289 ? 3.943 -11.562 -3.715 1 97.88 289 ALA B N 1
ATOM 6303 C CA . ALA B 1 289 ? 3.014 -11.742 -4.828 1 97.88 289 ALA B CA 1
ATOM 6304 C C . ALA B 1 289 ? 2.336 -13.109 -4.766 1 97.88 289 ALA B C 1
ATOM 6306 O O . ALA B 1 289 ? 1.963 -13.57 -3.688 1 97.88 289 ALA B O 1
ATOM 6307 N N . HIS B 1 290 ? 2.002 -13.633 -5.965 1 96.38 290 HIS B N 1
ATOM 6308 C CA . HIS B 1 290 ? 1.161 -14.82 -6.086 1 96.38 290 HIS B CA 1
ATOM 6309 C C . HIS B 1 290 ? 1.885 -15.938 -6.832 1 96.38 290 HIS B C 1
ATOM 6311 O O . HIS B 1 290 ? 2.992 -15.734 -7.336 1 96.38 290 HIS B O 1
ATOM 6317 N N . ASP B 1 291 ? 1.271 -17.109 -6.789 1 94.81 291 ASP B N 1
ATOM 6318 C CA . ASP B 1 291 ? 1.777 -18.219 -7.602 1 94.81 291 ASP B CA 1
ATOM 6319 C C . ASP B 1 291 ? 1.81 -17.828 -9.078 1 94.81 291 ASP B C 1
ATOM 6321 O O . ASP B 1 291 ? 2.787 -18.109 -9.773 1 94.81 291 ASP B O 1
ATOM 6325 N N . SER B 1 292 ? 0.778 -17.125 -9.484 1 93.25 292 SER B N 1
ATOM 6326 C CA . SER B 1 292 ? 0.69 -16.734 -10.891 1 93.25 292 SER B CA 1
ATOM 6327 C C . SER B 1 292 ? 1.855 -15.836 -11.281 1 93.25 292 SER B C 1
ATOM 6329 O O . SER B 1 292 ? 2.35 -15.914 -12.414 1 93.25 292 SER B O 1
ATOM 6331 N N . THR B 1 293 ? 2.287 -14.992 -10.352 1 96.25 293 THR B N 1
ATOM 6332 C CA . THR B 1 293 ? 3.434 -14.125 -10.609 1 96.25 293 THR B CA 1
ATOM 6333 C C . THR B 1 293 ? 4.699 -14.953 -10.812 1 96.25 293 THR B C 1
ATOM 6335 O O . THR B 1 293 ? 5.457 -14.711 -11.758 1 96.25 293 THR B O 1
ATOM 6338 N N . LEU B 1 294 ? 4.859 -15.906 -9.961 1 96.94 294 LEU B N 1
ATOM 6339 C CA . LEU B 1 294 ? 6.023 -16.781 -10.062 1 96.94 294 LEU B CA 1
ATOM 6340 C C . LEU B 1 294 ? 5.969 -17.594 -11.352 1 96.94 294 LEU B C 1
ATOM 6342 O O . LEU B 1 294 ? 6.988 -17.781 -12.016 1 96.94 294 LEU B O 1
ATOM 6346 N N . LEU B 1 295 ? 4.785 -18.078 -11.695 1 95.25 295 LEU B N 1
ATOM 6347 C CA . LEU B 1 295 ? 4.613 -18.875 -12.914 1 95.25 295 LEU B CA 1
ATOM 6348 C C . LEU B 1 295 ? 4.941 -18.031 -14.148 1 95.25 295 LEU B C 1
ATOM 6350 O O . LEU B 1 295 ? 5.629 -18.516 -15.055 1 95.25 295 LEU B O 1
ATOM 6354 N N . ALA B 1 296 ? 4.445 -16.828 -14.164 1 95.19 296 ALA B N 1
ATOM 6355 C CA . ALA B 1 296 ? 4.734 -15.93 -15.281 1 95.19 296 ALA B CA 1
ATOM 6356 C C . ALA B 1 296 ? 6.23 -15.664 -15.391 1 95.19 296 ALA B C 1
ATOM 6358 O O . ALA B 1 296 ? 6.785 -15.656 -16.5 1 95.19 296 ALA B O 1
ATOM 6359 N N . LEU B 1 297 ? 6.82 -15.43 -14.281 1 97.19 297 LEU B N 1
ATOM 6360 C CA . LEU B 1 297 ? 8.25 -15.164 -14.25 1 97.19 297 LEU B CA 1
ATOM 6361 C C . LEU B 1 297 ? 9.039 -16.391 -14.711 1 97.19 297 LEU B C 1
ATOM 6363 O O . LEU B 1 297 ? 9.992 -16.266 -15.492 1 97.19 297 LEU B O 1
ATOM 6367 N N . GLN B 1 298 ? 8.664 -17.531 -14.273 1 96.38 298 GLN B N 1
ATOM 6368 C CA . GLN B 1 298 ? 9.289 -18.766 -14.719 1 96.38 298 GLN B CA 1
ATOM 6369 C C . GLN B 1 298 ? 9.109 -18.969 -16.219 1 96.38 298 GLN B C 1
ATOM 6371 O O . GLN B 1 298 ? 10.008 -19.453 -16.906 1 96.38 298 GLN B O 1
ATOM 6376 N N . GLY B 1 299 ? 7.918 -18.656 -16.672 1 95.19 299 GLY B N 1
ATOM 6377 C CA . GLY B 1 299 ? 7.688 -18.703 -18.109 1 95.19 299 GLY B CA 1
ATOM 6378 C C . GLY B 1 299 ? 8.625 -17.797 -18.891 1 95.19 299 GLY B C 1
ATOM 6379 O O . GLY B 1 299 ? 9.18 -18.203 -19.922 1 95.19 299 GLY B O 1
ATOM 6380 N N . ALA B 1 300 ? 8.82 -16.594 -18.391 1 96.75 300 ALA B N 1
ATOM 6381 C CA . ALA B 1 300 ? 9.711 -15.648 -19.047 1 96.75 300 ALA B CA 1
ATOM 6382 C C . ALA B 1 300 ? 11.148 -16.141 -19.047 1 96.75 300 ALA B C 1
ATOM 6384 O O . ALA B 1 300 ? 11.914 -15.867 -19.969 1 96.75 300 ALA B O 1
ATOM 6385 N N . LEU B 1 301 ? 11.508 -16.922 -18.031 1 97.31 301 LEU B N 1
ATOM 6386 C CA . LEU B 1 301 ? 12.859 -17.438 -17.875 1 97.31 301 LEU B CA 1
ATOM 6387 C C . LEU B 1 301 ? 13.023 -18.766 -18.609 1 97.31 301 LEU B C 1
ATOM 6389 O O . LEU B 1 301 ? 14.141 -19.297 -18.703 1 97.31 301 LEU B O 1
ATOM 6393 N N . GLY B 1 302 ? 11.938 -19.312 -19.094 1 94.94 302 GLY B N 1
ATOM 6394 C CA . GLY B 1 302 ? 11.984 -20.625 -19.703 1 94.94 302 GLY B CA 1
ATOM 6395 C C . GLY B 1 302 ? 12.188 -21.75 -18.688 1 94.94 302 GLY B C 1
ATOM 6396 O O . GLY B 1 302 ? 12.82 -22.75 -19 1 94.94 302 GLY B O 1
ATOM 6397 N N . LEU B 1 303 ? 11.719 -21.531 -17.516 1 95 303 LEU B N 1
ATOM 6398 C CA . LEU B 1 303 ? 12.023 -22.469 -16.438 1 95 303 LEU B CA 1
ATOM 6399 C C . LEU B 1 303 ? 10.75 -23.141 -15.93 1 95 303 LEU B C 1
ATOM 6401 O O . LEU B 1 303 ? 10.805 -23.938 -14.992 1 95 303 LEU B O 1
ATOM 6405 N N . TYR B 1 304 ? 9.586 -22.781 -16.5 1 93.38 304 TYR B N 1
ATOM 6406 C CA . TYR B 1 304 ? 8.367 -23.438 -16.047 1 93.38 304 TYR B CA 1
ATOM 6407 C C . TYR B 1 304 ? 8.445 -24.938 -16.234 1 93.38 304 TYR B C 1
ATOM 6409 O O . TYR B 1 304 ? 8.734 -25.422 -17.328 1 93.38 304 TYR B O 1
ATOM 6417 N N . ASP B 1 305 ? 8.156 -25.703 -15.164 1 90.5 305 ASP B N 1
ATOM 6418 C CA . ASP B 1 305 ? 8.352 -27.156 -15.219 1 90.5 305 ASP B CA 1
ATOM 6419 C C . ASP B 1 305 ? 7.023 -27.891 -15.07 1 90.5 305 ASP B C 1
ATOM 6421 O O . ASP B 1 305 ? 7 -29.094 -14.797 1 90.5 305 ASP B O 1
ATOM 6425 N N . GLY B 1 306 ? 5.945 -27.203 -15.062 1 89.62 306 GLY B N 1
ATOM 6426 C CA . GLY B 1 306 ? 4.648 -27.859 -15.023 1 89.62 306 GLY B CA 1
ATOM 6427 C C . GLY B 1 306 ? 4.039 -27.891 -13.633 1 89.62 306 GLY B C 1
ATOM 6428 O O . GLY B 1 306 ? 2.898 -28.328 -13.453 1 89.62 306 GLY B O 1
ATOM 6429 N N . HIS B 1 307 ? 4.723 -27.359 -12.664 1 90.5 307 HIS B N 1
ATOM 6430 C CA . HIS B 1 307 ? 4.219 -27.391 -11.297 1 90.5 307 HIS B CA 1
ATOM 6431 C C . HIS B 1 307 ? 3.83 -25.984 -10.82 1 90.5 307 HIS B C 1
ATOM 6433 O O . HIS B 1 307 ? 4.453 -25 -11.211 1 90.5 307 HIS B O 1
ATOM 6439 N N . THR B 1 308 ? 2.85 -25.969 -9.984 1 91.5 308 THR B N 1
ATOM 6440 C CA . THR B 1 308 ? 2.453 -24.719 -9.352 1 91.5 308 THR B CA 1
ATOM 6441 C C . THR B 1 308 ? 3.311 -24.453 -8.117 1 91.5 308 THR B C 1
ATOM 6443 O O . THR B 1 308 ? 3.537 -25.344 -7.297 1 91.5 308 THR B O 1
ATOM 6446 N N . PRO B 1 309 ? 3.836 -23.234 -7.98 1 95.25 309 PRO B N 1
ATOM 6447 C CA . PRO B 1 309 ? 4.617 -22.922 -6.785 1 95.25 309 PRO B CA 1
ATOM 6448 C C . PRO B 1 309 ? 3.818 -23.094 -5.492 1 95.25 309 PRO B C 1
ATOM 6450 O O . PRO B 1 309 ? 2.695 -22.594 -5.387 1 95.25 309 PRO B O 1
ATOM 6453 N N . PRO B 1 310 ? 4.359 -23.812 -4.555 1 95.5 310 PRO B N 1
ATOM 6454 C CA . PRO B 1 310 ? 3.666 -23.922 -3.268 1 95.5 310 PRO B CA 1
ATOM 6455 C C . PRO B 1 310 ? 3.645 -22.609 -2.49 1 95.5 310 PRO B C 1
ATOM 6457 O O . PRO B 1 310 ? 4.25 -21.625 -2.92 1 95.5 310 PRO B O 1
ATOM 6460 N N . TYR B 1 311 ? 2.887 -22.609 -1.406 1 96.44 311 TYR B N 1
ATOM 6461 C CA . TYR B 1 311 ? 2.818 -21.438 -0.556 1 96.44 311 TYR B CA 1
ATOM 6462 C C . TYR B 1 311 ? 4.199 -21.062 -0.027 1 96.44 311 TYR B C 1
ATOM 6464 O O . TYR B 1 311 ? 4.988 -21.938 0.33 1 96.44 311 TYR B O 1
ATOM 6472 N N . ALA B 1 312 ? 4.492 -19.719 -0.04 1 97.81 312 ALA B N 1
ATOM 6473 C CA . ALA B 1 312 ? 5.723 -19.125 0.467 1 97.81 312 ALA B CA 1
ATOM 6474 C C . ALA B 1 312 ? 6.926 -19.531 -0.377 1 97.81 312 ALA B C 1
ATOM 6476 O O . ALA B 1 312 ? 8.062 -19.484 0.086 1 97.81 312 ALA B O 1
ATOM 6477 N N . ALA B 1 313 ? 6.613 -20.078 -1.577 1 98.06 313 ALA B N 1
ATOM 6478 C CA . ALA B 1 313 ? 7.715 -20.297 -2.51 1 98.06 313 ALA B CA 1
ATOM 6479 C C . ALA B 1 313 ? 8.422 -18.984 -2.842 1 98.06 313 ALA B C 1
ATOM 6481 O O . ALA B 1 313 ? 7.805 -17.922 -2.838 1 98.06 313 ALA B O 1
ATOM 6482 N N . CYS B 1 314 ? 9.727 -19.094 -3.145 1 98.56 314 CYS B N 1
ATOM 6483 C CA . CYS B 1 314 ? 10.539 -17.906 -3.361 1 98.56 314 CYS B CA 1
ATOM 6484 C C . CYS B 1 314 ? 11.531 -18.109 -4.5 1 98.56 314 CYS B C 1
ATOM 6486 O O . CYS B 1 314 ? 12.266 -19.109 -4.512 1 98.56 314 CYS B O 1
ATOM 6488 N N . LEU B 1 315 ? 11.469 -17.266 -5.473 1 98.44 315 LEU B N 1
ATOM 6489 C CA . LEU B 1 315 ? 12.461 -17.203 -6.543 1 98.44 315 LEU B CA 1
ATOM 6490 C C . LEU B 1 315 ? 13.406 -16.031 -6.34 1 98.44 315 LEU B C 1
ATOM 6492 O O . LEU B 1 315 ? 12.969 -14.891 -6.227 1 98.44 315 LEU B O 1
ATOM 6496 N N . GLY B 1 316 ? 14.75 -16.312 -6.301 1 98.38 316 GLY B N 1
ATOM 6497 C CA . GLY B 1 316 ? 15.734 -15.266 -6.027 1 98.38 316 GLY B CA 1
ATOM 6498 C C . GLY B 1 316 ? 16.719 -15.062 -7.164 1 98.38 316 GLY B C 1
ATOM 6499 O O . GLY B 1 316 ? 17.109 -16.016 -7.832 1 98.38 316 GLY B O 1
ATOM 6500 N N . PHE B 1 317 ? 17.062 -13.836 -7.43 1 98.25 317 PHE B N 1
ATOM 6501 C CA . PHE B 1 317 ? 18.125 -13.391 -8.328 1 98.25 317 PHE B CA 1
ATOM 6502 C C . PHE B 1 317 ? 19.297 -12.82 -7.543 1 98.25 317 PHE B C 1
ATOM 6504 O O . PHE B 1 317 ? 19.141 -11.844 -6.805 1 98.25 317 PHE B O 1
ATOM 6511 N N . GLU B 1 318 ? 20.438 -13.422 -7.656 1 97.44 318 GLU B N 1
ATOM 6512 C CA . GLU B 1 318 ? 21.641 -12.93 -6.977 1 97.44 318 GLU B CA 1
ATOM 6513 C C . GLU B 1 318 ? 22.656 -12.398 -7.977 1 97.44 318 GLU B C 1
ATOM 6515 O O . GLU B 1 318 ? 23.141 -13.148 -8.828 1 97.44 318 GLU B O 1
ATOM 6520 N N . PHE B 1 319 ? 22.938 -11.125 -7.844 1 96.56 319 PHE B N 1
ATOM 6521 C CA . PHE B 1 319 ? 23.953 -10.477 -8.672 1 96.56 319 PHE B CA 1
ATOM 6522 C C . PHE B 1 319 ? 25.297 -10.398 -7.938 1 96.56 319 PHE B C 1
ATOM 6524 O O . PHE B 1 319 ? 25.359 -9.859 -6.832 1 96.56 319 PHE B O 1
ATOM 6531 N N . ARG B 1 320 ? 26.359 -10.961 -8.531 1 94.5 320 ARG B N 1
ATOM 6532 C CA . ARG B 1 320 ? 27.688 -10.961 -7.918 1 94.5 320 ARG B CA 1
ATOM 6533 C C . ARG B 1 320 ? 28.734 -10.359 -8.859 1 94.5 320 ARG B C 1
ATOM 6535 O O . ARG B 1 320 ? 28.672 -10.555 -10.07 1 94.5 320 ARG B O 1
ATOM 6542 N N . ARG B 1 321 ? 29.688 -9.688 -8.203 1 90.12 321 ARG B N 1
ATOM 6543 C CA . ARG B 1 321 ? 30.828 -9.188 -8.984 1 90.12 321 ARG B CA 1
ATOM 6544 C C . ARG B 1 321 ? 31.781 -10.32 -9.359 1 90.12 321 ARG B C 1
ATOM 6546 O O . ARG B 1 321 ? 31.969 -11.258 -8.578 1 90.12 321 ARG B O 1
ATOM 6553 N N . ARG B 1 322 ? 32.344 -10.375 -10.484 1 77.81 322 ARG B N 1
ATOM 6554 C CA . ARG B 1 322 ? 33.312 -11.367 -10.891 1 77.81 322 ARG B CA 1
ATOM 6555 C C . ARG B 1 322 ? 34.75 -10.875 -10.594 1 77.81 322 ARG B C 1
ATOM 6557 O O . ARG B 1 322 ? 35.094 -9.742 -10.938 1 77.81 322 ARG B O 1
ATOM 6564 N N . LEU B 1 323 ? 35.438 -11.625 -9.617 1 64.62 323 LEU B N 1
ATOM 6565 C CA . LEU B 1 323 ? 36.812 -11.344 -9.219 1 64.62 323 LEU B CA 1
ATOM 6566 C C . LEU B 1 323 ? 37.781 -11.945 -10.219 1 64.62 323 LEU B C 1
ATOM 6568 O O . LEU B 1 323 ? 37.656 -13.102 -10.609 1 64.62 323 LEU B O 1
ATOM 6572 N N . GLY B 1 324 ? 38.25 -11.406 -11.477 1 54.41 324 GLY B N 1
ATOM 6573 C CA . GLY B 1 324 ? 39.375 -11.844 -12.289 1 54.41 324 GLY B CA 1
ATOM 6574 C C . GLY B 1 324 ? 39.781 -10.828 -13.336 1 54.41 324 GLY B C 1
ATOM 6575 O O . GLY B 1 324 ? 40.531 -9.898 -13.039 1 54.41 324 GLY B O 1
ATOM 6576 N N . ASP B 1 325 ? 39.438 -11.039 -14.672 1 47.41 325 ASP B N 1
ATOM 6577 C CA . ASP B 1 325 ? 40.281 -10.484 -15.734 1 47.41 325 ASP B CA 1
ATOM 6578 C C . ASP B 1 325 ? 40.312 -8.961 -15.656 1 47.41 325 ASP B C 1
ATOM 6580 O O . ASP B 1 325 ? 39.281 -8.289 -15.805 1 47.41 325 ASP B O 1
ATOM 6584 N N . PRO B 1 326 ? 41.406 -8.375 -14.984 1 44.44 326 PRO B N 1
ATOM 6585 C CA . PRO B 1 326 ? 41.656 -6.93 -14.898 1 44.44 326 PRO B CA 1
ATOM 6586 C C . PRO B 1 326 ? 41.281 -6.191 -16.172 1 44.44 326 PRO B C 1
ATOM 6588 O O . PRO B 1 326 ? 41.094 -4.973 -16.156 1 44.44 326 PRO B O 1
ATOM 6591 N N . GLU B 1 327 ? 41.844 -6.559 -17.312 1 41.97 327 GLU B N 1
ATOM 6592 C CA . GLU B 1 327 ? 41.812 -5.836 -18.578 1 41.97 327 GLU B CA 1
ATOM 6593 C C . GLU B 1 327 ? 40.406 -5.551 -19.031 1 41.97 327 GLU B C 1
ATOM 6595 O O . GLU B 1 327 ? 40.188 -4.773 -19.969 1 41.97 327 GLU B O 1
ATOM 6600 N N . GLN B 1 328 ? 39.531 -6.48 -18.969 1 41.84 328 GLN B N 1
ATOM 6601 C CA . GLN B 1 328 ? 38.188 -6.137 -19.484 1 41.84 328 GLN B CA 1
ATOM 6602 C C . GLN B 1 328 ? 37.375 -5.383 -18.453 1 41.84 328 GLN B C 1
ATOM 6604 O O . GLN B 1 328 ? 36.844 -5.988 -17.5 1 41.84 328 GLN B O 1
ATOM 6609 N N . ASP B 1 329 ? 37.844 -4.328 -18.016 1 40.97 329 ASP B N 1
ATOM 6610 C CA . ASP B 1 329 ? 37.188 -3.316 -17.203 1 40.97 329 ASP B CA 1
ATOM 6611 C C . ASP B 1 329 ? 35.656 -3.541 -17.141 1 40.97 329 ASP B C 1
ATOM 6613 O O . ASP B 1 329 ? 34.938 -2.789 -16.484 1 40.97 329 ASP B O 1
ATOM 6617 N N . ALA B 1 330 ? 35.125 -3.846 -18.391 1 45.69 330 ALA B N 1
ATOM 6618 C CA . ALA B 1 330 ? 33.656 -3.852 -18.375 1 45.69 330 ALA B CA 1
ATOM 6619 C C . ALA B 1 330 ? 33.125 -4.77 -17.281 1 45.69 330 ALA B C 1
ATOM 6621 O O . ALA B 1 330 ? 33.812 -5.688 -16.844 1 45.69 330 ALA B O 1
ATOM 6622 N N . GLY B 1 331 ? 31.641 -4.586 -16.766 1 52.91 331 GLY B N 1
ATOM 6623 C CA . GLY B 1 331 ? 30.656 -4.895 -15.742 1 52.91 331 GLY B CA 1
ATOM 6624 C C . GLY B 1 331 ? 30.5 -6.387 -15.492 1 52.91 331 GLY B C 1
ATOM 6625 O O . GLY B 1 331 ? 29.688 -7.047 -16.141 1 52.91 331 GLY B O 1
ATOM 6626 N N . ASN B 1 332 ? 31.531 -7.062 -14.953 1 75.94 332 ASN B N 1
ATOM 6627 C CA . ASN B 1 332 ? 31.531 -8.508 -14.797 1 75.94 332 ASN B CA 1
ATOM 6628 C C . ASN B 1 332 ? 30.562 -8.961 -13.703 1 75.94 332 ASN B C 1
ATOM 6630 O O . ASN B 1 332 ? 30.984 -9.203 -12.562 1 75.94 332 ASN B O 1
ATOM 6634 N N . VAL B 1 333 ? 29.484 -8.766 -13.828 1 91.5 333 VAL B N 1
ATOM 6635 C CA . VAL B 1 333 ? 28.469 -9.219 -12.883 1 91.5 333 VAL B CA 1
ATOM 6636 C C . VAL B 1 333 ? 27.844 -10.523 -13.383 1 91.5 333 VAL B C 1
ATOM 6638 O O . VAL B 1 333 ? 27.656 -10.703 -14.586 1 91.5 333 VAL B O 1
ATOM 6641 N N . THR B 1 334 ? 27.734 -11.438 -12.516 1 93.62 334 THR B N 1
ATOM 6642 C CA . THR B 1 334 ? 27.016 -12.672 -12.82 1 93.62 334 THR B CA 1
ATOM 6643 C C . THR B 1 334 ? 25.672 -12.703 -12.094 1 93.62 334 THR B C 1
ATOM 6645 O O . THR B 1 334 ? 25.484 -12 -11.094 1 93.62 334 THR B O 1
ATOM 6648 N N . ILE B 1 335 ? 24.781 -13.453 -12.664 1 95.25 335 ILE B N 1
ATOM 6649 C CA . ILE B 1 335 ? 23.469 -13.656 -12.055 1 95.25 335 ILE B CA 1
ATOM 6650 C C . ILE B 1 335 ? 23.266 -15.141 -11.742 1 95.25 335 ILE B C 1
ATOM 6652 O O . ILE B 1 335 ? 23.531 -16 -12.586 1 95.25 335 ILE B O 1
ATOM 6656 N N . SER B 1 336 ? 22.875 -15.422 -10.531 1 95.75 336 SER B N 1
ATOM 6657 C CA . SER B 1 336 ? 22.484 -16.75 -10.109 1 95.75 336 SER B CA 1
ATOM 6658 C C . SER B 1 336 ? 21.031 -16.766 -9.625 1 95.75 336 SER B C 1
ATOM 6660 O O . SER B 1 336 ? 20.578 -15.828 -8.984 1 95.75 336 SER B O 1
ATOM 6662 N N . LEU B 1 337 ? 20.359 -17.891 -9.984 1 97.06 337 LEU B N 1
ATOM 6663 C CA . LEU B 1 337 ? 18.969 -18.047 -9.586 1 97.06 337 LEU B CA 1
ATOM 6664 C C . LEU B 1 337 ? 18.812 -19.172 -8.547 1 97.06 337 LEU B C 1
ATOM 6666 O O . LEU B 1 337 ? 19.469 -20.203 -8.656 1 97.06 337 LEU B O 1
ATOM 6670 N N . PHE B 1 338 ? 17.984 -18.922 -7.543 1 96.88 338 PHE B N 1
ATOM 6671 C CA . PHE B 1 338 ? 17.594 -20.016 -6.648 1 96.88 338 PHE B CA 1
ATOM 6672 C C . PHE B 1 338 ? 16.078 -20.062 -6.484 1 96.88 338 PHE B C 1
ATOM 6674 O O . PHE B 1 338 ? 15.398 -19.047 -6.68 1 96.88 338 PHE B O 1
ATOM 6681 N N . TYR B 1 339 ? 15.602 -21.219 -6.25 1 97.5 339 TYR B N 1
ATOM 6682 C CA . TYR B 1 339 ? 14.18 -21.469 -6.047 1 97.5 339 TYR B CA 1
ATOM 6683 C C . TYR B 1 339 ? 13.945 -22.281 -4.781 1 97.5 339 TYR B C 1
ATOM 6685 O O . TYR B 1 339 ? 14.438 -23.406 -4.656 1 97.5 339 TYR B O 1
ATOM 6693 N N . ARG B 1 340 ? 13.25 -21.625 -3.859 1 97 340 ARG B N 1
ATOM 6694 C CA . ARG B 1 340 ? 12.883 -22.312 -2.621 1 97 340 ARG B CA 1
ATOM 6695 C C . ARG B 1 340 ? 11.398 -22.672 -2.621 1 97 340 ARG B C 1
ATOM 6697 O O . ARG B 1 340 ? 10.539 -21.797 -2.516 1 97 340 ARG B O 1
ATOM 6704 N N . ASN B 1 341 ? 11.133 -23.938 -2.688 1 91.25 341 ASN B N 1
ATOM 6705 C CA . ASN B 1 341 ? 9.75 -24.406 -2.779 1 91.25 341 ASN B CA 1
ATOM 6706 C C . ASN B 1 341 ? 9.367 -25.266 -1.58 1 91.25 341 ASN B C 1
ATOM 6708 O O . ASN B 1 341 ? 8.25 -25.781 -1.514 1 91.25 341 ASN B O 1
ATOM 6712 N N . ASP B 1 342 ? 10.297 -25.422 -0.73 1 83.94 342 ASP B N 1
ATOM 6713 C CA . ASP B 1 342 ? 10.094 -26.234 0.463 1 83.94 342 ASP B CA 1
ATOM 6714 C C . ASP B 1 342 ? 10.945 -25.734 1.625 1 83.94 342 ASP B C 1
ATOM 6716 O O . ASP B 1 342 ? 12.148 -25.516 1.471 1 83.94 342 ASP B O 1
ATOM 6720 N N . SER B 1 343 ? 10.305 -25.594 2.801 1 82.88 343 SER B N 1
ATOM 6721 C CA . SER B 1 343 ? 11.031 -25.031 3.939 1 82.88 343 SER B CA 1
ATOM 6722 C C . SER B 1 343 ? 11.984 -26.062 4.547 1 82.88 343 SER B C 1
ATOM 6724 O O . SER B 1 343 ? 12.906 -25.688 5.277 1 82.88 343 SER B O 1
ATOM 6726 N N . ALA B 1 344 ? 11.758 -27.188 4.27 1 82.5 344 ALA B N 1
ATOM 6727 C CA . ALA B 1 344 ? 12.531 -28.266 4.895 1 82.5 344 ALA B CA 1
ATOM 6728 C C . ALA B 1 344 ? 13.766 -28.609 4.066 1 82.5 344 ALA B C 1
ATOM 6730 O O . ALA B 1 344 ? 14.625 -29.359 4.512 1 82.5 344 ALA B O 1
ATOM 6731 N N . SER B 1 345 ? 13.883 -28.016 2.924 1 86.25 345 SER B N 1
ATOM 6732 C CA . SER B 1 345 ? 15 -28.359 2.049 1 86.25 345 SER B CA 1
ATOM 6733 C C . SER B 1 345 ? 15.773 -27.125 1.622 1 86.25 345 SER B C 1
ATOM 6735 O O . SER B 1 345 ? 15.258 -26 1.727 1 86.25 345 SER B O 1
ATOM 6737 N N . ARG B 1 346 ? 16.984 -27.391 1.241 1 90.88 346 ARG B N 1
ATOM 6738 C CA . ARG B 1 346 ? 17.781 -26.312 0.668 1 90.88 346 ARG B CA 1
ATOM 6739 C C . ARG B 1 346 ? 17.188 -25.844 -0.652 1 90.88 346 ARG B C 1
ATOM 6741 O O . ARG B 1 346 ? 16.609 -26.625 -1.401 1 90.88 346 ARG B O 1
ATOM 6748 N N . PRO B 1 347 ? 17.375 -24.562 -0.879 1 94.75 347 PRO B N 1
ATOM 6749 C CA . PRO B 1 347 ? 16.859 -24.047 -2.148 1 94.75 347 PRO B CA 1
ATOM 6750 C C . PRO B 1 347 ? 17.5 -24.719 -3.363 1 94.75 347 PRO B C 1
ATOM 6752 O O . PRO B 1 347 ? 18.672 -25.109 -3.303 1 94.75 347 PRO B O 1
ATOM 6755 N N . LEU B 1 348 ? 16.766 -24.828 -4.395 1 94.31 348 LEU B N 1
ATOM 6756 C CA . LEU B 1 348 ? 17.266 -25.344 -5.668 1 94.31 348 LEU B CA 1
ATOM 6757 C C . LEU B 1 348 ? 18.016 -24.266 -6.438 1 94.31 348 LEU B C 1
ATOM 6759 O O . LEU B 1 348 ? 17.562 -23.125 -6.5 1 94.31 348 LEU B O 1
ATOM 6763 N N . SER B 1 349 ? 19.141 -24.641 -6.949 1 94.5 349 SER B N 1
ATOM 6764 C CA . SER B 1 349 ? 19.828 -23.766 -7.895 1 94.5 349 SER B CA 1
ATOM 6765 C C . SER B 1 349 ? 19.266 -23.922 -9.297 1 94.5 349 SER B C 1
ATOM 6767 O O . SER B 1 349 ? 19.203 -25.031 -9.836 1 94.5 349 SER B O 1
ATOM 6769 N N . LEU B 1 350 ? 18.828 -22.797 -9.867 1 94.81 350 LEU B N 1
ATOM 6770 C CA . LEU B 1 350 ? 18.266 -22.828 -11.211 1 94.81 350 LEU B CA 1
ATOM 6771 C C . LEU B 1 350 ? 19.25 -22.234 -12.219 1 94.81 350 LEU B C 1
ATOM 6773 O O . LEU B 1 350 ? 20.031 -21.344 -11.883 1 94.81 350 LEU B O 1
ATOM 6777 N N . SER B 1 351 ? 19.234 -22.797 -13.383 1 93.44 351 SER B N 1
ATOM 6778 C CA . SER B 1 351 ? 20.047 -22.281 -14.484 1 93.44 351 SER B CA 1
ATOM 6779 C C . SER B 1 351 ? 19.172 -21.906 -15.68 1 93.44 351 SER B C 1
ATOM 6781 O O . SER B 1 351 ? 18.234 -22.625 -16.031 1 93.44 351 SER B O 1
ATOM 6783 N N . LEU B 1 352 ? 19.484 -20.766 -16.156 1 93.44 352 LEU B N 1
ATOM 6784 C CA . LEU B 1 352 ? 18.812 -20.359 -17.391 1 93.44 352 LEU B CA 1
ATOM 6785 C C . LEU B 1 352 ? 19.172 -21.297 -18.547 1 93.44 352 LEU B C 1
ATOM 6787 O O . LEU B 1 352 ? 20.344 -21.672 -18.703 1 93.44 352 LEU B O 1
ATOM 6791 N N . PRO B 1 353 ? 18.156 -21.688 -19.344 1 92.38 353 PRO B N 1
ATOM 6792 C CA . PRO B 1 353 ? 18.516 -22.469 -20.531 1 92.38 353 PRO B CA 1
ATOM 6793 C C . PRO B 1 353 ? 19.562 -21.766 -21.391 1 92.38 353 PRO B C 1
ATOM 6795 O O . PRO B 1 353 ? 19.359 -20.625 -21.828 1 92.38 353 PRO B O 1
ATOM 6798 N N . GLY B 1 354 ? 20.672 -22.391 -21.578 1 92.81 354 GLY B N 1
ATOM 6799 C CA . GLY B 1 354 ? 21.734 -21.828 -22.391 1 92.81 354 GLY B CA 1
ATOM 6800 C C . GLY B 1 354 ? 22.828 -21.172 -21.562 1 92.81 354 GLY B C 1
ATOM 6801 O O . GLY B 1 354 ? 23.844 -20.719 -22.109 1 92.81 354 GLY B O 1
ATOM 6802 N N . CYS B 1 355 ? 22.656 -21.172 -20.297 1 93.25 355 CYS B N 1
ATOM 6803 C CA . CYS B 1 355 ? 23.641 -20.5 -19.453 1 93.25 355 CYS B CA 1
ATOM 6804 C C . CYS B 1 355 ? 23.719 -21.156 -18.078 1 93.25 355 CYS B C 1
ATOM 6806 O O . CYS B 1 355 ? 23.094 -20.703 -17.125 1 93.25 355 CYS B O 1
ATOM 6808 N N . PRO B 1 356 ? 24.547 -22.219 -18 1 86.38 356 PRO B N 1
ATOM 6809 C CA . PRO B 1 356 ? 24.688 -22.859 -16.688 1 86.38 356 PRO B CA 1
ATOM 6810 C C . PRO B 1 356 ? 25.281 -21.922 -15.641 1 86.38 356 PRO B C 1
ATOM 6812 O O . PRO B 1 356 ? 26.156 -21.109 -15.961 1 86.38 356 PRO B O 1
ATOM 6815 N N . GLY B 1 357 ? 24.75 -21.719 -14.492 1 74.19 357 GLY B N 1
ATOM 6816 C CA . GLY B 1 357 ? 25.109 -20.75 -13.461 1 74.19 357 GLY B CA 1
ATOM 6817 C C . GLY B 1 357 ? 26.5 -20.938 -12.914 1 74.19 357 GLY B C 1
ATOM 6818 O O . GLY B 1 357 ? 27.031 -22.047 -12.93 1 74.19 357 GLY B O 1
ATOM 6819 N N . PRO B 1 358 ? 26.969 -19.844 -12.5 1 89.12 358 PRO B N 1
ATOM 6820 C CA . PRO B 1 358 ? 26.5 -18.453 -12.578 1 89.12 358 PRO B CA 1
ATOM 6821 C C . PRO B 1 358 ? 26.562 -17.891 -14 1 89.12 358 PRO B C 1
ATOM 6823 O O . PRO B 1 358 ? 27.547 -18.125 -14.711 1 89.12 358 PRO B O 1
ATOM 6826 N N . CYS B 1 359 ? 25.562 -17.188 -14.383 1 93.25 359 CYS B N 1
ATOM 6827 C CA . CYS B 1 359 ? 25.422 -16.688 -15.742 1 93.25 359 CYS B CA 1
ATOM 6828 C C . CYS B 1 359 ? 25.906 -15.25 -15.844 1 93.25 359 CYS B C 1
ATOM 6830 O O . CYS B 1 359 ? 25.422 -14.375 -15.125 1 93.25 359 CYS B O 1
ATOM 6832 N N . PRO B 1 360 ? 26.891 -14.984 -16.734 1 92.56 360 PRO B N 1
ATOM 6833 C CA . PRO B 1 360 ? 27.25 -13.578 -16.922 1 92.56 360 PRO B CA 1
ATOM 6834 C C . PRO B 1 360 ? 26.062 -12.695 -17.281 1 92.56 360 PRO B C 1
ATOM 6836 O O . PRO B 1 360 ? 25.203 -13.102 -18.078 1 92.56 360 PRO B O 1
ATOM 6839 N N . LEU B 1 361 ? 26.016 -11.523 -16.734 1 93.75 361 LEU B N 1
ATOM 6840 C CA . LEU B 1 361 ? 24.859 -10.633 -16.891 1 93.75 361 LEU B CA 1
ATOM 6841 C C . LEU B 1 361 ? 24.578 -10.352 -18.359 1 93.75 361 LEU B C 1
ATOM 6843 O O . LEU B 1 361 ? 23.422 -10.336 -18.766 1 93.75 361 LEU B O 1
ATOM 6847 N N . GLY B 1 362 ? 25.625 -10.039 -19.125 1 92.44 362 GLY B N 1
ATOM 6848 C CA . GLY B 1 362 ? 25.438 -9.789 -20.547 1 92.44 362 GLY B CA 1
ATOM 6849 C C . GLY B 1 362 ? 24.75 -10.938 -21.266 1 92.44 362 GLY B C 1
ATOM 6850 O O . GLY B 1 362 ? 23.844 -10.727 -22.062 1 92.44 362 GLY B O 1
ATOM 6851 N N . ARG B 1 363 ? 25.219 -12.156 -21 1 93.81 363 ARG B N 1
ATOM 6852 C CA . ARG B 1 363 ? 24.625 -13.344 -21.609 1 93.81 363 ARG B CA 1
ATOM 6853 C C . ARG B 1 363 ? 23.203 -13.555 -21.125 1 93.81 363 ARG B C 1
ATOM 6855 O O . ARG B 1 363 ? 22.312 -13.914 -21.906 1 93.81 363 ARG B O 1
ATOM 6862 N N . PHE B 1 364 ? 22.969 -13.359 -19.922 1 95.88 364 PHE B N 1
ATOM 6863 C CA . PHE B 1 364 ? 21.641 -13.461 -19.344 1 95.88 364 PHE B CA 1
ATOM 6864 C C . PHE B 1 364 ? 20.672 -12.523 -20.047 1 95.88 364 PHE B C 1
ATOM 6866 O O . PHE B 1 364 ? 19.562 -12.93 -20.406 1 95.88 364 PHE B O 1
ATOM 6873 N N . ARG B 1 365 ? 21.094 -11.281 -20.266 1 95.56 365 ARG B N 1
ATOM 6874 C CA . ARG B 1 365 ? 20.266 -10.289 -20.938 1 95.56 365 ARG B CA 1
ATOM 6875 C C . ARG B 1 365 ? 19.969 -10.719 -22.375 1 95.56 365 ARG B C 1
ATOM 6877 O O . ARG B 1 365 ? 18.828 -10.57 -22.844 1 95.56 365 ARG B O 1
ATOM 6884 N N . GLN B 1 366 ? 20.953 -11.25 -22.906 1 95.69 366 GLN B N 1
ATOM 6885 C CA . GLN B 1 366 ? 20.797 -11.688 -24.297 1 95.69 366 GLN B CA 1
ATOM 6886 C C . GLN B 1 366 ? 19.797 -12.844 -24.391 1 95.69 366 GLN B C 1
ATOM 6888 O O . GLN B 1 366 ? 18.906 -12.828 -25.25 1 95.69 366 GLN B O 1
ATOM 6893 N N . LEU B 1 367 ? 19.969 -13.773 -23.547 1 95.88 367 LEU B N 1
ATOM 6894 C CA . LEU B 1 367 ? 19.156 -14.984 -23.594 1 95.88 367 LEU B CA 1
ATOM 6895 C C . LEU B 1 367 ? 17.703 -14.68 -23.234 1 95.88 367 LEU B C 1
ATOM 6897 O O . LEU B 1 367 ? 16.797 -15.383 -23.672 1 95.88 367 LEU B O 1
ATOM 6901 N N . THR B 1 368 ? 17.422 -13.578 -22.5 1 97.25 368 THR B N 1
ATOM 6902 C CA . THR B 1 368 ? 16.062 -13.281 -22.047 1 97.25 368 THR B CA 1
ATOM 6903 C C . THR B 1 368 ? 15.477 -12.109 -22.844 1 97.25 368 THR B C 1
ATOM 6905 O O . THR B 1 368 ? 14.375 -11.641 -22.547 1 97.25 368 THR B O 1
ATOM 6908 N N . ALA B 1 369 ? 16.141 -11.664 -23.812 1 96.56 369 ALA B N 1
ATOM 6909 C CA . ALA B 1 369 ? 15.758 -10.453 -24.531 1 96.56 369 ALA B CA 1
ATOM 6910 C C . ALA B 1 369 ? 14.391 -10.625 -25.188 1 96.56 369 ALA B C 1
ATOM 6912 O O . ALA B 1 369 ? 13.555 -9.711 -25.156 1 96.56 369 ALA B O 1
ATOM 6913 N N . GLN B 1 370 ? 14.156 -11.797 -25.719 1 95.94 370 GLN B N 1
ATOM 6914 C CA . GLN B 1 370 ? 12.922 -12.016 -26.453 1 95.94 370 GLN B CA 1
ATOM 6915 C C . GLN B 1 370 ? 11.727 -12.109 -25.516 1 95.94 370 GLN B C 1
ATOM 6917 O O . GLN B 1 370 ? 10.578 -11.945 -25.938 1 95.94 370 GLN B O 1
ATOM 6922 N N . ALA B 1 371 ? 11.984 -12.422 -24.281 1 96.56 371 ALA B N 1
ATOM 6923 C CA . ALA B 1 371 ? 10.906 -12.594 -23.312 1 96.56 371 ALA B CA 1
ATOM 6924 C C . ALA B 1 371 ? 10.594 -11.273 -22.609 1 96.56 371 ALA B C 1
ATOM 6926 O O . ALA B 1 371 ? 9.594 -11.172 -21.891 1 96.56 371 ALA B O 1
ATOM 6927 N N . ARG B 1 372 ? 11.383 -10.273 -22.75 1 96.38 372 ARG B N 1
ATOM 6928 C CA . ARG B 1 372 ? 11.188 -8.984 -22.109 1 96.38 372 ARG B CA 1
ATOM 6929 C C . ARG B 1 372 ? 10.523 -7.992 -23.062 1 96.38 372 ARG B C 1
ATOM 6931 O O . ARG B 1 372 ? 10.68 -8.094 -24.281 1 96.38 372 ARG B O 1
ATOM 6938 N N . PRO B 1 373 ? 9.766 -7.074 -22.453 1 92.62 373 PRO B N 1
ATOM 6939 C CA . PRO B 1 373 ? 9.125 -6.09 -23.328 1 92.62 373 PRO B CA 1
ATOM 6940 C C . PRO B 1 373 ? 10.133 -5.223 -24.078 1 92.62 373 PRO B C 1
ATOM 6942 O O . PRO B 1 373 ? 11.242 -4.996 -23.594 1 92.62 373 PRO B O 1
ATOM 6945 N N . PRO B 1 374 ? 9.664 -4.754 -25.203 1 89.12 374 PRO B N 1
ATOM 6946 C CA . PRO B 1 374 ? 10.531 -3.838 -25.953 1 89.12 374 PRO B CA 1
ATOM 6947 C C . PRO B 1 374 ? 10.727 -2.5 -25.234 1 89.12 374 PRO B C 1
ATOM 6949 O O . PRO B 1 374 ? 9.969 -2.176 -24.312 1 89.12 374 PRO B O 1
ATOM 6952 N N . ILE B 1 375 ? 11.664 -1.789 -25.703 1 79.31 375 ILE B N 1
ATOM 6953 C CA . ILE B 1 375 ? 12.086 -0.543 -25.062 1 79.31 375 ILE B CA 1
ATOM 6954 C C . ILE B 1 375 ? 10.953 0.479 -25.141 1 79.31 375 ILE B C 1
ATOM 6956 O O . ILE B 1 375 ? 10.797 1.306 -24.234 1 79.31 375 ILE B O 1
ATOM 6960 N N . HIS B 1 376 ? 10.141 0.357 -26.109 1 75.81 376 HIS B N 1
ATOM 6961 C CA . HIS B 1 376 ? 9.109 1.368 -26.312 1 75.81 376 HIS B CA 1
ATOM 6962 C C . HIS B 1 376 ? 7.871 1.072 -25.484 1 75.81 376 HIS B C 1
ATOM 6964 O O . HIS B 1 376 ? 6.906 1.842 -25.484 1 75.81 376 HIS B O 1
ATOM 6970 N N . GLY B 1 377 ? 7.883 0.02 -24.812 1 79.94 377 GLY B N 1
ATOM 6971 C CA . GLY B 1 377 ? 6.773 -0.253 -23.922 1 79.94 377 GLY B CA 1
ATOM 6972 C C . GLY B 1 377 ? 6.16 -1.625 -24.125 1 79.94 377 GLY B C 1
ATOM 6973 O O . GLY B 1 377 ? 6.594 -2.379 -25 1 79.94 377 GLY B O 1
ATOM 6974 N N . VAL B 1 378 ? 5.223 -1.995 -23.344 1 77.38 378 VAL B N 1
ATOM 6975 C CA . VAL B 1 378 ? 4.523 -3.273 -23.406 1 77.38 378 VAL B CA 1
ATOM 6976 C C . VAL B 1 378 ? 3.559 -3.273 -24.594 1 77.38 378 VAL B C 1
ATOM 6978 O O . VAL B 1 378 ? 2.656 -2.438 -24.672 1 77.38 378 VAL B O 1
ATOM 6981 N N . PRO B 1 379 ? 3.709 -4.121 -25.5 1 78.75 379 PRO B N 1
ATOM 6982 C CA . PRO B 1 379 ? 2.924 -4.121 -26.734 1 78.75 379 PRO B CA 1
ATOM 6983 C C . PRO B 1 379 ? 1.531 -4.719 -26.547 1 78.75 379 PRO B C 1
ATOM 6985 O O . PRO B 1 379 ? 1.244 -5.797 -27.078 1 78.75 379 PRO B O 1
ATOM 6988 N N . CYS B 1 380 ? 0.661 -4.043 -25.969 1 81.38 380 CYS B N 1
ATOM 6989 C CA . CYS B 1 380 ? -0.653 -4.574 -25.625 1 81.38 380 CYS B CA 1
ATOM 6990 C C . CYS B 1 380 ? -1.669 -4.273 -26.719 1 81.38 380 CYS B C 1
ATOM 6992 O O . CYS B 1 380 ? -2.842 -4.629 -26.594 1 81.38 380 CYS B O 1
ATOM 6994 N N . HIS B 1 381 ? -1.258 -3.811 -27.828 1 77.5 381 HIS B N 1
ATOM 6995 C CA . HIS B 1 381 ? -2.199 -3.5 -28.906 1 77.5 381 HIS B CA 1
ATOM 6996 C C . HIS B 1 381 ? -2.527 -4.742 -29.719 1 77.5 381 HIS B C 1
ATOM 6998 O O . HIS B 1 381 ? -1.682 -5.621 -29.891 1 77.5 381 HIS B O 1
ATOM 7004 N N . SER B 1 382 ? -3.812 -4.82 -30.156 1 71.69 382 SER B N 1
ATOM 7005 C CA . SER B 1 382 ? -4.25 -5.973 -30.938 1 71.69 382 SER B CA 1
ATOM 7006 C C . SER B 1 382 ? -3.504 -6.055 -32.25 1 71.69 382 SER B C 1
ATOM 7008 O O . SER B 1 382 ? -3.174 -5.031 -32.844 1 71.69 382 SER B O 1
ATOM 7010 N N . SER B 1 383 ? -3.084 -7.277 -32.688 1 63.75 383 SER B N 1
ATOM 7011 C CA . SER B 1 383 ? -2.477 -7.457 -34 1 63.75 383 SER B CA 1
ATOM 7012 C C . SER B 1 383 ? -3.459 -7.117 -35.125 1 63.75 383 SER B C 1
ATOM 7014 O O . SER B 1 383 ? -3.059 -6.926 -36.25 1 63.75 383 SER B O 1
ATOM 7016 N N . ARG B 1 384 ? -4.758 -7.316 -34.938 1 56.62 384 ARG B N 1
ATOM 7017 C CA . ARG B 1 384 ? -5.746 -7.051 -36 1 56.62 384 ARG B CA 1
ATOM 7018 C C . ARG B 1 384 ? -5.93 -5.551 -36.188 1 56.62 384 ARG B C 1
ATOM 7020 O O . ARG B 1 384 ? -6.539 -5.129 -37.188 1 56.62 384 ARG B O 1
ATOM 7027 N N . GLU B 1 385 ? -5.57 -4.922 -35.312 1 53.94 385 GLU B N 1
ATOM 7028 C CA . GLU B 1 385 ? -5.738 -3.492 -35.562 1 53.94 385 GLU B CA 1
ATOM 7029 C C . GLU B 1 385 ? -4.465 -2.875 -36.156 1 53.94 385 GLU B C 1
ATOM 7031 O O . GLU B 1 385 ? -3.389 -3.004 -35.562 1 53.94 385 GLU B O 1
ATOM 7036 N N . PRO B 1 386 ? -4.406 -2.773 -37.531 1 45.94 386 PRO B N 1
ATOM 7037 C CA . PRO B 1 386 ? -3.23 -2.133 -38.125 1 45.94 386 PRO B CA 1
ATOM 7038 C C . PRO B 1 386 ? -2.717 -0.961 -37.281 1 45.94 386 PRO B C 1
ATOM 7040 O O . PRO B 1 386 ? -3.496 -0.298 -36.594 1 45.94 386 PRO B O 1
ATOM 7043 N N . PRO B 1 387 ? -1.473 -1.101 -36.906 1 43.5 387 PRO B N 1
ATOM 7044 C CA . PRO B 1 387 ? -0.993 0.092 -36.219 1 43.5 387 PRO B CA 1
ATOM 7045 C C . PRO B 1 387 ? -1.588 1.384 -36.781 1 43.5 387 PRO B C 1
ATOM 7047 O O . PRO B 1 387 ? -1.864 1.475 -37.969 1 43.5 387 PRO B O 1
ATOM 7050 N N . ALA B 1 388 ? -2.24 2.119 -36.125 1 38.59 388 ALA B N 1
ATOM 7051 C CA . ALA B 1 388 ? -2.652 3.395 -36.719 1 38.59 388 ALA B CA 1
ATOM 7052 C C . ALA B 1 388 ? -1.515 4.023 -37.5 1 38.59 388 ALA B C 1
ATOM 7054 O O . ALA B 1 388 ? -0.43 4.266 -36.969 1 38.59 388 ALA B O 1
ATOM 7055 N N . LEU B 1 389 ? -1.329 3.734 -38.781 1 33.53 389 LEU B N 1
ATOM 7056 C CA . LEU B 1 389 ? -0.437 4.512 -39.656 1 33.53 389 LEU B CA 1
ATOM 7057 C C . LEU B 1 389 ? -0.362 5.961 -39.188 1 33.53 389 LEU B C 1
ATOM 7059 O O . LEU B 1 389 ? -1.392 6.59 -38.906 1 33.53 389 LEU B O 1
ATOM 7063 N N . ALA B 1 390 ? 0.707 6.348 -38.438 1 35.16 390 ALA B N 1
ATOM 7064 C CA . ALA B 1 390 ? 0.934 7.789 -38.406 1 35.16 390 ALA B CA 1
ATOM 7065 C C . ALA B 1 390 ? 0.444 8.43 -39.719 1 35.16 390 ALA B C 1
ATOM 7067 O O . ALA B 1 390 ? 0.923 8.094 -40.781 1 35.16 390 ALA B O 1
ATOM 7068 N N . GLY B 1 391 ? -0.791 8.68 -39.812 1 31.89 391 GLY B N 1
ATOM 7069 C CA . GLY B 1 391 ? -1.314 9.336 -41 1 31.89 391 GLY B CA 1
ATOM 7070 C C . GLY B 1 391 ? -0.335 10.32 -41.625 1 31.89 391 GLY B C 1
ATOM 7071 O O . GLY B 1 391 ? 0.345 11.062 -40.906 1 31.89 391 GLY B O 1
ATOM 7072 N N . SER B 1 392 ? 0.205 9.906 -42.688 1 30.47 392 SER B N 1
ATOM 7073 C CA . SER B 1 392 ? 0.976 10.656 -43.688 1 30.47 392 SER B CA 1
ATOM 7074 C C . SER B 1 392 ? 0.526 12.109 -43.75 1 30.47 392 SER B C 1
ATOM 7076 O O . SER B 1 392 ? -0.584 12.406 -44.188 1 30.47 392 SER B O 1
ATOM 7078 N N . LEU B 1 393 ? 0.879 12.859 -42.656 1 33.38 393 LEU B N 1
ATOM 7079 C CA . LEU B 1 393 ? 0.865 14.297 -42.906 1 33.38 393 LEU B CA 1
ATOM 7080 C C . LEU B 1 393 ? 1.391 14.625 -44.281 1 33.38 393 LEU B C 1
ATOM 7082 O O . LEU B 1 393 ? 1.679 15.781 -44.594 1 33.38 393 LEU B O 1
ATOM 7086 N N . LEU B 1 394 ? 1.674 13.445 -44.938 1 29.95 394 LEU B N 1
ATOM 7087 C CA . LEU B 1 394 ? 2.303 13.883 -46.188 1 29.95 394 LEU B CA 1
ATOM 7088 C C . LEU B 1 394 ? 1.338 14.719 -47 1 29.95 394 LEU B C 1
ATOM 7090 O O . LEU B 1 394 ? 1.687 15.18 -48.094 1 29.95 394 LEU B O 1
ATOM 7094 N N . VAL B 1 395 ? 0.073 14.477 -46.625 1 29.2 395 VAL B N 1
ATOM 7095 C CA . VAL B 1 395 ? -0.67 14.867 -47.812 1 29.2 395 VAL B CA 1
ATOM 7096 C C . VAL B 1 395 ? -0.519 16.375 -48.062 1 29.2 395 VAL B C 1
ATOM 7098 O O . VAL B 1 395 ? -1.011 16.906 -49.062 1 29.2 395 VAL B O 1
ATOM 7101 N N . LYS B 1 396 ? -0.262 16.953 -46.844 1 30.89 396 LYS B N 1
ATOM 7102 C CA . LYS B 1 396 ? -0.602 18.344 -47.094 1 30.89 396 LYS B CA 1
ATOM 7103 C C . LYS B 1 396 ? 0.308 18.953 -48.156 1 30.89 396 LYS B C 1
ATOM 7105 O O . LYS B 1 396 ? 0.179 20.125 -48.5 1 30.89 396 LYS B O 1
ATOM 7110 N N . GLY B 1 397 ? 1.527 18.219 -48.156 1 29.56 397 GLY B N 1
ATOM 7111 C CA . GLY B 1 397 ? 2.488 19.078 -48.812 1 29.56 397 GLY B CA 1
ATOM 7112 C C . GLY B 1 397 ? 2.109 19.406 -50.25 1 29.56 397 GLY B C 1
ATOM 7113 O O . GLY B 1 397 ? 2.797 20.188 -50.938 1 29.56 397 GLY B O 1
ATOM 7114 N N . MET B 1 398 ? 1.296 18.328 -50.688 1 29.34 398 MET B N 1
ATOM 7115 C CA . MET B 1 398 ? 1.399 18.453 -52.125 1 29.34 398 MET B CA 1
ATOM 7116 C C . MET B 1 398 ? 0.739 19.734 -52.625 1 29.34 398 MET B C 1
ATOM 7118 O O . MET B 1 398 ? 0.891 20.125 -53.781 1 29.34 398 MET B O 1
ATOM 7122 N N . SER B 1 399 ? -0.324 19.953 -51.812 1 30 399 SER B N 1
ATOM 7123 C CA . SER B 1 399 ? -1.253 20.688 -52.656 1 30 399 SER B CA 1
ATOM 7124 C C . SER B 1 399 ? -0.697 22.062 -53.031 1 30 399 SER B C 1
ATOM 7126 O O . SER B 1 399 ? -1.235 22.734 -53.906 1 30 399 SER B O 1
ATOM 7128 N N . CYS B 1 400 ? -0.027 22.516 -51.938 1 29.88 400 CYS B N 1
ATOM 7129 C CA . CYS B 1 400 ? 0.062 23.953 -52.125 1 29.88 400 CYS B CA 1
ATOM 7130 C C . CYS B 1 400 ? 0.888 24.312 -53.344 1 29.88 400 CYS B C 1
ATOM 7132 O O . CYS B 1 400 ? 1.24 25.469 -53.531 1 29.88 400 CYS B O 1
ATOM 7134 N N . TRP B 1 401 ? 1.548 23.172 -53.812 1 28.66 401 TRP B N 1
ATOM 7135 C CA . TRP B 1 401 ? 2.604 23.625 -54.719 1 28.66 401 TRP B CA 1
ATOM 7136 C C . TRP B 1 401 ? 2.021 24.406 -55.875 1 28.66 401 TRP B C 1
ATOM 7138 O O . TRP B 1 401 ? 2.756 24.828 -56.781 1 28.66 401 TRP B O 1
ATOM 7148 N N . GLU B 1 402 ? 0.71 23.938 -56 1 28.34 402 GLU B N 1
ATOM 7149 C CA . GLU B 1 402 ? 0.343 24.25 -57.375 1 28.34 402 GLU B CA 1
ATOM 7150 C C . GLU B 1 402 ? 0.458 25.75 -57.656 1 28.34 402 GLU B C 1
ATOM 7152 O O . GLU B 1 402 ? 0.657 26.156 -58.812 1 28.34 402 GLU B O 1
ATOM 7157 N N . CYS B 1 403 ? -0.065 26.344 -56.625 1 27.44 403 CYS B N 1
ATOM 7158 C CA . CYS B 1 403 ? -0.618 27.594 -57.125 1 27.44 403 CYS B CA 1
ATOM 7159 C C . CYS B 1 403 ? 0.491 28.531 -57.594 1 27.44 403 CYS B C 1
ATOM 7161 O O . CYS B 1 403 ? 0.219 29.641 -58.062 1 27.44 403 CYS B O 1
ATOM 7163 N N . THR B 1 404 ? 1.602 28.25 -56.844 1 26.56 404 THR B N 1
ATOM 7164 C CA . THR B 1 404 ? 2.457 29.438 -56.938 1 26.56 404 THR B CA 1
ATOM 7165 C C . THR B 1 404 ? 2.963 29.594 -58.375 1 26.56 404 THR B C 1
ATOM 7167 O O . THR B 1 404 ? 3.791 30.469 -58.656 1 26.56 404 THR B O 1
ATOM 7170 N N . TRP B 1 405 ? 2.631 28.469 -59.094 1 26.81 405 TRP B N 1
ATOM 7171 C CA . TRP B 1 405 ? 3.488 28.438 -60.281 1 26.81 405 TRP B CA 1
ATOM 7172 C C . TRP B 1 405 ? 3.283 29.672 -61.156 1 26.81 405 TRP B C 1
ATOM 7174 O O . TRP B 1 405 ? 3.82 29.75 -62.25 1 26.81 405 TRP B O 1
ATOM 7184 N N . LEU B 1 406 ? 2.158 30.234 -60.875 1 23.19 406 LEU B N 1
ATOM 7185 C CA . LEU B 1 406 ? 1.831 30.922 -62.125 1 23.19 406 LEU B CA 1
ATOM 7186 C C . LEU B 1 406 ? 2.936 31.906 -62.5 1 23.19 406 LEU B C 1
ATOM 7188 O O . LEU B 1 406 ? 3.166 32.156 -63.688 1 23.19 406 LEU B O 1
ATOM 7192 N N . SER B 1 407 ? 3.314 32.688 -61.562 1 22.98 407 SER B N 1
ATOM 7193 C CA . SER B 1 407 ? 3.623 34 -62.094 1 22.98 407 SER B CA 1
ATOM 7194 C C . SER B 1 407 ? 5.012 34.031 -62.719 1 22.98 407 SER B C 1
ATOM 7196 O O . SER B 1 407 ? 5.539 35.094 -63.031 1 22.98 407 SER B O 1
ATOM 7198 N N . TRP B 1 408 ? 5.762 32.906 -62.531 1 23.64 408 TRP B N 1
ATOM 7199 C CA . TRP B 1 408 ? 7.156 33.219 -62.844 1 23.64 408 TRP B CA 1
ATOM 7200 C C . TRP B 1 408 ? 7.328 33.531 -64.312 1 23.64 408 TRP B C 1
ATOM 7202 O O . TRP B 1 408 ? 7.375 32.594 -65.125 1 23.64 408 TRP B O 1
ATOM 7212 N N . SER B 1 409 ? 6.57 34.312 -64.875 1 19.48 409 SER B N 1
ATOM 7213 C CA . SER B 1 409 ? 6.715 34.469 -66.312 1 19.48 409 SER B CA 1
ATOM 7214 C C . SER B 1 409 ? 8.172 34.719 -66.688 1 19.48 409 SER B C 1
ATOM 7216 O O . SER B 1 409 ? 8.57 34.469 -67.812 1 19.48 409 SER B O 1
ATOM 7218 N N . ALA B 1 410 ? 8.836 35.719 -66.125 1 18.31 410 ALA B N 1
ATOM 7219 C CA . ALA B 1 410 ? 9.43 36.594 -67.125 1 18.31 410 ALA B CA 1
ATOM 7220 C C . ALA B 1 410 ? 10.711 36 -67.688 1 18.31 410 ALA B C 1
ATOM 7222 O O . ALA B 1 410 ? 10.953 36.031 -68.875 1 18.31 410 ALA B O 1
ATOM 7223 N N . GLN B 1 411 ? 11.836 36.062 -66.938 1 18.84 411 GLN B N 1
ATOM 7224 C CA . GLN B 1 411 ? 12.961 36.656 -67.688 1 18.84 411 GLN B CA 1
ATOM 7225 C C . GLN B 1 411 ? 13.695 35.594 -68.5 1 18.84 411 GLN B C 1
ATOM 7227 O O . GLN B 1 411 ? 13.695 34.438 -68.125 1 18.84 411 GLN B O 1
ATOM 7232 N N . HIS B 1 412 ? 14.523 36.062 -69.562 1 17.77 412 HIS B N 1
ATOM 7233 C CA . HIS B 1 412 ? 14.984 35.688 -70.938 1 17.77 412 HIS B CA 1
ATOM 7234 C C . HIS B 1 412 ? 16.031 34.594 -70.875 1 17.77 412 HIS B C 1
ATOM 7236 O O . HIS B 1 412 ? 15.883 33.562 -71.5 1 17.77 412 HIS B O 1
ATOM 7242 N N . GLN B 1 413 ? 17.391 34.875 -70.938 1 17.19 413 GLN B N 1
ATOM 7243 C CA . GLN B 1 413 ? 18.219 34.688 -72.125 1 17.19 413 GLN B CA 1
ATOM 7244 C C . GLN B 1 413 ? 19.016 33.375 -72.062 1 17.19 413 GLN B C 1
ATOM 7246 O O . GLN B 1 413 ? 19.297 32.906 -70.938 1 17.19 413 GLN B O 1
ATOM 7251 N N . PRO B 1 414 ? 19.516 32.781 -73.25 1 18.91 414 PRO B N 1
ATOM 7252 C CA . PRO B 1 414 ? 19.938 31.531 -73.938 1 18.91 414 PRO B CA 1
ATOM 7253 C C . PRO B 1 414 ? 21.312 31.062 -73.5 1 18.91 414 PRO B C 1
ATOM 7255 O O . PRO B 1 414 ? 21.703 29.922 -73.75 1 18.91 414 PRO B O 1
ATOM 7258 N N . SER B 1 415 ? 22.125 31.5 -72.5 1 18.05 415 SER B N 1
ATOM 7259 C CA . SER B 1 415 ? 23.453 31.406 -73.125 1 18.05 415 SER B CA 1
ATOM 7260 C C . SER B 1 415 ? 23.906 29.953 -73.25 1 18.05 415 SER B C 1
ATOM 7262 O O . SER B 1 415 ? 23.531 29.125 -72.438 1 18.05 415 SER B O 1
ATOM 7264 N N . HIS B 1 416 ? 24.547 29.578 -74.375 1 16.83 416 HIS B N 1
ATOM 7265 C CA . HIS B 1 416 ? 25 28.484 -75.25 1 16.83 416 HIS B CA 1
ATOM 7266 C C . HIS B 1 416 ? 26.125 27.688 -74.562 1 16.83 416 HIS B C 1
ATOM 7268 O O . HIS B 1 416 ? 26.75 26.844 -75.25 1 16.83 416 HIS B O 1
ATOM 7274 N N . ARG B 1 417 ? 26.172 27.531 -73.312 1 16.03 417 ARG B N 1
ATOM 7275 C CA . ARG B 1 417 ? 27.547 27.078 -73.062 1 16.03 417 ARG B CA 1
ATOM 7276 C C . ARG B 1 417 ? 27.781 25.719 -73.75 1 16.03 417 ARG B C 1
ATOM 7278 O O . ARG B 1 417 ? 26.922 24.828 -73.688 1 16.03 417 ARG B O 1
ATOM 7285 N N . ASP B 1 418 ? 28.922 25.391 -74.375 1 14.81 418 ASP B N 1
ATOM 7286 C CA . ASP B 1 418 ? 29.609 24.625 -75.438 1 14.81 418 ASP B CA 1
ATOM 7287 C C . ASP B 1 418 ? 29.797 23.172 -75 1 14.81 418 ASP B C 1
ATOM 7289 O O . ASP B 1 418 ? 29.469 22.25 -75.75 1 14.81 418 ASP B O 1
ATOM 7293 N N . THR B 1 419 ? 30.734 22.797 -74.125 1 15.72 419 THR B N 1
ATOM 7294 C CA . THR B 1 419 ? 31.844 22.094 -74.75 1 15.72 419 THR B CA 1
ATOM 7295 C C . THR B 1 419 ? 31.578 20.594 -74.812 1 15.72 419 THR B C 1
ATOM 7297 O O . THR B 1 419 ? 30.688 20.078 -74.062 1 15.72 419 THR B O 1
ATOM 7300 N N . GLY B 1 420 ? 32.625 19.656 -74.875 1 14.58 420 GLY B N 1
ATOM 7301 C CA . GLY B 1 420 ? 33.188 18.688 -75.812 1 14.58 420 GLY B CA 1
ATOM 7302 C C . GLY B 1 420 ? 33 17.25 -75.375 1 14.58 420 GLY B C 1
ATOM 7303 O O . GLY B 1 420 ? 33.219 16.328 -76.125 1 14.58 420 GLY B O 1
ATOM 7304 N N . CYS B 1 421 ? 32.75 16.859 -74.062 1 15.95 421 CYS B N 1
ATOM 7305 C CA . CYS B 1 421 ? 33.656 15.727 -73.812 1 15.95 421 CYS B CA 1
ATOM 7306 C C . CYS B 1 421 ? 33.156 14.484 -74.562 1 15.95 421 CYS B C 1
ATOM 7308 O O . CYS B 1 421 ? 31.938 14.258 -74.688 1 15.95 421 CYS B O 1
ATOM 7310 N N . GLN B 1 422 ? 34.031 13.492 -74.938 1 14.39 422 GLN B N 1
ATOM 7311 C CA . GLN B 1 422 ? 34.375 12.516 -76 1 14.39 422 GLN B CA 1
ATOM 7312 C C . GLN B 1 422 ? 33.656 11.188 -75.75 1 14.39 422 GLN B C 1
ATOM 7314 O O . GLN B 1 422 ? 33.094 10.961 -74.688 1 14.39 422 GLN B O 1
ATOM 7319 N N . HIS B 1 423 ? 34.375 9.93 -75.938 1 14.42 423 HIS B N 1
ATOM 7320 C CA . HIS B 1 423 ? 34.344 8.898 -76.938 1 14.42 423 HIS B CA 1
ATOM 7321 C C . HIS B 1 423 ? 33.625 7.648 -76.438 1 14.42 423 HIS B C 1
ATOM 7323 O O . HIS B 1 423 ? 32.688 7.168 -77.062 1 14.42 423 HIS B O 1
ATOM 7329 N N . GLN B 1 424 ? 34.375 6.426 -76.125 1 13.94 424 GLN B N 1
ATOM 7330 C CA . GLN B 1 424 ? 34.5 5.285 -77 1 13.94 424 GLN B CA 1
ATOM 7331 C C . GLN B 1 424 ? 33.594 4.137 -76.562 1 13.94 424 GLN B C 1
ATOM 7333 O O . GLN B 1 424 ? 33.094 4.125 -75.438 1 13.94 424 GLN B O 1
ATOM 7338 N N . GLU B 1 425 ? 34.156 2.67 -76.625 1 14.47 425 GLU B N 1
ATOM 7339 C CA . GLU B 1 425 ? 33.938 1.569 -77.562 1 14.47 425 GLU B CA 1
ATOM 7340 C C . GLU B 1 425 ? 33.094 0.465 -76.938 1 14.47 425 GLU B C 1
ATOM 7342 O O . GLU B 1 425 ? 32.094 0.039 -77.5 1 14.47 425 GLU B O 1
ATOM 7347 N N . GLU B 1 426 ? 33.656 -0.724 -76.125 1 15.16 426 GLU B N 1
ATOM 7348 C CA . GLU B 1 426 ? 33.844 -2.033 -76.75 1 15.16 426 GLU B CA 1
ATOM 7349 C C . GLU B 1 426 ? 32.688 -2.967 -76.438 1 15.16 426 GLU B C 1
ATOM 7351 O O . GLU B 1 426 ? 31.984 -2.766 -75.438 1 15.16 426 GLU B O 1
ATOM 7356 N N . PRO B 1 427 ? 32.906 -4.422 -76.688 1 15.44 427 PRO B N 1
ATOM 7357 C CA . PRO B 1 427 ? 32.188 -5.418 -77.5 1 15.44 427 PRO B CA 1
ATOM 7358 C C . PRO B 1 427 ? 31.25 -6.289 -76.688 1 15.44 427 PRO B C 1
ATOM 7360 O O . PRO B 1 427 ? 31.25 -6.199 -75.438 1 15.44 427 PRO B O 1
ATOM 7363 N N . PRO B 1 428 ? 31.281 -7.883 -76.875 1 14.93 428 PRO B N 1
ATOM 7364 C CA . PRO B 1 428 ? 30.344 -8.852 -77.5 1 14.93 428 PRO B CA 1
ATOM 7365 C C . PRO B 1 428 ? 29.766 -9.812 -76.438 1 14.93 428 PRO B C 1
ATOM 7367 O O . PRO B 1 428 ? 30.5 -10.281 -75.562 1 14.93 428 PRO B O 1
ATOM 7370 N N . ALA B 1 429 ? 28.719 -9.883 -76.062 1 14.77 429 ALA B N 1
ATOM 7371 C CA . ALA B 1 429 ? 28.062 -10.625 -75 1 14.77 429 ALA B CA 1
ATOM 7372 C C . ALA B 1 429 ? 27.688 -12.031 -75.438 1 14.77 429 ALA B C 1
ATOM 7374 O O . ALA B 1 429 ? 26.5 -12.359 -75.562 1 14.77 429 ALA B O 1
ATOM 7375 N N . ASP B 1 430 ? 28.469 -12.789 -76.062 1 13.74 430 ASP B N 1
ATOM 7376 C CA . ASP B 1 430 ? 27.781 -13.867 -76.75 1 13.74 430 ASP B CA 1
ATOM 7377 C C . ASP B 1 430 ? 27.109 -14.82 -75.812 1 13.74 430 ASP B C 1
ATOM 7379 O O . ASP B 1 430 ? 25.906 -15.086 -75.875 1 13.74 430 ASP B O 1
ATOM 7383 N N . ARG B 1 431 ? 27.641 -16.281 -75.562 1 14.16 431 ARG B N 1
ATOM 7384 C CA . ARG B 1 431 ? 27.219 -17.547 -76.188 1 14.16 431 ARG B CA 1
ATOM 7385 C C . ARG B 1 431 ? 26.359 -18.344 -75.188 1 14.16 431 ARG B C 1
ATOM 7387 O O . ARG B 1 431 ? 25.297 -18.844 -75.562 1 14.16 431 ARG B O 1
ATOM 7394 N N . LYS B 1 432 ? 26.891 -19.172 -74.188 1 14.94 432 LYS B N 1
ATOM 7395 C CA . LYS B 1 432 ? 26.875 -20.625 -74.312 1 14.94 432 LYS B CA 1
ATOM 7396 C C . LYS B 1 432 ? 25.578 -21.219 -73.75 1 14.94 432 LYS B C 1
ATOM 7398 O O . LYS B 1 432 ? 24.906 -20.609 -72.938 1 14.94 432 LYS B O 1
ATOM 7403 N N . GLU B 1 433 ? 25.266 -22.656 -74.062 1 13.95 433 GLU B N 1
ATOM 7404 C CA . GLU B 1 433 ? 24.438 -23.75 -74.5 1 13.95 433 GLU B CA 1
ATOM 7405 C C . GLU B 1 433 ? 23.766 -24.484 -73.375 1 13.95 433 GLU B C 1
ATOM 7407 O O . GLU B 1 433 ? 22.547 -24.703 -73.375 1 13.95 433 GLU B O 1
ATOM 7412 N N . ARG B 1 434 ? 24.406 -25.516 -72.625 1 13.77 434 ARG B N 1
ATOM 7413 C CA . ARG B 1 434 ? 24.125 -26.938 -72.75 1 13.77 434 ARG B CA 1
ATOM 7414 C C . ARG B 1 434 ? 22.922 -27.375 -71.938 1 13.77 434 ARG B C 1
ATOM 7416 O O . ARG B 1 434 ? 22.484 -26.641 -71.062 1 13.77 434 ARG B O 1
ATOM 7423 N N . GLY B 1 435 ? 22.688 -28.844 -71.688 1 13.42 435 GLY B N 1
ATOM 7424 C CA . GLY B 1 435 ? 21.922 -30.031 -72.062 1 13.42 435 GLY B CA 1
ATOM 7425 C C . GLY B 1 435 ? 21.078 -30.531 -70.875 1 13.42 435 GLY B C 1
ATOM 7426 O O . GLY B 1 435 ? 19.859 -30.719 -71.062 1 13.42 435 GLY B O 1
ATOM 7427 N N . ARG B 1 436 ? 21.578 -31.438 -69.875 1 13.79 436 ARG B N 1
ATOM 7428 C CA . ARG B 1 436 ? 21.203 -32.844 -69.875 1 13.79 436 ARG B CA 1
ATOM 7429 C C . ARG B 1 436 ? 19.938 -33.062 -69.062 1 13.79 436 ARG B C 1
ATOM 7431 O O . ARG B 1 436 ? 19.547 -32.188 -68.25 1 13.79 436 ARG B O 1
ATOM 7438 N N . GLY B 1 437 ? 19.656 -34.406 -68.562 1 13.3 437 GLY B N 1
ATOM 7439 C CA . GLY B 1 437 ? 18.812 -35.562 -68.812 1 13.3 437 GLY B CA 1
ATOM 7440 C C . GLY B 1 437 ? 17.844 -35.812 -67.688 1 13.3 437 GLY B C 1
ATOM 7441 O O . GLY B 1 437 ? 16.625 -35.906 -67.875 1 13.3 437 GLY B O 1
ATOM 7442 N N . ARG B 1 438 ? 18.172 -36.656 -66.5 1 13.84 438 ARG B N 1
ATOM 7443 C CA . ARG B 1 438 ? 17.641 -38.031 -66.375 1 13.84 438 ARG B CA 1
ATOM 7444 C C . ARG B 1 438 ? 16.344 -38 -65.562 1 13.84 438 ARG B C 1
ATOM 7446 O O . ARG B 1 438 ? 16.047 -37.031 -64.875 1 13.84 438 ARG B O 1
ATOM 7453 N N . SER B 1 439 ? 15.828 -39.281 -65.125 1 13.24 439 SER B N 1
ATOM 7454 C CA . SER B 1 439 ? 14.766 -40.25 -65.312 1 13.24 439 SER B CA 1
ATOM 7455 C C . SER B 1 439 ? 13.812 -40.25 -64.125 1 13.24 439 SER B C 1
ATOM 7457 O O . SER B 1 439 ? 12.602 -40.062 -64.25 1 13.24 439 SER B O 1
ATOM 7459 N N . VAL B 1 440 ? 13.867 -41.312 -63.156 1 13.88 440 VAL B N 1
ATOM 7460 C CA . VAL B 1 440 ? 12.977 -42.469 -63.156 1 13.88 440 VAL B CA 1
ATOM 7461 C C . VAL B 1 440 ? 11.875 -42.281 -62.125 1 13.88 440 VAL B C 1
ATOM 7463 O O . VAL B 1 440 ? 11.961 -41.406 -61.25 1 13.88 440 VAL B O 1
ATOM 7466 N N . GLY B 1 441 ? 11.484 -43.5 -61.281 1 13.22 441 GLY B N 1
ATOM 7467 C CA . GLY B 1 441 ? 10.344 -44.406 -61.312 1 13.22 441 GLY B CA 1
ATOM 7468 C C . GLY B 1 441 ? 9.398 -44.219 -60.125 1 13.22 441 GLY B C 1
ATOM 7469 O O . GLY B 1 441 ? 8.188 -44.031 -60.312 1 13.22 441 GLY B O 1
ATOM 7470 N N . ALA B 1 442 ? 9.711 -44.719 -58.812 1 14.29 442 ALA B N 1
ATOM 7471 C CA . ALA B 1 442 ? 9.016 -45.906 -58.312 1 14.29 442 ALA B CA 1
ATOM 7472 C C . ALA B 1 442 ? 7.707 -45.531 -57.625 1 14.29 442 ALA B C 1
ATOM 7474 O O . ALA B 1 442 ? 7.547 -44.375 -57.188 1 14.29 442 ALA B O 1
ATOM 7475 N N . GLU B 1 443 ? 6.926 -46.656 -57.156 1 13.8 443 GLU B N 1
ATOM 7476 C CA . GLU B 1 443 ? 5.617 -47.281 -57.25 1 13.8 443 GLU B CA 1
ATOM 7477 C C . GLU B 1 443 ? 4.754 -46.938 -56.031 1 13.8 443 GLU B C 1
ATOM 7479 O O . GLU B 1 443 ? 3.621 -46.469 -56.188 1 13.8 443 GLU B O 1
ATOM 7484 N N . GLN B 1 444 ? 4.898 -47.625 -54.75 1 13.92 444 GLN B N 1
ATOM 7485 C CA . GLN B 1 444 ? 3.889 -48.625 -54.469 1 13.92 444 GLN B CA 1
ATOM 7486 C C . GLN B 1 444 ? 2.705 -48.031 -53.719 1 13.92 444 GLN B C 1
ATOM 7488 O O . GLN B 1 444 ? 2.814 -46.938 -53.125 1 13.92 444 GLN B O 1
ATOM 7493 N N . PRO B 1 445 ? 1.829 -49.031 -52.875 1 14.62 445 PRO B N 1
ATOM 7494 C CA . PRO B 1 445 ? 0.437 -49.5 -52.938 1 14.62 445 PRO B CA 1
ATOM 7495 C C . PRO B 1 445 ? -0.393 -48.969 -51.75 1 14.62 445 PRO B C 1
ATOM 7497 O O . PRO B 1 445 ? -1.59 -48.719 -51.906 1 14.62 445 PRO B O 1
ATOM 7500 N N . CYS B 1 446 ? 0.12 -48.594 -50.562 1 15.7 446 CYS B N 1
ATOM 7501 C CA . CYS B 1 446 ? -0.497 -49.375 -49.469 1 15.7 446 CYS B CA 1
ATOM 7502 C C . CYS B 1 446 ? -1.963 -48.969 -49.312 1 15.7 446 CYS B C 1
ATOM 7504 O O . CYS B 1 446 ? -2.334 -47.812 -49.5 1 15.7 446 CYS B O 1
ATOM 7506 N N . PRO B 1 447 ? -2.682 -49.969 -48.688 1 15.12 447 PRO B N 1
ATOM 7507 C CA . PRO B 1 447 ? -4.059 -50.469 -48.812 1 15.12 447 PRO B CA 1
ATOM 7508 C C . PRO B 1 447 ? -5.055 -49.625 -48.031 1 15.12 447 PRO B C 1
ATOM 7510 O O . PRO B 1 447 ? -4.66 -48.656 -47.344 1 15.12 447 PRO B O 1
ATOM 7513 N N . PRO B 1 448 ? -5.879 -50.375 -47.125 1 15.8 448 PRO B N 1
ATOM 7514 C CA . PRO B 1 448 ? -7.312 -50.656 -47.219 1 15.8 448 PRO B CA 1
ATOM 7515 C C . PRO B 1 448 ? -8.156 -49.875 -46.219 1 15.8 448 PRO B C 1
ATOM 7517 O O . PRO B 1 448 ? -9.328 -49.594 -46.469 1 15.8 448 PRO B O 1
ATOM 7520 N N . PRO B 1 449 ? -7.66 -49.25 -45.062 1 17.41 449 PRO B N 1
ATOM 7521 C CA . PRO B 1 449 ? -8.445 -49.781 -43.938 1 17.41 449 PRO B CA 1
ATOM 7522 C C . PRO B 1 449 ? -9.891 -49.281 -43.938 1 17.41 449 PRO B C 1
ATOM 7524 O O . PRO B 1 449 ? -10.188 -48.219 -44.5 1 17.41 449 PRO B O 1
ATOM 7527 N N . PRO B 1 450 ? -10.789 -50.094 -43.219 1 16.64 450 PRO B N 1
ATOM 7528 C CA . PRO B 1 450 ? -12.227 -50.375 -43.344 1 16.64 450 PRO B CA 1
ATOM 7529 C C . PRO B 1 450 ? -13.078 -49.281 -42.719 1 16.64 450 PRO B C 1
ATOM 7531 O O . PRO B 1 450 ? -12.578 -48.469 -41.938 1 16.64 450 PRO B O 1
ATOM 7534 N N . THR B 1 451 ? -14.383 -49.281 -43.062 1 16.83 451 THR B N 1
ATOM 7535 C CA . THR B 1 451 ? -15.578 -48.469 -43.25 1 16.83 451 THR B CA 1
ATOM 7536 C C . THR B 1 451 ? -16.391 -48.438 -41.938 1 16.83 451 THR B C 1
ATOM 7538 O O . THR B 1 451 ? -17.516 -47.906 -41.906 1 16.83 451 THR B O 1
ATOM 7541 N N . SER B 1 452 ? -15.656 -48.188 -40.75 1 14.84 452 SER B N 1
ATOM 7542 C CA . SER B 1 452 ? -16.531 -48.562 -39.656 1 14.84 452 SER B CA 1
ATOM 7543 C C . SER B 1 452 ? -17.875 -47.875 -39.75 1 14.84 452 SER B C 1
ATOM 7545 O O . SER B 1 452 ? -18.922 -48.531 -39.719 1 14.84 452 SER B O 1
ATOM 7547 N N . PRO B 1 453 ? -18.219 -46.938 -38.781 1 17.11 453 PRO B N 1
ATOM 7548 C CA . PRO B 1 453 ? -19.203 -47.062 -37.719 1 17.11 453 PRO B CA 1
ATOM 7549 C C . PRO B 1 453 ? -20.531 -46.375 -38.031 1 17.11 453 PRO B C 1
ATOM 7551 O O . PRO B 1 453 ? -20.547 -45.219 -38.375 1 17.11 453 PRO B O 1
ATOM 7554 N N . GLN B 1 454 ? -21.625 -47 -38.562 1 15.53 454 GLN B N 1
ATOM 7555 C CA . GLN B 1 454 ? -22.828 -46.375 -39.094 1 15.53 454 GLN B CA 1
ATOM 7556 C C . GLN B 1 454 ? -23.734 -45.875 -38 1 15.53 454 GLN B C 1
ATOM 7558 O O . GLN B 1 454 ? -24.844 -45.375 -38.25 1 15.53 454 GLN B O 1
ATOM 7563 N N . SER B 1 455 ? -23.344 -45.656 -36.75 1 16.69 455 SER B N 1
ATOM 7564 C CA . SER B 1 455 ? -24.5 -45.781 -35.875 1 16.69 455 SER B CA 1
ATOM 7565 C C . SER B 1 455 ? -25.562 -44.75 -36.188 1 16.69 455 SER B C 1
ATOM 7567 O O . SER B 1 455 ? -25.25 -43.594 -36.438 1 16.69 455 SER B O 1
ATOM 7569 N N . GLN B 1 456 ? -26.828 -45.188 -36.344 1 15.91 456 GLN B N 1
ATOM 7570 C CA . GLN B 1 456 ? -28.078 -44.781 -36.969 1 15.91 456 GLN B CA 1
ATOM 7571 C C . GLN B 1 456 ? -28.844 -43.812 -36.062 1 15.91 456 GLN B C 1
ATOM 7573 O O . GLN B 1 456 ? -29.969 -43.406 -36.375 1 15.91 456 GLN B O 1
ATOM 7578 N N . GLY B 1 457 ? -28.406 -43.156 -35.094 1 17.36 457 GLY B N 1
ATOM 7579 C CA . GLY B 1 457 ? -29.453 -42.844 -34.156 1 17.36 457 GLY B CA 1
ATOM 7580 C C . GLY B 1 457 ? -30.484 -41.875 -34.719 1 17.36 457 GLY B C 1
ATOM 7581 O O . GLY B 1 457 ? -30.125 -40.875 -35.344 1 17.36 457 GLY B O 1
ATOM 7582 N N . PRO B 1 458 ? -31.703 -42.281 -34.75 1 15.59 458 PRO B N 1
ATOM 7583 C CA . PRO B 1 458 ? -32.75 -41.688 -35.594 1 15.59 458 PRO B CA 1
ATOM 7584 C C . PRO B 1 458 ? -33.094 -40.25 -35.219 1 15.59 458 PRO B C 1
ATOM 7586 O O . PRO B 1 458 ? -32.562 -39.75 -34.219 1 15.59 458 PRO B O 1
ATOM 7589 N N . SER B 1 459 ? -34.5 -39.875 -35.156 1 14.8 459 SER B N 1
ATOM 7590 C CA . SER B 1 459 ? -35.406 -39.094 -36 1 14.8 459 SER B CA 1
ATOM 7591 C C . SER B 1 459 ? -35.719 -37.75 -35.375 1 14.8 459 SER B C 1
ATOM 7593 O O . SER B 1 459 ? -35.344 -37.5 -34.219 1 14.8 459 SER B O 1
ATOM 7595 N N . ASP B 1 460 ? -37.125 -37.312 -35.188 1 14.82 460 ASP B N 1
ATOM 7596 C CA . ASP B 1 460 ? -37.875 -36.312 -35.969 1 14.82 460 ASP B CA 1
ATOM 7597 C C . ASP B 1 460 ? -37.969 -35 -35.188 1 14.82 460 ASP B C 1
ATOM 7599 O O . ASP B 1 460 ? -37.688 -34.938 -34 1 14.82 460 ASP B O 1
ATOM 7603 N N . PRO B 1 461 ? -39.406 -34.375 -34.938 1 15.31 461 PRO B N 1
ATOM 7604 C CA . PRO B 1 461 ? -40 -33.281 -35.688 1 15.31 461 PRO B CA 1
ATOM 7605 C C . PRO B 1 461 ? -40 -31.953 -34.938 1 15.31 461 PRO B C 1
ATOM 7607 O O . PRO B 1 461 ? -39.5 -30.953 -35.438 1 15.31 461 PRO B O 1
ATOM 7610 N N . GLN B 1 462 ? -41.219 -31.547 -34.125 1 16.17 462 GLN B N 1
ATOM 7611 C CA . GLN B 1 462 ? -42.125 -30.469 -34.5 1 16.17 462 GLN B CA 1
ATOM 7612 C C . GLN B 1 462 ? -41.812 -29.203 -33.688 1 16.17 462 GLN B C 1
ATOM 7614 O O . GLN B 1 462 ? -41.562 -29.281 -32.5 1 16.17 462 GLN B O 1
ATOM 7619 N N . VAL B 1 463 ? -41.719 -28.031 -34.344 1 17.41 463 VAL B N 1
ATOM 7620 C CA . VAL B 1 463 ? -41.312 -26.641 -34.25 1 17.41 463 VAL B CA 1
ATOM 7621 C C . VAL B 1 463 ? -42.375 -25.812 -33.531 1 17.41 463 VAL B C 1
ATOM 7623 O O . VAL B 1 463 ? -42.312 -24.594 -33.5 1 17.41 463 VAL B O 1
ATOM 7626 N N . SER B 1 464 ? -43.062 -26.281 -32.531 1 16.8 464 SER B N 1
ATOM 7627 C CA . SER B 1 464 ? -44.219 -25.375 -32.406 1 16.8 464 SER B CA 1
ATOM 7628 C C . SER B 1 464 ? -43.75 -23.938 -32.25 1 16.8 464 SER B C 1
ATOM 7630 O O . SER B 1 464 ? -42.594 -23.672 -31.844 1 16.8 464 SER B O 1
ATOM 7632 N N . LYS B 1 465 ? -44.812 -22.938 -32.469 1 17.14 465 LYS B N 1
ATOM 7633 C CA . LYS B 1 465 ? -45.094 -21.594 -32.969 1 17.14 465 LYS B CA 1
ATOM 7634 C C . LYS B 1 465 ? -44.719 -20.516 -31.969 1 17.14 465 LYS B C 1
ATOM 7636 O O . LYS B 1 465 ? -45.062 -19.344 -32.156 1 17.14 465 LYS B O 1
ATOM 7641 N N . VAL B 1 466 ? -43.781 -20.828 -31.047 1 18.3 466 VAL B N 1
ATOM 7642 C CA . VAL B 1 466 ? -43.906 -19.734 -30.078 1 18.3 466 VAL B CA 1
ATOM 7643 C C . VAL B 1 466 ? -43.688 -18.406 -30.781 1 18.3 466 VAL B C 1
ATOM 7645 O O . VAL B 1 466 ? -42.688 -18.234 -31.531 1 18.3 466 VAL B O 1
ATOM 7648 N N . LEU B 1 467 ? -44.781 -17.641 -30.969 1 17.89 467 LEU B N 1
ATOM 7649 C CA . LEU B 1 467 ? -45.031 -16.344 -31.578 1 17.89 467 LEU B CA 1
ATOM 7650 C C . LEU B 1 467 ? -44.031 -15.312 -31.078 1 17.89 467 LEU B C 1
ATOM 7652 O O . LEU B 1 467 ? -43.781 -15.219 -29.859 1 17.89 467 LEU B O 1
ATOM 7656 N N . GLY B 1 468 ? -43.094 -14.906 -31.953 1 17.55 468 GLY B N 1
ATOM 7657 C CA . GLY B 1 468 ? -41.969 -14 -31.984 1 17.55 468 GLY B CA 1
ATOM 7658 C C . GLY B 1 468 ? -42.344 -12.547 -31.797 1 17.55 468 GLY B C 1
ATOM 7659 O O . GLY B 1 468 ? -41.531 -11.648 -32 1 17.55 468 GLY B O 1
ATOM 7660 N N . GLY B 1 469 ? -43.438 -12.188 -31.031 1 19.42 469 GLY B N 1
ATOM 7661 C CA . GLY B 1 469 ? -43.625 -10.797 -31.406 1 19.42 469 GLY B CA 1
ATOM 7662 C C . GLY B 1 469 ? -42.375 -9.953 -31.281 1 19.42 469 GLY B C 1
ATOM 7663 O O . GLY B 1 469 ? -41.531 -10.219 -30.422 1 19.42 469 GLY B O 1
ATOM 7664 N N . THR B 1 470 ? -41.906 -9.375 -32.469 1 19.58 470 THR B N 1
ATOM 7665 C CA . THR B 1 470 ? -40.75 -8.594 -32.938 1 19.58 470 THR B CA 1
ATOM 7666 C C . THR B 1 470 ? -40.688 -7.258 -32.188 1 19.58 470 THR B C 1
ATOM 7668 O O . THR B 1 470 ? -41.469 -6.348 -32.5 1 19.58 470 THR B O 1
ATOM 7671 N N . VAL B 1 471 ? -40.938 -7.195 -30.875 1 21.73 471 VAL B N 1
ATOM 7672 C CA . VAL B 1 471 ? -40.906 -5.789 -30.484 1 21.73 471 VAL B CA 1
ATOM 7673 C C . VAL B 1 471 ? -39.625 -5.145 -30.969 1 21.73 471 VAL B C 1
ATOM 7675 O O . VAL B 1 471 ? -38.562 -5.766 -30.922 1 21.73 471 VAL B O 1
ATOM 7678 N N . SER B 1 472 ? -39.719 -4.219 -32 1 19.33 472 SER B N 1
ATOM 7679 C CA . SER B 1 472 ? -38.812 -3.359 -32.75 1 19.33 472 SER B CA 1
ATOM 7680 C C . SER B 1 472 ? -37.844 -2.643 -31.797 1 19.33 472 SER B C 1
ATOM 7682 O O . SER B 1 472 ? -38.281 -1.936 -30.891 1 19.33 472 SER B O 1
ATOM 7684 N N . SER B 1 473 ? -36.781 -3.336 -31.406 1 20.09 473 SER B N 1
ATOM 7685 C CA . SER B 1 473 ? -35.688 -2.834 -30.578 1 20.09 473 SER B CA 1
ATOM 7686 C C . SER B 1 473 ? -35.062 -1.584 -31.188 1 20.09 473 SER B C 1
ATOM 7688 O O . SER B 1 473 ? -34.406 -1.655 -32.25 1 20.09 473 SER B O 1
ATOM 7690 N N . GLU B 1 474 ? -35.844 -0.476 -31.297 1 21.38 474 GLU B N 1
ATOM 7691 C CA . GLU B 1 474 ? -35.156 0.733 -31.766 1 21.38 474 GLU B CA 1
ATOM 7692 C C . GLU B 1 474 ? -33.781 0.865 -31.109 1 21.38 474 GLU B C 1
ATOM 7694 O O . GLU B 1 474 ? -33.656 0.729 -29.906 1 21.38 474 GLU B O 1
ATOM 7699 N N . GLU B 1 475 ? -32.781 0.598 -31.984 1 21.12 475 GLU B N 1
ATOM 7700 C CA . GLU B 1 475 ? -31.344 0.627 -31.812 1 21.12 475 GLU B CA 1
ATOM 7701 C C . GLU B 1 475 ? -30.875 1.983 -31.297 1 21.12 475 GLU B C 1
ATOM 7703 O O . GLU B 1 475 ? -30.969 2.992 -32 1 21.12 475 GLU B O 1
ATOM 7708 N N . VAL B 1 476 ? -31.422 2.461 -30.172 1 21.28 476 VAL B N 1
ATOM 7709 C CA . VAL B 1 476 ? -30.688 3.641 -29.719 1 21.28 476 VAL B CA 1
ATOM 7710 C C . VAL B 1 476 ? -29.188 3.373 -29.781 1 21.28 476 VAL B C 1
ATOM 7712 O O . VAL B 1 476 ? -28.672 2.48 -29.094 1 21.28 476 VAL B O 1
ATOM 7715 N N . ARG B 1 477 ? -28.594 3.664 -30.938 1 19.08 477 ARG B N 1
ATOM 7716 C CA . ARG B 1 477 ? -27.172 3.701 -31.25 1 19.08 477 ARG B CA 1
ATOM 7717 C C . ARG B 1 477 ? -26.406 4.5 -30.188 1 19.08 477 ARG B C 1
ATOM 7719 O O . ARG B 1 477 ? -26.516 5.727 -30.141 1 19.08 477 ARG B O 1
ATOM 7726 N N . ALA B 1 478 ? -26.578 4.141 -28.922 1 21.34 478 ALA B N 1
ATOM 7727 C CA . ALA B 1 478 ? -25.594 4.801 -28.078 1 21.34 478 ALA B CA 1
ATOM 7728 C C . ALA B 1 478 ? -24.188 4.68 -28.688 1 21.34 478 ALA B C 1
ATOM 7730 O O . ALA B 1 478 ? -23.703 3.574 -28.938 1 21.34 478 ALA B O 1
ATOM 7731 N N . GLN B 1 479 ? -23.906 5.598 -29.609 1 20.48 479 GLN B N 1
ATOM 7732 C CA . GLN B 1 479 ? -22.547 5.789 -30.094 1 20.48 479 GLN B CA 1
ATOM 7733 C C . GLN B 1 479 ? -21.531 5.691 -28.969 1 20.48 479 GLN B C 1
ATOM 7735 O O . GLN B 1 479 ? -21.562 6.48 -28.016 1 20.48 479 GLN B O 1
ATOM 7740 N N . CYS B 1 480 ? -21.344 4.516 -28.484 1 24.45 480 CYS B N 1
ATOM 7741 C CA . CYS B 1 480 ? -20.141 4.277 -27.703 1 24.45 480 CYS B CA 1
ATOM 7742 C C . CYS B 1 480 ? -18.938 4.961 -28.344 1 24.45 480 CYS B C 1
ATOM 7744 O O . CYS B 1 480 ? -18.469 4.539 -29.391 1 24.45 480 CYS B O 1
ATOM 7746 N N . TRP B 1 481 ? -19.047 6.312 -28.438 1 23.62 481 TRP B N 1
ATOM 7747 C CA . TRP B 1 481 ? -17.797 6.957 -28.812 1 23.62 481 TRP B CA 1
ATOM 7748 C C . TRP B 1 481 ? -16.625 6.355 -28.031 1 23.62 481 TRP B C 1
ATOM 7750 O O . TRP B 1 481 ? -16.594 6.426 -26.797 1 23.62 481 TRP B O 1
ATOM 7760 N N . THR B 1 482 ? -16.266 5.199 -28.422 1 26.56 482 THR B N 1
ATOM 7761 C CA . THR B 1 482 ? -14.961 4.613 -28.141 1 26.56 482 THR B CA 1
ATOM 7762 C C . THR B 1 482 ? -13.852 5.648 -28.297 1 26.56 482 THR B C 1
ATOM 7764 O O . THR B 1 482 ? -13.43 5.941 -29.422 1 26.56 482 THR B O 1
ATOM 7767 N N . SER B 1 483 ? -14.078 6.863 -27.875 1 24.86 483 SER B N 1
ATOM 7768 C CA . SER B 1 483 ? -12.898 7.723 -27.953 1 24.86 483 SER B CA 1
ATOM 7769 C C . SER B 1 483 ? -11.656 7.008 -27.422 1 24.86 483 SER B C 1
ATOM 7771 O O . SER B 1 483 ? -11.477 6.895 -26.219 1 24.86 483 SER B O 1
ATOM 7773 N N . TRP B 1 484 ? -11.453 5.918 -28.094 1 28.42 484 TRP B N 1
ATOM 7774 C CA . TRP B 1 484 ? -10.133 5.301 -27.969 1 28.42 484 TRP B CA 1
ATOM 7775 C C . TRP B 1 484 ? -9.031 6.352 -28.078 1 28.42 484 TRP B C 1
ATOM 7777 O O . TRP B 1 484 ? -8.836 6.949 -29.141 1 28.42 484 TRP B O 1
ATOM 7787 N N . GLY B 1 485 ? -8.938 7.285 -27.25 1 28.34 485 GLY B N 1
ATOM 7788 C CA . GLY B 1 485 ? -7.785 8.172 -27.281 1 28.34 485 GLY B CA 1
ATOM 7789 C C . GLY B 1 485 ? -6.488 7.465 -27.609 1 28.34 485 GLY B C 1
ATOM 7790 O O . GLY B 1 485 ? -6.414 6.234 -27.547 1 28.34 485 GLY B O 1
ATOM 7791 N N . PRO B 1 486 ? -5.598 8.172 -28.25 1 30.89 486 PRO B N 1
ATOM 7792 C CA . PRO B 1 486 ? -4.316 7.625 -28.703 1 30.89 486 PRO B CA 1
ATOM 7793 C C . PRO B 1 486 ? -3.676 6.703 -27.672 1 30.89 486 PRO B C 1
ATOM 7795 O O . PRO B 1 486 ? -3.891 6.871 -26.469 1 30.89 486 PRO B O 1
ATOM 7798 N N . TRP B 1 487 ? -3.529 5.438 -28.109 1 35.88 487 TRP B N 1
ATOM 7799 C CA . TRP B 1 487 ? -2.975 4.238 -27.484 1 35.88 487 TRP B CA 1
ATOM 7800 C C . TRP B 1 487 ? -1.627 4.535 -26.828 1 35.88 487 TRP B C 1
ATOM 7802 O O . TRP B 1 487 ? -0.639 4.785 -27.531 1 35.88 487 TRP B O 1
ATOM 7812 N N . TRP B 1 488 ? -1.522 5.277 -25.984 1 37.59 488 TRP B N 1
ATOM 7813 C CA . TRP B 1 488 ? -0.225 5.438 -25.328 1 37.59 488 TRP B CA 1
ATOM 7814 C C . TRP B 1 488 ? 0.251 4.121 -24.734 1 37.59 488 TRP B C 1
ATOM 7816 O O . TRP B 1 488 ? -0.55 3.35 -24.188 1 37.59 488 TRP B O 1
ATOM 7826 N N . PRO B 1 489 ? 1.384 3.693 -25.297 1 45.62 489 PRO B N 1
ATOM 7827 C CA . PRO B 1 489 ? 2.002 2.57 -24.594 1 45.62 489 PRO B CA 1
ATOM 7828 C C . PRO B 1 489 ? 1.82 2.656 -23.078 1 45.62 489 PRO B C 1
ATOM 7830 O O . PRO B 1 489 ? 1.737 3.756 -22.516 1 45.62 489 PRO B O 1
ATOM 7833 N N . HIS B 1 490 ? 1.286 1.571 -22.609 1 56.41 490 HIS B N 1
ATOM 7834 C CA . HIS B 1 490 ? 1.225 1.548 -21.156 1 56.41 490 HIS B CA 1
ATOM 7835 C C . HIS B 1 490 ? 2.578 1.886 -20.547 1 56.41 490 HIS B C 1
ATOM 7837 O O . HIS B 1 490 ? 3.6 1.31 -20.922 1 56.41 490 HIS B O 1
ATOM 7843 N N . PRO B 1 491 ? 2.609 2.895 -19.812 1 56.22 491 PRO B N 1
ATOM 7844 C CA . PRO B 1 491 ? 3.891 3.254 -19.203 1 56.22 491 PRO B CA 1
ATOM 7845 C C . PRO B 1 491 ? 4.473 2.129 -18.359 1 56.22 491 PRO B C 1
ATOM 7847 O O . PRO B 1 491 ? 3.727 1.335 -17.781 1 56.22 491 PRO B O 1
ATOM 7850 N N . THR B 1 492 ? 5.809 1.936 -18.562 1 60.81 492 THR B N 1
ATOM 7851 C CA . THR B 1 492 ? 6.562 1.012 -17.734 1 60.81 492 THR B CA 1
ATOM 7852 C C . THR B 1 492 ? 6.434 1.388 -16.25 1 60.81 492 THR B C 1
ATOM 7854 O O . THR B 1 492 ? 6.426 2.572 -15.906 1 60.81 492 THR B O 1
ATOM 7857 N N . PRO B 1 493 ? 6.215 0.391 -15.414 1 62.97 493 PRO B N 1
ATOM 7858 C CA . PRO B 1 493 ? 6.172 0.703 -13.977 1 62.97 493 PRO B CA 1
ATOM 7859 C C . PRO B 1 493 ? 7.441 1.402 -13.492 1 62.97 493 PRO B C 1
ATOM 7861 O O . PRO B 1 493 ? 8.539 1.112 -13.977 1 62.97 493 PRO B O 1
ATOM 7864 N N . PRO B 1 494 ? 7.273 2.322 -12.586 1 64.81 494 PRO B N 1
ATOM 7865 C CA . PRO B 1 494 ? 8.453 3.023 -12.078 1 64.81 494 PRO B CA 1
ATOM 7866 C C . PRO B 1 494 ? 9.43 2.09 -11.367 1 64.81 494 PRO B C 1
ATOM 7868 O O . PRO B 1 494 ? 9.008 1.131 -10.719 1 64.81 494 PRO B O 1
ATOM 7871 N N . LEU B 1 495 ? 10.703 2.438 -11.5 1 77.31 495 LEU B N 1
ATOM 7872 C CA . LEU B 1 495 ? 11.758 1.665 -10.859 1 77.31 495 LEU B CA 1
ATOM 7873 C C . LEU B 1 495 ? 11.93 2.086 -9.406 1 77.31 495 LEU B C 1
ATOM 7875 O O . LEU B 1 495 ? 11.57 3.205 -9.031 1 77.31 495 LEU B O 1
ATOM 7879 N N . VAL B 1 496 ? 12.438 1.242 -8.664 1 77.88 496 VAL B N 1
ATOM 7880 C CA . VAL B 1 496 ? 12.594 1.413 -7.223 1 77.88 496 VAL B CA 1
ATOM 7881 C C . VAL B 1 496 ? 13.445 2.646 -6.938 1 77.88 496 VAL B C 1
ATOM 7883 O O . VAL B 1 496 ? 13.094 3.467 -6.086 1 77.88 496 VAL B O 1
ATOM 7886 N N . PRO B 1 497 ? 14.547 2.85 -7.66 1 62.56 497 PRO B N 1
ATOM 7887 C CA . PRO B 1 497 ? 15.344 4.047 -7.387 1 62.56 497 PRO B CA 1
ATOM 7888 C C . PRO B 1 497 ? 14.547 5.34 -7.551 1 62.56 497 PRO B C 1
ATOM 7890 O O . PRO B 1 497 ? 14.781 6.309 -6.828 1 62.56 497 PRO B O 1
ATOM 7893 N N . GLU B 1 498 ? 13.617 5.316 -8.445 1 66.56 498 GLU B N 1
ATOM 7894 C CA . GLU B 1 498 ? 12.734 6.465 -8.625 1 66.56 498 GLU B CA 1
ATOM 7895 C C . GLU B 1 498 ? 11.766 6.605 -7.457 1 66.56 498 GLU B C 1
ATOM 7897 O O . GLU B 1 498 ? 11.461 7.723 -7.027 1 66.56 498 GLU B O 1
ATOM 7902 N N . LEU B 1 499 ? 11.43 5.473 -6.988 1 67.94 499 LEU B N 1
ATOM 7903 C CA . LEU B 1 499 ? 10.477 5.449 -5.887 1 67.94 499 LEU B CA 1
ATOM 7904 C C . LEU B 1 499 ? 11.133 5.891 -4.582 1 67.94 499 LEU B C 1
ATOM 7906 O O . LEU B 1 499 ? 10.5 6.547 -3.754 1 67.94 499 LEU B O 1
ATOM 7910 N N . LEU B 1 500 ? 12.359 5.527 -4.492 1 62.72 500 LEU B N 1
ATOM 7911 C CA . LEU B 1 500 ? 13.109 5.859 -3.281 1 62.72 500 LEU B CA 1
ATOM 7912 C C . LEU B 1 500 ? 13.5 7.332 -3.279 1 62.72 500 LEU B C 1
ATOM 7914 O O . LEU B 1 500 ? 13.711 7.926 -2.215 1 62.72 500 LEU B O 1
ATOM 7918 N N . ALA B 1 501 ? 13.711 7.871 -4.492 1 54.41 501 ALA B N 1
ATOM 7919 C CA . ALA B 1 501 ? 14.07 9.281 -4.617 1 54.41 501 ALA B CA 1
ATOM 7920 C C . ALA B 1 501 ? 12.891 10.18 -4.258 1 54.41 501 ALA B C 1
ATOM 7922 O O . ALA B 1 501 ? 13.078 11.32 -3.83 1 54.41 501 ALA B O 1
ATOM 7923 N N . HIS B 1 502 ? 11.688 9.641 -4.539 1 48.5 502 HIS B N 1
ATOM 7924 C CA . HIS B 1 502 ? 10.531 10.469 -4.215 1 48.5 502 HIS B CA 1
ATOM 7925 C C . HIS B 1 502 ? 10.328 10.57 -2.707 1 48.5 502 HIS B C 1
ATOM 7927 O O . HIS B 1 502 ? 9.289 11.039 -2.244 1 48.5 502 HIS B O 1
ATOM 7933 N N . SER B 1 503 ? 11.203 9.977 -2.121 1 43.53 503 SER B N 1
ATOM 7934 C CA . SER B 1 503 ? 11.055 10.242 -0.694 1 43.53 503 SER B CA 1
ATOM 7935 C C . SER B 1 503 ? 10.883 11.734 -0.429 1 43.53 503 SER B C 1
ATOM 7937 O O . SER B 1 503 ? 11.312 12.57 -1.229 1 43.53 503 SER B O 1
ATOM 7939 N N . PRO B 1 504 ? 10.328 12.016 0.727 1 40.59 504 PRO B N 1
ATOM 7940 C CA . PRO B 1 504 ? 9.867 13.367 1.032 1 40.59 504 PRO B CA 1
ATOM 7941 C C . PRO B 1 504 ? 10.914 14.438 0.722 1 40.59 504 PRO B C 1
ATOM 7943 O O . PRO B 1 504 ? 11.078 15.383 1.493 1 40.59 504 PRO B O 1
ATOM 7946 N N . GLU B 1 505 ? 12.031 14.156 -0.074 1 34.91 505 GLU B N 1
ATOM 7947 C CA . GLU B 1 505 ? 12.383 15.547 -0.362 1 34.91 505 GLU B CA 1
ATOM 7948 C C . GLU B 1 505 ? 11.148 16.359 -0.748 1 34.91 505 GLU B C 1
ATOM 7950 O O . GLU B 1 505 ? 10.234 15.844 -1.395 1 34.91 505 GLU B O 1
ATOM 7955 N N . GLY B 1 506 ? 10.781 17.219 -0.09 1 33.25 506 GLY B N 1
ATOM 7956 C CA . GLY B 1 506 ? 9.914 18.281 -0.574 1 33.25 506 GLY B CA 1
ATOM 7957 C C . GLY B 1 506 ? 10.078 18.547 -2.059 1 33.25 506 GLY B C 1
ATOM 7958 O O . GLY B 1 506 ? 11.172 18.859 -2.525 1 33.25 506 GLY B O 1
ATOM 7959 N N . ASP B 1 507 ? 9.523 17.703 -2.951 1 33.72 507 ASP B N 1
ATOM 7960 C CA . ASP B 1 507 ? 9.523 18.094 -4.355 1 33.72 507 ASP B CA 1
ATOM 7961 C C . ASP B 1 507 ? 9.859 19.578 -4.504 1 33.72 507 ASP B C 1
ATOM 7963 O O . ASP B 1 507 ? 9.531 20.188 -5.52 1 33.72 507 ASP B O 1
ATOM 7967 N N . ASP B 1 508 ? 10.164 20.234 -3.488 1 30.31 508 ASP B N 1
ATOM 7968 C CA . ASP B 1 508 ? 10.578 21.578 -3.861 1 30.31 508 ASP B CA 1
ATOM 7969 C C . ASP B 1 508 ? 11.852 21.547 -4.699 1 30.31 508 ASP B C 1
ATOM 7971 O O . ASP B 1 508 ? 12.477 22.594 -4.914 1 30.31 508 ASP B O 1
ATOM 7975 N N . THR B 1 509 ? 12.703 20.578 -4.734 1 29.91 509 THR B N 1
ATOM 7976 C CA . THR B 1 509 ? 13.859 20.969 -5.539 1 29.91 509 THR B CA 1
ATOM 7977 C C . THR B 1 509 ? 13.453 21.188 -6.996 1 29.91 509 THR B C 1
ATOM 7979 O O . THR B 1 509 ? 12.797 20.344 -7.598 1 29.91 509 THR B O 1
ATOM 7982 N N . ASP B 1 510 ? 13.516 22.375 -7.391 1 27.73 510 ASP B N 1
ATOM 7983 C CA . ASP B 1 510 ? 13.766 23.016 -8.68 1 27.73 510 ASP B CA 1
ATOM 7984 C C . ASP B 1 510 ? 14.82 22.25 -9.477 1 27.73 510 ASP B C 1
ATOM 7986 O O . ASP B 1 510 ? 16.016 22.375 -9.211 1 27.73 510 ASP B O 1
ATOM 7990 N N . ASN B 1 511 ? 14.812 21.109 -9.758 1 26.25 511 ASN B N 1
ATOM 7991 C CA . ASN B 1 511 ? 15.68 20.812 -10.891 1 26.25 511 ASN B CA 1
ATOM 7992 C C . ASN B 1 511 ? 15.539 21.859 -12 1 26.25 511 ASN B C 1
ATOM 7994 O O . ASN B 1 511 ? 14.672 21.734 -12.867 1 26.25 511 ASN B O 1
ATOM 7998 N N . SER B 1 512 ? 15.867 23.109 -11.734 1 25.73 512 SER B N 1
ATOM 7999 C CA . SER B 1 512 ? 16.344 24.125 -12.664 1 25.73 512 SER B CA 1
ATOM 8000 C C . SER B 1 512 ? 17.453 23.578 -13.555 1 25.73 512 SER B C 1
ATOM 8002 O O . SER B 1 512 ? 18.625 23.922 -13.383 1 25.73 512 SER B O 1
ATOM 8004 N N . SER B 1 513 ? 17.641 22.484 -13.922 1 24.66 513 SER B N 1
ATOM 8005 C CA . SER B 1 513 ? 18.531 22.5 -15.078 1 24.66 513 SER B CA 1
ATOM 8006 C C . SER B 1 513 ? 18.062 23.531 -16.109 1 24.66 513 SER B C 1
ATOM 8008 O O . SER B 1 513 ? 16.906 23.969 -16.078 1 24.66 513 SER B O 1
ATOM 8010 N N . LYS B 1 514 ? 18.906 23.828 -17.297 1 23.22 514 LYS B N 1
ATOM 8011 C CA . LYS B 1 514 ? 19.047 24.812 -18.359 1 23.22 514 LYS B CA 1
ATOM 8012 C C . LYS B 1 514 ? 17.734 24.984 -19.109 1 23.22 514 LYS B C 1
ATOM 8014 O O . LYS B 1 514 ? 17.734 25.203 -20.328 1 23.22 514 LYS B O 1
ATOM 8019 N N . ILE B 1 515 ? 16.516 24.562 -18.734 1 21.84 515 ILE B N 1
ATOM 8020 C CA . ILE B 1 515 ? 15.688 25.219 -19.75 1 21.84 515 ILE B CA 1
ATOM 8021 C C . ILE B 1 515 ? 15.742 26.734 -19.562 1 21.84 515 ILE B C 1
ATOM 8023 O O . ILE B 1 515 ? 15.734 27.234 -18.438 1 21.84 515 ILE B O 1
ATOM 8027 N N . GLN B 1 516 ? 16.016 27.578 -20.609 1 21.45 516 GLN B N 1
ATOM 8028 C CA . GLN B 1 516 ? 16.141 29.016 -20.875 1 21.45 516 GLN B CA 1
ATOM 8029 C C . GLN B 1 516 ? 15.133 29.797 -20.047 1 21.45 516 GLN B C 1
ATOM 8031 O O . GLN B 1 516 ? 14.141 29.25 -19.562 1 21.45 516 GLN B O 1
ATOM 8036 N N . GLU B 1 517 ? 15.031 31.172 -20.234 1 22.53 517 GLU B N 1
ATOM 8037 C CA . GLU B 1 517 ? 14.633 32.469 -19.688 1 22.53 517 GLU B CA 1
ATOM 8038 C C . GLU B 1 517 ? 13.148 32.5 -19.328 1 22.53 517 GLU B C 1
ATOM 8040 O O . GLU B 1 517 ? 12.648 33.469 -18.797 1 22.53 517 GLU B O 1
ATOM 8045 N N . GLY B 1 518 ? 12.188 31.781 -20.031 1 21.08 518 GLY B N 1
ATOM 8046 C CA . GLY B 1 518 ? 10.961 32.531 -19.906 1 21.08 518 GLY B CA 1
ATOM 8047 C C . GLY B 1 518 ? 10.438 32.594 -18.484 1 21.08 518 GLY B C 1
ATOM 8048 O O . GLY B 1 518 ? 11.039 32 -17.578 1 21.08 518 GLY B O 1
ATOM 8049 N N . GLU B 1 519 ? 8.984 32.594 -18.281 1 21.84 519 GLU B N 1
ATOM 8050 C CA . GLU B 1 519 ? 8.117 33.125 -17.234 1 21.84 519 GLU B CA 1
ATOM 8051 C C . GLU B 1 519 ? 8.18 32.281 -15.969 1 21.84 519 GLU B C 1
ATOM 8053 O O . GLU B 1 519 ? 8.219 31.062 -16.031 1 21.84 519 GLU B O 1
ATOM 8058 N N . MET B 1 520 ? 8.586 32.781 -14.82 1 21.95 520 MET B N 1
ATOM 8059 C CA . MET B 1 520 ? 8.805 32.5 -13.406 1 21.95 520 MET B CA 1
ATOM 8060 C C . MET B 1 520 ? 7.617 31.734 -12.812 1 21.95 520 MET B C 1
ATOM 8062 O O . MET B 1 520 ? 6.656 32.344 -12.344 1 21.95 520 MET B O 1
ATOM 8066 N N . ALA B 1 521 ? 7.066 30.672 -13.555 1 20.48 521 ALA B N 1
ATOM 8067 C CA . ALA B 1 521 ? 5.887 30.094 -12.922 1 20.48 521 ALA B CA 1
ATOM 8068 C C . ALA B 1 521 ? 6.219 29.547 -11.539 1 20.48 521 ALA B C 1
ATOM 8070 O O . ALA B 1 521 ? 7.219 28.844 -11.367 1 20.48 521 ALA B O 1
ATOM 8071 N N . ASN B 1 522 ? 5.75 30.188 -10.453 1 21.25 522 ASN B N 1
ATOM 8072 C CA . ASN B 1 522 ? 5.734 30 -9 1 21.25 522 ASN B CA 1
ATOM 8073 C C . ASN B 1 522 ? 5.34 28.578 -8.625 1 21.25 522 ASN B C 1
ATOM 8075 O O . ASN B 1 522 ? 4.211 28.156 -8.883 1 21.25 522 ASN B O 1
ATOM 8079 N N . THR B 1 523 ? 6.141 27.672 -8.797 1 24.81 523 THR B N 1
ATOM 8080 C CA . THR B 1 523 ? 5.914 26.266 -8.523 1 24.81 523 THR B CA 1
ATOM 8081 C C . THR B 1 523 ? 5.609 26.047 -7.047 1 24.81 523 THR B C 1
ATOM 8083 O O . THR B 1 523 ? 6.363 26.484 -6.18 1 24.81 523 THR B O 1
ATOM 8086 N N . PHE B 1 524 ? 4.34 26.062 -6.652 1 24.2 524 PHE B N 1
ATOM 8087 C CA . PHE B 1 524 ? 3.686 25.891 -5.359 1 24.2 524 PHE B CA 1
ATOM 8088 C C . PHE B 1 524 ? 4.148 24.609 -4.688 1 24.2 524 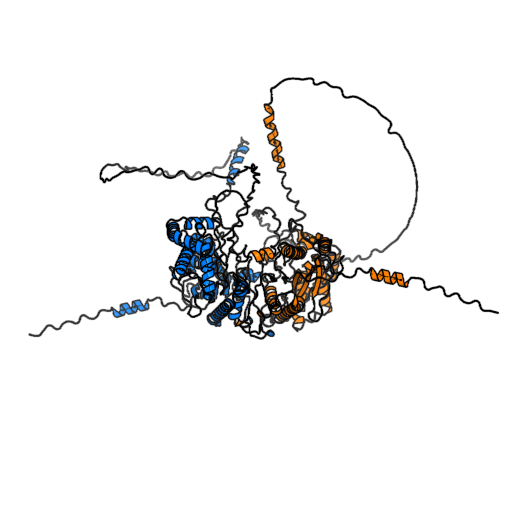PHE B C 1
ATOM 8090 O O . PHE B 1 524 ? 4.082 23.531 -5.285 1 24.2 524 PHE B O 1
ATOM 8097 N N . CYS B 1 525 ? 5.043 24.719 -3.82 1 26.27 525 CYS B N 1
ATOM 8098 C CA . CYS B 1 525 ? 5.754 23.766 -2.975 1 26.27 525 CYS B CA 1
ATOM 8099 C C . CYS B 1 525 ? 4.785 23.031 -2.055 1 26.27 525 CYS B C 1
ATOM 8101 O O . CYS B 1 525 ? 3.881 23.641 -1.484 1 26.27 525 CYS B O 1
ATOM 8103 N N . GLU B 1 526 ? 4.516 21.828 -2.248 1 27.66 526 GLU B N 1
ATOM 8104 C CA . GLU B 1 526 ? 3.711 20.906 -1.455 1 27.66 526 GLU B CA 1
ATOM 8105 C C . GLU B 1 526 ? 4.137 20.922 0.01 1 27.66 526 GLU B C 1
ATOM 8107 O O . GLU B 1 526 ? 5.332 20.953 0.316 1 27.66 526 GLU B O 1
ATOM 8112 N N . PRO B 1 527 ? 3.377 21.422 0.833 1 27.69 527 PRO B N 1
ATOM 8113 C CA . PRO B 1 527 ? 3.727 21.438 2.256 1 27.69 527 PRO B CA 1
ATOM 8114 C C . PRO B 1 527 ? 4.23 20.094 2.768 1 27.69 527 PRO B C 1
ATOM 8116 O O . PRO B 1 527 ? 3.859 19.047 2.23 1 27.69 527 PRO B O 1
ATOM 8119 N N . GLY B 1 528 ? 5.539 19.891 3.336 1 26.59 528 GLY B N 1
ATOM 8120 C CA . GLY B 1 528 ? 6.32 18.797 3.891 1 26.59 528 GLY B CA 1
ATOM 8121 C C . GLY B 1 528 ? 5.613 18.078 5.023 1 26.59 528 GLY B C 1
ATOM 8122 O O . GLY B 1 528 ? 4.965 18.703 5.863 1 26.59 528 GLY B O 1
#

pLDDT: mean 71.14, std 31.63, range [12.46, 98.81]

Radius of gyration: 39.95 Å; Cα contacts (8 Å, |Δi|>4): 1440; chains: 2; bounding box: 124×146×140 Å

Foldseek 3Di:
DDDDDPDPDPPPCVVVVVVVVVVPPPPPFDFFDFFAKEKEWEFFFFAAQDAFDQFPCVVVQCVLHVVHHGAQDPRRLVLLLLLLLVVLVVCVVPDDLADDCLAEAAEEEPDNRLVSSRQSSPCNNHVLCHPDDDPVSHDGDDYHYDHNCQDQQQDQVPPPFQALVVLLVVLCPDPVNVVVLVVCQVVQVVVCVVRVDDDHVDPLVVLVSVLRNQVSCVVSPHDDDPVCDPVNNVVNLQSVLSSLCSQQHDDVNLLSLQRHLQLNVVLSLVLVVVCVVVVTNYHYYYYRHHQSNVSSVCSLLVNRDSDGQHHGKMKMKTWTARPDDPVCVPPFIWIWIWIDRDSVDDTHTDDRVPARPRRGPVVSCVSSVSNHHDPQARNSDHPPPPDPPPPCPPPVPPPVVPDVPPPDDDDPDDDDDDPDDDDDDDDDDDDDDDYDDYDDDDDDDDDDDDDDDDPPDDDDDDDDDDPPPPPDPPPPPPPPCCPVDPPRRDDRDDHVVVVSVVPPPFVPPPPPDPPDDDDPPPPPTDDD/DDPDDDPPDPPPPVVVVVVVVVVPPPPPFPFFDFFAKEKEWEFFFFAAQDAFDQFPCVVVQCVLHVVHHRAQDPRRLVLLLLLLLVVLVVCVVPDDLADDCLAEAAEEEPDNRLVSSRQSSVCNNHVLCHPDDDPVSHDGDDYHYDHNCQDQQQDQPPPPFQALVVLLVVLCPDPVNVVVLVVCQVVQVVVCVVRVDDDHVDPLVVLVSVLRNQVSCVVSPHDDDPVCDPVNNVVNLQSVLSSLCSQQHDDVNLLSLQRHLQLNVVLSLVLVVVCVVVVTNYHYYYYRHHQSNVSSVCSLLVNRDSDGQHHGKMKMKTWTARPDDPPVPPGFIWIWIWIDRDSVDDTHTDARVPARPRRGPVVSCVSSVSNHHDPQARNSDHPPPPDPPPPCPPVVPPPVVPPVPPDPPDDDDDDDDDDDDDDDDDDDDDDDDDDDDDDDDDDDDDDDDDDDDCDADDYYDDDDDPDPPCPPPPCPPPVPCCCVDDPRRDDRDDHVVVVSVVPPPQVPDPPPDPPDDDDPPPPDTDDD

Organism: Rousettus aegyptiacus (NCBI:txid9407)

Sequence (1056 aa):
MAGPGFQGHPAGPLPLLLLLLLLLLPQALPEGPLVFVAVVFRHGDRAPLASYPTDPHKEAISTLWPRGLGQLTPEGVLQQLELGRFLRSRYEDFLSPKYQREEVYVRSTDFDRTLESAQANLAGLFSEAAPGGPEAAWRPIPVHTVPVTEDKLLRFPTRSCPRYHELLREATEAAEYQTALEGWTDFLIHLENFTGLSLVGEPLRRAWKVLDTLMCQQAHGLALPSWASPDVLRTLAQISALDIGAHVGPPRAAEKAQLTGGILLDAILANFSRAQRLGLPLKMVMYSAHDSTLLALQGALGLYDGHTPPYAACLGFEFRRRLGDPEQDAGNVTISLFYRNDSASRPLSLSLPGCPGPCPLGRFRQLTAQARPPIHGVPCHSSREPPALAGSLLVKGMSCWECTWLSWSAQHQPSHRDTGCQHQEEPPADRKERGRGRSVGAEQPCPPPPTSPQSQGPSDPQVSKVLGGTVSSEEVRAQCWTSWGPWWPHPTPPLVPELLAHSPEGDDTDNSSKIQEGEMANTFCEPGMAGPGFQGHPAGPLPLLLLLLLLLLPQALPEGPLVFVAVVFRHGDRAPLASYPTDPHKEAISTLWPRGLGQLTPEGVLQQLELGRFLRSRYEDFLSPKYQREEVYVRSTDFDRTLESAQANLAGLFSEAAPGGPEAAWRPIPVHTVPVTEDKLLRFPTRSCPRYHELLREATEAAEYQTALEGWTDFLIHLENFTGLSLVGEPLRRAWKVLDTLMCQQAHGLALPSWASPDVLRTLAQISALDIGAHVGPPRAAEKAQLTGGILLDAILANFSRAQRLGLPLKMVMYSAHDSTLLALQGALGLYDGHTPPYAACLGFEFRRRLGDPEQDAGNVTISLFYRNDSASRPLSLSLPGCPGPCPLGRFRQLTAQARPPIHGVPCHSSREPPALAGSLLVKGMSCWECTWLSWSAQHQPSHRDTGCQHQEEPPADRKERGRGRSVGAEQPCPPPPTSPQSQGPSDPQVSKVLGGTVSSEEVRAQCWTSWGPWWPHPTPPLVPELLAHSPEGDDTDNSSKIQEGEMANTFCEPG

Secondary structure (DSSP, 8-state):
------------SHHHHHHHHHHTS-----EEEEEEEEEEEE---B--S---TT-TTGGGHHHHSTT-TTPBPHHHHHHHHHHHHHHHHHTTTTS-SS--TTTEEEEE-S-HHHHHHHHHHHHHH-GGGSTTS-GGG------EE--GGG--SSS--TTT-HHHHHHHHHHHHSHHHHHHHHHTHHHHHHHHHHH----TTS-THHHHHHHHHHHHHHHTTPPPPTT--HHHHHHHHHHHHHHHHHHHSSSSHHHHHHTTHHHHHHHHHHHHHHHHHHT----EEEEEE-HHHHHHHHHHHT---S-PPPTT-EEEEEEEEE---TT--S--EEEEEEEE--TTSPPEEE-BTTBPSSEEHHHHHHHHGGGSPPTT-B--S-SSS-------TTHHHHHTTTGGGG--SS-------------------------------------------------------------------------------BPPPPPHHHHHHTSSS-TT-----S--S-----------/------------SHHHHHHHHHHTS-----EEEEEEEEEEEE---B--S---TT-TTGGGHHHHSTT-TTPBPHHHHHHHHHHHHHHHHHTTTTS-SS--TTTEEEEE-S-HHHHHHHHHHHHHH-GGGSTTS-GGG------EE--GGG--SSS--TTT-HHHHHHHHHHHHSHHHHHHHHHTHHHHHHHHHHH----TTS-THHHHHHHHHHHHHHHTTPPPPTT--HHHHHHHHHHHHHHHHHHHSSSSHHHHHHHTHHHHHHHHHHHHHHHHHHT----EEEEEE-HHHHHHHHHHHT---S-PPPTT-EEEEEEEEE---TT--S--EEEEEEEE--TTSPPEEE-BTTBPSSEEHHHHHHHHGGGSPPTT-B--S-SSS-------GGGHHHHTTSGGGGGTT--------------------------------------------------------------------------------BPPPPPHHHHHHTSSS-TT-----S--S-----------

InterPro domains:
  IPR000560 Histidine phosphatase superfamily, clade-2 [PF00328] (34-319)
  IPR000560 Histidine phosphatase superfamily, clade-2 [cd07061] (34-327)
  IPR029033 Histidine phosphatase superfamily [G3DSA:3.40.50.1240] (33-385)
  IPR029033 Histidine phosphatase superfamily [SSF53254] (34-373)
  IPR033379 Histidine acid phosphatase active site [PS00616] (34-48)
  IPR033379 Histidine acid phosphatase active site [PS00778] (284-300)
  IPR050645 Histidine Acid Phosphatase [PTHR11567] (32-372)